Protein AF-0000000084916577 (afdb_homodimer)

InterPro domains:
  IPR029063 S-adenosyl-L-methionine-dependent methyltransferase superfamily [G3DSA:3.40.50.150] (289-400)
  IPR029063 S-adenosyl-L-methionine-dependent methyltransferase superfamily [SSF53335] (287-387)
  IPR056393 AprA-like, MT2-like domain [PF23525] (275-539)
  IPR056394 AprA-like, N-terminal domain [PF23526] (19-85)
  IPR056395 AprA, winged helix domain [PF23589] (168-262)

Foldseek 3Di:
DVVVVVVVVVVVVVVLLVLLLLLLLLLLLQQLLLLLLLCVVQCNLVVCLVDQKDFLVVSCVVAVWLSLLSLLSVLLCLLQVLWPWDFDQDRRRTMIGGDPNNNVQSVLSVLCNVVSVLLLPDCLLQDLDDDPVCQVVLVVNLVSLVVSVVVLVPDPDPCSVSNNSSSVSNSVLSVLLSCLLVCVLVVCVVDQKDALVVPDPHSNSVLSVQVSVVVVVQWDDDPRITHGDPSVNSSNVVSLQSQQLSQQSLLSSCSNCLIRNFLCVQQDDDLPDDGRRGNLSSNLSSVVVVVVVCLVLVLVVLQVQQQPDLVQHFLAEEEEACQLVVVVLSSVVSNLPPHPCVVVCVVRPHAAEYEYQRPVSLVNNVVVCVVSVHDYHYDYDALQAVVVVQVCCCVPPNDGLLSHAYEYEAPLLVHDDDFDDDDPPDDADDWRARFDDSSHGHGPVRLLVRSLVSVVNCQVRAARNFYKYKHFAAANSNVSNVVNSPANRSSVRSSQRSNRGGHTHPVRNQVSLVVNQKHFDPVSWDFPPNDSRTGMIIGGIHGD/DVVVVVVVVVVVVVVLLVLLLLLLLLLLLQQLLLLLLLCVVQCNLVVCLVDQKDFLVVSCVVAVWLSLLSLLSVLLCLLQVLWPWDDDQDRRRTMIGGDPNNNVQSVLSVLCNVVNVLLLPDCLLQDLDDDPVCQVVLVVNVVSLVVSVVVLVPDPDPCSVSNNSSSVSNSVLSVLLSCLLVCVLVVCVVDQKDALVVPDPHSNSVLSVVVSVVVVVQWDDDPRITHGDPSVNSSNVVSLQSQQLSQQSLLSSCSNCLIRRFLCVQQDDDLPDDGRRGNLSSNLSSVVVVVVVCLVLVLVVLQVQQQPDLVQHFLAEEEEACQQVVVVLSSVVSNLPPHPCVVVCVVRPHAAEYEYQRPVSLVNNVVVCVVSVHDYHYDYDALQAVPVVQVCCCVPPVDGLLSHAYEYEAPLLVHDDDFDDDDPPDDADDWRARFDDSSHGDGPVRLLVRSLVSVVNCQVRAARNFYKYKHFAAANSNVSNVVNSPANRSSVRSSCRSNRGGHHHPVRNQVSCVVNQKHFDPVSWDFVPNDSRTGMIIGGIHGD

Radius of gyration: 33.45 Å; Cα contacts (8 Å, |Δi|>4): 1883; chains: 2; bounding box: 70×102×70 Å

Nearest PDB structures (foldseek):
  7uch-assembly1_A  TM=8.736E-01  e=1.458E-34  Moorena bouillonii
  6b3b-assembly1_A  TM=8.765E-01  e=5.143E-34  Moorena bouillonii
  7ucl-assembly1_A  TM=8.584E-01  e=1.106E-33  Cylindrospermopsis raciborskii
  6b39-assembly1_A  TM=8.434E-01  e=4.217E-31  Moorena bouillonii
  7uci-assembly1_A  TM=8.348E-01  e=4.165E-29  Cylindrospermopsis raciborskii

Structure (mmCIF, N/CA/C/O backbone):
data_AF-0000000084916577-model_v1
#
loop_
_entity.id
_entity.type
_entity.pdbx_description
1 polymer 'Polyketide synthase'
#
loop_
_atom_site.group_PDB
_atom_site.id
_atom_site.type_symbol
_atom_site.label_atom_id
_atom_site.label_alt_id
_atom_site.label_comp_id
_atom_site.label_asym_id
_atom_site.label_entity_id
_atom_site.label_seq_id
_atom_site.pdbx_PDB_ins_code
_atom_site.Cartn_x
_atom_site.Cartn_y
_atom_site.Cartn_z
_atom_site.occupancy
_atom_site.B_iso_or_equiv
_atom_site.auth_seq_id
_atom_site.auth_comp_id
_atom_site.auth_asym_id
_atom_site.auth_atom_id
_atom_site.pdbx_PDB_model_num
ATOM 1 N N . MET A 1 1 ? 36.656 4.477 18.953 1 33.84 1 MET A N 1
ATOM 2 C CA . MET A 1 1 ? 35.656 4.121 17.922 1 33.84 1 MET A CA 1
ATOM 3 C C . MET A 1 1 ? 34.25 4.215 18.484 1 33.84 1 MET A C 1
ATOM 5 O O . MET A 1 1 ? 33.344 4.785 17.828 1 33.84 1 MET A O 1
ATOM 9 N N . ILE A 1 2 ? 34.094 3.803 19.75 1 41.91 2 ILE A N 1
ATOM 10 C CA . ILE A 1 2 ? 32.812 3.893 20.453 1 41.91 2 ILE A CA 1
ATOM 11 C C . ILE A 1 2 ? 32.5 5.355 20.766 1 41.91 2 ILE A C 1
ATOM 13 O O . ILE A 1 2 ? 31.391 5.816 20.562 1 41.91 2 ILE A O 1
ATOM 17 N N . MET A 1 3 ? 33.5 5.98 21.219 1 44.69 3 MET A N 1
ATOM 18 C CA . MET A 1 3 ? 33.281 7.371 21.609 1 44.69 3 MET A CA 1
ATOM 19 C C . MET A 1 3 ? 32.938 8.234 20.391 1 44.69 3 MET A C 1
ATOM 21 O O . MET A 1 3 ? 32.094 9.125 20.484 1 44.69 3 MET A O 1
ATOM 25 N N . PHE A 1 4 ? 33.594 8.008 19.312 1 41.28 4 PHE A N 1
ATOM 26 C CA . PHE A 1 4 ? 33.312 8.711 18.078 1 41.28 4 PHE A CA 1
ATOM 27 C C . PHE A 1 4 ? 31.891 8.398 17.578 1 41.28 4 PHE A C 1
ATOM 29 O O . PHE A 1 4 ? 31.188 9.289 17.109 1 41.28 4 PHE A O 1
ATOM 36 N N . PHE A 1 5 ? 31.531 7.207 17.797 1 45.62 5 PHE A N 1
ATOM 37 C CA . PHE A 1 5 ? 30.188 6.824 17.391 1 45.62 5 PHE A CA 1
ATOM 38 C C . PHE A 1 5 ? 29.141 7.484 18.297 1 45.62 5 PHE A C 1
ATOM 40 O O . PHE A 1 5 ? 28.109 7.945 17.812 1 45.62 5 PHE A O 1
ATOM 47 N N . ILE A 1 6 ? 29.562 7.609 19.562 1 47.97 6 ILE A N 1
ATOM 48 C CA . ILE A 1 6 ? 28.625 8.242 20.469 1 47.97 6 ILE A CA 1
ATOM 49 C C . ILE A 1 6 ? 28.531 9.734 20.172 1 47.97 6 ILE A C 1
ATOM 51 O O . ILE A 1 6 ? 27.438 10.312 20.188 1 47.97 6 ILE A O 1
ATOM 55 N N . LYS A 1 7 ? 29.766 10.289 19.906 1 52.72 7 LYS A N 1
ATOM 56 C CA . LYS A 1 7 ? 29.812 11.703 19.562 1 52.72 7 LYS A CA 1
ATOM 57 C C . LYS A 1 7 ? 29.062 11.984 18.266 1 52.72 7 LYS A C 1
ATOM 59 O O . LYS A 1 7 ? 28.328 12.969 18.172 1 52.72 7 LYS A O 1
ATOM 64 N N . PHE A 1 8 ? 29.156 11.172 17.297 1 54.41 8 PHE A N 1
ATOM 65 C CA . PHE A 1 8 ? 28.484 11.281 16.016 1 54.41 8 PHE A CA 1
ATOM 66 C C . PHE A 1 8 ? 26.984 11.086 16.172 1 54.41 8 PHE A C 1
ATOM 68 O O . PHE A 1 8 ? 26.188 11.805 15.57 1 54.41 8 PHE A O 1
ATOM 75 N N . GLU A 1 9 ? 26.703 10.227 17.078 1 60.09 9 GLU A N 1
ATOM 76 C CA . GLU A 1 9 ? 25.297 10.008 17.359 1 60.09 9 GLU A CA 1
ATOM 77 C C . GLU A 1 9 ? 24.672 11.227 18.031 1 60.09 9 GLU A C 1
ATOM 79 O O . GLU A 1 9 ? 23.531 11.602 17.719 1 60.09 9 GLU A O 1
ATOM 84 N N . LYS A 1 10 ? 25.516 11.836 18.906 1 61.06 10 LYS A N 1
ATOM 85 C CA . LYS A 1 10 ? 25.031 13.008 19.641 1 61.06 10 LYS A CA 1
ATOM 86 C C . LYS A 1 10 ? 24.891 14.211 18.719 1 61.06 10 LYS A C 1
ATOM 88 O O . LYS A 1 10 ? 23.922 14.969 18.812 1 61.06 10 LYS A O 1
ATOM 93 N N . ILE A 1 11 ? 25.719 14.336 17.781 1 60.62 11 ILE A N 1
ATOM 94 C CA . ILE A 1 11 ? 25.703 15.453 16.844 1 60.62 11 ILE A CA 1
ATOM 95 C C . ILE A 1 11 ? 24.531 15.289 15.867 1 60.62 11 ILE A C 1
ATOM 97 O O . ILE A 1 11 ? 23.812 16.25 15.578 1 60.62 11 ILE A O 1
ATOM 101 N N . TYR A 1 12 ? 24.328 14.086 15.477 1 68.81 12 TYR A N 1
ATOM 102 C CA . TYR A 1 12 ? 23.219 13.82 14.555 1 68.81 12 TYR A CA 1
ATOM 103 C C . TYR A 1 12 ? 21.875 14.07 15.219 1 68.81 12 TYR A C 1
ATOM 105 O O . TYR A 1 12 ? 20.969 14.648 14.609 1 68.81 12 TYR A O 1
ATOM 113 N N . ALA A 1 13 ? 21.844 13.734 16.484 1 73.38 13 ALA A N 1
ATOM 114 C CA . ALA A 1 13 ? 20.609 13.961 17.234 1 73.38 13 ALA A CA 1
ATOM 115 C C . ALA A 1 13 ? 20.344 15.453 17.422 1 73.38 13 ALA A C 1
ATOM 117 O O . ALA A 1 13 ? 19.203 15.898 17.312 1 73.38 13 ALA A O 1
ATOM 118 N N . GLN A 1 14 ? 21.359 16.094 17.625 1 73.25 14 GLN A N 1
ATOM 119 C CA . GLN A 1 14 ? 21.234 17.531 17.797 1 73.25 14 GLN A CA 1
ATOM 120 C C . GLN A 1 14 ? 20.828 18.219 16.484 1 73.25 14 GLN A C 1
ATOM 122 O O . GLN A 1 14 ? 20.016 19.141 16.484 1 73.25 14 GLN A O 1
ATOM 127 N N . MET A 1 15 ? 21.344 17.75 15.477 1 81.56 15 MET A N 1
ATOM 128 C CA . MET A 1 15 ? 21 18.312 14.172 1 81.56 15 MET A CA 1
ATOM 129 C C . MET A 1 15 ? 19.547 18.047 13.82 1 81.56 15 MET A C 1
ATOM 131 O O . MET A 1 15 ? 18.859 18.938 13.312 1 81.56 15 MET A O 1
ATOM 135 N N . GLU A 1 16 ? 19.094 16.922 14.219 1 81.12 16 GLU A N 1
ATOM 136 C CA . GLU A 1 16 ? 17.719 16.578 13.922 1 81.12 16 GLU A CA 1
ATOM 137 C C . GLU A 1 16 ? 16.75 17.422 14.758 1 81.12 16 GLU A C 1
ATOM 139 O O . GLU A 1 16 ? 15.656 17.766 14.289 1 81.12 16 GLU A O 1
ATOM 144 N N . GLU A 1 17 ? 17.141 17.703 15.875 1 84.25 17 GLU A N 1
ATOM 145 C CA . GLU A 1 17 ? 16.328 18.562 16.719 1 84.25 17 GLU A CA 1
ATOM 146 C C . GLU A 1 17 ? 16.234 19.969 16.141 1 84.25 17 GLU A C 1
ATOM 148 O O . GLU A 1 17 ? 15.18 20.594 16.172 1 84.25 17 GLU A O 1
ATOM 153 N N . TYR A 1 18 ? 17.344 20.375 15.664 1 88.44 18 TYR A N 1
ATOM 154 C CA . TYR A 1 18 ? 17.359 21.688 15.023 1 88.44 18 TYR A CA 1
ATOM 155 C C . TYR A 1 18 ? 16.469 21.703 13.789 1 88.44 18 TYR A C 1
ATOM 157 O O . TYR A 1 18 ? 15.742 22.672 13.562 1 88.44 18 TYR A O 1
ATOM 165 N N . TYR A 1 19 ? 16.531 20.688 13.047 1 89.38 19 TYR A N 1
ATOM 166 C CA . TYR A 1 19 ? 15.703 20.609 11.844 1 89.38 19 TYR A CA 1
ATOM 167 C C . TYR A 1 19 ? 14.219 20.609 12.188 1 89.38 19 TYR A C 1
ATOM 169 O O . TYR A 1 19 ? 13.414 21.234 11.492 1 89.38 19 TYR A O 1
ATOM 177 N N . ARG A 1 20 ? 13.914 20.031 13.242 1 90.44 20 ARG A N 1
ATOM 178 C CA . ARG A 1 20 ? 12.523 20.016 13.68 1 90.44 20 ARG A CA 1
ATOM 179 C C . ARG A 1 20 ? 12.062 21.391 14.125 1 90.44 20 ARG A C 1
ATOM 181 O O . ARG A 1 20 ? 10.914 21.781 13.883 1 90.44 20 ARG A O 1
ATOM 188 N N . GLN A 1 21 ? 12.906 22.047 14.766 1 93.94 21 GLN A N 1
ATOM 189 C CA . GLN A 1 21 ? 12.586 23.406 15.18 1 93.94 21 GLN A CA 1
ATOM 190 C C . GLN A 1 21 ? 12.32 24.297 13.969 1 93.94 21 GLN A C 1
ATOM 192 O O . GLN A 1 21 ? 11.375 25.094 13.977 1 93.94 21 GLN A O 1
ATOM 197 N N . LEU A 1 22 ? 13.148 24.125 13.039 1 95 22 LEU A N 1
ATOM 198 C CA . LEU A 1 22 ? 12.977 24.906 11.812 1 95 22 LEU A CA 1
ATOM 199 C C . LEU A 1 22 ? 11.656 24.562 11.133 1 95 22 LEU A C 1
ATOM 201 O O . LEU A 1 22 ? 10.969 25.453 10.609 1 95 22 LEU A O 1
ATOM 205 N N . LEU A 1 23 ? 11.336 23.328 11.148 1 95.75 23 LEU A N 1
ATOM 206 C CA . LEU A 1 23 ? 10.078 22.875 10.555 1 95.75 23 LEU A CA 1
ATOM 207 C C . LEU A 1 23 ? 8.891 23.562 11.219 1 95.75 23 LEU A C 1
ATOM 209 O O . LEU A 1 23 ? 7.996 24.062 10.531 1 95.75 23 LEU A O 1
ATOM 213 N N . PHE A 1 24 ? 8.875 23.625 12.516 1 96.94 24 PHE A N 1
ATOM 214 C CA . PHE A 1 24 ? 7.77 24.25 13.234 1 96.94 24 PHE A CA 1
ATOM 215 C C . PHE A 1 24 ? 7.707 25.75 12.938 1 96.94 24 PHE A C 1
ATOM 217 O O . PHE A 1 24 ? 6.621 26.312 12.805 1 96.94 24 PHE A O 1
ATOM 224 N N . ARG A 1 25 ? 8.852 26.312 12.828 1 97.12 25 ARG A N 1
ATOM 225 C CA . ARG A 1 25 ? 8.898 27.734 12.5 1 97.12 25 ARG A CA 1
ATOM 226 C C . ARG A 1 25 ? 8.375 27.984 11.094 1 97.12 25 ARG A C 1
ATOM 228 O O . ARG A 1 25 ? 7.785 29.031 10.828 1 97.12 25 ARG A O 1
ATOM 235 N N . HIS A 1 26 ? 8.734 27.047 10.219 1 98 26 HIS A N 1
ATOM 236 C CA . HIS A 1 26 ? 8.203 27.141 8.859 1 98 26 HIS A CA 1
ATOM 237 C C . HIS A 1 26 ? 6.68 27.094 8.859 1 98 26 HIS A C 1
ATOM 239 O O . HIS A 1 26 ? 6.031 27.906 8.195 1 98 26 HIS A O 1
ATOM 245 N N . LEU A 1 27 ? 6.125 26.156 9.594 1 98.25 27 LEU A N 1
ATOM 246 C CA . LEU A 1 27 ? 4.676 26.016 9.648 1 98.25 27 LEU A CA 1
ATOM 247 C C . LEU A 1 27 ? 4.02 27.297 10.156 1 98.25 27 LEU A C 1
ATOM 249 O O . LEU A 1 27 ? 2.996 27.719 9.625 1 98.25 27 LEU A O 1
ATOM 253 N N . ASP A 1 28 ? 4.633 27.875 11.18 1 98.38 28 ASP A N 1
ATOM 254 C CA . ASP A 1 28 ? 4.141 29.156 11.68 1 98.38 28 ASP A CA 1
ATOM 255 C C . ASP A 1 28 ? 4.117 30.203 10.57 1 98.38 28 ASP A C 1
ATOM 257 O O . ASP A 1 28 ? 3.148 30.953 10.438 1 98.38 28 ASP A O 1
ATOM 261 N N . GLY A 1 29 ? 5.156 30.234 9.836 1 98.5 29 GLY A N 1
ATOM 262 C CA . GLY A 1 29 ? 5.293 31.234 8.789 1 98.5 29 GLY A CA 1
ATOM 263 C C . GLY A 1 29 ? 4.25 31.109 7.695 1 98.5 29 GLY A C 1
ATOM 264 O O . GLY A 1 29 ? 3.768 32.125 7.168 1 98.5 29 GLY A O 1
ATOM 265 N N . ILE A 1 30 ? 3.881 29.938 7.395 1 98.5 30 ILE A N 1
ATOM 266 C CA . ILE A 1 30 ? 2.938 29.672 6.316 1 98.5 30 ILE A CA 1
ATOM 267 C C . ILE A 1 30 ? 1.595 30.328 6.621 1 98.5 30 ILE A C 1
ATOM 269 O O . ILE A 1 30 ? 0.928 30.844 5.723 1 98.5 30 ILE A O 1
ATOM 273 N N . VAL A 1 31 ? 1.268 30.391 7.879 1 98.62 31 VAL A N 1
ATOM 274 C CA . VAL A 1 31 ? -0.049 30.922 8.211 1 98.62 31 VAL A CA 1
ATOM 275 C C . VAL A 1 31 ? 0.085 32.375 8.688 1 98.62 31 VAL A C 1
ATOM 277 O O . VAL A 1 31 ? -0.81 33.188 8.461 1 98.62 31 VAL A O 1
ATOM 280 N N . CYS A 1 32 ? 1.214 32.75 9.266 1 98.62 32 CYS A N 1
ATOM 281 C CA . CYS A 1 32 ? 1.362 34.062 9.875 1 98.62 32 CYS A CA 1
ATOM 282 C C . CYS A 1 32 ? 1.599 35.125 8.812 1 98.62 32 CYS A C 1
ATOM 284 O O . CYS A 1 32 ? 1.144 36.281 8.953 1 98.62 32 CYS A O 1
ATOM 286 N N . ILE A 1 33 ? 2.316 34.812 7.738 1 98.5 33 ILE A N 1
ATOM 287 C CA . ILE A 1 33 ? 2.645 35.781 6.711 1 98.5 33 ILE A CA 1
ATOM 288 C C . ILE A 1 33 ? 1.363 36.312 6.07 1 98.5 33 ILE A C 1
ATOM 290 O O . ILE A 1 33 ? 1.153 37.531 5.988 1 98.5 33 ILE A O 1
ATOM 294 N N . PRO A 1 34 ? 0.461 35.438 5.621 1 98.5 34 PRO A N 1
ATOM 295 C CA . PRO A 1 34 ? -0.788 35.969 5.066 1 98.5 34 PRO A CA 1
ATOM 296 C C . PRO A 1 34 ? -1.612 36.75 6.098 1 98.5 34 PRO A C 1
ATOM 298 O O . PRO A 1 34 ? -2.242 37.75 5.762 1 98.5 34 PRO A O 1
ATOM 301 N N . ILE A 1 35 ? -1.645 36.312 7.371 1 98.75 35 ILE A N 1
ATOM 302 C CA . ILE A 1 35 ? -2.416 36.969 8.414 1 98.75 35 ILE A CA 1
ATOM 303 C C . ILE A 1 35 ? -1.857 38.375 8.641 1 98.75 35 ILE A C 1
ATOM 305 O O . ILE A 1 35 ? -2.607 39.375 8.656 1 98.75 35 ILE A O 1
ATOM 309 N N . LEU A 1 36 ? -0.535 38.5 8.781 1 98.62 36 LEU A N 1
ATOM 310 C CA . LEU A 1 36 ? 0.123 39.781 8.992 1 98.62 36 LEU A CA 1
ATOM 311 C C . LEU A 1 36 ? -0.098 40.688 7.801 1 98.62 36 LEU A C 1
ATOM 313 O O . LEU A 1 36 ? -0.386 41.875 7.977 1 98.62 36 LEU A O 1
ATOM 317 N N . GLY A 1 37 ? 0.075 40.125 6.613 1 98.25 37 GLY A N 1
ATOM 318 C CA . GLY A 1 37 ? -0.151 40.938 5.418 1 98.25 37 GLY A CA 1
ATOM 319 C C . GLY A 1 37 ? -1.557 41.5 5.332 1 98.25 37 GLY A C 1
ATOM 320 O O . GLY A 1 37 ? -1.742 42.656 5 1 98.25 37 GLY A O 1
ATOM 321 N N . CYS A 1 38 ? -2.537 40.688 5.613 1 98.38 38 CYS A N 1
ATOM 322 C CA . CYS A 1 38 ? -3.938 41.094 5.547 1 98.38 38 CYS A CA 1
ATOM 323 C C . CYS A 1 38 ? -4.254 42.156 6.598 1 98.38 38 CYS A C 1
ATOM 325 O O . CYS A 1 38 ? -4.922 43.156 6.305 1 98.38 38 CYS A O 1
ATOM 327 N N . LEU A 1 39 ? -3.775 41.938 7.859 1 98.5 39 LEU A N 1
ATOM 328 C CA . LEU A 1 39 ? -4.023 42.875 8.945 1 98.5 39 LEU A CA 1
ATOM 329 C C . LEU A 1 39 ? -3.355 44.219 8.664 1 98.5 39 LEU A C 1
ATOM 331 O O . LEU A 1 39 ? -3.904 45.25 9 1 98.5 39 LEU A O 1
ATOM 335 N N . GLN A 1 40 ? -2.209 44.156 8.07 1 97.94 40 GLN A N 1
ATOM 336 C CA . GLN A 1 40 ? -1.508 45.406 7.703 1 97.94 40 GLN A CA 1
ATOM 337 C C . GLN A 1 40 ? -2.262 46.156 6.617 1 97.94 40 GLN A C 1
ATOM 339 O O . GLN A 1 40 ? -2.449 47.375 6.715 1 97.94 40 GLN A O 1
ATOM 344 N N . GLU A 1 41 ? -2.654 45.469 5.645 1 96.81 41 GLU A N 1
ATOM 345 C CA . GLU A 1 41 ? -3.369 46.062 4.52 1 96.81 41 GLU A CA 1
ATOM 346 C C . GLU A 1 41 ? -4.656 46.719 4.977 1 96.81 41 GLU A C 1
ATOM 348 O O . GLU A 1 41 ? -5.109 47.688 4.363 1 96.81 41 GLU A O 1
ATOM 353 N N . ASN A 1 42 ? -5.207 46.312 6.059 1 96.94 42 ASN A N 1
ATOM 354 C CA . ASN A 1 42 ? -6.504 46.812 6.504 1 96.94 42 ASN A CA 1
ATOM 355 C C . ASN A 1 42 ? -6.371 47.719 7.73 1 96.94 42 ASN A C 1
ATOM 357 O O . ASN A 1 42 ? -7.363 48.031 8.391 1 96.94 42 ASN A O 1
ATOM 361 N N . GLY A 1 43 ? -5.191 48.031 8.133 1 96.94 43 GLY A N 1
ATOM 362 C CA . GLY A 1 43 ? -4.926 49.062 9.117 1 96.94 43 GLY A CA 1
ATOM 363 C C . GLY A 1 43 ? -4.945 48.562 10.547 1 96.94 43 GLY A C 1
ATOM 364 O O . GLY A 1 43 ? -4.785 49.312 11.492 1 96.94 43 GLY A O 1
ATOM 365 N N . ILE A 1 44 ? -5.129 47.312 10.711 1 98.12 44 ILE A N 1
ATOM 366 C CA . ILE A 1 44 ? -5.25 46.75 12.055 1 98.12 44 ILE A CA 1
ATOM 367 C C . ILE A 1 44 ? -3.885 46.781 12.742 1 98.12 44 ILE A C 1
ATOM 369 O O . ILE A 1 44 ? -3.791 47 13.945 1 98.12 44 ILE A O 1
ATOM 373 N N . ILE A 1 45 ? -2.801 46.5 12 1 98.25 45 ILE A N 1
ATOM 374 C CA . ILE A 1 45 ? -1.459 46.5 12.57 1 98.25 45 ILE A CA 1
ATOM 375 C C . ILE A 1 45 ? -1.156 47.906 13.125 1 98.25 45 ILE A C 1
ATOM 377 O O . ILE A 1 45 ? -0.589 48.031 14.211 1 98.25 45 ILE A O 1
ATOM 381 N N . ASP A 1 46 ? -1.523 48.906 12.414 1 97.31 46 ASP A N 1
ATOM 382 C CA . ASP A 1 46 ? -1.322 50.25 12.867 1 97.31 46 ASP A CA 1
ATOM 383 C C . ASP A 1 46 ? -2.127 50.531 14.133 1 97.31 46 ASP A C 1
ATOM 385 O O . ASP A 1 46 ? -1.644 51.219 15.047 1 97.31 46 ASP A O 1
ATOM 389 N N . TYR A 1 47 ? -3.322 50.062 14.102 1 98.19 47 TYR A N 1
ATOM 390 C CA . TYR A 1 47 ? -4.148 50.219 15.297 1 98.19 47 TYR A CA 1
ATOM 391 C C . TYR A 1 47 ? -3.459 49.594 16.516 1 98.19 47 TYR A C 1
ATOM 393 O O . TYR A 1 47 ? -3.422 50.188 17.578 1 98.19 47 TYR A O 1
ATOM 401 N N . ILE A 1 48 ? -2.936 48.375 16.359 1 98.38 48 ILE A N 1
ATOM 402 C CA . ILE A 1 48 ? -2.291 47.656 17.438 1 98.38 48 ILE A CA 1
ATOM 403 C C . ILE A 1 48 ? -1.069 48.406 17.922 1 98.38 48 ILE A C 1
ATOM 405 O O . ILE A 1 48 ? -0.83 48.5 19.141 1 98.38 48 ILE A O 1
ATOM 409 N N . LYS A 1 49 ? -0.331 48.969 17 1 97.69 49 LYS A N 1
ATOM 410 C CA . LYS A 1 49 ? 0.864 49.719 17.375 1 97.69 49 LYS A CA 1
ATOM 411 C C . LYS A 1 49 ? 0.508 50.938 18.25 1 97.69 49 LYS A C 1
ATOM 413 O O . LYS A 1 49 ? 1.276 51.312 19.141 1 97.69 49 LYS A O 1
ATOM 418 N N . LEU A 1 50 ? -0.665 51.469 18.094 1 97.44 50 LEU A N 1
ATOM 419 C CA . LEU A 1 50 ? -1.061 52.688 18.75 1 97.44 50 LEU A CA 1
ATOM 420 C C . LEU A 1 50 ? -1.774 52.406 20.062 1 97.44 50 LEU A C 1
ATOM 422 O O . LEU A 1 50 ? -1.932 53.312 20.906 1 97.44 50 LEU A O 1
ATOM 426 N N . ASN A 1 51 ? -2.24 51.188 20.219 1 97.94 51 ASN A N 1
ATOM 427 C CA . ASN A 1 51 ? -3.008 50.844 21.422 1 97.94 51 ASN A CA 1
ATOM 428 C C . ASN A 1 51 ? -2.336 49.719 22.203 1 97.94 51 ASN A C 1
ATOM 430 O O . ASN A 1 51 ? -2.344 48.562 21.781 1 97.94 51 ASN A O 1
ATOM 434 N N . GLU A 1 52 ? -1.895 50 23.391 1 97.06 52 GLU A N 1
ATOM 435 C CA . GLU A 1 52 ? -1.11 49.062 24.188 1 97.06 52 GLU A CA 1
ATOM 436 C C . GLU A 1 52 ? -1.986 47.969 24.75 1 97.06 52 GLU A C 1
ATOM 438 O O . GLU A 1 52 ? -1.496 46.875 25.062 1 97.06 52 GLU A O 1
ATOM 443 N N . ASN A 1 53 ? -3.17 48.312 25.031 1 97.25 53 ASN A N 1
ATOM 444 C CA . ASN A 1 53 ? -4.176 47.375 25.547 1 97.25 53 ASN A CA 1
ATOM 445 C C . ASN A 1 53 ? -5.523 47.594 24.859 1 97.25 53 ASN A C 1
ATOM 447 O O . ASN A 1 53 ? -5.984 48.719 24.703 1 97.25 53 ASN A O 1
ATOM 451 N N . PHE A 1 54 ? -6.125 46.469 24.359 1 97.88 54 PHE A N 1
ATOM 452 C CA . PHE A 1 54 ? -7.395 46.594 23.656 1 97.88 54 PHE A CA 1
ATOM 453 C C . PHE A 1 54 ? -8.172 45.281 23.719 1 97.88 54 PHE A C 1
ATOM 455 O O . PHE A 1 54 ? -7.586 44.219 23.969 1 97.88 54 PHE A O 1
ATOM 462 N N . THR A 1 55 ? -9.43 45.312 23.594 1 98 55 THR A N 1
ATOM 463 C CA . THR A 1 55 ? -10.281 44.125 23.562 1 98 55 THR A CA 1
ATOM 464 C C . THR A 1 55 ? -10.578 43.719 22.125 1 98 55 THR A C 1
ATOM 466 O O . THR A 1 55 ? -10.383 44.5 21.188 1 98 55 THR A O 1
ATOM 469 N N . LEU A 1 56 ? -10.992 42.469 21.984 1 97.94 56 LEU A N 1
ATOM 470 C CA . LEU A 1 56 ? -11.406 41.969 20.672 1 97.94 56 LEU A CA 1
ATOM 471 C C . LEU A 1 56 ? -12.523 42.844 20.094 1 97.94 56 LEU A C 1
ATOM 473 O O . LEU A 1 56 ? -12.516 43.156 18.906 1 97.94 56 LEU A O 1
ATOM 477 N N . HIS A 1 57 ? -13.43 43.188 20.938 1 96.88 57 HIS A N 1
ATOM 478 C CA . HIS A 1 57 ? -14.562 44.031 20.516 1 96.88 57 HIS A CA 1
ATOM 479 C C . HIS A 1 57 ? -14.102 45.375 19.984 1 96.88 57 HIS A C 1
ATOM 481 O O . HIS A 1 57 ? -14.617 45.844 18.969 1 96.88 57 HIS A O 1
ATOM 487 N N . GLU A 1 58 ? -13.141 46 20.594 1 97.62 58 GLU A N 1
ATOM 488 C CA . GLU A 1 58 ? -12.648 47.312 20.203 1 97.62 58 GLU A CA 1
ATOM 489 C C . GLU A 1 58 ? -12.039 47.281 18.797 1 97.62 58 GLU A C 1
ATOM 491 O O . GLU A 1 58 ? -12.266 48.188 18 1 97.62 58 GLU A O 1
ATOM 496 N N . VAL A 1 59 ? -11.297 46.281 18.594 1 97.81 59 VAL A N 1
ATOM 497 C CA . VAL A 1 59 ? -10.688 46.156 17.266 1 97.81 59 VAL A CA 1
ATOM 498 C C . VAL A 1 59 ? -11.781 45.938 16.219 1 97.81 59 VAL A C 1
ATOM 500 O O . VAL A 1 59 ? -11.719 46.5 15.117 1 97.81 59 VAL A O 1
ATOM 503 N N . ALA A 1 60 ? -12.75 45.062 16.547 1 97.19 60 ALA A N 1
ATOM 504 C CA . ALA A 1 60 ? -13.852 44.75 15.633 1 97.19 60 ALA A CA 1
ATOM 505 C C . ALA A 1 60 ? -14.648 46 15.305 1 97.19 60 ALA A C 1
ATOM 507 O O . ALA A 1 60 ? -15.195 46.125 14.203 1 97.19 60 ALA A O 1
ATOM 508 N N . GLN A 1 61 ? -14.742 46.906 16.219 1 95.88 61 GLN A N 1
ATOM 509 C CA . GLN A 1 61 ? -15.445 48.188 16 1 95.88 61 GLN A CA 1
ATOM 510 C C . GLN A 1 61 ? -14.617 49.125 15.164 1 95.88 61 GLN A C 1
ATOM 512 O O . GLN A 1 61 ? -15.164 49.875 14.352 1 95.88 61 GLN A O 1
ATOM 517 N N . PHE A 1 62 ? -13.352 49.125 15.445 1 97 62 PHE A N 1
ATOM 518 C CA . PHE A 1 62 ? -12.453 49.969 14.688 1 97 62 PHE A CA 1
ATOM 519 C C . PHE A 1 62 ? -12.555 49.688 13.195 1 97 62 PHE A C 1
ATOM 521 O O . PHE A 1 62 ? -12.672 50.594 12.383 1 97 62 PHE A O 1
ATOM 528 N N . LYS A 1 63 ? -12.406 48.438 12.867 1 96.56 63 LYS A N 1
ATOM 529 C CA . LYS A 1 63 ? -12.625 47.969 11.508 1 96.56 63 LYS A CA 1
ATOM 530 C C . LYS A 1 63 ? -13.68 46.875 11.484 1 96.56 63 LYS A C 1
ATOM 532 O O . LYS A 1 63 ? -13.461 45.781 12.023 1 96.56 63 LYS A O 1
ATOM 537 N N . LYS A 1 64 ? -14.812 47.219 10.867 1 96.06 64 LYS A N 1
ATOM 538 C CA . LYS A 1 64 ? -15.883 46.219 10.805 1 96.06 64 LYS A CA 1
ATOM 539 C C . LYS A 1 64 ? -15.352 44.875 10.32 1 96.06 64 LYS A C 1
ATOM 541 O O . LYS A 1 64 ? -14.781 44.781 9.227 1 96.06 64 LYS A O 1
ATOM 546 N N . SER A 1 65 ? -15.484 43.812 11.156 1 97.06 65 SER A N 1
ATOM 547 C CA . SER A 1 65 ? -14.898 42.5 10.875 1 97.06 65 SER A CA 1
ATOM 548 C C . SER A 1 65 ? -15.828 41.375 11.328 1 97.06 65 SER A C 1
ATOM 550 O O . SER A 1 65 ? -16.75 41.625 12.117 1 97.06 65 SER A O 1
ATOM 552 N N . ASN A 1 66 ? -15.711 40.25 10.719 1 97.19 66 ASN A N 1
ATOM 553 C CA . ASN A 1 66 ? -16.25 39.031 11.297 1 97.19 66 ASN A CA 1
ATOM 554 C C . ASN A 1 66 ? -15.516 38.656 12.586 1 97.19 66 ASN A C 1
ATOM 556 O O . ASN A 1 66 ? -14.406 38.125 12.539 1 97.19 66 ASN A O 1
ATOM 560 N N . VAL A 1 67 ? -16.172 38.812 13.711 1 98.06 67 VAL A N 1
ATOM 561 C CA . VAL A 1 67 ? -15.523 38.844 15.023 1 98.06 67 VAL A CA 1
ATOM 562 C C . VAL A 1 67 ? -14.875 37.5 15.305 1 98.06 67 VAL A C 1
ATOM 564 O O . VAL A 1 67 ? -13.805 37.438 15.914 1 98.06 67 VAL A O 1
ATOM 567 N N . GLY A 1 68 ? -15.531 36.5 14.898 1 97.75 68 GLY A N 1
ATOM 568 C CA . GLY A 1 68 ? -14.961 35.156 15.117 1 97.75 68 GLY A CA 1
ATOM 569 C C . GLY A 1 68 ? -13.617 34.969 14.438 1 97.75 68 GLY A C 1
ATOM 570 O O . GLY A 1 68 ? -12.664 34.531 15.062 1 97.75 68 GLY A O 1
ATOM 571 N N . TYR A 1 69 ? -13.531 35.344 13.172 1 98.25 69 TYR A N 1
ATOM 572 C CA . TYR A 1 69 ? -12.289 35.188 12.414 1 98.25 69 TYR A CA 1
ATOM 573 C C . TYR A 1 69 ? -11.234 36.188 12.891 1 98.25 69 TYR A C 1
ATOM 575 O O . TYR A 1 69 ? -10.039 35.906 12.883 1 98.25 69 TYR A O 1
ATOM 583 N N . LEU A 1 70 ? -11.688 37.344 13.266 1 98.62 70 LEU A N 1
ATOM 584 C CA . LEU A 1 70 ? -10.758 38.312 13.844 1 98.62 70 LEU A CA 1
ATOM 585 C C . LEU A 1 70 ? -10.109 37.75 15.102 1 98.62 70 LEU A C 1
ATOM 587 O O . LEU A 1 70 ? -8.914 37.969 15.336 1 98.62 70 LEU A O 1
ATOM 591 N N . HIS A 1 71 ? -10.922 37.094 15.922 1 98.44 71 HIS A N 1
ATOM 592 C CA . HIS A 1 71 ? -10.414 36.438 17.109 1 98.44 71 HIS A CA 1
ATOM 593 C C . HIS A 1 71 ? -9.312 35.438 16.766 1 98.44 71 HIS A C 1
ATOM 595 O O . HIS A 1 71 ? -8.258 35.406 17.406 1 98.44 71 HIS A O 1
ATOM 601 N N . VAL A 1 72 ? -9.508 34.625 15.727 1 98.44 72 VAL A N 1
ATOM 602 C CA . VAL A 1 72 ? -8.539 33.625 15.281 1 98.44 72 VAL A CA 1
ATOM 603 C C . VAL A 1 72 ? -7.242 34.312 14.859 1 98.44 72 VAL A C 1
ATOM 605 O O . VAL A 1 72 ? -6.152 33.906 15.258 1 98.44 72 VAL A O 1
ATOM 608 N N . ALA A 1 73 ? -7.32 35.344 14.102 1 98.75 73 ALA A N 1
ATOM 609 C CA . ALA A 1 73 ? -6.16 36.094 13.586 1 98.75 73 ALA A CA 1
ATOM 610 C C . ALA A 1 73 ? -5.332 36.656 14.734 1 98.75 73 ALA A C 1
ATOM 612 O O . ALA A 1 73 ? -4.109 36.5 14.766 1 98.75 73 ALA A O 1
ATOM 613 N N . LEU A 1 74 ? -6.008 37.344 15.648 1 98.62 74 LEU A N 1
ATOM 614 C CA . LEU A 1 74 ? -5.301 38 16.734 1 98.62 74 LEU A CA 1
ATOM 615 C C . LEU A 1 74 ? -4.699 36.969 17.703 1 98.62 74 LEU A C 1
ATOM 617 O O . LEU A 1 74 ? -3.633 37.219 18.266 1 98.62 74 LEU A O 1
ATOM 621 N N . ARG A 1 75 ? -5.406 35.875 17.875 1 98.12 75 ARG A N 1
ATOM 622 C CA . ARG A 1 75 ? -4.855 34.812 18.703 1 98.12 75 ARG A CA 1
ATOM 623 C C . ARG A 1 75 ? -3.568 34.25 18.109 1 98.12 75 ARG A C 1
ATOM 625 O O . ARG A 1 75 ? -2.648 33.875 18.828 1 98.12 75 ARG A O 1
ATOM 632 N N . CYS A 1 76 ? -3.498 34.219 16.797 1 98.25 76 CYS A N 1
ATOM 633 C CA . CYS A 1 76 ? -2.283 33.75 16.125 1 98.25 76 CYS A CA 1
ATOM 634 C C . CYS A 1 76 ? -1.113 34.688 16.438 1 98.25 76 CYS A C 1
ATOM 636 O O . CYS A 1 76 ? 0.011 34.219 16.656 1 98.25 76 CYS A O 1
ATOM 638 N N . LEU A 1 77 ? -1.368 35.969 16.5 1 98.56 77 LEU A N 1
ATOM 639 C CA . LEU A 1 77 ? -0.326 36.906 16.875 1 98.56 77 LEU A CA 1
ATOM 640 C C . LEU A 1 77 ? 0.133 36.688 18.312 1 98.56 77 LEU A C 1
ATOM 642 O O . LEU A 1 77 ? 1.321 36.812 18.625 1 98.56 77 LEU A O 1
ATOM 646 N N . ALA A 1 78 ? -0.8 36.344 19.141 1 98.5 78 ALA A N 1
ATOM 647 C CA . ALA A 1 78 ? -0.466 36.031 20.531 1 98.5 78 ALA A CA 1
ATOM 648 C C . ALA A 1 78 ? 0.404 34.781 20.641 1 98.5 78 ALA A C 1
ATOM 650 O O . ALA A 1 78 ? 1.349 34.75 21.422 1 98.5 78 ALA A O 1
ATOM 651 N N . SER A 1 79 ? 0.08 33.781 19.844 1 98.38 79 SER A N 1
ATOM 652 C CA . SER A 1 79 ? 0.84 32.531 19.844 1 98.38 79 SER A CA 1
ATOM 653 C C . SER A 1 79 ? 2.275 32.75 19.375 1 98.38 79 SER A C 1
ATOM 655 O O . SER A 1 79 ? 3.174 31.984 19.719 1 98.38 79 SER A O 1
ATOM 657 N N . GLN A 1 80 ? 2.52 33.812 18.625 1 98.06 80 GLN A N 1
ATOM 658 C CA . GLN A 1 80 ? 3.857 34.156 18.141 1 98.06 80 GLN A CA 1
ATOM 659 C C . GLN A 1 80 ? 4.562 35.125 19.094 1 98.06 80 GLN A C 1
ATOM 661 O O . GLN A 1 80 ? 5.668 35.562 18.797 1 98.06 80 GLN A O 1
ATOM 666 N N . GLY A 1 81 ? 3.951 35.438 20.203 1 97.75 81 GLY A N 1
ATOM 667 C CA . GLY A 1 81 ? 4.535 36.281 21.203 1 97.75 81 GLY A CA 1
ATOM 668 C C . GLY A 1 81 ? 4.457 37.781 20.844 1 97.75 81 GLY A C 1
ATOM 669 O O . GLY A 1 81 ? 5.055 38.625 21.516 1 97.75 81 GLY A O 1
ATOM 670 N N . ILE A 1 82 ? 3.785 38.094 19.797 1 98.19 82 ILE A N 1
ATOM 671 C CA . ILE A 1 82 ? 3.641 39.469 19.359 1 98.19 82 ILE A CA 1
ATOM 672 C C . ILE A 1 82 ? 2.689 40.219 20.297 1 98.19 82 ILE A C 1
ATOM 674 O O . ILE A 1 82 ? 2.877 41.406 20.562 1 98.19 82 ILE A O 1
ATOM 678 N N . LEU A 1 83 ? 1.625 39.531 20.75 1 98.31 83 LEU A N 1
ATOM 679 C CA . LEU A 1 83 ? 0.674 40.062 21.734 1 98.31 83 LEU A CA 1
ATOM 680 C C . LEU A 1 83 ? 0.553 39.125 22.922 1 98.31 83 LEU A C 1
ATOM 682 O O . LEU A 1 83 ? 0.827 37.938 22.828 1 98.31 83 LEU A O 1
ATOM 686 N N . LYS A 1 84 ? 0.259 39.656 24.047 1 97.69 84 LYS A N 1
ATOM 687 C CA . LYS A 1 84 ? -0.22 38.875 25.188 1 97.69 84 LYS A CA 1
ATOM 688 C C . LYS A 1 84 ? -1.729 38.688 25.109 1 97.69 84 LYS A C 1
ATOM 690 O O . LYS A 1 84 ? -2.459 39.531 24.609 1 97.69 84 LYS A O 1
ATOM 695 N N . TYR A 1 85 ? -2.125 37.531 25.594 1 96.56 85 TYR A N 1
ATOM 696 C CA . TYR A 1 85 ? -3.508 37.125 25.391 1 96.56 85 TYR A CA 1
ATOM 697 C C . TYR A 1 85 ? -4.176 36.75 26.719 1 96.56 85 TYR A C 1
ATOM 699 O O . TYR A 1 85 ? -3.617 36 27.516 1 96.56 85 TYR A O 1
ATOM 707 N N . GLN A 1 86 ? -5.266 37.375 27.016 1 94 86 GLN A N 1
ATOM 708 C CA . GLN A 1 86 ? -6.141 37 28.125 1 94 86 GLN A CA 1
ATOM 709 C C . GLN A 1 86 ? -7.492 36.531 27.609 1 94 86 GLN A C 1
ATOM 711 O O . GLN A 1 86 ? -8.242 37.281 27 1 94 86 GLN A O 1
ATOM 716 N N . SER A 1 87 ? -7.789 35.281 27.953 1 91 87 SER A N 1
ATOM 717 C CA . SER A 1 87 ? -9.008 34.656 27.438 1 91 87 SER A CA 1
ATOM 718 C C . SER A 1 87 ? -10.242 35.219 28.156 1 91 87 SER A C 1
ATOM 720 O O . SER A 1 87 ? -10.133 35.75 29.25 1 91 87 SER A O 1
ATOM 722 N N . GLY A 1 88 ? -11.414 35.062 27.422 1 86.81 88 GLY A N 1
ATOM 723 C CA . GLY A 1 88 ? -12.711 35.469 27.938 1 86.81 88 GLY A CA 1
ATOM 724 C C . GLY A 1 88 ? -13.875 34.812 27.219 1 86.81 88 GLY A C 1
ATOM 725 O O . GLY A 1 88 ? -13.688 34.156 26.188 1 86.81 88 GLY A O 1
ATOM 726 N N . GLU A 1 89 ? -15.078 35.031 27.812 1 85.88 89 GLU A N 1
ATOM 727 C CA . GLU A 1 89 ? -16.25 34.344 27.281 1 85.88 89 GLU A CA 1
ATOM 728 C C . GLU A 1 89 ? -17.016 35.188 26.281 1 85.88 89 GLU A C 1
ATOM 730 O O . GLU A 1 89 ? -17.938 34.719 25.625 1 85.88 89 GLU A O 1
ATOM 735 N N . ASN A 1 90 ? -16.641 36.344 26.156 1 89.75 90 ASN A N 1
ATOM 736 C CA . ASN A 1 90 ? -17.203 37.219 25.141 1 89.75 90 ASN A CA 1
ATOM 737 C C . ASN A 1 90 ? -16.172 38.219 24.609 1 89.75 90 ASN A C 1
ATOM 739 O O . ASN A 1 90 ? -15.094 38.375 25.203 1 89.75 90 ASN A O 1
ATOM 743 N N . PRO A 1 91 ? -16.438 38.844 23.484 1 88.25 91 PRO A N 1
ATOM 744 C CA . PRO A 1 91 ? -15.453 39.688 22.812 1 88.25 91 PRO A CA 1
ATOM 745 C C . PRO A 1 91 ? -14.961 40.844 23.703 1 88.25 91 PRO A C 1
ATOM 747 O O . PRO A 1 91 ? -13.828 41.312 23.547 1 88.25 91 PRO A O 1
ATOM 750 N N . ASP A 1 92 ? -15.812 41.312 24.594 1 90.81 92 ASP A N 1
ATOM 751 C CA . ASP A 1 92 ? -15.43 42.406 25.484 1 90.81 92 ASP A CA 1
ATOM 752 C C . ASP A 1 92 ? -14.469 41.906 26.562 1 90.81 92 ASP A C 1
ATOM 754 O O . ASP A 1 92 ? -13.695 42.688 27.125 1 90.81 92 ASP A O 1
ATOM 758 N N . ALA A 1 93 ? -14.531 40.719 26.812 1 91.88 93 ALA A N 1
ATOM 759 C CA . ALA A 1 93 ? -13.727 40.125 27.891 1 91.88 93 ALA A CA 1
ATOM 760 C C . ALA A 1 93 ? -12.414 39.562 27.359 1 91.88 93 ALA A C 1
ATOM 762 O O . ALA A 1 93 ? -11.5 39.281 28.125 1 91.88 93 ALA A O 1
ATOM 763 N N . ILE A 1 94 ? -12.289 39.406 26.078 1 95.31 94 ILE A N 1
ATOM 764 C CA . ILE A 1 94 ? -11.047 38.969 25.469 1 95.31 94 ILE A CA 1
ATOM 765 C C . ILE A 1 94 ? -10.117 40.188 25.266 1 95.31 94 ILE A C 1
ATOM 767 O O . ILE A 1 94 ? -10.461 41.125 24.562 1 95.31 94 ILE A O 1
ATOM 771 N N . VAL A 1 95 ? -8.922 40.094 25.922 1 97.62 95 VAL A N 1
ATOM 772 C CA . VAL A 1 95 ? -8.047 41.25 25.969 1 97.62 95 VAL A CA 1
ATOM 773 C C . VAL A 1 95 ? -6.684 40.906 25.375 1 97.62 95 VAL A C 1
ATOM 775 O O . VAL A 1 95 ? -6.168 39.812 25.594 1 97.62 95 VAL A O 1
ATOM 778 N N . PHE A 1 96 ? -6.145 41.812 24.594 1 98 96 PHE A N 1
ATOM 779 C CA . PHE A 1 96 ? -4.797 41.75 24.047 1 98 96 PHE A CA 1
ATOM 780 C C . PHE A 1 96 ? -3.936 42.906 24.562 1 98 96 PHE A C 1
ATOM 782 O O . PHE A 1 96 ? -4.418 44.031 24.719 1 98 96 PHE A O 1
ATOM 789 N N . LYS A 1 97 ? -2.652 42.562 24.875 1 98.38 97 LYS A N 1
ATOM 790 C CA . LYS A 1 97 ? -1.708 43.594 25.359 1 98.38 97 LYS A CA 1
ATOM 791 C C . LYS A 1 97 ? -0.38 43.5 24.625 1 98.38 97 LYS A C 1
ATOM 793 O O . LYS A 1 97 ? -0.022 42.438 24.109 1 98.38 97 LYS A O 1
ATOM 798 N N . HIS A 1 98 ? 0.312 44.625 24.594 1 98 98 HIS A N 1
ATOM 799 C CA . HIS A 1 98 ? 1.645 44.656 24 1 98 98 HIS A CA 1
ATOM 800 C C . HIS A 1 98 ? 2.604 43.719 24.75 1 98 98 HIS A C 1
ATOM 802 O O . HIS A 1 98 ? 2.512 43.594 25.969 1 98 98 HIS A O 1
ATOM 808 N N . SER A 1 99 ? 3.451 43.094 24.047 1 96.81 99 SER A N 1
ATOM 809 C CA . SER A 1 99 ? 4.656 42.469 24.578 1 96.81 99 SER A CA 1
ATOM 810 C C . SER A 1 99 ? 5.91 43.25 24.172 1 96.81 99 SER A C 1
ATOM 812 O O . SER A 1 99 ? 5.824 44.25 23.484 1 96.81 99 SER A O 1
ATOM 814 N N . GLU A 1 100 ? 7.102 42.781 24.594 1 94.5 100 GLU A N 1
ATOM 815 C CA . GLU A 1 100 ? 8.367 43.406 24.203 1 94.5 100 GLU A CA 1
ATOM 816 C C . GLU A 1 100 ? 8.586 43.281 22.688 1 94.5 100 GLU A C 1
ATOM 818 O O . GLU A 1 100 ? 9.305 44.062 22.094 1 94.5 100 GLU A O 1
ATOM 823 N N . LYS A 1 101 ? 7.922 42.344 22.109 1 96.12 101 LYS A N 1
ATOM 824 C CA . LYS A 1 101 ? 8.102 42 20.703 1 96.12 101 LYS A CA 1
ATOM 825 C C . LYS A 1 101 ? 7.188 42.844 19.812 1 96.12 101 LYS A C 1
ATOM 827 O O . LYS A 1 101 ? 7.441 43 18.625 1 96.12 101 LYS A O 1
ATOM 832 N N . THR A 1 102 ? 6.125 43.406 20.344 1 97.5 102 THR A N 1
ATOM 833 C CA . THR A 1 102 ? 5.039 44 19.547 1 97.5 102 THR A CA 1
ATOM 834 C C . THR A 1 102 ? 5.566 45.062 18.594 1 97.5 102 THR A C 1
ATOM 836 O O . THR A 1 102 ? 5.52 44.875 17.375 1 97.5 102 THR A O 1
ATOM 839 N N . LEU A 1 103 ? 6.148 46.062 19.125 1 96.19 103 LEU A N 1
ATOM 840 C CA . LEU A 1 103 ? 6.508 47.219 18.312 1 96.19 103 LEU A CA 1
ATOM 841 C C . LEU A 1 103 ? 7.695 46.906 17.406 1 96.19 103 LEU A C 1
ATOM 843 O O . LEU A 1 103 ? 7.648 47.156 16.203 1 96.19 103 LEU A O 1
ATOM 847 N N . PRO A 1 104 ? 8.789 46.281 17.938 1 94.81 104 PRO A N 1
ATOM 848 C CA . PRO A 1 104 ? 9.93 45.969 17.062 1 94.81 104 PRO A CA 1
ATOM 849 C C . PRO A 1 104 ? 9.562 45.031 15.914 1 94.81 104 PRO A C 1
ATOM 851 O O . PRO A 1 104 ? 10.094 45.188 14.805 1 94.81 104 PRO A O 1
ATOM 854 N N . PHE A 1 105 ? 8.727 44.125 16.156 1 96.69 105 PHE A N 1
ATOM 855 C CA . PHE A 1 105 ? 8.359 43.156 15.125 1 96.69 105 PHE A CA 1
ATOM 856 C C . PHE A 1 105 ? 7.383 43.781 14.125 1 96.69 105 PHE A C 1
ATOM 858 O O . PHE A 1 105 ? 7.562 43.656 12.914 1 96.69 105 PHE A O 1
ATOM 865 N N . LEU A 1 106 ? 6.297 44.469 14.633 1 97 106 LEU A N 1
ATOM 866 C CA . LEU A 1 106 ? 5.246 45 13.766 1 97 106 LEU A CA 1
ATOM 867 C C . LEU A 1 106 ? 5.789 46.094 12.852 1 97 106 LEU A C 1
ATOM 869 O O . LEU A 1 106 ? 5.23 46.344 11.781 1 97 106 LEU A O 1
ATOM 873 N N . SER A 1 107 ? 6.887 46.656 13.211 1 94.25 107 SER A N 1
ATOM 874 C CA . SER A 1 107 ? 7.504 47.688 12.375 1 94.25 107 SER A CA 1
ATOM 875 C C . SER A 1 107 ? 8.102 47.094 11.109 1 94.25 107 SER A C 1
ATOM 877 O O . SER A 1 107 ? 8.336 47.781 10.125 1 94.25 107 SER A O 1
ATOM 879 N N . LEU A 1 108 ? 8.352 45.812 11.141 1 95.19 108 LEU A N 1
ATOM 880 C CA . LEU A 1 108 ? 8.992 45.156 10.016 1 95.19 108 LEU A CA 1
ATOM 881 C C . LEU A 1 108 ? 7.941 44.594 9.047 1 95.19 108 LEU A C 1
ATOM 883 O O . LEU A 1 108 ? 8.273 44.219 7.922 1 95.19 108 LEU A O 1
ATOM 887 N N . VAL A 1 109 ? 6.656 44.594 9.383 1 95.81 109 VAL A N 1
ATOM 888 C CA . VAL A 1 109 ? 5.605 43.875 8.672 1 95.81 109 VAL A CA 1
ATOM 889 C C . VAL A 1 109 ? 5.387 44.5 7.297 1 95.81 109 VAL A C 1
ATOM 891 O O . VAL A 1 109 ? 5.004 43.812 6.348 1 95.81 109 VAL A O 1
ATOM 894 N N . THR A 1 110 ? 5.738 45.781 7.109 1 95.06 110 THR A N 1
ATOM 895 C CA . THR A 1 110 ? 5.559 46.438 5.824 1 95.06 110 THR A CA 1
ATOM 896 C C . THR A 1 110 ? 6.453 45.812 4.758 1 95.06 110 THR A C 1
ATOM 898 O O . THR A 1 110 ? 6.145 45.875 3.566 1 95.06 110 THR A O 1
ATOM 901 N N . LEU A 1 111 ? 7.516 45.188 5.188 1 95.19 111 LEU A N 1
ATOM 902 C CA . LEU A 1 111 ? 8.477 44.594 4.27 1 95.19 111 LEU A CA 1
ATOM 903 C C . LEU A 1 111 ? 7.848 43.438 3.488 1 95.19 111 LEU A C 1
ATOM 905 O O . LEU A 1 111 ? 8.289 43.125 2.383 1 95.19 111 LEU A O 1
ATOM 909 N N . ILE A 1 112 ? 6.812 42.812 4.039 1 96.25 112 ILE A N 1
ATOM 910 C CA . ILE A 1 112 ? 6.316 41.594 3.41 1 96.25 112 ILE A CA 1
ATOM 911 C C . ILE A 1 112 ? 5.125 41.906 2.516 1 96.25 112 ILE A C 1
ATOM 913 O O . ILE A 1 112 ? 4.562 41.031 1.867 1 96.25 112 ILE A O 1
ATOM 917 N N . GLN A 1 113 ? 4.684 43.188 2.398 1 96.12 113 GLN A N 1
ATOM 918 C CA . GLN A 1 113 ? 3.461 43.594 1.709 1 96.12 113 GLN A CA 1
ATOM 919 C C . GLN A 1 113 ? 3.537 43.25 0.221 1 96.12 113 GLN A C 1
ATOM 921 O O . GLN A 1 113 ? 2.547 42.844 -0.377 1 96.12 113 GLN A O 1
ATOM 926 N N . PRO A 1 114 ? 4.742 43.406 -0.431 1 94.94 114 PRO A N 1
ATOM 927 C CA . PRO A 1 114 ? 4.805 43.031 -1.843 1 94.94 114 PRO A CA 1
ATOM 928 C C . PRO A 1 114 ? 4.582 41.531 -2.055 1 94.94 114 PRO A C 1
ATOM 930 O O . PRO A 1 114 ? 3.928 41.125 -3.02 1 94.94 114 PRO A O 1
ATOM 933 N N . VAL A 1 115 ? 5.117 40.781 -1.178 1 96 115 VAL A N 1
ATOM 934 C CA . VAL A 1 115 ? 4.953 39.312 -1.258 1 96 115 VAL A CA 1
ATOM 935 C C . VAL A 1 115 ? 3.486 38.938 -1.04 1 96 115 VAL A C 1
ATOM 937 O O . VAL A 1 115 ? 2.928 38.125 -1.774 1 96 115 VAL A O 1
ATOM 940 N N . TYR A 1 116 ? 2.836 39.562 -0.049 1 96.88 116 TYR A N 1
ATOM 941 C CA . TYR A 1 116 ? 1.437 39.281 0.255 1 96.88 116 TYR A CA 1
ATOM 942 C C . TYR A 1 116 ? 0.539 39.656 -0.919 1 96.88 116 TYR A C 1
ATOM 944 O O . TYR A 1 116 ? -0.385 38.906 -1.262 1 96.88 116 TYR A O 1
ATOM 952 N N . ALA A 1 117 ? 0.831 40.781 -1.533 1 95.44 117 ALA A N 1
ATOM 953 C CA . ALA A 1 117 ? 0.044 41.25 -2.674 1 95.44 117 ALA A CA 1
ATOM 954 C C . ALA A 1 117 ? 0.103 40.25 -3.822 1 95.44 117 ALA A C 1
ATOM 956 O O . ALA A 1 117 ? -0.899 40 -4.5 1 95.44 117 ALA A O 1
ATOM 957 N N . ARG A 1 118 ? 1.247 39.719 -4.027 1 94.81 118 ARG A N 1
ATOM 958 C CA . ARG A 1 118 ? 1.41 38.719 -5.086 1 94.81 118 ARG A CA 1
ATOM 959 C C . ARG A 1 118 ? 0.758 37.406 -4.699 1 94.81 118 ARG A C 1
ATOM 961 O O . ARG A 1 118 ? 0.153 36.719 -5.539 1 94.81 118 ARG A O 1
ATOM 968 N N . PHE A 1 119 ? 0.88 37.062 -3.494 1 96.12 119 PHE A N 1
ATOM 969 C CA . PHE A 1 119 ? 0.311 35.812 -2.963 1 96.12 119 PHE A CA 1
ATOM 970 C C . PHE A 1 119 ? -1.188 35.75 -3.234 1 96.12 119 PHE A C 1
ATOM 972 O O . PHE A 1 119 ? -1.701 34.719 -3.668 1 96.12 119 PHE A O 1
ATOM 979 N N . LYS A 1 120 ? -1.908 36.75 -3.127 1 95 120 LYS A N 1
ATOM 980 C CA . LYS A 1 120 ? -3.361 36.812 -3.26 1 95 120 LYS A CA 1
ATOM 981 C C . LYS A 1 120 ? -3.801 36.406 -4.664 1 95 120 LYS A C 1
ATOM 983 O O . LYS A 1 120 ? -4.902 35.875 -4.852 1 95 120 LYS A O 1
ATOM 988 N N . LYS A 1 121 ? -2.828 36.531 -5.57 1 92.31 121 LYS A N 1
ATOM 989 C CA . LYS A 1 121 ? -3.217 36.344 -6.965 1 92.31 121 LYS A CA 1
ATOM 990 C C . LYS A 1 121 ? -2.469 35.156 -7.582 1 92.31 121 LYS A C 1
ATOM 992 O O . LYS A 1 121 ? -2.721 34.812 -8.734 1 92.31 121 LYS A O 1
ATOM 997 N N . SER A 1 122 ? -1.65 34.625 -6.848 1 91.5 122 SER A N 1
ATOM 998 C CA . SER A 1 122 ? -0.74 33.625 -7.406 1 91.5 122 SER A CA 1
ATOM 999 C C . SER A 1 122 ? -1.277 32.219 -7.215 1 91.5 122 SER A C 1
ATOM 1001 O O . SER A 1 122 ? -1.744 31.859 -6.125 1 91.5 122 SER A O 1
ATOM 1003 N N . ASP A 1 123 ? -1.151 31.422 -8.219 1 91.56 123 ASP A N 1
ATOM 1004 C CA . ASP A 1 123 ? -1.531 30.016 -8.07 1 91.56 123 ASP A CA 1
ATOM 1005 C C . ASP A 1 123 ? -0.311 29.156 -7.781 1 91.56 123 ASP A C 1
ATOM 1007 O O . ASP A 1 123 ? -0.436 27.938 -7.609 1 91.56 123 ASP A O 1
ATOM 1011 N N . PHE A 1 124 ? 0.854 29.75 -7.684 1 91.88 124 PHE A N 1
ATOM 1012 C CA . PHE A 1 124 ? 2.074 29.031 -7.348 1 91.88 124 PHE A CA 1
ATOM 1013 C C . PHE A 1 124 ? 1.966 28.391 -5.965 1 91.88 124 PHE A C 1
ATOM 1015 O O . PHE A 1 124 ? 2.365 27.25 -5.77 1 91.88 124 PHE A O 1
ATOM 1022 N N . PHE A 1 125 ? 1.375 29.109 -5.059 1 92.94 125 PHE A N 1
ATOM 1023 C CA . PHE A 1 125 ? 1.343 28.719 -3.658 1 92.94 125 PHE A CA 1
ATOM 1024 C C . PHE A 1 125 ? 0.285 27.641 -3.426 1 92.94 125 PHE A C 1
ATOM 1026 O O . PHE A 1 125 ? 0.304 26.953 -2.402 1 92.94 125 PHE A O 1
ATOM 1033 N N . THR A 1 126 ? -0.636 27.484 -4.363 1 92.31 126 THR A N 1
ATOM 1034 C CA . THR A 1 126 ? -1.794 26.641 -4.102 1 92.31 126 THR A CA 1
ATOM 1035 C C . THR A 1 126 ? -1.832 25.469 -5.066 1 92.31 126 THR A C 1
ATOM 1037 O O . THR A 1 126 ? -2.695 24.594 -4.953 1 92.31 126 THR A O 1
ATOM 1040 N N . SER A 1 127 ? -0.812 25.406 -5.945 1 91.5 127 SER A N 1
ATOM 1041 C CA . SER A 1 127 ? -0.798 24.359 -6.953 1 91.5 127 SER A CA 1
ATOM 1042 C C . SER A 1 127 ? 0.197 23.266 -6.594 1 91.5 127 SER A C 1
ATOM 1044 O O . SER A 1 127 ? 1.231 23.531 -5.98 1 91.5 127 SER A O 1
ATOM 1046 N N . VAL A 1 128 ? -0.192 22.094 -6.988 1 90.31 128 VAL A N 1
ATOM 1047 C CA . VAL A 1 128 ? 0.716 20.969 -6.805 1 90.31 128 VAL A CA 1
ATOM 1048 C C . VAL A 1 128 ? 1.7 20.906 -7.969 1 90.31 128 VAL A C 1
ATOM 1050 O O . VAL A 1 128 ? 2.883 20.609 -7.777 1 90.31 128 VAL A O 1
ATOM 1053 N N . HIS A 1 129 ? 1.193 21.188 -9.188 1 90.31 129 HIS A N 1
ATOM 1054 C CA . HIS A 1 129 ? 1.994 21.109 -10.406 1 90.31 129 HIS A CA 1
ATOM 1055 C C . HIS A 1 129 ? 2.305 22.5 -10.953 1 90.31 129 HIS A C 1
ATOM 1057 O O . HIS A 1 129 ? 1.413 23.344 -11.055 1 90.31 129 HIS A O 1
ATOM 1063 N N . TRP A 1 130 ? 3.566 22.656 -11.211 1 91 130 TRP A N 1
ATOM 1064 C CA . TRP A 1 130 ? 4.008 23.906 -11.789 1 91 130 TRP A CA 1
ATOM 1065 C C . TRP A 1 130 ? 4.398 23.734 -13.25 1 91 130 TRP A C 1
ATOM 1067 O O . TRP A 1 130 ? 4.832 22.641 -13.656 1 91 130 TRP A O 1
ATOM 1077 N N . ASN A 1 131 ? 4.164 24.703 -13.992 1 88.62 131 ASN A N 1
ATOM 1078 C CA . ASN A 1 131 ? 4.527 24.703 -15.398 1 88.62 131 ASN A CA 1
ATOM 1079 C C . ASN A 1 131 ? 5.207 26.016 -15.797 1 88.62 131 ASN A C 1
ATOM 1081 O O . ASN A 1 131 ? 5.605 26.797 -14.938 1 88.62 131 ASN A O 1
ATOM 1085 N N . SER A 1 132 ? 5.367 26.203 -17.109 1 86.94 132 SER A N 1
ATOM 1086 C CA . SER A 1 132 ? 6.117 27.344 -17.641 1 86.94 132 SER A CA 1
ATOM 1087 C C . SER A 1 132 ? 5.434 28.656 -17.312 1 86.94 132 SER A C 1
ATOM 1089 O O . SER A 1 132 ? 6.09 29.703 -17.219 1 86.94 132 SER A O 1
ATOM 1091 N N . SER A 1 133 ? 4.195 28.656 -17.078 1 87.62 133 SER A N 1
ATOM 1092 C CA . SER A 1 133 ? 3.463 29.891 -16.781 1 87.62 133 SER A CA 1
ATOM 1093 C C . SER A 1 133 ? 3.826 30.422 -15.398 1 87.62 133 SER A C 1
ATOM 1095 O O . SER A 1 133 ? 3.588 31.594 -15.094 1 87.62 133 SER A O 1
ATOM 1097 N N . HIS A 1 134 ? 4.449 29.625 -14.555 1 91.75 134 HIS A N 1
ATOM 1098 C CA . HIS A 1 134 ? 4.812 30.031 -13.195 1 91.75 134 HIS A CA 1
ATOM 1099 C C . HIS A 1 134 ? 6.223 30.609 -13.148 1 91.75 134 HIS A C 1
ATOM 1101 O O . HIS A 1 134 ? 6.652 31.125 -12.117 1 91.75 134 HIS A O 1
ATOM 1107 N N . LYS A 1 135 ? 6.938 30.531 -14.219 1 90.5 135 LYS A N 1
ATOM 1108 C CA . LYS A 1 135 ? 8.359 30.859 -14.242 1 90.5 135 LYS A CA 1
ATOM 1109 C C . LYS A 1 135 ? 8.586 32.312 -13.797 1 90.5 135 LYS A C 1
ATOM 1111 O O . LYS A 1 135 ? 9.391 32.562 -12.906 1 90.5 135 LYS A O 1
ATOM 1116 N N . GLU A 1 136 ? 7.891 33.219 -14.43 1 89.5 136 GLU A N 1
ATOM 1117 C CA . GLU A 1 136 ? 8.07 34.625 -14.125 1 89.5 136 GLU A CA 1
ATOM 1118 C C . GLU A 1 136 ? 7.68 34.938 -12.68 1 89.5 136 GLU A C 1
ATOM 1120 O O . GLU A 1 136 ? 8.344 35.719 -12 1 89.5 136 GLU A O 1
ATOM 1125 N N . GLU A 1 137 ? 6.695 34.375 -12.297 1 91.38 137 GLU A N 1
ATOM 1126 C CA . GLU A 1 137 ? 6.207 34.594 -10.938 1 91.38 137 GLU A CA 1
ATOM 1127 C C . GLU A 1 137 ? 7.215 34.062 -9.906 1 91.38 137 GLU A C 1
ATOM 1129 O O . GLU A 1 137 ? 7.469 34.719 -8.898 1 91.38 137 GLU A O 1
ATOM 1134 N N . VAL A 1 138 ? 7.734 32.969 -10.141 1 92.56 138 VAL A N 1
ATOM 1135 C CA . VAL A 1 138 ? 8.695 32.375 -9.234 1 92.56 138 VAL A CA 1
ATOM 1136 C C . VAL A 1 138 ? 9.977 33.188 -9.18 1 92.56 138 VAL A C 1
ATOM 1138 O O . VAL A 1 138 ? 10.547 33.406 -8.109 1 92.56 138 VAL A O 1
ATOM 1141 N N . GLN A 1 139 ? 10.367 33.656 -10.297 1 91.56 139 GLN A N 1
ATOM 1142 C CA . GLN A 1 139 ? 11.547 34.5 -10.352 1 91.56 139 GLN A CA 1
ATOM 1143 C C . GLN A 1 139 ? 11.336 35.781 -9.539 1 91.56 139 GLN A C 1
ATOM 1145 O O . GLN A 1 139 ? 12.227 36.219 -8.812 1 91.56 139 GLN A O 1
ATOM 1150 N N . PHE A 1 140 ? 10.188 36.344 -9.695 1 91.62 140 PHE A N 1
ATOM 1151 C CA . PHE A 1 140 ? 9.852 37.562 -8.93 1 91.62 140 PHE A CA 1
ATOM 1152 C C . PHE A 1 140 ? 9.859 37.25 -7.438 1 91.62 140 PHE A C 1
ATOM 1154 O O . PHE A 1 140 ? 10.461 38 -6.66 1 91.62 140 PHE A O 1
ATOM 1161 N N . LEU A 1 141 ? 9.188 36.281 -7.043 1 93.12 141 LEU A N 1
ATOM 1162 C CA . LEU A 1 141 ? 9.039 35.938 -5.633 1 93.12 141 LEU A CA 1
ATOM 1163 C C . LEU A 1 141 ? 10.391 35.656 -4.988 1 93.12 141 LEU A C 1
ATOM 1165 O O . LEU A 1 141 ? 10.656 36.125 -3.877 1 93.12 141 LEU A O 1
ATOM 1169 N N . PHE A 1 142 ? 11.273 35.031 -5.664 1 93.81 142 PHE A N 1
ATOM 1170 C CA . PHE A 1 142 ? 12.57 34.688 -5.094 1 93.81 142 PHE A CA 1
ATOM 1171 C C . PHE A 1 142 ? 13.469 35.938 -5.035 1 93.81 142 PHE A C 1
ATOM 1173 O O . PHE A 1 142 ? 14.281 36.062 -4.121 1 93.81 142 PHE A O 1
ATOM 1180 N N . SER A 1 143 ? 13.266 36.75 -6.059 1 93.75 143 SER A N 1
ATOM 1181 C CA . SER A 1 143 ? 13.977 38.031 -5.992 1 93.75 143 SER A CA 1
ATOM 1182 C C . SER A 1 143 ? 13.516 38.844 -4.793 1 93.75 143 SER A C 1
ATOM 1184 O O . SER A 1 143 ? 14.336 39.438 -4.098 1 93.75 143 SER A O 1
ATOM 1186 N N . GLU A 1 144 ? 12.219 38.906 -4.559 1 94 144 GLU A N 1
ATOM 1187 C CA . GLU A 1 144 ? 11.672 39.625 -3.412 1 94 144 GLU A CA 1
ATOM 1188 C C . GLU A 1 144 ? 12.141 39.031 -2.1 1 94 144 GLU A C 1
ATOM 1190 O O . GLU A 1 144 ? 12.398 39.719 -1.126 1 94 144 GLU A O 1
ATOM 1195 N N . TYR A 1 145 ? 12.188 37.719 -2.07 1 94.56 145 TYR A N 1
ATOM 1196 C CA . TYR A 1 145 ? 12.688 37.031 -0.895 1 94.56 145 TYR A CA 1
ATOM 1197 C C . TYR A 1 145 ? 14.102 37.469 -0.548 1 94.56 145 TYR A C 1
ATOM 1199 O O . TYR A 1 145 ? 14.391 37.781 0.609 1 94.56 145 TYR A O 1
ATOM 1207 N N . ARG A 1 146 ? 14.969 37.562 -1.534 1 93.5 146 ARG A N 1
ATOM 1208 C CA . ARG A 1 146 ? 16.359 37.969 -1.328 1 93.5 146 ARG A CA 1
ATOM 1209 C C . ARG A 1 146 ? 16.422 39.438 -0.867 1 93.5 146 ARG A C 1
ATOM 1211 O O . ARG A 1 146 ? 17.234 39.75 0.005 1 93.5 146 ARG A O 1
ATOM 1218 N N . ASN A 1 147 ? 15.594 40.188 -1.45 1 94.31 147 ASN A N 1
ATOM 1219 C CA . ASN A 1 147 ? 15.555 41.594 -1.078 1 94.31 147 ASN A CA 1
ATOM 1220 C C . ASN A 1 147 ? 15.164 41.781 0.386 1 94.31 147 ASN A C 1
ATOM 1222 O O . ASN A 1 147 ? 15.805 42.562 1.11 1 94.31 147 ASN A O 1
ATOM 1226 N N . ILE A 1 148 ? 14.164 41.125 0.817 1 94.88 148 ILE A N 1
ATOM 1227 C CA . ILE A 1 148 ? 13.672 41.219 2.188 1 94.88 148 ILE A CA 1
ATOM 1228 C C . ILE A 1 148 ? 14.719 40.656 3.152 1 94.88 148 ILE A C 1
ATOM 1230 O O . ILE A 1 148 ? 14.961 41.25 4.215 1 94.88 148 ILE A O 1
ATOM 1234 N N . GLN A 1 149 ? 15.32 39.594 2.744 1 92 149 GLN A N 1
ATOM 1235 C CA . GLN A 1 149 ? 16.359 39 3.578 1 92 149 GLN A CA 1
ATOM 1236 C C . GLN A 1 149 ? 17.516 39.969 3.812 1 92 149 GLN A C 1
ATOM 1238 O O . GLN A 1 149 ? 18.031 40.062 4.926 1 92 149 GLN A O 1
ATOM 1243 N N . ASN A 1 150 ? 17.859 40.625 2.777 1 92.19 150 ASN A N 1
ATOM 1244 C CA . ASN A 1 150 ? 18.953 41.625 2.881 1 92.19 150 ASN A CA 1
ATOM 1245 C C . ASN A 1 150 ? 18.578 42.781 3.803 1 92.19 150 ASN A C 1
ATOM 1247 O O . ASN A 1 150 ? 19.422 43.281 4.543 1 92.19 150 ASN A O 1
ATOM 1251 N N . GLN A 1 151 ? 17.375 43.156 3.762 1 92.5 151 GLN A N 1
ATOM 1252 C CA . GLN A 1 151 ? 16.891 44.25 4.625 1 92.5 151 GLN A CA 1
ATOM 1253 C C . GLN A 1 151 ? 16.828 43.781 6.082 1 92.5 151 GLN A C 1
ATOM 1255 O O . GLN A 1 151 ? 17.188 44.531 6.988 1 92.5 151 GLN A O 1
ATOM 1260 N N . LEU A 1 152 ? 16.375 42.594 6.297 1 92.88 152 LEU A N 1
ATOM 1261 C CA . LEU A 1 152 ? 16.25 42.062 7.648 1 92.88 152 LEU A CA 1
ATOM 1262 C C . LEU A 1 152 ? 17.609 41.844 8.289 1 92.88 152 LEU A C 1
ATOM 1264 O O . LEU A 1 152 ? 17.766 42 9.508 1 92.88 152 LEU A O 1
ATOM 1268 N N . LYS A 1 153 ? 18.594 41.5 7.504 1 87.81 153 LYS A N 1
ATOM 1269 C CA . LYS A 1 153 ? 19.953 41.281 8.016 1 87.81 153 LYS A CA 1
ATOM 1270 C C . LYS A 1 153 ? 20.531 42.594 8.578 1 87.81 153 LYS A C 1
ATOM 1272 O O . LYS A 1 153 ? 21.375 42.562 9.477 1 87.81 153 LYS A O 1
ATOM 1277 N N . LYS A 1 154 ? 20.078 43.656 8.086 1 88.25 154 LYS A N 1
ATOM 1278 C CA . LYS A 1 154 ? 20.578 44.938 8.5 1 88.25 154 LYS A CA 1
ATOM 1279 C C . LYS A 1 154 ? 19.891 45.406 9.789 1 88.25 154 LYS A C 1
ATOM 1281 O O . LYS A 1 154 ? 20.375 46.344 10.453 1 88.25 154 LYS A O 1
ATOM 1286 N N . GLU A 1 155 ? 18.828 44.688 10.078 1 84.25 155 GLU A N 1
ATOM 1287 C CA . GLU A 1 155 ? 18.062 45.062 11.266 1 84.25 155 GLU A CA 1
ATOM 1288 C C . GLU A 1 155 ? 18.75 44.562 12.539 1 84.25 155 GLU A C 1
ATOM 1290 O O . GLU A 1 155 ? 19.312 43.469 12.555 1 84.25 155 GLU A O 1
ATOM 1295 N N . ILE A 1 156 ? 18.719 45.344 13.547 1 71.38 156 ILE A N 1
ATOM 1296 C CA . ILE A 1 156 ? 19.391 45.062 14.812 1 71.38 156 ILE A CA 1
ATOM 1297 C C . ILE A 1 156 ? 18.469 44.219 15.703 1 71.38 156 ILE A C 1
ATOM 1299 O O . ILE A 1 156 ? 18.953 43.406 16.516 1 71.38 156 ILE A O 1
ATOM 1303 N N . SER A 1 157 ? 17.234 44.25 15.422 1 77.12 157 SER A N 1
ATOM 1304 C CA . SER A 1 157 ? 16.281 43.562 16.281 1 77.12 157 SER A CA 1
ATOM 1305 C C . SER A 1 157 ? 16.391 42.031 16.156 1 77.12 157 SER A C 1
ATOM 1307 O O . SER A 1 157 ? 16.531 41.5 15.062 1 77.12 157 SER A O 1
ATOM 1309 N N . SER A 1 158 ? 16.391 41.469 17.297 1 81.06 158 SER A N 1
ATOM 1310 C CA . SER A 1 158 ? 16.422 40.031 17.344 1 81.06 158 SER A CA 1
ATOM 1311 C C . SER A 1 158 ? 15.148 39.438 16.75 1 81.06 158 SER A C 1
ATOM 1313 O O . SER A 1 158 ? 15.133 38.25 16.359 1 81.06 158 SER A O 1
ATOM 1315 N N . TYR A 1 159 ? 14.188 40.281 16.609 1 89.38 159 TYR A N 1
ATOM 1316 C CA . TYR A 1 159 ? 12.906 39.781 16.125 1 89.38 159 TYR A CA 1
ATOM 1317 C C . TYR A 1 159 ? 12.883 39.781 14.594 1 89.38 159 TYR A C 1
ATOM 1319 O O . TYR A 1 159 ? 11.977 39.188 13.992 1 89.38 159 TYR A O 1
ATOM 1327 N N . ALA A 1 160 ? 13.938 40.312 13.992 1 92.69 160 ALA A N 1
ATOM 1328 C CA . ALA A 1 160 ? 14.086 40.219 12.539 1 92.69 160 ALA A CA 1
ATOM 1329 C C . ALA A 1 160 ? 14.258 38.75 12.109 1 92.69 160 ALA A C 1
ATOM 1331 O O . ALA A 1 160 ? 13.797 38.375 11.039 1 92.69 160 ALA A O 1
ATOM 1332 N N . GLU A 1 161 ? 14.898 38.062 12.984 1 93.12 161 GLU A N 1
ATOM 1333 C CA . GLU A 1 161 ? 15.117 36.656 12.703 1 93.12 161 GLU A CA 1
ATOM 1334 C C . GLU A 1 161 ? 13.797 35.875 12.695 1 93.12 161 GLU A C 1
ATOM 1336 O O . GLU A 1 161 ? 13.625 34.938 11.922 1 93.12 161 GLU A O 1
ATOM 1341 N N . ASP A 1 162 ? 12.859 36.281 13.539 1 94.62 162 ASP A N 1
ATOM 1342 C CA . ASP A 1 162 ? 11.547 35.625 13.562 1 94.62 162 ASP A CA 1
ATOM 1343 C C . ASP A 1 162 ? 10.812 35.844 12.242 1 94.62 162 ASP A C 1
ATOM 1345 O O . ASP A 1 162 ? 10.242 34.875 11.688 1 94.62 162 ASP A O 1
ATOM 1349 N N . LEU A 1 163 ? 10.867 37.031 11.773 1 96 163 LEU A N 1
ATOM 1350 C CA . LEU A 1 163 ? 10.203 37.312 10.508 1 96 163 LEU A CA 1
ATOM 1351 C C . LEU A 1 163 ? 10.906 36.594 9.352 1 96 163 LEU A C 1
ATOM 1353 O O . LEU A 1 163 ? 10.25 36.125 8.422 1 96 163 LEU A O 1
ATOM 1357 N N . ARG A 1 164 ? 12.219 36.562 9.422 1 95.12 164 ARG A N 1
ATOM 1358 C CA . ARG A 1 164 ? 12.992 35.844 8.398 1 95.12 164 ARG A CA 1
ATOM 1359 C C . ARG A 1 164 ? 12.594 34.406 8.305 1 95.12 164 ARG A C 1
ATOM 1361 O O . ARG A 1 164 ? 12.391 33.875 7.207 1 95.12 164 ARG A O 1
ATOM 1368 N N . LEU A 1 165 ? 12.492 33.719 9.422 1 95 165 LEU A N 1
ATOM 1369 C CA . LEU A 1 165 ? 12.141 32.312 9.461 1 95 165 LEU A CA 1
ATOM 1370 C C . LEU A 1 165 ? 10.703 32.094 8.992 1 95 165 LEU A C 1
ATOM 1372 O O . LEU A 1 165 ? 10.406 31.109 8.32 1 95 165 LEU A O 1
ATOM 1376 N N . MET A 1 166 ? 9.812 33.031 9.359 1 96.88 166 MET A N 1
ATOM 1377 C CA . MET A 1 166 ? 8.438 32.969 8.883 1 96.88 166 MET A CA 1
ATOM 1378 C C . MET A 1 166 ? 8.383 33.031 7.359 1 96.88 166 MET A C 1
ATOM 1380 O O . MET A 1 166 ? 7.684 32.25 6.715 1 96.88 166 MET A O 1
ATOM 1384 N N . LEU A 1 167 ? 9.141 33.969 6.867 1 96.94 167 LEU A N 1
ATOM 1385 C CA . LEU A 1 167 ? 9.164 34.156 5.422 1 96.94 167 LEU A CA 1
ATOM 1386 C C . LEU A 1 167 ? 9.742 32.938 4.715 1 96.94 167 LEU A C 1
ATOM 1388 O O . LEU A 1 167 ? 9.234 32.5 3.67 1 96.94 167 LEU A O 1
ATOM 1392 N N . GLU A 1 168 ? 10.805 32.406 5.262 1 96.62 168 GLU A N 1
ATOM 1393 C CA . GLU A 1 168 ? 11.391 31.203 4.703 1 96.62 168 GLU A CA 1
ATOM 1394 C C . GLU A 1 168 ? 10.359 30.078 4.629 1 96.62 168 GLU A C 1
ATOM 1396 O O . GLU A 1 168 ? 10.219 29.422 3.592 1 96.62 168 GLU A O 1
ATOM 1401 N N . GLY A 1 169 ? 9.633 29.859 5.715 1 97.75 169 GLY A N 1
ATOM 1402 C CA . GLY A 1 169 ? 8.602 28.844 5.746 1 97.75 169 GLY A CA 1
ATOM 1403 C C . GLY A 1 169 ? 7.5 29.062 4.727 1 97.75 169 GLY A C 1
ATOM 1404 O O . GLY A 1 169 ? 7.023 28.125 4.094 1 97.75 169 GLY A O 1
ATOM 1405 N N . PHE A 1 170 ? 7.164 30.297 4.578 1 98.06 170 PHE A N 1
ATOM 1406 C CA . PHE A 1 170 ? 6.102 30.688 3.652 1 98.06 170 PHE A CA 1
ATOM 1407 C C . PHE A 1 170 ? 6.488 30.328 2.219 1 98.06 170 PHE A C 1
ATOM 1409 O O . PHE A 1 170 ? 5.633 29.938 1.419 1 98.06 170 PHE A O 1
ATOM 1416 N N . PHE A 1 171 ? 7.773 30.422 1.91 1 96.94 171 PHE A N 1
ATOM 1417 C CA . PHE A 1 171 ? 8.25 30.156 0.559 1 96.94 171 PHE A CA 1
ATOM 1418 C C . PHE A 1 171 ? 8.523 28.656 0.375 1 96.94 171 PHE A C 1
ATOM 1420 O O . PHE A 1 171 ? 8.172 28.078 -0.655 1 96.94 171 PHE A O 1
ATOM 1427 N N . VAL A 1 172 ? 9.086 28.047 1.357 1 96.88 172 VAL A N 1
ATOM 1428 C CA . VAL A 1 172 ? 9.516 26.656 1.241 1 96.88 172 VAL A CA 1
ATOM 1429 C C . VAL A 1 172 ? 8.297 25.734 1.327 1 96.88 172 VAL A C 1
ATOM 1431 O O . VAL A 1 172 ? 8.273 24.672 0.699 1 96.88 172 VAL A O 1
ATOM 1434 N N . GLY A 1 173 ? 7.23 26.125 2.051 1 97.38 173 GLY A N 1
ATOM 1435 C CA . GLY A 1 173 ? 6.066 25.297 2.283 1 97.38 173 GLY A CA 1
ATOM 1436 C C . GLY A 1 173 ? 5.465 24.734 1.005 1 97.38 173 GLY A C 1
ATOM 1437 O O . GLY A 1 173 ? 5.469 23.531 0.784 1 97.38 173 GLY A O 1
ATOM 1438 N N . PRO A 1 174 ? 5.023 25.625 0.104 1 97.06 174 PRO A N 1
ATOM 1439 C CA . PRO A 1 174 ? 4.438 25.156 -1.158 1 97.06 174 PRO A CA 1
ATOM 1440 C C . PRO A 1 174 ? 5.418 24.344 -1.997 1 97.06 174 PRO A C 1
ATOM 1442 O O . PRO A 1 174 ? 5.016 23.391 -2.672 1 97.06 174 PRO A O 1
ATOM 1445 N N . ILE A 1 175 ? 6.703 24.656 -1.904 1 96.38 175 ILE A N 1
ATOM 1446 C CA . ILE A 1 175 ? 7.719 23.969 -2.703 1 96.38 175 ILE A CA 1
ATOM 1447 C C . ILE A 1 175 ? 7.895 22.547 -2.205 1 96.38 175 ILE A C 1
ATOM 1449 O O . ILE A 1 175 ? 7.902 21.594 -3 1 96.38 175 ILE A O 1
ATOM 1453 N N . ILE A 1 176 ? 8.008 22.406 -0.889 1 96.69 176 ILE A N 1
ATOM 1454 C CA . ILE A 1 176 ? 8.227 21.094 -0.288 1 96.69 176 ILE A CA 1
ATOM 1455 C C . ILE A 1 176 ? 7.027 20.188 -0.568 1 96.69 176 ILE A C 1
ATOM 1457 O O . ILE A 1 176 ? 7.191 19.016 -0.888 1 96.69 176 ILE A O 1
ATOM 1461 N N . VAL A 1 177 ? 5.844 20.734 -0.464 1 96.44 177 VAL A N 1
ATOM 1462 C CA . VAL A 1 177 ? 4.633 19.953 -0.692 1 96.44 177 VAL A CA 1
ATOM 1463 C C . VAL A 1 177 ? 4.535 19.562 -2.166 1 96.44 177 VAL A C 1
ATOM 1465 O O . VAL A 1 177 ? 4.242 18.406 -2.496 1 96.44 177 VAL A O 1
ATOM 1468 N N . GLY A 1 178 ? 4.805 20.5 -3.061 1 94.94 178 GLY A N 1
ATOM 1469 C CA . GLY A 1 178 ? 4.77 20.203 -4.484 1 94.94 178 GLY A CA 1
ATOM 1470 C C . GLY A 1 178 ? 5.73 19.109 -4.887 1 94.94 178 GLY A C 1
ATOM 1471 O O . GLY A 1 178 ? 5.344 18.156 -5.574 1 94.94 178 GLY A O 1
ATOM 1472 N N . LEU A 1 179 ? 6.969 19.219 -4.445 1 94.62 179 LEU A N 1
ATOM 1473 C CA . LEU A 1 179 ? 7.996 18.25 -4.797 1 94.62 179 LEU A CA 1
ATOM 1474 C C . LEU A 1 179 ? 7.73 16.906 -4.117 1 94.62 179 LEU A C 1
ATOM 1476 O O . LEU A 1 179 ? 8.008 15.852 -4.684 1 94.62 179 LEU A O 1
ATOM 1480 N N . GLY A 1 180 ? 7.211 16.953 -2.916 1 93.94 180 GLY A N 1
ATOM 1481 C CA . GLY A 1 180 ? 6.871 15.719 -2.211 1 93.94 180 GLY A CA 1
ATOM 1482 C C . GLY A 1 180 ? 5.723 14.961 -2.85 1 93.94 180 GLY A C 1
ATOM 1483 O O . GLY A 1 180 ? 5.82 13.758 -3.082 1 93.94 180 GLY A O 1
ATOM 1484 N N . MET A 1 181 ? 4.672 15.625 -3.188 1 92.94 181 MET A N 1
ATOM 1485 C CA . MET A 1 181 ? 3.465 15.016 -3.74 1 92.94 181 MET A CA 1
ATOM 1486 C C . MET A 1 181 ? 3.73 14.445 -5.129 1 92.94 181 MET A C 1
ATOM 1488 O O . MET A 1 181 ? 3.107 13.461 -5.527 1 92.94 181 MET A O 1
ATOM 1492 N N . THR A 1 182 ? 4.578 15.07 -5.844 1 91.06 182 THR A N 1
ATOM 1493 C CA . THR A 1 182 ? 4.832 14.625 -7.207 1 91.06 182 THR A CA 1
ATOM 1494 C C . THR A 1 182 ? 5.914 13.547 -7.234 1 91.06 182 THR A C 1
ATOM 1496 O O . THR A 1 182 ? 6.301 13.07 -8.305 1 91.06 182 THR A O 1
ATOM 1499 N N . GLY A 1 183 ? 6.465 13.25 -6.055 1 90.38 183 GLY A N 1
ATOM 1500 C CA . GLY A 1 183 ? 7.441 12.18 -5.957 1 90.38 183 GLY A CA 1
ATOM 1501 C C . GLY A 1 183 ? 8.844 12.617 -6.34 1 90.38 183 GLY A C 1
ATOM 1502 O O . GLY A 1 183 ? 9.75 11.789 -6.43 1 90.38 183 GLY A O 1
ATOM 1503 N N . MET A 1 184 ? 9.102 13.789 -6.539 1 90.12 184 MET A N 1
ATOM 1504 C CA . MET A 1 184 ? 10.383 14.281 -7.027 1 90.12 184 MET A CA 1
ATOM 1505 C C . MET A 1 184 ? 11.484 14.047 -5.996 1 90.12 184 MET A C 1
ATOM 1507 O O . MET A 1 184 ? 12.609 13.695 -6.352 1 90.12 184 MET A O 1
ATOM 1511 N N . PHE A 1 185 ? 11.164 14.25 -4.73 1 92 185 PHE A N 1
ATOM 1512 C CA . PHE A 1 185 ? 12.164 14.023 -3.691 1 92 185 PHE A CA 1
ATOM 1513 C C . PHE A 1 185 ? 12.664 12.578 -3.725 1 92 185 PHE A C 1
ATOM 1515 O O . PHE A 1 185 ? 13.859 12.328 -3.594 1 92 185 PHE A O 1
ATOM 1522 N N . HIS A 1 186 ? 11.719 11.688 -3.889 1 90 186 HIS A N 1
ATOM 1523 C CA . HIS A 1 186 ? 12.102 10.281 -3.99 1 90 186 HIS A CA 1
ATOM 1524 C C . HIS A 1 186 ? 12.953 10.031 -5.234 1 90 186 HIS A C 1
ATOM 1526 O O . HIS A 1 186 ? 13.953 9.312 -5.176 1 90 186 HIS A O 1
ATOM 1532 N N . ASN A 1 187 ? 12.516 10.57 -6.312 1 88.12 187 ASN A N 1
ATOM 1533 C CA . ASN A 1 187 ? 13.258 10.422 -7.559 1 88.12 187 ASN A CA 1
ATOM 1534 C C . ASN A 1 187 ? 14.688 10.938 -7.426 1 88.12 187 ASN A C 1
ATOM 1536 O O . ASN A 1 187 ? 15.625 10.297 -7.895 1 88.12 187 ASN A O 1
ATOM 1540 N N . TYR A 1 188 ? 14.812 12.109 -6.84 1 86.88 188 TYR A N 1
ATOM 1541 C CA . TYR A 1 188 ? 16.141 12.68 -6.613 1 86.88 188 TYR A CA 1
ATOM 1542 C C . TYR A 1 188 ? 16.984 11.75 -5.762 1 86.88 188 TYR A C 1
ATOM 1544 O O . TYR A 1 188 ? 18.188 11.586 -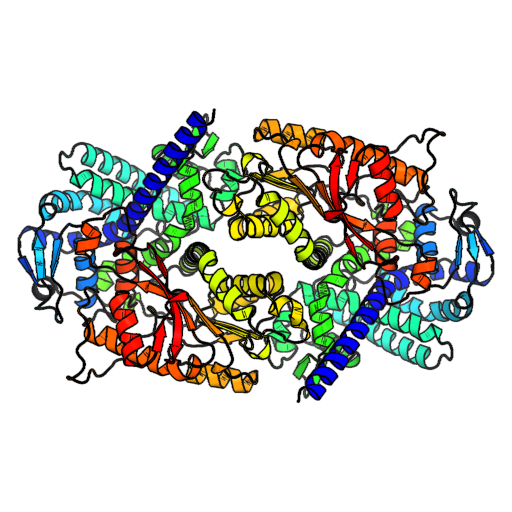6.02 1 86.88 188 TYR A O 1
ATOM 1552 N N . PHE A 1 189 ? 16.391 11.203 -4.777 1 85.31 189 PHE A N 1
ATOM 1553 C CA . PHE A 1 189 ? 17.094 10.336 -3.842 1 85.31 189 PHE A CA 1
ATOM 1554 C C . PHE A 1 189 ? 17.562 9.055 -4.531 1 85.31 189 PHE A C 1
ATOM 1556 O O . PHE A 1 189 ? 18.609 8.5 -4.195 1 85.31 189 PHE A O 1
ATOM 1563 N N . MET A 1 190 ? 16.75 8.586 -5.457 1 83.19 190 MET A N 1
ATOM 1564 C CA . MET A 1 190 ? 17.047 7.336 -6.148 1 83.19 190 MET A CA 1
ATOM 1565 C C . MET A 1 190 ? 18.297 7.484 -7.023 1 83.19 190 MET A C 1
ATOM 1567 O O . MET A 1 190 ? 18.938 6.492 -7.355 1 83.19 190 MET A O 1
ATOM 1571 N N . GLU A 1 191 ? 18.609 8.734 -7.34 1 79.12 191 GLU A N 1
ATOM 1572 C CA . GLU A 1 191 ? 19.797 9.016 -8.141 1 79.12 191 GLU A CA 1
ATOM 1573 C C . GLU A 1 191 ? 20.953 9.5 -7.262 1 79.12 191 GLU A C 1
ATOM 1575 O O . GLU A 1 191 ? 20.719 10.125 -6.223 1 79.12 191 GLU A O 1
ATOM 1580 N N . SER A 1 192 ? 22.172 9.078 -7.605 1 73.88 192 SER A N 1
ATOM 1581 C CA . SER A 1 192 ? 23.328 9.625 -6.898 1 73.88 192 SER A CA 1
ATOM 1582 C C . SER A 1 192 ? 23.453 11.125 -7.113 1 73.88 192 SER A C 1
ATOM 1584 O O . SER A 1 192 ? 23.797 11.867 -6.188 1 73.88 192 SER A O 1
ATOM 1586 N N . SER A 1 193 ? 23.281 11.469 -8.281 1 79.25 193 SER A N 1
ATOM 1587 C CA . SER A 1 193 ? 23.25 12.867 -8.711 1 79.25 193 SER A CA 1
ATOM 1588 C C . SER A 1 193 ? 22.266 13.055 -9.867 1 79.25 193 SER A C 1
ATOM 1590 O O . SER A 1 193 ? 21.938 12.102 -10.57 1 79.25 193 SER A O 1
ATOM 1592 N N . PHE A 1 194 ? 21.672 14.352 -9.938 1 82.44 194 PHE A N 1
ATOM 1593 C CA . PHE A 1 194 ? 20.656 14.547 -10.977 1 82.44 194 PHE A CA 1
ATOM 1594 C C . PHE A 1 194 ? 20.703 15.977 -11.508 1 82.44 194 PHE A C 1
ATOM 1596 O O . PHE A 1 194 ? 21.328 16.859 -10.898 1 82.44 194 PHE A O 1
ATOM 1603 N N . THR A 1 195 ? 20.25 16.078 -12.664 1 80.75 195 THR A N 1
ATOM 1604 C CA . THR A 1 195 ? 20.078 17.391 -13.258 1 80.75 195 THR A CA 1
ATOM 1605 C C . THR A 1 195 ? 18.594 17.719 -13.406 1 80.75 195 THR A C 1
ATOM 1607 O O . THR A 1 195 ? 17.75 16.828 -13.398 1 80.75 195 THR A O 1
ATOM 1610 N N . ALA A 1 196 ? 18.234 18.969 -13.445 1 79 196 ALA A N 1
ATOM 1611 C CA . ALA A 1 196 ? 16.844 19.391 -13.602 1 79 196 ALA A CA 1
ATOM 1612 C C . ALA A 1 196 ? 16.234 18.812 -14.875 1 79 196 ALA A C 1
ATOM 1614 O O . ALA A 1 196 ? 15.047 18.484 -14.906 1 79 196 ALA A O 1
ATOM 1615 N N . GLU A 1 197 ? 16.953 18.672 -15.906 1 75.56 197 GLU A N 1
ATOM 1616 C CA . GLU A 1 197 ? 16.5 18.188 -17.203 1 75.56 197 GLU A CA 1
ATOM 1617 C C . GLU A 1 197 ? 16.094 16.719 -17.141 1 75.56 197 GLU A C 1
ATOM 1619 O O . GLU A 1 197 ? 15.211 16.281 -17.891 1 75.56 197 GLU A O 1
ATOM 1624 N N . GLU A 1 198 ? 16.609 16.062 -16.266 1 72.81 198 GLU A N 1
ATOM 1625 C CA . GLU A 1 198 ? 16.391 14.625 -16.156 1 72.81 198 GLU A CA 1
ATOM 1626 C C . GLU A 1 198 ? 14.984 14.32 -15.648 1 72.81 198 GLU A C 1
ATOM 1628 O O . GLU A 1 198 ? 14.383 13.312 -16.031 1 72.81 198 GLU A O 1
ATOM 1633 N N . PHE A 1 199 ? 14.422 15.258 -14.914 1 72.31 199 PHE A N 1
ATOM 1634 C CA . PHE A 1 199 ? 13.227 14.844 -14.188 1 72.31 199 PHE A CA 1
ATOM 1635 C C . PHE A 1 199 ? 12.047 15.758 -14.516 1 72.31 199 PHE A C 1
ATOM 1637 O O . PHE A 1 199 ? 10.906 15.438 -14.188 1 72.31 199 PHE A O 1
ATOM 1644 N N . HIS A 1 200 ? 12.352 16.859 -15.047 1 75.56 200 HIS A N 1
ATOM 1645 C CA . HIS A 1 200 ? 11.258 17.812 -15.156 1 75.56 200 HIS A CA 1
ATOM 1646 C C . HIS A 1 200 ? 11.031 18.234 -16.609 1 75.56 200 HIS A C 1
ATOM 1648 O O . HIS A 1 200 ? 11.984 18.422 -17.359 1 75.56 200 HIS A O 1
ATOM 1654 N N . LYS A 1 201 ? 9.836 18.328 -17 1 75.88 201 LYS A N 1
ATOM 1655 C CA . LYS A 1 201 ? 9.438 18.781 -18.328 1 75.88 201 LYS A CA 1
ATOM 1656 C C . LYS A 1 201 ? 9.789 20.266 -18.531 1 75.88 201 LYS A C 1
ATOM 1658 O O . LYS A 1 201 ? 10.016 20.703 -19.656 1 75.88 201 LYS A O 1
ATOM 1663 N N . GLU A 1 202 ? 9.773 20.984 -17.391 1 80.94 202 GLU A N 1
ATOM 1664 C CA . GLU A 1 202 ? 10.133 22.391 -17.391 1 80.94 202 GLU A CA 1
ATOM 1665 C C . GLU A 1 202 ? 11.445 22.625 -16.641 1 80.94 202 GLU A C 1
ATOM 1667 O O . GLU A 1 202 ? 11.461 23.219 -15.562 1 80.94 202 GLU A O 1
ATOM 1672 N N . PRO A 1 203 ? 12.531 22.375 -17.266 1 86.31 203 PRO A N 1
ATOM 1673 C CA . PRO A 1 203 ? 13.805 22.359 -16.547 1 86.31 203 PRO A CA 1
ATOM 1674 C C . PRO A 1 203 ? 14.211 23.719 -16.016 1 86.31 203 PRO A C 1
ATOM 1676 O O . PRO A 1 203 ? 14.82 23.828 -14.945 1 86.31 203 PRO A O 1
ATOM 1679 N N . GLN A 1 204 ? 13.852 24.812 -16.703 1 85.75 204 GLN A N 1
ATOM 1680 C CA . GLN A 1 204 ? 14.281 26.125 -16.266 1 85.75 204 GLN A CA 1
ATOM 1681 C C . GLN A 1 204 ? 13.602 26.531 -14.961 1 85.75 204 GLN A C 1
ATOM 1683 O O . GLN A 1 204 ? 14.234 27.094 -14.07 1 85.75 204 GLN A O 1
ATOM 1688 N N . LEU A 1 205 ? 12.375 26.328 -14.906 1 89.75 205 LEU A N 1
ATOM 1689 C CA . LEU A 1 205 ? 11.625 26.609 -13.688 1 89.75 205 LEU A CA 1
ATOM 1690 C C . LEU A 1 205 ? 12.188 25.828 -12.508 1 89.75 205 LEU A C 1
ATOM 1692 O O . LEU A 1 205 ? 12.414 26.375 -11.438 1 89.75 205 LEU A O 1
ATOM 1696 N N . PHE A 1 206 ? 12.469 24.625 -12.766 1 89.81 206 PHE A N 1
ATOM 1697 C CA . PHE A 1 206 ? 12.93 23.766 -11.688 1 89.81 206 PHE A CA 1
ATOM 1698 C C . PHE A 1 206 ? 14.367 24.078 -11.305 1 89.81 206 PHE A C 1
ATOM 1700 O O . PHE A 1 206 ? 14.75 23.953 -10.141 1 89.81 206 PHE A O 1
ATOM 1707 N N . GLU A 1 207 ? 15.109 24.453 -12.281 1 90.62 207 GLU A N 1
ATOM 1708 C CA . GLU A 1 207 ? 16.453 24.922 -11.961 1 90.62 207 GLU A CA 1
ATOM 1709 C C . GLU A 1 207 ? 16.406 26.094 -10.984 1 90.62 207 GLU A C 1
ATOM 1711 O O . GLU A 1 207 ? 17.219 26.172 -10.055 1 90.62 207 GLU A O 1
ATOM 1716 N N . THR A 1 208 ? 15.508 27.031 -11.219 1 91.94 208 THR A N 1
ATOM 1717 C CA . THR A 1 208 ? 15.328 28.188 -10.336 1 91.94 208 THR A CA 1
ATOM 1718 C C . THR A 1 208 ? 14.953 27.734 -8.93 1 91.94 208 THR A C 1
ATOM 1720 O O . THR A 1 208 ? 15.461 28.266 -7.941 1 91.94 208 THR A O 1
ATOM 1723 N N . ILE A 1 209 ? 14.094 26.797 -8.797 1 93.44 209 ILE A N 1
ATOM 1724 C CA . ILE A 1 209 ? 13.648 26.266 -7.52 1 93.44 209 ILE A CA 1
ATOM 1725 C C . ILE A 1 209 ? 14.812 25.562 -6.82 1 93.44 209 ILE A C 1
ATOM 1727 O O . ILE A 1 209 ? 15.039 25.75 -5.625 1 93.44 209 ILE A O 1
ATOM 1731 N N . LEU A 1 210 ? 15.578 24.797 -7.59 1 92.69 210 LEU A N 1
ATOM 1732 C CA . LEU A 1 210 ? 16.703 24.062 -7.027 1 92.69 210 LEU A CA 1
ATOM 1733 C C . LEU A 1 210 ? 17.797 25.031 -6.543 1 92.69 210 LEU A C 1
ATOM 1735 O O . LEU A 1 210 ? 18.438 24.781 -5.531 1 92.69 210 LEU A O 1
ATOM 1739 N N . GLU A 1 211 ? 17.969 26.031 -7.293 1 92.06 211 GLU A N 1
ATOM 1740 C CA . GLU A 1 211 ? 18.922 27.047 -6.867 1 92.06 211 GLU A CA 1
ATOM 1741 C C . GLU A 1 211 ? 18.5 27.688 -5.543 1 92.06 211 GLU A C 1
ATOM 1743 O O . GLU A 1 211 ? 19.328 27.906 -4.664 1 92.06 211 GLU A O 1
ATOM 1748 N N . PHE A 1 212 ? 17.281 28.031 -5.43 1 94.19 212 PHE A N 1
ATOM 1749 C CA . PHE A 1 212 ? 16.734 28.594 -4.199 1 94.19 212 PHE A CA 1
ATOM 1750 C C . PHE A 1 212 ? 16.938 27.625 -3.033 1 94.19 212 PHE A C 1
ATOM 1752 O O . PHE A 1 212 ? 17.406 28.031 -1.971 1 94.19 212 PHE A O 1
ATOM 1759 N N . LEU A 1 213 ? 16.594 26.328 -3.211 1 95.12 213 LEU A N 1
ATOM 1760 C CA . LEU A 1 213 ? 16.734 25.312 -2.166 1 95.12 213 LEU A CA 1
ATOM 1761 C C . LEU A 1 213 ? 18.203 25.078 -1.833 1 95.12 213 LEU A C 1
ATOM 1763 O O . LEU A 1 213 ? 18.547 24.781 -0.688 1 95.12 213 LEU A O 1
ATOM 1767 N N . SER A 1 214 ? 19.062 25.234 -2.893 1 94.56 214 SER A N 1
ATOM 1768 C CA . SER A 1 214 ? 20.484 25.109 -2.652 1 94.56 214 SER A CA 1
ATOM 1769 C C . SER A 1 214 ? 21 26.25 -1.785 1 94.56 214 SER A C 1
ATOM 1771 O O . SER A 1 214 ? 21.875 26.062 -0.943 1 94.56 214 SER A O 1
ATOM 1773 N N . GLN A 1 215 ? 20.484 27.391 -1.994 1 92.88 215 GLN A N 1
ATOM 1774 C CA . GLN A 1 215 ? 20.844 28.547 -1.175 1 92.88 215 GLN A CA 1
ATOM 1775 C C . GLN A 1 215 ? 20.453 28.328 0.283 1 92.88 215 GLN A C 1
ATOM 1777 O O . GLN A 1 215 ? 21.094 28.844 1.192 1 92.88 215 GLN A O 1
ATOM 1782 N N . LEU A 1 216 ? 19.422 27.594 0.514 1 94.19 216 LEU A N 1
ATOM 1783 C CA . LEU A 1 216 ? 18.969 27.281 1.865 1 94.19 216 LEU A CA 1
ATOM 1784 C C . LEU A 1 216 ? 19.719 26.094 2.438 1 94.19 216 LEU A C 1
ATOM 1786 O O . LEU A 1 216 ? 19.5 25.688 3.58 1 94.19 216 LEU A O 1
ATOM 1790 N N . GLY A 1 217 ? 20.578 25.422 1.561 1 93.88 217 GLY A N 1
ATOM 1791 C CA . GLY A 1 217 ? 21.453 24.359 2.031 1 93.88 217 GLY A CA 1
ATOM 1792 C C . GLY A 1 217 ? 20.859 22.969 1.828 1 93.88 217 GLY A C 1
ATOM 1793 O O . GLY A 1 217 ? 21.359 22 2.383 1 93.88 217 GLY A O 1
ATOM 1794 N N . TRP A 1 218 ? 19.75 22.844 1.062 1 94.31 218 TRP A N 1
ATOM 1795 C CA . TRP A 1 218 ? 19.094 21.547 0.917 1 94.31 218 TRP A CA 1
ATOM 1796 C C . TRP A 1 218 ? 19.828 20.672 -0.088 1 94.31 218 TRP A C 1
ATOM 1798 O O . TRP A 1 218 ? 19.75 19.438 -0.023 1 94.31 218 TRP A O 1
ATOM 1808 N N . PHE A 1 219 ? 20.531 21.328 -1.111 1 94.5 219 PHE A N 1
ATOM 1809 C CA . PHE A 1 219 ? 21.266 20.625 -2.145 1 94.5 219 PHE A CA 1
ATOM 1810 C C . PHE A 1 219 ? 22.656 21.219 -2.32 1 94.5 219 PHE A C 1
ATOM 1812 O O . PHE A 1 219 ? 22.859 22.422 -2.105 1 94.5 219 PHE A O 1
ATOM 1819 N N . SER A 1 220 ? 23.594 20.359 -2.584 1 94.5 220 SER A N 1
ATOM 1820 C CA . SER A 1 220 ? 24.875 20.797 -3.131 1 94.5 220 SER A CA 1
ATOM 1821 C C . SER A 1 220 ? 24.844 20.844 -4.656 1 94.5 220 SER A C 1
ATOM 1823 O O . SER A 1 220 ? 24.234 19.969 -5.289 1 94.5 220 SER A O 1
ATOM 1825 N N . GLU A 1 221 ? 25.359 21.859 -5.188 1 91.38 221 GLU A N 1
ATOM 1826 C CA . GLU A 1 221 ? 25.344 22.031 -6.637 1 91.38 221 GLU A CA 1
ATOM 1827 C C . GLU A 1 221 ? 26.75 22.109 -7.199 1 91.38 221 GLU A C 1
ATOM 1829 O O . GLU A 1 221 ? 27.594 22.875 -6.699 1 91.38 221 GLU A O 1
ATOM 1834 N N . LYS A 1 222 ? 27.062 21.172 -8.141 1 89.25 222 LYS A N 1
ATOM 1835 C CA . LYS A 1 222 ? 28.297 21.203 -8.922 1 89.25 222 LYS A CA 1
ATOM 1836 C C . LYS A 1 222 ? 28.016 21.062 -10.414 1 89.25 222 LYS A C 1
ATOM 1838 O O . LYS A 1 222 ? 27.594 20 -10.867 1 89.25 222 LYS A O 1
ATOM 1843 N N . ASN A 1 223 ? 28.312 21.984 -11.219 1 87.81 223 ASN A N 1
ATOM 1844 C CA . ASN A 1 223 ? 28.109 21.969 -12.664 1 87.81 223 ASN A CA 1
ATOM 1845 C C . ASN A 1 223 ? 26.688 21.562 -13.031 1 87.81 223 ASN A C 1
ATOM 1847 O O . ASN A 1 223 ? 26.484 20.625 -13.82 1 87.81 223 ASN A O 1
ATOM 1851 N N . LYS A 1 224 ? 25.75 22.047 -12.391 1 84.5 224 LYS A N 1
ATOM 1852 C CA . LYS A 1 224 ? 24.312 21.859 -12.633 1 84.5 224 LYS A CA 1
ATOM 1853 C C . LYS A 1 224 ? 23.875 20.453 -12.211 1 84.5 224 LYS A C 1
ATOM 1855 O O . LYS A 1 224 ? 22.797 20 -12.609 1 84.5 224 LYS A O 1
ATOM 1860 N N . HIS A 1 225 ? 24.781 19.828 -11.438 1 88.75 225 HIS A N 1
ATOM 1861 C CA . HIS A 1 225 ? 24.391 18.578 -10.797 1 88.75 225 HIS A CA 1
ATOM 1862 C C . HIS A 1 225 ? 24.062 18.797 -9.32 1 88.75 225 HIS A C 1
ATOM 1864 O O . HIS A 1 225 ? 24.797 19.5 -8.617 1 88.75 225 HIS A O 1
ATOM 1870 N N . TYR A 1 226 ? 22.938 18.25 -8.953 1 91.62 226 TYR A N 1
ATOM 1871 C CA . TYR A 1 226 ? 22.453 18.469 -7.59 1 91.62 226 TYR A CA 1
ATOM 1872 C C . TYR A 1 226 ? 22.5 17.172 -6.785 1 91.62 226 TYR A C 1
ATOM 1874 O O . TYR A 1 226 ? 22.234 16.094 -7.32 1 91.62 226 TYR A O 1
ATOM 1882 N N . GLN A 1 227 ? 22.859 17.266 -5.586 1 91.88 227 GLN A N 1
ATOM 1883 C CA . GLN A 1 227 ? 22.844 16.172 -4.625 1 91.88 227 GLN A CA 1
ATOM 1884 C C . GLN A 1 227 ? 22.25 16.625 -3.291 1 91.88 227 GLN A C 1
ATOM 1886 O O . GLN A 1 227 ? 22.516 17.734 -2.822 1 91.88 227 GLN A O 1
ATOM 1891 N N . PHE A 1 228 ? 21.484 15.758 -2.674 1 91.38 228 PHE A N 1
ATOM 1892 C CA . PHE A 1 228 ? 20.906 16.078 -1.374 1 91.38 228 PHE A CA 1
ATOM 1893 C C . PHE A 1 228 ? 22 16.297 -0.337 1 91.38 228 PHE A C 1
ATOM 1895 O O . PHE A 1 228 ? 23 15.57 -0.307 1 91.38 228 PHE A O 1
ATOM 1902 N N . THR A 1 229 ? 21.859 17.312 0.425 1 92 229 THR A N 1
ATOM 1903 C CA . THR A 1 229 ? 22.562 17.391 1.697 1 92 229 THR A CA 1
ATOM 1904 C C . THR A 1 229 ? 21.781 16.656 2.791 1 92 229 THR A C 1
ATOM 1906 O O . THR A 1 229 ? 20.641 16.25 2.574 1 92 229 THR A O 1
ATOM 1909 N N . ASP A 1 230 ? 22.344 16.531 3.986 1 87.75 230 ASP A N 1
ATOM 1910 C CA . ASP A 1 230 ? 21.641 15.93 5.113 1 87.75 230 ASP A CA 1
ATOM 1911 C C . ASP A 1 230 ? 20.406 16.766 5.488 1 87.75 230 ASP A C 1
ATOM 1913 O O . ASP A 1 230 ? 19.359 16.203 5.809 1 87.75 230 ASP A O 1
ATOM 1917 N N . LEU A 1 231 ? 20.609 18.047 5.391 1 90.62 231 LEU A N 1
ATOM 1918 C CA . LEU A 1 231 ? 19.516 18.953 5.699 1 90.62 231 LEU A CA 1
ATOM 1919 C C . LEU A 1 231 ? 18.359 18.781 4.707 1 90.62 231 LEU A C 1
ATOM 1921 O O . LEU A 1 231 ? 17.203 18.609 5.109 1 90.62 231 LEU A O 1
ATOM 1925 N N . GLY A 1 232 ? 18.766 18.781 3.463 1 93.44 232 GLY A N 1
ATOM 1926 C CA . GLY A 1 232 ? 17.766 18.641 2.424 1 93.44 232 GLY A CA 1
ATOM 1927 C C . GLY A 1 232 ? 17.016 17.328 2.486 1 93.44 232 GLY A C 1
ATOM 1928 O O . GLY A 1 232 ? 15.797 17.297 2.307 1 93.44 232 GLY A O 1
ATOM 1929 N N . LEU A 1 233 ? 17.734 16.312 2.742 1 92 233 LEU A N 1
ATOM 1930 C CA . LEU A 1 233 ? 17.109 15 2.82 1 92 233 LEU A CA 1
ATOM 1931 C C . LEU A 1 233 ? 16.188 14.906 4.023 1 92 233 LEU A C 1
ATOM 1933 O O . LEU A 1 233 ? 15.117 14.297 3.939 1 92 233 LEU A O 1
ATOM 1937 N N . SER A 1 234 ? 16.547 15.492 5.074 1 91.44 234 SER A N 1
ATOM 1938 C CA . SER A 1 234 ? 15.703 15.484 6.262 1 91.44 234 SER A CA 1
ATOM 1939 C C . SER A 1 234 ? 14.375 16.172 5.996 1 91.44 234 SER A C 1
ATOM 1941 O O . SER A 1 234 ? 13.32 15.672 6.387 1 91.44 234 SER A O 1
ATOM 1943 N N . PHE A 1 235 ? 14.391 17.312 5.355 1 93.88 235 PHE A N 1
ATOM 1944 C CA . PHE A 1 235 ? 13.164 18.031 5.059 1 93.88 235 PHE A CA 1
ATOM 1945 C C . PHE A 1 235 ? 12.328 17.297 4.016 1 93.88 235 PHE A C 1
ATOM 1947 O O . PHE A 1 235 ? 11.102 17.312 4.078 1 93.88 235 PHE A O 1
ATOM 1954 N N . ALA A 1 236 ? 13.055 16.719 3.061 1 94.06 236 ALA A N 1
ATOM 1955 C CA . ALA A 1 236 ? 12.344 15.922 2.055 1 94.06 236 ALA A CA 1
ATOM 1956 C C . ALA A 1 236 ? 11.562 14.781 2.701 1 94.06 236 ALA A C 1
ATOM 1958 O O . ALA A 1 236 ? 10.414 14.523 2.338 1 94.06 236 ALA A O 1
ATOM 1959 N N . LYS A 1 237 ? 12.141 14.164 3.66 1 90.81 237 LYS A N 1
ATOM 1960 C CA . LYS A 1 237 ? 11.523 13.039 4.352 1 90.81 237 LYS A CA 1
ATOM 1961 C C . LYS A 1 237 ? 10.367 13.5 5.227 1 90.81 237 LYS A C 1
ATOM 1963 O O . LYS A 1 237 ? 9.492 12.703 5.574 1 90.81 237 LYS A O 1
ATOM 1968 N N . LYS A 1 238 ? 10.312 14.773 5.566 1 92.25 238 LYS A N 1
ATOM 1969 C CA . LYS A 1 238 ? 9.266 15.328 6.422 1 92.25 238 LYS A CA 1
ATOM 1970 C C . LYS A 1 238 ? 8.289 16.172 5.613 1 92.25 238 LYS A C 1
ATOM 1972 O O . LYS A 1 238 ? 7.562 17 6.176 1 92.25 238 LYS A O 1
ATOM 1977 N N . ALA A 1 239 ? 8.281 16.016 4.367 1 94.56 239 ALA A N 1
ATOM 1978 C CA . ALA A 1 239 ? 7.488 16.859 3.482 1 94.56 239 ALA A CA 1
ATOM 1979 C C . ALA A 1 239 ? 6.012 16.812 3.852 1 94.56 239 ALA A C 1
ATOM 1981 O O . ALA A 1 239 ? 5.312 17.812 3.783 1 94.56 239 ALA A O 1
ATOM 1982 N N . THR A 1 240 ? 5.512 15.711 4.277 1 91.94 240 THR A N 1
ATOM 1983 C CA . THR A 1 240 ? 4.094 15.531 4.555 1 91.94 240 THR A CA 1
ATOM 1984 C C . THR A 1 240 ? 3.66 16.375 5.746 1 91.94 240 THR A C 1
ATOM 1986 O O . THR A 1 240 ? 2.488 16.734 5.867 1 91.94 240 THR A O 1
ATOM 1989 N N . ALA A 1 241 ? 4.574 16.75 6.602 1 93.12 241 ALA A N 1
ATOM 1990 C CA . ALA A 1 241 ? 4.266 17.562 7.77 1 93.12 241 ALA A CA 1
ATOM 1991 C C . ALA A 1 241 ? 3.771 18.953 7.352 1 93.12 241 ALA A C 1
ATOM 1993 O O . ALA A 1 241 ? 3.084 19.625 8.117 1 93.12 241 ALA A O 1
ATOM 1994 N N . TYR A 1 242 ? 4.117 19.359 6.16 1 96.88 242 TYR A N 1
ATOM 1995 C CA . TYR A 1 242 ? 3.713 20.656 5.652 1 96.88 242 TYR A CA 1
ATOM 1996 C C . TYR A 1 242 ? 2.359 20.578 4.957 1 96.88 242 TYR A C 1
ATOM 1998 O O . TYR A 1 242 ? 1.72 21.609 4.711 1 96.88 242 TYR A O 1
ATOM 2006 N N . GLY A 1 243 ? 1.953 19.359 4.617 1 95.25 243 GLY A N 1
ATOM 2007 C CA . GLY A 1 243 ? 0.867 19.125 3.68 1 95.25 243 GLY A CA 1
ATOM 2008 C C . GLY A 1 243 ? -0.449 19.734 4.129 1 95.25 243 GLY A C 1
ATOM 2009 O O . GLY A 1 243 ? -1.083 20.484 3.383 1 95.25 243 GLY A O 1
ATOM 2010 N N . VAL A 1 244 ? -0.823 19.484 5.352 1 93.62 244 VAL A N 1
ATOM 2011 C CA . VAL A 1 244 ? -2.113 19.953 5.84 1 93.62 244 VAL A CA 1
ATOM 2012 C C . VAL A 1 244 ? -2.117 21.484 5.887 1 93.62 244 VAL A C 1
ATOM 2014 O O . VAL A 1 244 ? -3.047 22.125 5.395 1 93.62 244 VAL A O 1
ATOM 2017 N N . THR A 1 245 ? -1.118 22.094 6.438 1 97.5 245 THR A N 1
ATOM 2018 C CA . THR A 1 245 ? -1.048 23.547 6.57 1 97.5 245 THR A CA 1
ATOM 2019 C C . THR A 1 245 ? -1.074 24.203 5.199 1 97.5 245 THR A C 1
ATOM 2021 O O . THR A 1 245 ? -1.84 25.156 4.977 1 97.5 245 THR A O 1
ATOM 2024 N N . VAL A 1 246 ? -0.294 23.703 4.281 1 97.75 246 VAL A N 1
ATOM 2025 C CA . VAL A 1 246 ? -0.187 24.281 2.951 1 97.75 246 VAL A CA 1
ATOM 2026 C C . VAL A 1 246 ? -1.499 24.094 2.193 1 97.75 246 VAL A C 1
ATOM 2028 O O . VAL A 1 246 ? -1.891 24.953 1.393 1 97.75 246 VAL A O 1
ATOM 2031 N N . SER A 1 247 ? -2.182 23.031 2.457 1 95.81 247 SER A N 1
ATOM 2032 C CA . SER A 1 247 ? -3.41 22.719 1.738 1 95.81 247 SER A CA 1
ATOM 2033 C C . SER A 1 247 ? -4.477 23.781 1.969 1 95.81 247 SER A C 1
ATOM 2035 O O . SER A 1 247 ? -5.414 23.922 1.179 1 95.81 247 SER A O 1
ATOM 2037 N N . TYR A 1 248 ? -4.332 24.609 3.002 1 96.38 248 TYR A N 1
ATOM 2038 C CA . TYR A 1 248 ? -5.328 25.625 3.33 1 96.38 248 TYR A CA 1
ATOM 2039 C C . TYR A 1 248 ? -4.918 26.984 2.791 1 96.38 248 TYR A C 1
ATOM 2041 O O . TYR A 1 248 ? -5.609 27.984 3.018 1 96.38 248 TYR A O 1
ATOM 2049 N N . LEU A 1 249 ? -3.836 27.094 2.057 1 97.31 249 LEU A N 1
ATOM 2050 C CA . LEU A 1 249 ? -3.369 28.375 1.542 1 97.31 249 LEU A CA 1
ATOM 2051 C C . LEU A 1 249 ? -4.426 29.016 0.652 1 97.31 249 LEU A C 1
ATOM 2053 O O . LEU A 1 249 ? -4.562 30.25 0.631 1 97.31 249 LEU A O 1
ATOM 2057 N N . PRO A 1 250 ? -5.238 28.203 -0.132 1 94.94 250 PRO A N 1
ATOM 2058 C CA . PRO A 1 250 ? -6.328 28.844 -0.865 1 94.94 250 PRO A CA 1
ATOM 2059 C C . PRO A 1 250 ? -7.258 29.656 0.044 1 94.94 250 PRO A C 1
ATOM 2061 O O . PRO A 1 250 ? -7.723 30.734 -0.339 1 94.94 250 PRO A O 1
ATOM 2064 N N . MET A 1 251 ? -7.516 29.203 1.205 1 95.19 251 MET A N 1
ATOM 2065 C CA . MET A 1 251 ? -8.328 29.922 2.184 1 95.19 251 MET A CA 1
ATOM 2066 C C . MET A 1 251 ? -7.648 31.219 2.605 1 95.19 251 MET A C 1
ATOM 2068 O O . MET A 1 251 ? -8.297 32.25 2.684 1 95.19 251 MET A O 1
ATOM 2072 N N . PHE A 1 252 ? -6.383 31.188 2.789 1 97.19 252 PHE A N 1
ATOM 2073 C CA . PHE A 1 252 ? -5.629 32.344 3.242 1 97.19 252 PHE A CA 1
ATOM 2074 C C . PHE A 1 252 ? -5.527 33.406 2.137 1 97.19 252 PHE A C 1
ATOM 2076 O O . PHE A 1 252 ? -5.309 34.562 2.41 1 97.19 252 PHE A O 1
ATOM 2083 N N . GLN A 1 253 ? -5.656 32.969 0.916 1 96.12 253 GLN A N 1
ATOM 2084 C CA . 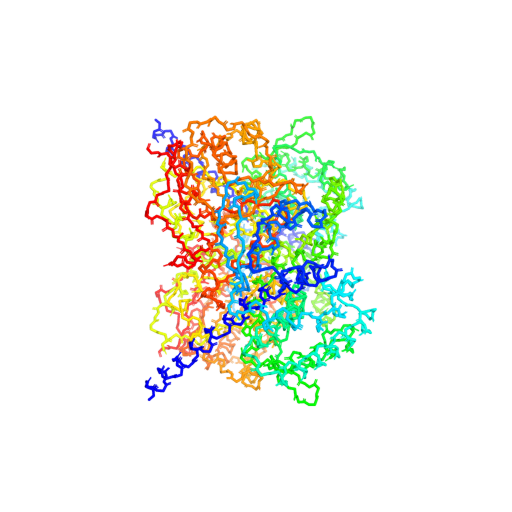GLN A 1 253 ? -5.719 33.906 -0.183 1 96.12 253 GLN A CA 1
ATOM 2085 C C . GLN A 1 253 ? -6.988 34.75 -0.111 1 96.12 253 GLN A C 1
ATOM 2087 O O . GLN A 1 253 ? -7.043 35.875 -0.653 1 96.12 253 GLN A O 1
ATOM 2092 N N . SER A 1 254 ? -7.977 34.25 0.575 1 94.44 254 SER A N 1
ATOM 2093 C CA . SER A 1 254 ? -9.258 34.938 0.706 1 94.44 254 SER A CA 1
ATOM 2094 C C . SER A 1 254 ? -9.453 35.469 2.121 1 94.44 254 SER A C 1
ATOM 2096 O O . SER A 1 254 ? -10.586 35.625 2.584 1 94.44 254 SER A O 1
ATOM 2098 N N . LEU A 1 255 ? -8.406 35.75 2.807 1 96.19 255 LEU A N 1
ATOM 2099 C CA . LEU A 1 255 ? -8.477 36.188 4.203 1 96.19 255 LEU A CA 1
ATOM 2100 C C . LEU A 1 255 ? -9.234 37.5 4.336 1 96.19 255 LEU A C 1
ATOM 2102 O O . LEU A 1 255 ? -9.93 37.719 5.332 1 96.19 255 LEU A O 1
ATOM 2106 N N . ASP A 1 256 ? -9.094 38.344 3.332 1 95.44 256 ASP A N 1
ATOM 2107 C CA . ASP A 1 256 ? -9.797 39.625 3.357 1 95.44 256 ASP A CA 1
ATOM 2108 C C . ASP A 1 256 ? -11.312 39.406 3.406 1 95.44 256 ASP A C 1
ATOM 2110 O O . ASP A 1 256 ? -12.008 40.094 4.172 1 95.44 256 ASP A O 1
ATOM 2114 N N . LYS A 1 257 ? -11.75 38.5 2.613 1 94.38 257 LYS A N 1
ATOM 2115 C CA . LYS A 1 257 ? -13.18 38.188 2.592 1 94.38 257 LYS A CA 1
ATOM 2116 C C . LYS A 1 257 ? -13.617 37.531 3.896 1 94.38 257 LYS A C 1
ATOM 2118 O O . LYS A 1 257 ? -14.711 37.812 4.395 1 94.38 257 LYS A O 1
ATOM 2123 N N . LEU A 1 258 ? -12.789 36.75 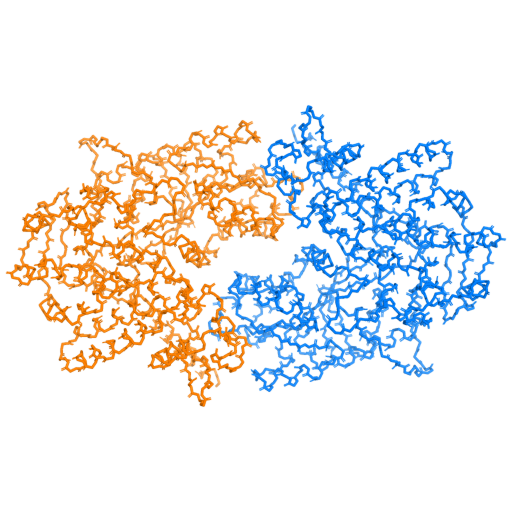4.484 1 96.12 258 LEU A N 1
ATOM 2124 C CA . LEU A 1 258 ? -13.117 36.062 5.723 1 96.12 258 LEU A CA 1
ATOM 2125 C C . LEU A 1 258 ? -13.164 37.031 6.895 1 96.12 258 LEU A C 1
ATOM 2127 O O . LEU A 1 258 ? -14.086 36.969 7.715 1 96.12 258 LEU A O 1
ATOM 2131 N N . LEU A 1 259 ? -12.188 37.906 6.91 1 97.44 259 LEU A N 1
ATOM 2132 C CA . LEU A 1 259 ? -12.062 38.781 8.062 1 97.44 259 LEU A CA 1
ATOM 2133 C C . LEU A 1 259 ? -13.008 39.969 7.93 1 97.44 259 LEU A C 1
ATOM 2135 O O . LEU A 1 259 ? -13.602 40.406 8.922 1 97.44 259 LEU A O 1
ATOM 2139 N N . PHE A 1 260 ? -13.234 40.5 6.715 1 96.81 260 PHE A N 1
ATOM 2140 C CA . PHE A 1 260 ? -13.867 41.812 6.586 1 96.81 260 PHE A CA 1
ATOM 2141 C C . PHE A 1 260 ? -15.031 41.75 5.598 1 96.81 260 PHE A C 1
ATOM 2143 O O . PHE A 1 260 ? -15.758 42.75 5.438 1 96.81 260 PHE A O 1
ATOM 2150 N N . GLY A 1 261 ? -15.172 40.625 4.969 1 94.56 261 GLY A N 1
ATOM 2151 C CA . GLY A 1 261 ? -16.219 40.5 3.963 1 94.56 261 GLY A CA 1
ATOM 2152 C C . GLY A 1 261 ? -17.219 39.406 4.285 1 94.56 261 GLY A C 1
ATOM 2153 O O . GLY A 1 261 ? -17.578 39.219 5.449 1 94.56 261 GLY A O 1
ATOM 2154 N N . ASN A 1 262 ? -17.75 38.812 3.193 1 91.06 262 ASN A N 1
ATOM 2155 C CA . ASN A 1 262 ? -18.719 37.719 3.328 1 91.06 262 ASN A CA 1
ATOM 2156 C C . ASN A 1 262 ? -18.047 36.375 3.447 1 91.06 262 ASN A C 1
ATOM 2158 O O . ASN A 1 262 ? -17.641 35.781 2.443 1 91.06 262 ASN A O 1
ATOM 2162 N N . ALA A 1 263 ? -18.094 35.938 4.648 1 88 263 ALA A N 1
ATOM 2163 C CA . ALA A 1 263 ? -17.406 34.688 4.969 1 88 263 ALA A CA 1
ATOM 2164 C C . ALA A 1 263 ? -18.016 33.5 4.223 1 88 263 ALA A C 1
ATOM 2166 O O . ALA A 1 263 ? -17.328 32.562 3.875 1 88 263 ALA A O 1
ATOM 2167 N N . THR A 1 264 ? -19.266 33.469 3.883 1 84.31 264 THR A N 1
ATOM 2168 C CA . THR A 1 264 ? -19.984 32.344 3.281 1 84.31 264 THR A CA 1
ATOM 2169 C C . THR A 1 264 ? -19.578 32.188 1.819 1 84.31 264 THR A C 1
ATOM 2171 O O . THR A 1 264 ? -19.688 31.094 1.266 1 84.31 264 THR A O 1
ATOM 2174 N N . GLU A 1 265 ? -19.094 33.188 1.253 1 79.69 265 GLU A N 1
ATOM 2175 C CA . GLU A 1 265 ? -18.703 33.125 -0.15 1 79.69 265 GLU A CA 1
ATOM 2176 C C . GLU A 1 265 ? -17.438 32.281 -0.336 1 79.69 265 GLU A C 1
ATOM 2178 O O . GLU A 1 265 ? -17.234 31.703 -1.405 1 79.69 265 GLU A O 1
ATOM 2183 N N . VAL A 1 266 ? -16.703 32.25 0.658 1 76.81 266 VAL A N 1
ATOM 2184 C CA . VAL A 1 266 ? -15.438 31.531 0.582 1 76.81 266 VAL A CA 1
ATOM 2185 C C . VAL A 1 266 ? -15.664 30.047 0.808 1 76.81 266 VAL A C 1
ATOM 2187 O O . VAL A 1 266 ? -14.984 29.203 0.21 1 76.81 266 VAL A O 1
ATOM 2190 N N . LYS A 1 267 ? -16.672 29.672 1.521 1 73.19 267 LYS A N 1
ATOM 2191 C CA . LYS A 1 267 ? -16.797 28.312 2.004 1 73.19 267 LYS A CA 1
ATOM 2192 C C . LYS A 1 267 ? -17.875 27.547 1.225 1 73.19 267 LYS A C 1
ATOM 2194 O O . LYS A 1 267 ? -17.844 26.312 1.159 1 73.19 267 LYS A O 1
ATOM 2199 N N . GLU A 1 268 ? -18.828 28.297 0.78 1 63.25 268 GLU A N 1
ATOM 2200 C CA . GLU A 1 268 ? -19.969 27.609 0.185 1 63.25 268 GLU A CA 1
ATOM 2201 C C . GLU A 1 268 ? -19.625 27.047 -1.192 1 63.25 268 GLU A C 1
ATOM 2203 O O . GLU A 1 268 ? -19.016 27.734 -2.014 1 63.25 268 GLU A O 1
ATOM 2208 N N . TYR A 1 269 ? -19.484 25.875 -1.182 1 56.16 269 TYR A N 1
ATOM 2209 C CA . TYR A 1 269 ? -19.391 25.141 -2.439 1 56.16 269 TYR A CA 1
ATOM 2210 C C . TYR A 1 269 ? -20.516 24.109 -2.557 1 56.16 269 TYR A C 1
ATOM 2212 O O . TYR A 1 269 ? -21.047 23.656 -1.546 1 56.16 269 TYR A O 1
ATOM 2220 N N . THR A 1 270 ? -21.047 24.094 -3.678 1 47.94 270 THR A N 1
ATOM 2221 C CA . THR A 1 270 ? -22.031 23.047 -3.92 1 47.94 270 THR A CA 1
ATOM 2222 C C . THR A 1 270 ? -21.359 21.672 -3.957 1 47.94 270 THR A C 1
ATOM 2224 O O . THR A 1 270 ? -20.156 21.578 -4.195 1 47.94 270 THR A O 1
ATOM 2227 N N . LEU A 1 271 ? -22.031 20.719 -3.453 1 47.59 271 LEU A N 1
ATOM 2228 C CA . LEU A 1 271 ? -21.656 19.312 -3.402 1 47.59 271 LEU A CA 1
ATOM 2229 C C . LEU A 1 271 ? -20.828 18.922 -4.629 1 47.59 271 LEU A C 1
ATOM 2231 O O . LEU A 1 271 ? -19.953 18.062 -4.543 1 47.59 271 LEU A O 1
ATOM 2235 N N . LEU A 1 272 ? -21.219 19.594 -5.605 1 46.34 272 LEU A N 1
ATOM 2236 C CA . LEU A 1 272 ? -20.625 19.219 -6.879 1 46.34 272 LEU A CA 1
ATOM 2237 C C . LEU A 1 272 ? -19.344 20 -7.129 1 46.34 272 LEU A C 1
ATOM 2239 O O . LEU A 1 272 ? -18.547 19.656 -8.008 1 46.34 272 LEU A O 1
ATOM 2243 N N . GLU A 1 273 ? -19.203 21.016 -6.336 1 54.19 273 GLU A N 1
ATOM 2244 C CA . GLU A 1 273 ? -18.062 21.859 -6.645 1 54.19 273 GLU A CA 1
ATOM 2245 C C . GLU A 1 273 ? -16.875 21.531 -5.754 1 54.19 273 GLU A C 1
ATOM 2247 O O . GLU A 1 273 ? -17.047 21.016 -4.648 1 54.19 273 GLU A O 1
ATOM 2252 N N . THR A 1 274 ? -15.734 21.562 -6.34 1 61 274 THR A N 1
ATOM 2253 C CA . THR A 1 274 ? -14.461 21.375 -5.652 1 61 274 THR A CA 1
ATOM 2254 C C . THR A 1 274 ? -14.312 22.375 -4.508 1 61 274 THR A C 1
ATOM 2256 O O . THR A 1 274 ? -14.672 23.547 -4.645 1 61 274 THR A O 1
ATOM 2259 N N . GLU A 1 275 ? -14.047 21.891 -3.273 1 75.38 275 GLU A N 1
ATOM 2260 C CA . GLU A 1 275 ? -13.758 22.75 -2.131 1 75.38 275 GLU A CA 1
ATOM 2261 C C . GLU A 1 275 ? -12.734 23.812 -2.496 1 75.38 275 GLU A C 1
ATOM 2263 O O . GLU A 1 275 ? -11.633 23.5 -2.943 1 75.38 275 GLU A O 1
ATOM 2268 N N . LYS A 1 276 ? -13.102 25.078 -2.33 1 78.62 276 LYS A N 1
ATOM 2269 C CA . LYS A 1 276 ? -12.258 26.188 -2.773 1 78.62 276 LYS A CA 1
ATOM 2270 C C . LYS A 1 276 ? -11.289 26.625 -1.675 1 78.62 276 LYS A C 1
ATOM 2272 O O . LYS A 1 276 ? -10.242 27.219 -1.957 1 78.62 276 LYS A O 1
ATOM 2277 N N . HIS A 1 277 ? -11.664 26.344 -0.467 1 87.62 277 HIS A N 1
ATOM 2278 C CA . HIS A 1 277 ? -10.859 26.875 0.63 1 87.62 277 HIS A CA 1
ATOM 2279 C C . HIS A 1 277 ? -9.719 25.938 0.987 1 87.62 277 HIS A C 1
ATOM 2281 O O . HIS A 1 277 ? -8.82 26.297 1.753 1 87.62 277 HIS A O 1
ATOM 2287 N N . VAL A 1 278 ? -9.781 24.734 0.473 1 90.38 278 VAL A N 1
ATOM 2288 C CA . VAL A 1 278 ? -8.758 23.75 0.787 1 90.38 278 VAL A CA 1
ATOM 2289 C C . VAL A 1 278 ? -8.438 22.922 -0.458 1 90.38 278 VAL A C 1
ATOM 2291 O O . VAL A 1 278 ? -9.328 22.594 -1.239 1 90.38 278 VAL A O 1
ATOM 2294 N N . ASN A 1 279 ? -7.18 22.75 -0.787 1 90.81 279 ASN A N 1
ATOM 2295 C CA . ASN A 1 279 ? -6.785 21.75 -1.767 1 90.81 279 ASN A CA 1
ATOM 2296 C C . ASN A 1 279 ? -6.871 20.328 -1.189 1 90.81 279 ASN A C 1
ATOM 2298 O O . ASN A 1 279 ? -5.957 19.891 -0.499 1 90.81 279 ASN A O 1
ATOM 2302 N N . ARG A 1 280 ? -7.91 19.656 -1.542 1 84 280 ARG A N 1
ATOM 2303 C CA . ARG A 1 280 ? -8.25 18.391 -0.897 1 84 280 ARG A CA 1
ATOM 2304 C C . ARG A 1 280 ? -7.18 17.328 -1.171 1 84 280 ARG A C 1
ATOM 2306 O O . ARG A 1 280 ? -6.867 16.516 -0.302 1 84 280 ARG A O 1
ATOM 2313 N N . GLU A 1 281 ? -6.637 17.312 -2.348 1 84.5 281 GLU A N 1
ATOM 2314 C CA . GLU A 1 281 ? -5.574 16.359 -2.674 1 84.5 281 GLU A CA 1
ATOM 2315 C C . GLU A 1 281 ? -4.375 16.547 -1.747 1 84.5 281 GLU A C 1
ATOM 2317 O O . GLU A 1 281 ? -3.838 15.562 -1.222 1 84.5 281 GLU A O 1
ATOM 2322 N N . MET A 1 282 ? -4.004 17.812 -1.481 1 90.19 282 MET A N 1
ATOM 2323 C CA . MET A 1 282 ? -2.896 18.125 -0.585 1 90.19 282 MET A CA 1
ATOM 2324 C C . MET A 1 282 ? -3.227 17.734 0.851 1 90.19 282 MET A C 1
ATOM 2326 O O . MET A 1 282 ? -2.373 17.219 1.568 1 90.19 282 MET A O 1
ATOM 2330 N N . ASN A 1 283 ? -4.422 18 1.159 1 89.25 283 ASN A N 1
ATOM 2331 C CA . ASN A 1 283 ? -4.859 17.734 2.527 1 89.25 283 ASN A CA 1
ATOM 2332 C C . ASN A 1 283 ? -4.828 16.25 2.859 1 89.25 283 ASN A C 1
ATOM 2334 O O . ASN A 1 283 ? -4.355 15.859 3.928 1 89.25 283 ASN A O 1
ATOM 2338 N N . VAL A 1 284 ? -5.312 15.492 1.984 1 82.31 284 VAL A N 1
ATOM 2339 C CA . VAL A 1 284 ? -5.352 14.047 2.17 1 82.31 284 VAL A CA 1
ATOM 2340 C C . VAL A 1 284 ? -3.93 13.492 2.213 1 82.31 284 VAL A C 1
ATOM 2342 O O . VAL A 1 284 ? -3.611 12.648 3.051 1 82.31 284 VAL A O 1
ATOM 2345 N N . TRP A 1 285 ? -3.094 13.938 1.317 1 85.25 285 TRP A N 1
ATOM 2346 C CA . TRP A 1 285 ? -1.7 13.508 1.273 1 85.25 285 TRP A CA 1
ATOM 2347 C C . TRP A 1 285 ? -0.981 13.859 2.572 1 85.25 285 TRP A C 1
ATOM 2349 O O . TRP A 1 285 ? -0.263 13.031 3.137 1 85.25 285 TRP A O 1
ATOM 2359 N N . GLY A 1 286 ? -1.134 15.086 3.012 1 88.94 286 GLY A N 1
ATOM 2360 C CA . GLY A 1 286 ? -0.523 15.523 4.258 1 88.94 286 GLY A CA 1
ATOM 2361 C C . GLY A 1 286 ? -1.016 14.75 5.465 1 88.94 286 GLY A C 1
ATOM 2362 O O . GLY A 1 286 ? -0.223 14.375 6.332 1 88.94 286 GLY A O 1
ATOM 2363 N N . SER A 1 287 ? -2.283 14.531 5.512 1 84.81 287 SER A N 1
ATOM 2364 C CA . SER A 1 287 ? -2.887 13.797 6.621 1 84.81 287 SER A CA 1
ATOM 2365 C C . SER A 1 287 ? -2.369 12.359 6.676 1 84.81 287 SER A C 1
ATOM 2367 O O . SER A 1 287 ? -2.201 11.797 7.762 1 84.81 287 SER A O 1
ATOM 2369 N N . GLY A 1 288 ? -2.154 11.797 5.566 1 77.31 288 GLY A N 1
ATOM 2370 C CA . GLY A 1 288 ? -1.606 10.453 5.512 1 77.31 288 GLY A CA 1
ATOM 2371 C C . GLY A 1 288 ? -0.252 10.328 6.184 1 77.31 288 GLY A C 1
ATOM 2372 O O . GLY A 1 288 ? 0 9.367 6.914 1 77.31 288 GLY A O 1
ATOM 2373 N N . GLY A 1 289 ? 0.628 11.266 5.93 1 76.19 289 GLY A N 1
ATOM 2374 C CA . GLY A 1 289 ? 1.937 11.281 6.566 1 76.19 289 GLY A CA 1
ATOM 23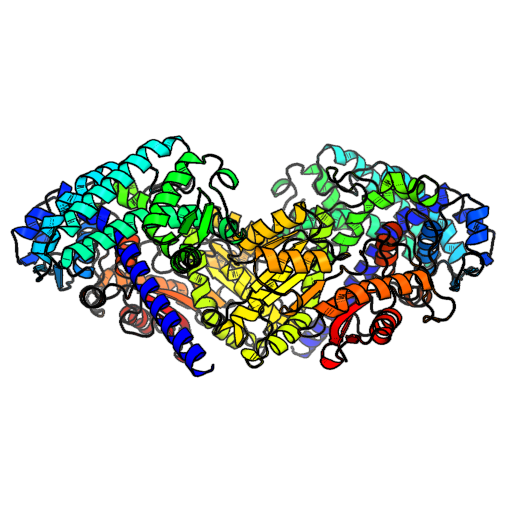75 C C . GLY A 1 289 ? 1.866 11.461 8.07 1 76.19 289 GLY A C 1
ATOM 2376 O O . GLY A 1 289 ? 2.664 10.883 8.812 1 76.19 289 GLY A O 1
ATOM 2377 N N . ALA A 1 290 ? 0.958 12.219 8.5 1 72.81 290 ALA A N 1
ATOM 2378 C CA . ALA A 1 290 ? 0.797 12.492 9.922 1 72.81 290 ALA A CA 1
ATOM 2379 C C . ALA A 1 290 ? 0.386 11.234 10.68 1 72.81 290 ALA A C 1
ATOM 2381 O O . ALA A 1 290 ? 0.848 11 11.797 1 72.81 290 ALA A O 1
ATOM 2382 N N . HIS A 1 291 ? -0.348 10.398 10.086 1 70.81 291 HIS A N 1
ATOM 2383 C CA . HIS A 1 291 ? -0.856 9.195 10.727 1 70.81 291 HIS A CA 1
ATOM 2384 C C . HIS A 1 291 ? 0.275 8.227 11.055 1 70.81 291 HIS A C 1
ATOM 2386 O O . HIS A 1 291 ? 0.284 7.613 12.125 1 70.81 291 HIS A O 1
ATOM 2392 N N . SER A 1 292 ? 1.168 8.133 10.227 1 68.5 292 SER A N 1
ATOM 2393 C CA . SER A 1 292 ? 2.221 7.133 10.359 1 68.5 292 SER A CA 1
ATOM 2394 C C . SER A 1 292 ? 3.029 7.34 11.633 1 68.5 292 SER A C 1
ATOM 2396 O O . SER A 1 292 ? 3.549 6.379 12.203 1 68.5 292 SER A O 1
ATOM 2398 N N . THR A 1 293 ? 2.986 8.523 12.094 1 71.75 293 THR A N 1
ATOM 2399 C CA . THR A 1 293 ? 3.727 8.875 13.297 1 71.75 293 THR A CA 1
ATOM 2400 C C . THR A 1 293 ? 3.115 8.195 14.523 1 71.75 293 THR A C 1
ATOM 2402 O O . THR A 1 293 ? 3.814 7.914 15.5 1 71.75 293 THR A O 1
ATOM 2405 N N . TYR A 1 294 ? 1.852 7.891 14.383 1 81.62 294 TYR A N 1
ATOM 2406 C CA . TYR A 1 294 ? 1.151 7.402 15.562 1 81.62 294 TYR A CA 1
ATOM 2407 C C . TYR A 1 294 ? 0.828 5.918 15.43 1 81.62 294 TYR A C 1
ATOM 2409 O O . TYR A 1 294 ? 0.192 5.332 16.312 1 81.62 294 TYR A O 1
ATOM 2417 N N . PHE A 1 295 ? 1.266 5.293 14.344 1 78.31 295 PHE A N 1
ATOM 2418 C CA . PHE A 1 295 ? 0.921 3.906 14.055 1 78.31 295 PHE A CA 1
ATOM 2419 C C . PHE A 1 295 ? 1.451 2.98 15.148 1 78.31 295 PHE A C 1
ATOM 2421 O O . PHE A 1 295 ? 0.792 2.006 15.516 1 78.31 295 PHE A O 1
ATOM 2428 N N . LYS A 1 296 ? 2.58 3.332 15.664 1 80.88 296 LYS A N 1
ATOM 2429 C CA . LYS A 1 296 ? 3.148 2.471 16.703 1 80.88 296 LYS A CA 1
ATOM 2430 C C . LYS A 1 296 ? 2.24 2.404 17.922 1 80.88 296 LYS A C 1
ATOM 2432 O O . LYS A 1 296 ? 2.008 1.325 18.469 1 80.88 296 LYS A O 1
ATOM 2437 N N . ALA A 1 297 ? 1.797 3.588 18.344 1 87.12 297 ALA A N 1
ATOM 2438 C CA . ALA A 1 297 ? 0.897 3.631 19.484 1 87.12 297 ALA A CA 1
ATOM 2439 C C . ALA A 1 297 ? -0.428 2.941 19.172 1 87.12 297 ALA A C 1
ATOM 2441 O O . ALA A 1 297 ? -0.98 2.23 20.016 1 87.12 297 ALA A O 1
ATOM 2442 N N . ILE A 1 298 ? -0.901 3.111 18.047 1 91.94 298 ILE A N 1
ATOM 2443 C CA . ILE A 1 298 ? -2.152 2.502 17.609 1 91.94 298 ILE A CA 1
ATOM 2444 C C . ILE A 1 298 ? -1.999 0.984 17.547 1 91.94 298 ILE A C 1
ATOM 2446 O O . ILE A 1 298 ? -2.898 0.248 17.969 1 91.94 298 ILE A O 1
ATOM 2450 N N . ASP A 1 299 ? -0.852 0.535 17.016 1 90.69 299 ASP A N 1
ATOM 2451 C CA . ASP A 1 299 ? -0.596 -0.897 16.906 1 90.69 299 ASP A CA 1
ATOM 2452 C C . ASP A 1 299 ? -0.671 -1.581 18.266 1 90.69 299 ASP A C 1
ATOM 2454 O O . ASP A 1 299 ? -1.219 -2.68 18.391 1 90.69 299 ASP A O 1
ATOM 2458 N N . SER A 1 300 ? -0.111 -0.928 19.234 1 90.44 300 SER A N 1
ATOM 2459 C CA . SER A 1 300 ? -0.139 -1.498 20.578 1 90.44 300 SER A CA 1
ATOM 2460 C C . SER A 1 300 ? -1.57 -1.692 21.062 1 90.44 300 SER A C 1
ATOM 2462 O O . SER A 1 300 ? -1.876 -2.688 21.734 1 90.44 300 SER A O 1
ATOM 2464 N N . VAL A 1 301 ? -2.416 -0.733 20.797 1 94.88 301 VAL A N 1
ATOM 2465 C CA . VAL A 1 301 ? -3.818 -0.818 21.188 1 94.88 301 VAL A CA 1
ATOM 2466 C C . VAL A 1 301 ? -4.496 -1.962 20.438 1 94.88 301 VAL A C 1
ATOM 2468 O O . VAL A 1 301 ? -5.211 -2.768 21.031 1 94.88 301 VAL A O 1
ATOM 2471 N N . ILE A 1 302 ? -4.254 -2.059 19.156 1 95.81 302 ILE A N 1
ATOM 2472 C CA . ILE A 1 302 ? -4.875 -3.059 18.297 1 95.81 302 ILE A CA 1
ATOM 2473 C C . ILE A 1 302 ? -4.426 -4.457 18.719 1 95.81 302 ILE A C 1
ATOM 2475 O O . ILE A 1 302 ? -5.234 -5.383 18.781 1 95.81 302 ILE A O 1
ATOM 2479 N N . LEU A 1 303 ? -3.137 -4.605 19 1 94.25 303 LEU A N 1
ATOM 2480 C CA . LEU A 1 303 ? -2.615 -5.883 19.484 1 94.25 303 LEU A CA 1
ATOM 2481 C C . LEU A 1 303 ? -3.301 -6.293 20.781 1 94.25 303 LEU A C 1
ATOM 2483 O O . LEU A 1 303 ? -3.656 -7.461 20.953 1 94.25 303 LEU A O 1
ATOM 2487 N N . SER A 1 304 ? -3.469 -5.352 21.641 1 95.38 304 SER A N 1
ATOM 2488 C CA . SER A 1 304 ? -4.102 -5.641 22.922 1 95.38 304 SER A CA 1
ATOM 2489 C C . SER A 1 304 ? -5.543 -6.102 22.734 1 95.38 304 SER A C 1
ATOM 2491 O O . SER A 1 304 ? -5.984 -7.051 23.391 1 95.38 304 SER A O 1
ATOM 2493 N N . ILE A 1 305 ? -6.281 -5.555 21.875 1 96.06 305 ILE A N 1
ATOM 2494 C CA . ILE A 1 305 ? -7.703 -5.832 21.688 1 96.06 305 ILE A CA 1
ATOM 2495 C C . ILE A 1 305 ? -7.875 -7.156 20.953 1 96.06 305 ILE A C 1
ATOM 2497 O O . ILE A 1 305 ? -8.656 -8.016 21.375 1 96.06 305 ILE A O 1
ATOM 2501 N N . PHE A 1 306 ? -7.133 -7.371 19.906 1 97.44 306 PHE A N 1
ATOM 2502 C CA . PHE A 1 306 ? -7.406 -8.492 19 1 97.44 306 PHE A CA 1
ATOM 2503 C C . PHE A 1 306 ? -6.551 -9.695 19.375 1 97.44 306 PHE A C 1
ATOM 2505 O O . PHE A 1 306 ? -6.504 -10.68 18.625 1 97.44 306 PHE A O 1
ATOM 2512 N N . ASN A 1 307 ? -5.863 -9.617 20.5 1 96.56 307 ASN A N 1
ATOM 2513 C CA . ASN A 1 307 ? -5.234 -10.805 21.062 1 96.56 307 ASN A CA 1
ATOM 2514 C C . ASN A 1 307 ? -6.008 -11.312 22.281 1 96.56 307 ASN A C 1
ATOM 2516 O O . ASN A 1 307 ? -5.629 -12.32 22.891 1 96.56 307 ASN A O 1
ATOM 2520 N N . GLN A 1 308 ? -7.027 -10.688 22.672 1 96 308 GLN A N 1
ATOM 2521 C CA . GLN A 1 308 ? -7.961 -11.234 23.641 1 96 308 GLN A CA 1
ATOM 2522 C C . GLN A 1 308 ? -8.641 -12.492 23.125 1 96 308 GLN A C 1
ATOM 2524 O O . GLN A 1 308 ? -8.539 -12.805 21.922 1 96 308 GLN A O 1
ATOM 2529 N N . PRO A 1 309 ? -9.289 -13.227 24.031 1 96.06 309 PRO A N 1
ATOM 2530 C CA . PRO A 1 309 ? -10.062 -14.359 23.531 1 96.06 309 PRO A CA 1
ATOM 2531 C C . PRO A 1 309 ? -11.031 -13.969 22.422 1 96.06 309 PRO A C 1
ATOM 2533 O O . PRO A 1 309 ? -11.648 -12.898 22.469 1 96.06 309 PRO A O 1
ATOM 2536 N N . LEU A 1 310 ? -11.211 -14.766 21.406 1 94.75 310 LEU A N 1
ATOM 2537 C CA . LEU A 1 310 ? -11.906 -14.445 20.172 1 94.75 310 LEU A CA 1
ATOM 2538 C C . LEU A 1 310 ? -13.336 -13.977 20.453 1 94.75 310 LEU A C 1
ATOM 2540 O O . LEU A 1 310 ? -13.828 -13.062 19.797 1 94.75 310 LEU A O 1
ATOM 2544 N N . ASP A 1 311 ? -14 -14.562 21.469 1 92.25 311 ASP A N 1
ATOM 2545 C CA . ASP A 1 311 ? -15.398 -14.258 21.766 1 92.25 311 ASP A CA 1
ATOM 2546 C C . ASP A 1 311 ? -15.523 -12.898 22.453 1 92.25 311 ASP A C 1
ATOM 2548 O O . ASP A 1 311 ? -16.625 -12.336 22.531 1 92.25 311 ASP A O 1
ATOM 2552 N N . GLN A 1 312 ? -14.414 -12.336 22.875 1 93.94 312 GLN A N 1
ATOM 2553 C CA . GLN A 1 312 ? -14.43 -11.047 23.547 1 93.94 312 GLN A CA 1
ATOM 2554 C C . GLN A 1 312 ? -14 -9.922 22.609 1 93.94 312 GLN A C 1
ATOM 2556 O O . GLN A 1 312 ? -14.078 -8.75 22.969 1 93.94 312 GLN A O 1
ATOM 2561 N N . GLN A 1 313 ? -13.578 -10.219 21.422 1 96.19 313 GLN A N 1
ATOM 2562 C CA . GLN A 1 313 ? -13.094 -9.234 20.453 1 96.19 313 GLN A CA 1
ATOM 2563 C C . GLN A 1 313 ? -14.242 -8.609 19.672 1 96.19 313 GLN A C 1
ATOM 2565 O O . GLN A 1 313 ? -15.305 -9.227 19.516 1 96.19 313 GLN A O 1
ATOM 2570 N N . PRO A 1 314 ? -14.07 -7.395 19.203 1 97 314 PRO A N 1
ATOM 2571 C CA . PRO A 1 314 ? -15.062 -6.84 18.281 1 97 314 PRO A CA 1
ATOM 2572 C C . PRO A 1 314 ? -15.227 -7.688 17.016 1 97 314 PRO A C 1
ATOM 2574 O O . PRO A 1 314 ? -14.281 -8.352 16.594 1 97 314 PRO A O 1
ATOM 2577 N N . LYS A 1 315 ? -16.406 -7.594 16.406 1 96.31 315 LYS A N 1
ATOM 2578 C CA . LYS A 1 315 ? -16.688 -8.344 15.18 1 96.31 315 LYS A CA 1
ATOM 2579 C C . LYS A 1 315 ? -15.906 -7.773 13.992 1 96.31 315 LYS A C 1
ATOM 2581 O O . LYS A 1 315 ? -15.719 -8.453 12.984 1 96.31 315 LYS A O 1
ATOM 2586 N N . GLY A 1 316 ? -15.555 -6.535 14.164 1 97.44 316 GLY A N 1
ATOM 2587 C CA . GLY A 1 316 ? -14.836 -5.848 13.109 1 97.44 316 GLY A CA 1
ATOM 2588 C C . GLY A 1 316 ? -14.461 -4.422 13.469 1 97.44 316 GLY A C 1
ATOM 2589 O O . GLY A 1 316 ? -14.375 -4.078 14.648 1 97.44 316 GLY A O 1
ATOM 2590 N N . ILE A 1 317 ? -14.102 -3.654 12.492 1 98 317 ILE A N 1
ATOM 2591 C CA . ILE A 1 317 ? -13.648 -2.279 12.672 1 98 317 ILE A CA 1
ATOM 2592 C C . ILE A 1 317 ? -14.422 -1.354 11.734 1 98 317 ILE A C 1
ATOM 2594 O O . ILE A 1 317 ? -14.664 -1.699 10.578 1 98 317 ILE A O 1
ATOM 2598 N N . LEU A 1 318 ? -14.82 -0.282 12.219 1 98.12 318 LEU A N 1
ATOM 2599 C CA . LEU A 1 318 ? -15.391 0.777 11.391 1 98.12 318 LEU A CA 1
ATOM 2600 C C . LEU A 1 318 ? -14.539 2.035 11.453 1 98.12 318 LEU A C 1
ATOM 2602 O O . LEU A 1 318 ? -14.359 2.621 12.523 1 98.12 318 LEU A O 1
ATOM 2606 N N . ASP A 1 319 ? -13.984 2.457 10.359 1 97.06 319 ASP A N 1
ATOM 2607 C CA . ASP A 1 319 ? -13.164 3.66 10.234 1 97.06 319 ASP A CA 1
ATOM 2608 C C . ASP A 1 319 ? -13.992 4.84 9.734 1 97.06 319 ASP A C 1
ATOM 2610 O O . ASP A 1 319 ? -14.195 4.996 8.531 1 97.06 319 ASP A O 1
ATOM 2614 N N . MET A 1 320 ? -14.477 5.703 10.641 1 96.31 320 MET A N 1
ATOM 2615 C CA . MET A 1 320 ? -15.211 6.91 10.297 1 96.31 320 MET A CA 1
ATOM 2616 C C . MET A 1 320 ? -14.273 7.996 9.781 1 96.31 320 MET A C 1
ATOM 2618 O O . MET A 1 320 ? -13.297 8.344 10.445 1 96.31 320 MET A O 1
ATOM 2622 N N . GLY A 1 321 ? -14.555 8.555 8.648 1 92.62 321 GLY A N 1
ATOM 2623 C CA . GLY A 1 321 ? -13.602 9.453 8.016 1 92.62 321 GLY A CA 1
ATOM 2624 C C . GLY A 1 321 ? -12.375 8.742 7.477 1 92.62 321 GLY A C 1
ATOM 2625 O O . GLY A 1 321 ? -11.242 9.117 7.793 1 92.62 321 GLY A O 1
ATOM 2626 N N . CYS A 1 322 ? -12.594 7.73 6.656 1 91.81 322 CYS A N 1
ATOM 2627 C CA . CYS A 1 322 ? -11.523 6.805 6.285 1 91.81 322 CYS A CA 1
ATOM 2628 C C . CYS A 1 322 ? -10.578 7.441 5.277 1 91.81 322 CYS A C 1
ATOM 2630 O O . CYS A 1 322 ? -9.469 6.945 5.062 1 91.81 322 CYS A O 1
ATOM 2632 N N . GLY A 1 323 ? -10.992 8.57 4.695 1 86.44 323 GLY A N 1
ATOM 2633 C CA . GLY A 1 323 ? -10.102 9.273 3.785 1 86.44 323 GLY A CA 1
ATOM 2634 C C . GLY A 1 323 ? -9.695 8.438 2.586 1 86.44 323 GLY A C 1
ATOM 2635 O O . GLY A 1 323 ? -10.539 8.078 1.761 1 86.44 323 GLY A O 1
ATOM 2636 N N . ASN A 1 324 ? -8.484 8.023 2.514 1 85 324 ASN A N 1
ATOM 2637 C CA . ASN A 1 324 ? -8.023 7.215 1.389 1 85 324 ASN A CA 1
ATOM 2638 C C . ASN A 1 324 ? -7.922 5.738 1.76 1 85 324 ASN A C 1
ATOM 2640 O O . ASN A 1 324 ? -7.414 4.93 0.98 1 85 324 ASN A O 1
ATOM 2644 N N . GLY A 1 325 ? -8.273 5.445 2.883 1 90.31 325 GLY A N 1
ATOM 2645 C CA . GLY A 1 325 ? -8.336 4.055 3.311 1 90.31 325 GLY A CA 1
ATOM 2646 C C . GLY A 1 325 ? -7.027 3.551 3.896 1 90.31 325 GLY A C 1
ATOM 2647 O O . GLY A 1 325 ? -6.965 2.432 4.406 1 90.31 325 GLY A O 1
ATOM 2648 N N . ALA A 1 326 ? -5.965 4.348 3.904 1 85.75 326 ALA A N 1
ATOM 2649 C CA . ALA A 1 326 ? -4.641 3.924 4.352 1 85.75 326 ALA A CA 1
ATOM 2650 C C . ALA A 1 326 ? -4.676 3.451 5.801 1 85.75 326 ALA A C 1
ATOM 2652 O O . ALA A 1 326 ? -4.004 2.48 6.16 1 85.75 326 ALA A O 1
ATOM 2653 N N . PHE A 1 327 ? -5.422 4.121 6.602 1 90.81 327 PHE A N 1
ATOM 2654 C CA . PHE A 1 327 ? -5.504 3.766 8.016 1 90.81 327 PHE A CA 1
ATOM 2655 C C . PHE A 1 327 ? -6.18 2.41 8.188 1 90.81 327 PHE A C 1
ATOM 2657 O O . PHE A 1 327 ? -5.688 1.558 8.93 1 90.81 327 PHE A O 1
ATOM 2664 N N . LEU A 1 328 ? -7.277 2.207 7.52 1 93.94 328 LEU A N 1
ATOM 2665 C CA . LEU A 1 328 ? -8 0.944 7.59 1 93.94 328 LEU A CA 1
ATOM 2666 C C . LEU A 1 328 ? -7.137 -0.208 7.094 1 93.94 328 LEU A C 1
ATOM 2668 O O . LEU A 1 328 ? -7.141 -1.291 7.684 1 93.94 328 LEU A O 1
ATOM 2672 N N . ILE A 1 329 ? -6.406 0.017 6.031 1 91.25 329 ILE A N 1
ATOM 2673 C CA . ILE A 1 329 ? -5.5 -0.979 5.469 1 91.25 329 ILE A CA 1
ATOM 2674 C C . ILE A 1 329 ? -4.438 -1.352 6.5 1 91.25 329 ILE A C 1
ATOM 2676 O O . ILE A 1 329 ? -4.141 -2.531 6.695 1 91.25 329 ILE A O 1
ATOM 2680 N N . HIS A 1 330 ? -3.92 -0.378 7.148 1 89.5 330 HIS A N 1
ATOM 2681 C CA . HIS A 1 330 ? -2.906 -0.606 8.172 1 89.5 330 HIS A CA 1
ATOM 2682 C C . HIS A 1 330 ? -3.459 -1.445 9.32 1 89.5 330 HIS A C 1
ATOM 2684 O O . HIS A 1 330 ? -2.82 -2.406 9.758 1 89.5 330 HIS A O 1
ATOM 2690 N N . LEU A 1 331 ? -4.609 -1.094 9.836 1 94.44 331 LEU A N 1
ATOM 2691 C CA . LEU A 1 331 ? -5.207 -1.813 10.961 1 94.44 331 LEU A CA 1
ATOM 2692 C C . LEU A 1 331 ? -5.426 -3.281 10.602 1 94.44 331 LEU A C 1
ATOM 2694 O O . LEU A 1 331 ? -5.086 -4.168 11.391 1 94.44 331 LEU A O 1
ATOM 2698 N N . TYR A 1 332 ? -5.953 -3.5 9.422 1 94.5 332 TYR A N 1
ATOM 2699 C CA . TYR A 1 332 ? -6.199 -4.875 9 1 94.5 332 TYR A CA 1
ATOM 2700 C C . TYR A 1 332 ? -4.895 -5.664 8.922 1 94.5 332 TYR A C 1
ATOM 2702 O O . TYR A 1 332 ? -4.832 -6.816 9.359 1 94.5 332 TYR A O 1
ATOM 2710 N N . THR A 1 333 ? -3.928 -5.062 8.367 1 88.62 333 THR A N 1
ATOM 2711 C CA . THR A 1 333 ? -2.645 -5.734 8.188 1 88.62 333 THR A CA 1
ATOM 2712 C C . THR A 1 333 ? -2.045 -6.125 9.539 1 88.62 333 THR A C 1
ATOM 2714 O O . THR A 1 333 ? -1.533 -7.234 9.695 1 88.62 333 THR A O 1
ATOM 2717 N N . VAL A 1 334 ? -2.094 -5.258 10.453 1 89.88 334 VAL A N 1
ATOM 2718 C CA . VAL A 1 334 ? -1.575 -5.535 11.789 1 89.88 334 VAL A CA 1
ATOM 2719 C C . VAL A 1 334 ? -2.357 -6.684 12.422 1 89.88 334 VAL A C 1
ATOM 2721 O O . VAL A 1 334 ? -1.77 -7.594 13.008 1 89.88 334 VAL A O 1
ATOM 2724 N N . ILE A 1 335 ? -3.654 -6.676 12.305 1 94.56 335 ILE A N 1
ATOM 2725 C CA . ILE A 1 335 ? -4.496 -7.703 12.906 1 94.56 335 ILE A CA 1
ATOM 2726 C C . ILE A 1 335 ? -4.211 -9.055 12.25 1 94.56 335 ILE A C 1
ATOM 2728 O O . ILE A 1 335 ? -3.979 -10.047 12.938 1 94.56 335 ILE A O 1
ATOM 2732 N N . GLU A 1 336 ? -4.234 -9.031 10.953 1 90.56 336 GLU A N 1
ATOM 2733 C CA . GLU A 1 336 ? -4.066 -10.266 10.188 1 90.56 336 GLU A CA 1
ATOM 2734 C C . GLU A 1 336 ? -2.727 -10.93 10.5 1 90.56 336 GLU A C 1
ATOM 2736 O O . GLU A 1 336 ? -2.648 -12.156 10.625 1 90.56 336 GLU A O 1
ATOM 2741 N N . ARG A 1 337 ? -1.743 -10.172 10.742 1 83.88 337 ARG A N 1
ATOM 2742 C CA . ARG A 1 337 ? -0.392 -10.727 10.75 1 83.88 337 ARG A CA 1
ATOM 2743 C C . ARG A 1 337 ? 0.102 -10.945 12.18 1 83.88 337 ARG A C 1
ATOM 2745 O O . ARG A 1 337 ? 0.945 -11.812 12.422 1 83.88 337 ARG A O 1
ATOM 2752 N N . PHE A 1 338 ? -0.44 -10.18 13.117 1 85.38 338 PHE A N 1
ATOM 2753 C CA . PHE A 1 338 ? 0.269 -10.156 14.391 1 85.38 338 PHE A CA 1
ATOM 2754 C C . PHE A 1 338 ? -0.687 -10.422 15.547 1 85.38 338 PHE A C 1
ATOM 2756 O O . PHE A 1 338 ? -0.348 -10.188 16.703 1 85.38 338 PHE A O 1
ATOM 2763 N N . THR A 1 339 ? -1.883 -10.906 15.273 1 93.69 339 THR A N 1
ATOM 2764 C CA . THR A 1 339 ? -2.814 -11.125 16.375 1 93.69 339 THR A CA 1
ATOM 2765 C C . THR A 1 339 ? -3.393 -12.539 16.312 1 93.69 339 THR A C 1
ATOM 2767 O O . THR A 1 339 ? -3.207 -13.25 15.336 1 93.69 339 THR A O 1
ATOM 2770 N N . LEU A 1 340 ? -4.012 -12.898 17.438 1 95.88 340 LEU A N 1
ATOM 2771 C CA . LEU A 1 340 ? -4.75 -14.156 17.516 1 95.88 340 LEU A CA 1
ATOM 2772 C C . LEU A 1 340 ? -5.867 -14.195 16.484 1 95.88 340 LEU A C 1
ATOM 2774 O O . LEU A 1 340 ? -6.109 -15.234 15.859 1 95.88 340 LEU A O 1
ATOM 2778 N N . ARG A 1 341 ? -6.566 -13.102 16.266 1 95.62 341 ARG A N 1
ATOM 2779 C CA . ARG A 1 341 ? -7.637 -13.023 15.281 1 95.62 341 ARG A CA 1
ATOM 2780 C C . ARG A 1 341 ? -7.125 -13.375 13.883 1 95.62 341 ARG A C 1
ATOM 2782 O O . ARG A 1 341 ? -7.793 -14.086 13.133 1 95.62 341 ARG A O 1
ATOM 2789 N N . GLY A 1 342 ? -5.973 -12.812 13.594 1 91.75 342 GLY A N 1
ATOM 2790 C CA . GLY A 1 342 ? -5.371 -13.062 12.297 1 91.75 342 GLY A CA 1
ATOM 2791 C C . GLY A 1 342 ? -5.168 -14.539 12 1 91.75 342 GLY A C 1
ATOM 2792 O O . GLY A 1 342 ? -5.23 -14.961 10.844 1 91.75 342 GLY A O 1
ATOM 2793 N N . LYS A 1 343 ? -4.961 -15.289 13 1 87.62 343 LYS A N 1
ATOM 2794 C CA . LYS A 1 343 ? -4.742 -16.734 12.852 1 87.62 343 LYS A CA 1
ATOM 2795 C C . LYS A 1 343 ? -6.059 -17.469 12.641 1 87.62 343 LYS A C 1
ATOM 2797 O O . LYS A 1 343 ? -6.062 -18.625 12.219 1 87.62 343 LYS A O 1
ATOM 2802 N N . HIS A 1 344 ? -7.148 -16.797 12.891 1 91 344 HIS A N 1
ATOM 2803 C CA . HIS A 1 344 ? -8.445 -17.469 12.852 1 91 344 HIS A CA 1
ATOM 2804 C C . HIS A 1 344 ? -9.422 -16.719 11.953 1 91 344 HIS A C 1
ATOM 2806 O O . HIS A 1 344 ? -10.625 -16.703 12.219 1 91 344 HIS A O 1
ATOM 2812 N N . LEU A 1 345 ? -8.992 -16.031 10.953 1 89.06 345 LEU A N 1
ATOM 2813 C CA . LEU A 1 345 ? -9.844 -15.188 10.117 1 89.06 345 LEU A CA 1
ATOM 2814 C C . LEU A 1 345 ? -10.836 -16.031 9.32 1 89.06 345 LEU A C 1
ATOM 2816 O O . LEU A 1 345 ? -11.898 -15.539 8.93 1 89.06 345 LEU A O 1
ATOM 2820 N N . GLN A 1 346 ? -10.508 -17.203 9.109 1 79.56 346 GLN A N 1
ATOM 2821 C CA . GLN A 1 346 ? -11.406 -18.078 8.367 1 79.56 346 GLN A CA 1
ATOM 2822 C C . GLN A 1 346 ? -12.656 -18.406 9.18 1 79.56 346 GLN A C 1
ATOM 2824 O O . GLN A 1 346 ? -13.766 -18.375 8.656 1 79.56 346 GLN A O 1
ATOM 2829 N N . ASP A 1 347 ? -12.43 -18.672 10.477 1 82.94 347 ASP A N 1
ATOM 2830 C CA . ASP A 1 347 ? -13.531 -19.031 11.367 1 82.94 347 ASP A CA 1
ATOM 2831 C C . ASP A 1 347 ? -14.148 -17.797 12.008 1 82.94 347 ASP A C 1
ATOM 2833 O O . ASP A 1 347 ? -15.336 -17.781 12.336 1 82.94 347 ASP A O 1
ATOM 2837 N N . TYR A 1 348 ? -13.305 -16.812 12.195 1 89.38 348 TYR A N 1
ATOM 2838 C CA . TYR A 1 348 ? -13.727 -15.562 12.805 1 89.38 348 TYR A CA 1
ATOM 2839 C C . TYR A 1 348 ? -13.375 -14.375 11.906 1 89.38 348 TYR A C 1
ATOM 2841 O O . TYR A 1 348 ? -12.5 -13.578 12.242 1 89.38 348 TYR A O 1
ATOM 2849 N N . PRO A 1 349 ? -14.188 -14.25 10.844 1 90.75 349 PRO A N 1
ATOM 2850 C CA . PRO A 1 349 ? -13.859 -13.18 9.906 1 90.75 349 PRO A CA 1
ATOM 2851 C C . PRO A 1 349 ? -14 -11.789 10.523 1 90.75 349 PRO A C 1
ATOM 2853 O O . PRO A 1 349 ? -14.805 -11.594 11.445 1 90.75 349 PRO A O 1
ATOM 2856 N N . LEU A 1 350 ? -13.227 -10.906 10.07 1 95 350 LEU A N 1
ATOM 2857 C CA . LEU A 1 350 ? -13.242 -9.523 10.531 1 95 350 LEU A CA 1
ATOM 2858 C C . LEU A 1 350 ? -14.062 -8.641 9.602 1 95 350 LEU A C 1
ATOM 2860 O O . LEU A 1 350 ? -13.781 -8.578 8.398 1 95 350 LEU A O 1
ATOM 2864 N N . PHE A 1 351 ? -15.086 -8.016 10.102 1 95.31 351 PHE A N 1
ATOM 2865 C CA . PHE A 1 351 ? -15.914 -7.109 9.32 1 95.31 351 PHE A CA 1
ATOM 2866 C C . PHE A 1 351 ? -15.281 -5.723 9.25 1 95.31 351 PHE A C 1
ATOM 2868 O O . PHE A 1 351 ? -15.156 -5.047 10.273 1 95.31 351 PHE A O 1
ATOM 2875 N N . LEU A 1 352 ? -14.859 -5.27 8.062 1 96.88 352 LEU A N 1
ATOM 2876 C CA . LEU A 1 352 ? -14.211 -3.98 7.879 1 96.88 352 LEU A CA 1
ATOM 2877 C C . LEU A 1 352 ? -15.109 -3.014 7.121 1 96.88 352 LEU A C 1
ATOM 2879 O O . LEU A 1 352 ? -15.695 -3.377 6.094 1 96.88 352 LEU A O 1
ATOM 2883 N N . VAL A 1 353 ? -15.219 -1.8 7.656 1 96.56 353 VAL A N 1
ATOM 2884 C CA . VAL A 1 353 ? -16.062 -0.8 7.008 1 96.56 353 VAL A CA 1
ATOM 2885 C C . VAL A 1 353 ? -15.328 0.543 6.973 1 96.56 353 VAL A C 1
ATOM 2887 O O . VAL A 1 353 ? -14.883 1.038 8.008 1 96.56 353 VAL A O 1
ATOM 2890 N N . GLY A 1 354 ? -15.141 1.133 5.816 1 96.06 354 GLY A N 1
ATOM 2891 C CA . GLY A 1 354 ? -14.727 2.52 5.664 1 96.06 354 GLY A CA 1
ATOM 2892 C C . GLY A 1 354 ? -15.891 3.461 5.395 1 96.06 354 GLY A C 1
ATOM 2893 O O . GLY A 1 354 ? -16.734 3.188 4.543 1 96.06 354 GLY A O 1
ATOM 2894 N N . VAL A 1 355 ? -15.977 4.512 6.16 1 95.62 355 VAL A N 1
ATOM 2895 C CA . VAL A 1 355 ? -17.078 5.473 6.039 1 95.62 355 VAL A CA 1
ATOM 2896 C C . VAL A 1 355 ? -16.5 6.871 5.809 1 95.62 355 VAL A C 1
ATOM 2898 O O . VAL A 1 355 ? -15.531 7.266 6.449 1 95.62 355 VAL A O 1
ATOM 2901 N N . ASP A 1 356 ? -17.062 7.562 4.922 1 91.38 356 ASP A N 1
ATOM 2902 C CA . ASP A 1 356 ? -16.688 8.953 4.699 1 91.38 356 ASP A CA 1
ATOM 2903 C C . ASP A 1 356 ? -17.859 9.766 4.148 1 91.38 356 ASP A C 1
ATOM 2905 O O . ASP A 1 356 ? -18.766 9.203 3.543 1 91.38 356 ASP A O 1
ATOM 2909 N N . TYR A 1 357 ? -17.766 11.023 4.473 1 86.81 357 TYR A N 1
ATOM 2910 C CA . TYR A 1 357 ? -18.781 11.945 3.984 1 86.81 357 TYR A CA 1
ATOM 2911 C C . TYR A 1 357 ? -18.547 12.305 2.523 1 86.81 357 TYR A C 1
ATOM 2913 O O . TYR A 1 357 ? -19.484 12.508 1.759 1 86.81 357 TYR A O 1
ATOM 2921 N N . ASN A 1 358 ? -17.328 12.422 2.191 1 81.38 358 ASN A N 1
ATOM 2922 C CA . ASN A 1 358 ? -16.906 12.867 0.867 1 81.38 358 ASN A CA 1
ATOM 2923 C C . ASN A 1 358 ? -16.875 11.711 -0.126 1 81.38 358 ASN A C 1
ATOM 2925 O O . ASN A 1 358 ? -16.141 10.742 0.075 1 81.38 358 ASN A O 1
ATOM 2929 N N . THR A 1 359 ? -17.531 11.891 -1.25 1 83.38 359 THR A N 1
ATOM 2930 C CA . THR A 1 359 ? -17.641 10.82 -2.238 1 83.38 359 THR A CA 1
ATOM 2931 C C . THR A 1 359 ? -16.297 10.57 -2.924 1 83.38 359 THR A C 1
ATOM 2933 O O . THR A 1 359 ? -15.992 9.438 -3.299 1 83.38 359 THR A O 1
ATOM 2936 N N . ALA A 1 360 ? -15.547 11.586 -3.104 1 77.88 360 ALA A N 1
ATOM 2937 C CA . ALA A 1 360 ? -14.227 11.43 -3.699 1 77.88 360 ALA A CA 1
ATOM 2938 C C . ALA A 1 360 ? -13.32 10.578 -2.809 1 77.88 360 ALA A C 1
ATOM 2940 O O . ALA A 1 360 ? -12.547 9.758 -3.303 1 77.88 360 ALA A O 1
ATOM 2941 N N . ALA A 1 361 ? -13.461 10.836 -1.539 1 81.75 361 ALA A N 1
ATOM 2942 C CA . ALA A 1 361 ? -12.695 10.047 -0.585 1 81.75 361 ALA A CA 1
ATOM 2943 C C . ALA A 1 361 ? -13.078 8.57 -0.666 1 81.75 361 ALA A C 1
ATOM 2945 O O . ALA A 1 361 ? -12.211 7.691 -0.6 1 81.75 361 ALA A O 1
ATOM 2946 N N . LEU A 1 362 ? -14.336 8.266 -0.865 1 88.12 362 LEU A N 1
ATOM 2947 C CA . LEU A 1 362 ? -14.828 6.895 -0.952 1 88.12 362 LEU A CA 1
ATOM 2948 C C . LEU A 1 362 ? -14.273 6.191 -2.186 1 88.12 362 LEU A C 1
ATOM 2950 O O . LEU A 1 362 ? -13.914 5.016 -2.127 1 88.12 362 LEU A O 1
ATOM 2954 N N . LYS A 1 363 ? -14.227 6.883 -3.248 1 85.62 363 LYS A N 1
ATOM 2955 C CA . LYS A 1 363 ? -13.695 6.316 -4.484 1 85.62 363 LYS A CA 1
ATOM 2956 C C . LYS A 1 363 ? -12.227 5.93 -4.324 1 85.62 363 LYS A C 1
ATOM 2958 O O . LYS A 1 363 ? -11.812 4.852 -4.754 1 85.62 363 LYS A O 1
ATOM 2963 N N . VAL A 1 364 ? -11.484 6.816 -3.725 1 83.31 364 VAL A N 1
ATOM 2964 C CA . VAL A 1 364 ? -10.062 6.551 -3.512 1 83.31 364 VAL A CA 1
ATOM 2965 C C . VAL A 1 364 ? -9.898 5.391 -2.537 1 83.31 364 VAL A C 1
ATOM 2967 O O . VAL A 1 364 ? -9.023 4.539 -2.725 1 83.31 364 VAL A O 1
ATOM 2970 N N . THR A 1 365 ? -10.695 5.383 -1.526 1 89.19 365 THR A N 1
ATOM 2971 C CA . THR A 1 365 ? -10.656 4.293 -0.558 1 89.19 365 THR A CA 1
ATOM 2972 C C . THR A 1 365 ? -10.922 2.953 -1.239 1 89.19 365 THR A C 1
ATOM 2974 O O . THR A 1 365 ? -10.219 1.973 -0.993 1 89.19 365 THR A O 1
ATOM 2977 N N . ARG A 1 366 ? -11.93 2.934 -2.068 1 89.81 366 ARG A N 1
ATOM 2978 C CA . ARG A 1 366 ? -12.25 1.711 -2.797 1 89.81 366 ARG A CA 1
ATOM 2979 C C . ARG A 1 366 ? -11.062 1.229 -3.615 1 89.81 366 ARG A C 1
ATOM 2981 O O . ARG A 1 366 ? -10.688 0.055 -3.549 1 89.81 366 ARG A O 1
ATOM 2988 N N . SER A 1 367 ? -10.516 2.113 -4.32 1 87.75 367 SER A N 1
ATOM 2989 C CA . SER A 1 367 ? -9.375 1.778 -5.172 1 87.75 367 SER A CA 1
ATOM 2990 C C . SER A 1 367 ? -8.203 1.245 -4.352 1 87.75 367 SER A C 1
ATOM 2992 O O . SER A 1 367 ? -7.566 0.267 -4.738 1 87.75 367 SER A O 1
ATOM 2994 N N . ASN A 1 368 ? -7.93 1.92 -3.293 1 86.81 368 ASN A N 1
ATOM 2995 C CA . ASN A 1 368 ? -6.797 1.514 -2.467 1 86.81 368 ASN A CA 1
ATOM 2996 C C . ASN A 1 368 ? -7.043 0.162 -1.803 1 86.81 368 ASN A C 1
ATOM 2998 O O . ASN A 1 368 ? -6.117 -0.633 -1.642 1 86.81 368 ASN A O 1
ATOM 3002 N N . LEU A 1 369 ? -8.266 -0.098 -1.38 1 91.12 369 LEU A N 1
ATOM 3003 C CA . LEU A 1 369 ? -8.609 -1.383 -0.776 1 91.12 369 LEU A CA 1
ATOM 3004 C C . LEU A 1 369 ? -8.492 -2.51 -1.798 1 91.12 369 LEU A C 1
ATOM 3006 O O . LEU A 1 369 ? -8.023 -3.604 -1.472 1 91.12 369 LEU A O 1
ATOM 3010 N N . ILE A 1 370 ? -8.922 -2.227 -2.977 1 88.38 370 ILE A N 1
ATOM 3011 C CA . ILE A 1 370 ? -8.805 -3.195 -4.062 1 88.38 370 ILE A CA 1
ATOM 3012 C C . ILE A 1 370 ? -7.336 -3.496 -4.328 1 88.38 370 ILE A C 1
ATOM 3014 O O . ILE A 1 370 ? -6.938 -4.66 -4.414 1 88.38 370 ILE A O 1
ATOM 3018 N N . SER A 1 371 ? -6.578 -2.473 -4.414 1 83.19 371 SER A N 1
ATOM 3019 C CA . SER A 1 371 ? -5.152 -2.627 -4.68 1 83.19 371 SER A CA 1
ATOM 3020 C C . SER A 1 371 ? -4.465 -3.412 -3.568 1 83.19 371 SER A C 1
ATOM 3022 O O . SER A 1 371 ? -3.506 -4.145 -3.82 1 83.19 371 SER A O 1
ATOM 3024 N N . ALA A 1 372 ? -4.922 -3.252 -2.377 1 84.44 372 ALA A N 1
ATOM 3025 C CA . ALA A 1 372 ? -4.332 -3.932 -1.227 1 84.44 372 ALA A CA 1
ATOM 3026 C C . ALA A 1 372 ? -4.957 -5.309 -1.023 1 84.44 372 ALA A C 1
ATOM 3028 O O . ALA A 1 372 ? -4.57 -6.047 -0.114 1 84.44 372 ALA A O 1
ATOM 3029 N N . ASP A 1 373 ? -5.945 -5.637 -1.806 1 88.12 373 ASP A N 1
ATOM 3030 C CA . ASP A 1 373 ? -6.684 -6.898 -1.732 1 88.12 373 ASP A CA 1
ATOM 3031 C C . ASP A 1 373 ? -7.328 -7.078 -0.36 1 88.12 373 ASP A C 1
ATOM 3033 O O . ASP A 1 373 ? -7.199 -8.133 0.259 1 88.12 373 ASP A O 1
ATOM 3037 N N . ILE A 1 374 ? -7.879 -6.086 0.134 1 91.62 374 ILE A N 1
ATOM 3038 C CA . ILE A 1 374 ? -8.586 -6.117 1.408 1 91.62 374 ILE A CA 1
ATOM 3039 C C . ILE A 1 374 ? -10.094 -6.078 1.16 1 91.62 374 ILE A C 1
ATOM 3041 O O . ILE A 1 374 ? -10.578 -5.258 0.376 1 91.62 374 ILE A O 1
ATOM 3045 N N . TRP A 1 375 ? -10.758 -6.926 1.75 1 91.94 375 TRP A N 1
ATOM 3046 C CA . TRP A 1 375 ? -12.195 -7.082 1.568 1 91.94 375 TRP A CA 1
ATOM 3047 C C . TRP A 1 375 ? -12.969 -6.305 2.633 1 91.94 375 TRP A C 1
ATOM 3049 O O . TRP A 1 375 ? -13.172 -6.801 3.742 1 91.94 375 TRP A O 1
ATOM 3059 N N . ALA A 1 376 ? -13.406 -5.141 2.338 1 94.44 376 ALA A N 1
ATOM 3060 C CA . ALA A 1 376 ? -14.102 -4.227 3.244 1 94.44 376 ALA A CA 1
ATOM 3061 C C . ALA A 1 376 ? -15.312 -3.6 2.566 1 94.44 376 ALA A C 1
ATOM 3063 O O . ALA A 1 376 ? -15.422 -3.605 1.338 1 94.44 376 ALA A O 1
ATOM 3064 N N . LYS A 1 377 ? -16.266 -3.197 3.352 1 94.38 377 LYS A N 1
ATOM 3065 C CA . LYS A 1 377 ? -17.375 -2.377 2.871 1 94.38 377 LYS A CA 1
ATOM 3066 C C . LYS A 1 377 ? -17.016 -0.895 2.902 1 94.38 377 LYS A C 1
ATOM 3068 O O . LYS A 1 377 ? -16.297 -0.443 3.795 1 94.38 377 LYS A O 1
ATOM 3073 N N . VAL A 1 378 ? -17.391 -0.168 1.881 1 93.56 378 VAL A N 1
ATOM 3074 C CA . VAL A 1 378 ? -17.188 1.274 1.804 1 93.56 378 VAL A CA 1
ATOM 3075 C C . VAL A 1 378 ? -18.531 1.981 1.63 1 93.56 378 VAL A C 1
ATOM 3077 O O . VAL A 1 378 ? -19.188 1.823 0.603 1 93.56 378 VAL A O 1
ATOM 3080 N N . ILE A 1 379 ? -18.938 2.725 2.646 1 93.19 379 ILE A N 1
ATOM 3081 C CA . ILE A 1 379 ? -20.281 3.289 2.594 1 93.19 379 ILE A CA 1
ATOM 3082 C C . ILE A 1 379 ? -20.234 4.77 2.963 1 93.19 379 ILE A C 1
ATOM 3084 O O . ILE A 1 379 ? -19.281 5.23 3.582 1 93.19 379 ILE A O 1
ATOM 3088 N N . TRP A 1 380 ? -21.234 5.477 2.559 1 92.44 380 TRP A N 1
ATOM 3089 C CA . TRP A 1 380 ? -21.375 6.887 2.902 1 92.44 380 TRP A CA 1
ATOM 3090 C C . TRP A 1 380 ? -21.891 7.047 4.324 1 92.44 380 TRP A C 1
ATOM 3092 O O . TRP A 1 380 ? -22.734 6.266 4.777 1 92.44 380 TRP A O 1
ATOM 3102 N N . GLY A 1 381 ? -21.375 8.039 5.016 1 91.94 381 GLY A N 1
ATOM 3103 C CA . GLY A 1 381 ? -21.875 8.352 6.348 1 91.94 381 GLY A CA 1
ATOM 3104 C C . GLY A 1 381 ? -21.438 9.719 6.84 1 91.94 381 GLY A C 1
ATOM 3105 O O . GLY A 1 381 ? -20.422 10.25 6.391 1 91.94 381 GLY A O 1
ATOM 3106 N N . ASP A 1 382 ? -22.25 10.273 7.703 1 91 382 ASP A N 1
ATOM 3107 C CA . ASP A 1 382 ? -22 11.547 8.367 1 91 382 ASP A CA 1
ATOM 3108 C C . ASP A 1 382 ? -21.688 11.336 9.852 1 91 382 ASP A C 1
ATOM 3110 O O . ASP A 1 382 ? -22.484 10.742 10.578 1 91 382 ASP A O 1
ATOM 3114 N N . ILE A 1 383 ? -20.547 11.875 10.266 1 93.25 383 ILE A N 1
ATOM 3115 C CA . ILE A 1 383 ? -20.141 11.695 11.656 1 93.25 383 ILE A CA 1
ATOM 3116 C C . ILE A 1 383 ? -21.156 12.352 12.586 1 93.25 383 ILE A C 1
ATOM 3118 O O . ILE A 1 383 ? -21.281 11.961 13.75 1 93.25 383 ILE A O 1
ATOM 3122 N N . SER A 1 384 ? -21.891 13.32 12.125 1 91.06 384 SER A N 1
ATOM 3123 C CA . SER A 1 384 ? -22.859 14.055 12.938 1 91.06 384 SER A CA 1
ATOM 3124 C C . SER A 1 384 ? -24.156 13.273 13.078 1 91.06 384 SER A C 1
ATOM 3126 O O . SER A 1 384 ? -25.031 13.656 13.859 1 91.06 384 SER A O 1
ATOM 3128 N N . ASP A 1 385 ? -24.281 12.188 12.352 1 93.38 385 ASP A N 1
ATOM 3129 C CA . ASP A 1 385 ? -25.516 11.391 12.391 1 93.38 385 ASP A CA 1
ATOM 3130 C C . ASP A 1 385 ? -25.203 9.898 12.5 1 93.38 385 ASP A C 1
ATOM 3132 O O . ASP A 1 385 ? -25.5 9.125 11.594 1 93.38 385 ASP A O 1
ATOM 3136 N N . PRO A 1 386 ? -24.75 9.508 13.625 1 95.88 386 PRO A N 1
ATOM 3137 C CA . PRO A 1 386 ? -24.422 8.094 13.797 1 95.88 386 PRO A CA 1
ATOM 3138 C C . PRO A 1 386 ? -25.641 7.188 13.75 1 95.88 386 PRO A C 1
ATOM 3140 O O . PRO A 1 386 ? -25.531 6 13.43 1 95.88 386 PRO A O 1
ATOM 3143 N N . SER A 1 387 ? -26.828 7.699 14.023 1 96.5 387 SER A N 1
ATOM 3144 C CA . SER A 1 387 ? -28.047 6.902 13.977 1 96.5 387 SER A CA 1
ATOM 3145 C C . SER A 1 387 ? -28.328 6.402 12.562 1 96.5 387 SER A C 1
ATOM 3147 O O . SER A 1 387 ? -28.688 5.238 12.367 1 96.5 387 SER A O 1
ATOM 3149 N N . GLN A 1 388 ? -28.172 7.273 11.664 1 96.12 388 GLN A N 1
ATOM 3150 C CA . GLN A 1 388 ? -28.375 6.879 10.266 1 96.12 388 GLN A CA 1
ATOM 3151 C C . GLN A 1 388 ? -27.328 5.84 9.844 1 96.12 388 GLN A C 1
ATOM 3153 O O . GLN A 1 388 ? -27.656 4.887 9.133 1 96.12 388 GLN A O 1
ATOM 3158 N N . LEU A 1 389 ? -26.172 6.051 10.211 1 96.06 389 LEU A N 1
ATOM 3159 C CA . LEU A 1 389 ? -25.109 5.105 9.891 1 96.06 389 LEU A CA 1
ATOM 3160 C C . LEU A 1 389 ? -25.422 3.727 10.461 1 96.06 389 LEU A C 1
ATOM 3162 O O . LEU A 1 389 ? -25.25 2.715 9.781 1 96.06 389 LEU A O 1
ATOM 3166 N N . ALA A 1 390 ? -25.875 3.695 11.68 1 96.88 390 ALA A N 1
ATOM 3167 C CA . ALA A 1 390 ? -26.234 2.439 12.336 1 96.88 390 ALA A CA 1
ATOM 3168 C C . ALA A 1 390 ? -27.359 1.725 11.578 1 96.88 390 ALA A C 1
ATOM 3170 O O . ALA A 1 390 ? -27.312 0.504 11.406 1 96.88 390 ALA A O 1
ATOM 3171 N N . GLN A 1 391 ? -28.297 2.463 11.141 1 96.44 391 GLN A N 1
ATOM 3172 C CA . GLN A 1 391 ? -29.406 1.899 10.391 1 96.44 391 GLN A CA 1
ATOM 3173 C C . GLN A 1 391 ? -28.938 1.32 9.055 1 96.44 391 GLN A C 1
ATOM 3175 O O . GLN A 1 391 ? -29.344 0.222 8.672 1 96.44 391 GLN A O 1
ATOM 3180 N N . ASP A 1 392 ? -28.141 2.057 8.43 1 94 392 ASP A N 1
ATOM 3181 C CA . ASP A 1 392 ? -27.625 1.604 7.145 1 94 392 ASP A CA 1
ATOM 3182 C C . ASP A 1 392 ? -26.844 0.303 7.297 1 94 392 ASP A C 1
ATOM 3184 O O . ASP A 1 392 ? -26.969 -0.607 6.477 1 94 392 ASP A O 1
ATOM 3188 N N . LEU A 1 393 ? -26.031 0.223 8.281 1 94.25 393 LEU A N 1
ATOM 3189 C CA . LEU A 1 393 ? -25.234 -0.967 8.539 1 94.25 393 LEU A CA 1
ATOM 3190 C C . LEU A 1 393 ? -26.125 -2.172 8.828 1 94.25 393 LEU A C 1
ATOM 3192 O O . LEU A 1 393 ? -25.875 -3.268 8.32 1 94.25 393 LEU A O 1
ATOM 3196 N N . LEU A 1 394 ? -27.109 -1.948 9.602 1 94.06 394 LEU A N 1
ATOM 3197 C CA . LEU A 1 394 ? -28 -3.031 9.984 1 94.06 394 LEU A CA 1
ATOM 3198 C C . LEU A 1 394 ? -28.828 -3.5 8.797 1 94.06 394 LEU A C 1
ATOM 3200 O O . LEU A 1 394 ? -28.938 -4.703 8.547 1 94.06 394 LEU A O 1
ATOM 3204 N N . GLU A 1 395 ? -29.359 -2.629 8.031 1 92.12 395 GLU A N 1
ATOM 3205 C CA . GLU A 1 395 ? -30.266 -2.939 6.93 1 92.12 395 GLU A CA 1
ATOM 3206 C C . GLU A 1 395 ? -29.516 -3.562 5.754 1 92.12 395 GLU A C 1
ATOM 3208 O O . GLU A 1 395 ? -30.016 -4.496 5.121 1 92.12 395 GLU A O 1
ATOM 3213 N N . ASN A 1 396 ? -28.391 -3.094 5.535 1 87.44 396 ASN A N 1
ATOM 3214 C CA . ASN A 1 396 ? -27.719 -3.498 4.312 1 87.44 396 ASN A CA 1
ATOM 3215 C C . ASN A 1 396 ? -26.734 -4.645 4.566 1 87.44 396 ASN A C 1
ATOM 3217 O O . ASN A 1 396 ? -26.438 -5.422 3.66 1 87.44 396 ASN A O 1
ATOM 3221 N N . TYR A 1 397 ? -26.281 -4.766 5.832 1 87.44 397 TYR A N 1
ATOM 3222 C CA . TYR A 1 397 ? -25.203 -5.727 6.043 1 87.44 397 TYR A CA 1
ATOM 3223 C C . TYR A 1 397 ? -25.469 -6.582 7.277 1 87.44 397 TYR A C 1
ATOM 3225 O O . TYR A 1 397 ? -24.672 -7.457 7.617 1 87.44 397 TYR A O 1
ATOM 3233 N N . ALA A 1 398 ? -26.5 -6.344 8.008 1 90.81 398 ALA A N 1
ATOM 3234 C CA . ALA A 1 398 ? -26.906 -7.098 9.195 1 90.81 398 ALA A CA 1
ATOM 3235 C C . ALA A 1 398 ? -25.844 -7.027 10.281 1 90.81 398 ALA A C 1
ATOM 3237 O O . ALA A 1 398 ? -25.531 -8.031 10.93 1 90.81 398 ALA A O 1
ATOM 3238 N N . ILE A 1 399 ? -25.234 -5.84 10.469 1 92.88 399 ILE A N 1
ATOM 3239 C CA . ILE A 1 399 ? -24.219 -5.609 11.492 1 92.88 399 ILE A CA 1
ATOM 3240 C C . ILE A 1 399 ? -24.625 -4.418 12.359 1 92.88 399 ILE A C 1
ATOM 3242 O O . ILE A 1 399 ? -25.125 -3.414 11.852 1 92.88 399 ILE A O 1
ATOM 3246 N N . GLU A 1 400 ? -24.5 -4.645 13.602 1 95.81 400 GLU A N 1
ATOM 3247 C CA . GLU A 1 400 ? -24.734 -3.543 14.531 1 95.81 400 GLU A CA 1
ATOM 3248 C C . GLU A 1 400 ? -23.5 -2.67 14.688 1 95.81 400 GLU A C 1
ATOM 3250 O O . GLU A 1 400 ? -22.391 -3.182 14.875 1 95.81 400 GLU A O 1
ATOM 3255 N N . LEU A 1 401 ? -23.703 -1.389 14.617 1 96.62 401 LEU A N 1
ATOM 3256 C CA . LEU A 1 401 ? -22.594 -0.445 14.742 1 96.62 401 LEU A CA 1
ATOM 3257 C C . LEU A 1 401 ? -21.844 -0.662 16.047 1 96.62 401 LEU A C 1
ATOM 3259 O O . LEU A 1 401 ? -20.609 -0.568 16.078 1 96.62 401 LEU A O 1
ATOM 3263 N N . GLY A 1 402 ? -22.531 -0.999 17.094 1 95.38 402 GLY A N 1
ATOM 3264 C CA . GLY A 1 402 ? -21.938 -1.18 18.422 1 95.38 402 GLY A CA 1
ATOM 3265 C C . GLY A 1 402 ? -21.125 -2.453 18.531 1 95.38 402 GLY A C 1
ATOM 3266 O O . GLY A 1 402 ? -20.344 -2.615 19.469 1 95.38 402 GLY A O 1
ATOM 3267 N N . ASP A 1 403 ? -21.266 -3.328 17.562 1 95.5 403 ASP A N 1
ATOM 3268 C CA . ASP A 1 403 ? -20.516 -4.582 17.594 1 95.5 403 ASP A CA 1
ATOM 3269 C C . ASP A 1 403 ? -19.109 -4.391 17.047 1 95.5 403 ASP A C 1
ATOM 3271 O O . ASP A 1 403 ? -18.266 -5.281 17.188 1 95.5 403 ASP A O 1
ATOM 3275 N N . LEU A 1 404 ? -18.891 -3.229 16.516 1 97.25 404 LEU A N 1
ATOM 3276 C CA . LEU A 1 404 ? -17.594 -2.941 15.891 1 97.25 404 LEU A CA 1
ATOM 3277 C C . LEU A 1 404 ? -16.75 -2.041 16.781 1 97.25 404 LEU A C 1
ATOM 3279 O O . LEU A 1 404 ? -17.281 -1.306 17.609 1 97.25 404 LEU A O 1
ATOM 3283 N N . LEU A 1 405 ? -15.453 -2.189 16.688 1 97.94 405 LEU A N 1
ATOM 3284 C CA . LEU A 1 405 ? -14.57 -1.139 17.188 1 97.94 405 LEU A CA 1
ATOM 3285 C C . LEU A 1 405 ? -14.609 0.081 16.281 1 97.94 405 LEU A C 1
ATOM 3287 O O . LEU A 1 405 ? -14.281 -0.014 15.086 1 97.94 405 LEU A O 1
ATOM 3291 N N . ASN A 1 406 ? -15.062 1.146 16.812 1 97.75 406 ASN A N 1
ATOM 3292 C CA . ASN A 1 406 ? -15.047 2.389 16.047 1 97.75 406 ASN A CA 1
ATOM 3293 C C . ASN A 1 406 ? -13.688 3.074 16.109 1 97.75 406 ASN A C 1
ATOM 3295 O O . ASN A 1 406 ? -13.07 3.141 17.188 1 97.75 406 ASN A O 1
ATOM 3299 N N . VAL A 1 407 ? -13.219 3.461 14.977 1 97.19 407 VAL A N 1
ATOM 3300 C CA . VAL A 1 407 ? -11.938 4.164 14.953 1 97.19 407 VAL A CA 1
ATOM 3301 C C . VAL A 1 407 ? -12.062 5.441 14.125 1 97.19 407 VAL A C 1
ATOM 3303 O O . VAL A 1 407 ? -12.836 5.492 13.172 1 97.19 407 VAL A O 1
ATOM 3306 N N . ARG A 1 408 ? -11.43 6.469 14.508 1 94.62 408 ARG A N 1
ATOM 3307 C CA . ARG A 1 408 ? -11.359 7.672 13.695 1 94.62 408 ARG A CA 1
ATOM 3308 C C . ARG A 1 408 ? -10.156 8.523 14.07 1 94.62 408 ARG A C 1
ATOM 3310 O O . ARG A 1 408 ? -9.758 8.57 15.242 1 94.62 408 ARG A O 1
ATOM 3317 N N . THR A 1 409 ? -9.586 9.125 13.109 1 91.75 409 THR A N 1
ATOM 3318 C CA . THR A 1 409 ? -8.383 9.93 13.266 1 91.75 409 THR A CA 1
ATOM 3319 C C . THR A 1 409 ? -8.609 11.359 12.766 1 91.75 409 THR A C 1
ATOM 3321 O O . THR A 1 409 ? -8.945 11.57 11.602 1 91.75 409 THR A O 1
ATOM 3324 N N . PHE A 1 410 ? -8.391 12.32 13.695 1 91.25 410 PHE A N 1
ATOM 3325 C CA . PHE A 1 410 ? -8.414 13.742 13.375 1 91.25 410 PHE A CA 1
ATOM 3326 C C . PHE A 1 410 ? -9.719 14.109 12.68 1 91.25 410 PHE A C 1
ATOM 3328 O O . PHE A 1 410 ? -9.703 14.727 11.609 1 91.25 410 PHE A O 1
ATOM 3335 N N . LEU A 1 411 ? -10.812 13.805 13.289 1 92.88 411 LEU A N 1
ATOM 3336 C CA . LEU A 1 411 ? -12.07 14.016 12.586 1 92.88 411 LEU A CA 1
ATOM 3337 C C . LEU A 1 411 ? -13.055 14.797 13.445 1 92.88 411 LEU A C 1
ATOM 3339 O O . LEU A 1 411 ? -13.789 15.641 12.938 1 92.88 411 LEU A O 1
ATOM 3343 N N . ASP A 1 412 ? -13.102 14.594 14.75 1 95.31 412 ASP A N 1
ATOM 3344 C CA . ASP A 1 412 ? -14.164 15.109 15.617 1 95.31 412 ASP A CA 1
ATOM 3345 C C . ASP A 1 412 ? -14.141 16.641 15.672 1 95.31 412 ASP A C 1
ATOM 3347 O O . ASP A 1 412 ? -15.188 17.266 15.812 1 95.31 412 ASP A O 1
ATOM 3351 N N . HIS A 1 413 ? -12.938 17.188 15.562 1 95.38 413 HIS A N 1
ATOM 3352 C CA . HIS A 1 413 ? -12.875 18.641 15.562 1 95.38 413 HIS A CA 1
ATOM 3353 C C . HIS A 1 413 ? -13.492 19.219 14.297 1 95.38 413 HIS A C 1
ATOM 3355 O O . HIS A 1 413 ? -13.758 20.422 14.219 1 95.38 413 HIS A O 1
ATOM 3361 N N . ASN A 1 414 ? -13.727 18.422 13.273 1 91.25 414 ASN A N 1
ATOM 3362 C CA . ASN A 1 414 ? -14.305 18.859 12.008 1 91.25 414 ASN A CA 1
ATOM 3363 C C . ASN A 1 414 ? -15.789 18.531 11.93 1 91.25 414 ASN A C 1
ATOM 3365 O O . ASN A 1 414 ? -16.359 18.469 10.844 1 91.25 414 ASN A O 1
ATOM 3369 N N . ARG A 1 415 ? -16.406 18.297 13.008 1 90.38 415 ARG A N 1
ATOM 3370 C CA . ARG A 1 415 ? -17.844 18.047 13.047 1 90.38 415 ARG A CA 1
ATOM 3371 C C . ARG A 1 415 ? -18.625 19.25 12.547 1 90.38 415 ARG A C 1
ATOM 3373 O O . ARG A 1 415 ? -18.219 20.406 12.75 1 90.38 415 ARG A O 1
ATOM 3380 N N . ILE A 1 416 ? -19.734 19.031 11.922 1 85.56 416 ILE A N 1
ATOM 3381 C CA . ILE A 1 416 ? -20.578 20.109 11.422 1 85.56 416 ILE A CA 1
ATOM 3382 C C . ILE A 1 416 ? -21.234 20.844 12.594 1 85.56 416 ILE A C 1
ATOM 3384 O O . ILE A 1 416 ? -21.812 20.219 13.484 1 85.56 416 ILE A O 1
ATOM 3388 N N . TRP A 1 417 ? -21.109 22.109 12.578 1 90.5 417 TRP A N 1
ATOM 3389 C CA . TRP A 1 417 ? -21.625 22.922 13.688 1 90.5 417 TRP A CA 1
ATOM 3390 C C . TRP A 1 417 ? -23.156 22.859 13.734 1 90.5 417 TRP A C 1
ATOM 3392 O O . TRP A 1 417 ? -23.812 23.094 12.727 1 90.5 417 TRP A O 1
ATOM 3402 N N . GLU A 1 418 ? -23.656 22.516 14.781 1 89.25 418 GLU A 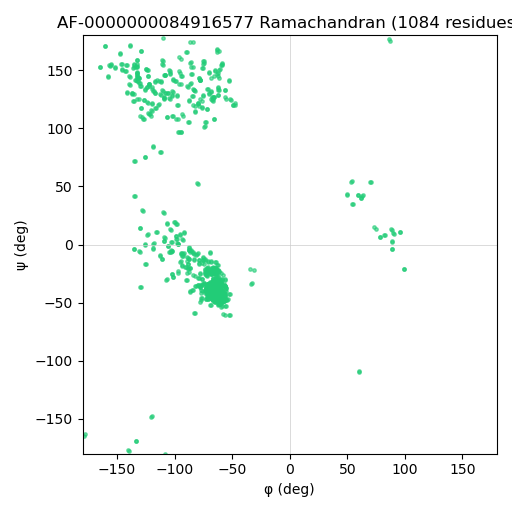N 1
ATOM 3403 C CA . GLU A 1 418 ? -25.078 22.609 15.109 1 89.25 418 GLU A CA 1
ATOM 3404 C C . GLU A 1 418 ? -25.312 23.516 16.312 1 89.25 418 GLU A C 1
ATOM 3406 O O . GLU A 1 418 ? -24.625 23.406 17.328 1 89.25 418 GLU A O 1
ATOM 3411 N N . GLU A 1 419 ? -26.266 24.375 16.078 1 89.19 419 GLU A N 1
ATOM 3412 C CA . GLU A 1 419 ? -26.547 25.312 17.172 1 89.19 419 GLU A CA 1
ATOM 3413 C C . GLU A 1 419 ? -27.016 24.578 18.422 1 89.19 419 GLU A C 1
ATOM 3415 O O . GLU A 1 419 ? -27.766 23.609 18.328 1 89.19 419 GLU A O 1
ATOM 3420 N N . VAL A 1 420 ? -26.391 25 19.469 1 87.25 420 VAL A N 1
ATOM 3421 C CA . VAL A 1 420 ? -26.75 24.359 20.734 1 87.25 420 VAL A CA 1
ATOM 3422 C C . VAL A 1 420 ? -27.219 25.422 21.734 1 87.25 420 VAL A C 1
ATOM 3424 O O . VAL A 1 420 ? -26.875 26.594 21.609 1 87.25 420 VAL A O 1
ATOM 3427 N N . VAL A 1 421 ? -28.266 24.922 22.594 1 75.25 421 VAL A N 1
ATOM 3428 C CA . VAL A 1 421 ? -28.75 25.797 23.672 1 75.25 421 VAL A CA 1
ATOM 3429 C C . VAL A 1 421 ? -28.062 25.438 24.984 1 75.25 421 VAL A C 1
ATOM 3431 O O . VAL A 1 421 ? -27.984 24.25 25.344 1 75.25 421 VAL A O 1
ATOM 3434 N N . THR A 1 422 ? -27.156 26.359 25.391 1 67.69 422 THR A N 1
ATOM 3435 C CA . THR A 1 422 ? -26.484 26.094 26.656 1 67.69 422 THR A CA 1
ATOM 3436 C C . THR A 1 422 ? -27.422 26.391 27.828 1 67.69 422 THR A C 1
ATOM 3438 O O . THR A 1 422 ? -28.203 27.344 27.781 1 67.69 422 THR A O 1
ATOM 3441 N N . THR A 1 423 ? -27.719 25.391 28.594 1 58.94 423 THR A N 1
ATOM 3442 C CA . THR A 1 423 ? -28.469 25.688 29.812 1 58.94 423 THR A CA 1
ATOM 3443 C C . THR A 1 423 ? -27.531 26.266 30.875 1 58.94 423 THR A C 1
ATOM 3445 O O . THR A 1 423 ? -26.344 25.953 30.906 1 58.94 423 THR A O 1
ATOM 3448 N N . SER A 1 424 ? -27.812 27.469 31.453 1 54.56 424 SER A N 1
ATOM 3449 C CA . SER A 1 424 ? -27.125 28.328 32.406 1 54.56 424 SER A CA 1
ATOM 3450 C C . SER A 1 424 ? -26.344 27.5 33.438 1 54.56 424 SER A C 1
ATOM 3452 O O . SER A 1 424 ? -25.391 27.984 34.031 1 54.56 424 SER A O 1
ATOM 3454 N N . GLU A 1 425 ? -26.594 26.312 33.688 1 58.31 425 GLU A N 1
ATOM 3455 C CA . GLU A 1 425 ? -26.062 25.656 34.906 1 58.31 425 GLU A CA 1
ATOM 3456 C C . GLU A 1 425 ? -24.734 24.953 34.625 1 58.31 425 GLU A C 1
ATOM 3458 O O . GLU A 1 425 ? -23.984 24.641 35.562 1 58.31 425 GLU A O 1
ATOM 3463 N N . VAL A 1 426 ? -24.266 24.797 33.375 1 62.66 426 VAL A N 1
ATOM 3464 C CA . VAL A 1 426 ? -23.094 23.953 33.156 1 62.66 426 VAL A CA 1
ATOM 3465 C C . VAL A 1 426 ? -21.859 24.828 32.969 1 62.66 426 VAL A C 1
ATOM 3467 O O . VAL A 1 426 ? -21.828 25.688 32.062 1 62.66 426 VAL A O 1
ATOM 3470 N N . LYS A 1 427 ? -20.922 24.781 34.031 1 75.56 427 LYS A N 1
ATOM 3471 C CA . LYS A 1 427 ? -19.688 25.547 33.938 1 75.56 427 LYS A CA 1
ATOM 3472 C C . LYS A 1 427 ? -18.562 24.688 33.375 1 75.56 427 LYS A C 1
ATOM 3474 O O . LYS A 1 427 ? -18.203 23.641 33.938 1 75.56 427 LYS A O 1
ATOM 3479 N N . TYR A 1 428 ? -18.172 25.078 32.156 1 75.75 428 TYR A N 1
ATOM 3480 C CA . TYR A 1 428 ? -17.047 24.375 31.547 1 75.75 428 TYR A CA 1
ATOM 3481 C C . TYR A 1 428 ? -15.719 24.984 31.969 1 75.75 428 TYR A C 1
ATOM 3483 O O . TYR A 1 428 ? -15.68 26.109 32.469 1 75.75 428 TYR A O 1
ATOM 3491 N N . GLY A 1 429 ? -14.625 24.172 31.906 1 70.06 429 GLY A N 1
ATOM 3492 C CA . GLY A 1 429 ? -13.281 24.672 32.156 1 70.06 429 GLY A CA 1
ATOM 3493 C C . GLY A 1 429 ? -12.875 25.781 31.203 1 70.06 429 GLY A C 1
ATOM 3494 O O . GLY A 1 429 ? -13.391 25.875 30.094 1 70.06 429 GLY A O 1
ATOM 3495 N N . LEU A 1 430 ? -12 26.547 31.672 1 75.94 430 LEU A N 1
ATOM 3496 C CA . LEU A 1 430 ? -11.531 27.672 30.875 1 75.94 430 LEU A CA 1
ATOM 3497 C C . LEU A 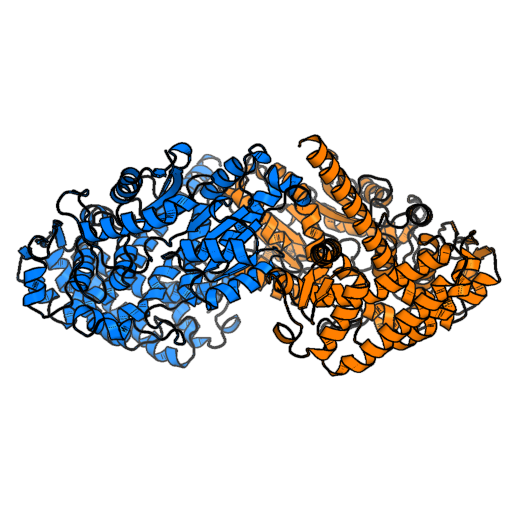1 430 ? -10.758 27.203 29.656 1 75.94 430 LEU A C 1
ATOM 3499 O O . LEU A 1 430 ? -9.93 26.297 29.75 1 75.94 430 LEU A O 1
ATOM 3503 N N . SER A 1 431 ? -11.172 27.609 28.531 1 86.62 431 SER A N 1
ATOM 3504 C CA . SER A 1 431 ? -10.5 27.375 27.25 1 86.62 431 SER A CA 1
ATOM 3505 C C . SER A 1 431 ? -9.977 28.672 26.641 1 86.62 431 SER A C 1
ATOM 3507 O O . SER A 1 431 ? -10.562 29.734 26.844 1 86.62 431 SER A O 1
ATOM 3509 N N . SER A 1 432 ? -8.812 28.562 26.078 1 92.69 432 SER A N 1
ATOM 3510 C CA . SER A 1 432 ? -8.227 29.719 25.422 1 92.69 432 SER A CA 1
ATOM 3511 C C . SER A 1 432 ? -8.445 29.688 23.922 1 92.69 432 SER A C 1
ATOM 3513 O O . SER A 1 432 ? -7.918 30.516 23.172 1 92.69 432 SER A O 1
ATOM 3515 N N . GLY A 1 433 ? -9.227 28.75 23.438 1 95.19 433 GLY A N 1
ATOM 3516 C CA . GLY A 1 433 ? -9.406 28.578 22 1 95.19 433 GLY A CA 1
ATOM 3517 C C . GLY A 1 433 ? -10.188 29.703 21.359 1 95.19 433 GLY A C 1
ATOM 3518 O O . GLY A 1 433 ? -10.961 30.391 22.016 1 95.19 433 GLY A O 1
ATOM 3519 N N . ALA A 1 434 ? -9.891 30.016 20.078 1 97 434 ALA A N 1
ATOM 3520 C CA . ALA A 1 434 ? -10.648 30.953 19.25 1 97 434 ALA A CA 1
ATOM 3521 C C . ALA A 1 434 ? -11.5 30.203 18.234 1 97 434 ALA A C 1
ATOM 3523 O O . ALA A 1 434 ? -11 29.359 17.5 1 97 434 ALA A O 1
ATOM 3524 N N . TYR A 1 435 ? -12.852 30.516 18.234 1 96.25 435 TYR A N 1
ATOM 3525 C CA . TYR A 1 435 ? -13.766 29.734 17.422 1 96.25 435 TYR A CA 1
ATOM 3526 C C . TYR A 1 435 ? -14.695 30.641 16.625 1 96.25 435 TYR A C 1
ATOM 3528 O O . TYR A 1 435 ? -15.047 31.734 17.078 1 96.25 435 TYR A O 1
ATOM 3536 N N . ALA A 1 436 ? -15 30.188 15.453 1 96.12 436 ALA A N 1
ATOM 3537 C CA . ALA A 1 436 ? -15.914 30.922 14.578 1 96.12 436 ALA A CA 1
ATOM 3538 C C . ALA A 1 436 ? -16.812 29.969 13.797 1 96.12 436 ALA A C 1
ATOM 3540 O O . ALA A 1 436 ? -16.469 28.812 13.594 1 96.12 436 ALA A O 1
ATOM 3541 N N . SER A 1 437 ? -17.953 30.344 13.492 1 94.56 437 SER A N 1
ATOM 3542 C CA . SER A 1 437 ? -18.828 29.719 12.5 1 94.56 437 SER A CA 1
ATOM 3543 C C . SER A 1 437 ? -19.359 30.734 11.508 1 94.56 437 SER A C 1
ATOM 3545 O O . SER A 1 437 ? -20.125 31.641 11.875 1 94.56 437 SER A O 1
ATOM 3547 N N . LYS A 1 438 ? -18.922 30.672 10.305 1 92.69 438 LYS A N 1
ATOM 3548 C CA . LYS A 1 438 ? -19.312 31.594 9.25 1 92.69 438 LYS A CA 1
ATOM 3549 C C . LYS A 1 438 ? -19.047 33.031 9.664 1 92.69 438 LYS A C 1
ATOM 3551 O O . LYS A 1 438 ? -19.891 33.906 9.453 1 92.69 438 LYS A O 1
ATOM 3556 N N . GLY A 1 439 ? -18.016 33.219 10.391 1 94.69 439 GLY A N 1
ATOM 3557 C CA . GLY A 1 439 ? -17.578 34.562 10.742 1 94.69 439 GLY A CA 1
ATOM 3558 C C . GLY A 1 439 ? -18.016 34.969 12.133 1 94.69 439 GLY A C 1
ATOM 3559 O O . GLY A 1 439 ? -17.438 35.906 12.719 1 94.69 439 GLY A O 1
ATOM 3560 N N . GLN A 1 440 ? -19.016 34.344 12.656 1 95 440 GLN A N 1
ATOM 3561 C CA . GLN A 1 440 ? -19.578 34.719 13.953 1 95 440 GLN A CA 1
ATOM 3562 C C . GLN A 1 440 ? -18.719 34.188 15.094 1 95 440 GLN A C 1
ATOM 3564 O O . GLN A 1 440 ? -18.219 33.062 15.023 1 95 440 GLN A O 1
ATOM 3569 N N . PHE A 1 441 ? -18.641 35 16.125 1 96.44 441 PHE A N 1
ATOM 3570 C CA . PHE A 1 441 ? -17.906 34.625 17.344 1 96.44 441 PHE A CA 1
ATOM 3571 C C . PHE A 1 441 ? -18.625 33.5 18.078 1 96.44 441 PHE A C 1
ATOM 3573 O O . PHE A 1 441 ? -19.844 33.531 18.234 1 96.44 441 PHE A O 1
ATOM 3580 N N . LEU A 1 442 ? -17.891 32.469 18.469 1 94.88 442 LEU A N 1
ATOM 3581 C CA . LEU A 1 442 ? -18.375 31.406 19.328 1 94.88 442 LEU A CA 1
ATOM 3582 C C . LEU A 1 442 ? -17.594 31.375 20.641 1 94.88 442 LEU A C 1
ATOM 3584 O O . LEU A 1 442 ? -16.359 31.375 20.641 1 94.88 442 LEU A O 1
ATOM 3588 N N . SER A 1 443 ? -18.281 31.328 21.75 1 91.88 443 SER A N 1
ATOM 3589 C CA . SER A 1 443 ? -17.609 31.203 23.047 1 91.88 443 SER A CA 1
ATOM 3590 C C . SER A 1 443 ? -17.094 29.781 23.266 1 91.88 443 SER A C 1
ATOM 3592 O O . SER A 1 443 ? -17.594 28.828 22.656 1 91.88 443 SER A O 1
ATOM 3594 N N . SER A 1 444 ? -16.078 29.641 24.094 1 91.5 444 SER A N 1
ATOM 3595 C CA . SER A 1 444 ? -15.523 28.328 24.422 1 91.5 444 SER A CA 1
ATOM 3596 C C . SER A 1 444 ? -16.578 27.422 25.062 1 91.5 444 SER A C 1
ATOM 3598 O O . SER A 1 444 ? -16.562 26.203 24.859 1 91.5 444 SER A O 1
ATOM 3600 N N . GLU A 1 445 ? -17.438 27.969 25.781 1 90.5 445 GLU A N 1
ATOM 3601 C CA . GLU A 1 445 ? -18.484 27.219 26.453 1 90.5 445 GLU A CA 1
ATOM 3602 C C . GLU A 1 445 ? -19.438 26.578 25.453 1 90.5 445 GLU A C 1
ATOM 3604 O O . GLU A 1 445 ? -19.797 25.406 25.609 1 90.5 445 GLU A O 1
ATOM 3609 N N . ILE A 1 446 ? -19.828 27.359 24.484 1 92.12 446 ILE A N 1
ATOM 3610 C CA . ILE A 1 446 ? -20.781 26.844 23.5 1 92.12 446 ILE A CA 1
ATOM 3611 C C . ILE A 1 446 ? -20.109 25.766 22.656 1 92.12 446 ILE A C 1
ATOM 3613 O O . ILE A 1 446 ? -20.766 24.797 22.25 1 92.12 446 ILE A O 1
ATOM 3617 N N . VAL A 1 447 ? -18.859 25.922 22.375 1 94.44 447 VAL A N 1
ATOM 3618 C CA . VAL A 1 447 ? -18.125 24.953 21.578 1 94.44 447 VAL A CA 1
ATOM 3619 C C . VAL A 1 447 ? -18 23.641 22.359 1 94.44 447 VAL A C 1
ATOM 3621 O O . VAL A 1 447 ? -18.156 22.562 21.781 1 94.44 447 VAL A O 1
ATOM 3624 N N . GLN A 1 448 ? -17.688 23.688 23.625 1 94.06 448 GLN A N 1
ATOM 3625 C CA . GLN A 1 448 ? -17.578 22.5 24.469 1 94.06 448 GLN A CA 1
ATOM 3626 C C . GLN A 1 448 ? -18.938 21.812 24.609 1 94.06 448 GLN A C 1
ATOM 3628 O O . GLN A 1 448 ? -19.016 20.578 24.609 1 94.06 448 GLN A O 1
ATOM 3633 N N . GLU A 1 449 ? -19.984 22.641 24.734 1 93.5 449 GLU A N 1
ATOM 3634 C CA . GLU A 1 449 ? -21.328 22.062 24.766 1 93.5 449 GLU A CA 1
ATOM 3635 C C . GLU A 1 449 ? -21.656 21.344 23.453 1 93.5 449 GLU A C 1
ATOM 3637 O O . GLU A 1 449 ? -22.266 20.266 23.469 1 93.5 449 GLU A O 1
ATOM 3642 N N . ASN A 1 450 ? -21.312 21.969 22.406 1 94.19 450 ASN A N 1
ATOM 3643 C CA . ASN A 1 450 ? -21.484 21.359 21.094 1 94.19 450 ASN A CA 1
ATOM 3644 C C . ASN A 1 450 ? -20.766 20.016 20.984 1 94.19 450 ASN A C 1
ATOM 3646 O O . ASN A 1 450 ? -21.312 19.047 20.469 1 94.19 450 ASN A O 1
ATOM 3650 N N . LEU A 1 451 ? -19.547 19.984 21.5 1 95.31 451 LEU A N 1
ATOM 3651 C CA . LEU A 1 451 ? -18.75 18.75 21.516 1 95.31 451 LEU A CA 1
ATOM 3652 C C . LEU A 1 451 ? -19.422 17.688 22.375 1 95.31 451 LEU A C 1
ATOM 3654 O O . LEU A 1 451 ? -19.438 16.516 22 1 95.31 451 LEU A O 1
ATOM 3658 N N . LYS A 1 452 ? -19.891 18.094 23.484 1 94.81 452 LYS A N 1
ATOM 3659 C CA . LYS A 1 452 ? -20.609 17.188 24.391 1 94.81 452 LYS A CA 1
ATOM 3660 C C . LYS A 1 452 ? -21.797 16.531 23.672 1 94.81 452 LYS A C 1
ATOM 3662 O O . LYS A 1 452 ? -21.984 15.32 23.766 1 94.81 452 LYS A O 1
ATOM 3667 N N . GLN A 1 453 ? -22.578 17.344 22.969 1 94.38 453 GLN A N 1
ATOM 3668 C CA . GLN A 1 453 ? -23.75 16.828 22.25 1 94.38 453 GLN A CA 1
ATOM 3669 C C . GLN A 1 453 ? -23.328 15.859 21.156 1 94.38 453 GLN A C 1
ATOM 3671 O O . GLN A 1 453 ? -24.016 14.867 20.906 1 94.38 453 GLN A O 1
ATOM 3676 N N . HIS A 1 454 ? -22.297 16.188 20.547 1 95.31 454 HIS A N 1
ATOM 3677 C CA . HIS A 1 454 ? -21.75 15.32 19.5 1 95.31 454 HIS A CA 1
ATOM 3678 C C . HIS A 1 454 ? -21.453 13.93 20.047 1 95.31 454 HIS A C 1
ATOM 3680 O O . HIS A 1 454 ? -21.875 12.922 19.469 1 95.31 454 HIS A O 1
ATOM 3686 N N . PHE A 1 455 ? -20.812 13.797 21.219 1 95.94 455 PHE A N 1
ATOM 3687 C CA . PHE A 1 455 ? -20.422 12.508 21.781 1 95.94 455 PHE A CA 1
ATOM 3688 C C . PHE A 1 455 ? -21.609 11.812 22.422 1 95.94 455 PHE A C 1
ATOM 3690 O O . PHE A 1 455 ? -21.656 10.578 22.484 1 95.94 455 PHE A O 1
ATOM 3697 N N . LEU A 1 456 ? -22.578 12.609 22.812 1 95.19 456 LEU A N 1
ATOM 3698 C CA . LEU A 1 456 ? -23.797 12.008 23.328 1 95.19 456 LEU A CA 1
ATOM 3699 C C . LEU A 1 456 ? -24.5 11.195 22.234 1 95.19 456 LEU A C 1
ATOM 3701 O O . LEU A 1 456 ? -25.062 10.133 22.516 1 95.19 456 LEU A O 1
ATOM 3705 N N . LYS A 1 457 ? -24.453 11.695 21.078 1 95.12 457 LYS A N 1
ATOM 3706 C CA . LYS A 1 457 ? -25.047 10.977 19.953 1 95.12 457 LYS A CA 1
ATOM 3707 C C . LYS A 1 457 ? -24.297 9.672 19.672 1 95.12 457 LYS A C 1
ATOM 3709 O O . LYS A 1 457 ? -24.906 8.695 19.234 1 95.12 457 LYS A O 1
ATOM 3714 N N . TRP A 1 458 ? -23.016 9.602 19.922 1 96.5 458 TRP A N 1
ATOM 3715 C CA . TRP A 1 458 ? -22.188 8.453 19.578 1 96.5 458 TRP A CA 1
ATOM 3716 C C . TRP A 1 458 ? -22.156 7.457 20.734 1 96.5 458 TRP A C 1
ATOM 3718 O O . TRP A 1 458 ? -21.828 6.285 20.531 1 96.5 458 TRP A O 1
ATOM 3728 N N . LYS A 1 459 ? -22.484 7.852 21.906 1 96.12 459 LYS A N 1
ATOM 3729 C CA . LYS A 1 459 ? -22.328 7.086 23.141 1 96.12 459 LYS A CA 1
ATOM 3730 C C . LYS A 1 459 ? -22.953 5.699 23.016 1 96.12 459 LYS A C 1
ATOM 3732 O O . LYS A 1 459 ? -22.312 4.695 23.344 1 96.12 459 LYS A O 1
ATOM 3737 N N . PRO A 1 460 ? -24.141 5.496 22.422 1 95.62 460 PRO A N 1
ATOM 3738 C CA . PRO A 1 460 ? -24.734 4.164 22.359 1 95.62 460 PRO A CA 1
ATOM 3739 C C . PRO A 1 460 ? -23.938 3.193 21.5 1 95.62 460 PRO A C 1
ATOM 3741 O O . PRO A 1 460 ? -24.062 1.976 21.641 1 95.62 460 PRO A O 1
ATOM 3744 N N . TYR A 1 461 ? -23.156 3.688 20.672 1 96.81 461 TYR A N 1
ATOM 3745 C CA . TYR A 1 461 ? -22.516 2.848 19.672 1 96.81 461 TYR A CA 1
ATOM 3746 C C . TYR A 1 461 ? -21.062 2.559 20.047 1 96.81 461 TYR A C 1
ATOM 3748 O O . TYR A 1 461 ? -20.391 1.754 19.406 1 96.81 461 TYR A O 1
ATOM 3756 N N . ILE A 1 462 ? -20.547 3.189 21.125 1 95.69 462 ILE A N 1
ATOM 3757 C CA . ILE A 1 462 ? -19.141 3.01 21.438 1 95.69 462 ILE A CA 1
ATOM 3758 C C . ILE A 1 462 ? -18.984 2.479 22.859 1 95.69 462 ILE A C 1
ATOM 3760 O O . ILE A 1 462 ? -17.875 2.334 23.375 1 95.69 462 ILE A O 1
ATOM 3764 N N . GLU A 1 463 ? -20 2.109 23.484 1 91.19 463 GLU A N 1
ATOM 3765 C CA . GLU A 1 463 ? -20 1.673 24.875 1 91.19 463 GLU A CA 1
ATOM 3766 C C . GLU A 1 463 ? -19.391 0.281 25.016 1 91.19 463 GLU A C 1
ATOM 3768 O O . GLU A 1 463 ? -18.641 0.014 25.969 1 91.19 463 GLU A O 1
ATOM 3773 N N . LYS A 1 464 ? -19.703 -0.573 24.094 1 88.12 464 LYS A N 1
ATOM 3774 C CA . LYS A 1 464 ? -19.312 -1.979 24.203 1 88.12 464 LYS A CA 1
ATOM 3775 C C . LYS A 1 464 ? -17.875 -2.203 23.75 1 88.12 464 LYS A C 1
ATOM 3777 O O . LYS A 1 464 ? -17.047 -2.662 24.531 1 88.12 464 LYS A O 1
ATOM 3782 N N . ASN A 1 465 ? -17.578 -1.848 22.5 1 92.94 465 ASN A N 1
ATOM 3783 C CA . ASN A 1 465 ? -16.281 -2.176 21.922 1 92.94 465 ASN A CA 1
ATOM 3784 C C . ASN A 1 465 ? -15.375 -0.953 21.844 1 92.94 465 ASN A C 1
ATOM 3786 O O . ASN A 1 465 ? -14.195 -1.071 21.516 1 92.94 465 ASN A O 1
ATOM 3790 N N . GLY A 1 466 ? -15.945 0.218 22.188 1 94.44 466 GLY A N 1
ATOM 3791 C CA . GLY A 1 466 ? -15.141 1.409 22.391 1 94.44 466 GLY A CA 1
ATOM 3792 C C . GLY A 1 466 ? -14.883 2.184 21.109 1 94.44 466 GLY A C 1
ATOM 3793 O O . GLY A 1 466 ? -15.375 1.813 20.047 1 94.44 466 GLY A O 1
ATOM 3794 N N . LEU A 1 467 ? -14.211 3.309 21.266 1 97.75 467 LEU A N 1
ATOM 3795 C CA . LEU A 1 467 ? -13.781 4.223 20.219 1 97.75 467 LEU A CA 1
ATOM 3796 C C . LEU A 1 467 ? -12.289 4.523 20.328 1 97.75 467 LEU A C 1
ATOM 3798 O O . LEU A 1 467 ? -11.844 5.102 21.312 1 97.75 467 LEU A O 1
ATOM 3802 N N . LEU A 1 468 ? -11.555 3.986 19.422 1 97.38 468 LEU A N 1
ATOM 3803 C CA . LEU A 1 468 ? -10.156 4.391 19.281 1 97.38 468 LEU A CA 1
ATOM 3804 C C . LEU A 1 468 ? -10.047 5.707 18.531 1 97.38 468 LEU A C 1
ATOM 3806 O O . LEU A 1 468 ? -10.453 5.793 17.359 1 97.38 468 LEU A O 1
ATOM 3810 N N . LEU A 1 469 ? -9.43 6.68 19.203 1 96.12 469 LEU A N 1
ATOM 3811 C CA . LEU A 1 469 ? -9.492 8.031 18.656 1 96.12 469 LEU A CA 1
ATOM 3812 C C . LEU A 1 469 ? -8.133 8.719 18.75 1 96.12 469 LEU A C 1
ATOM 3814 O O . LEU A 1 469 ? -7.473 8.656 19.797 1 96.12 469 LEU A O 1
ATOM 3818 N N . ILE A 1 470 ? -7.68 9.273 17.672 1 95.19 470 ILE A N 1
ATOM 3819 C CA . ILE A 1 470 ? -6.605 10.266 17.656 1 95.19 470 ILE A CA 1
ATOM 3820 C C . ILE A 1 470 ? -7.168 11.641 17.312 1 95.19 470 ILE A C 1
ATOM 3822 O O . ILE A 1 470 ? -7.852 11.805 16.297 1 95.19 470 ILE A O 1
ATOM 3826 N N . GLU A 1 471 ? -6.891 12.555 18.125 1 95.75 471 GLU A N 1
ATOM 3827 C CA . GLU A 1 471 ? -7.531 13.859 17.938 1 95.75 471 GLU A CA 1
ATOM 3828 C C . GLU A 1 471 ? -6.52 14.992 18.047 1 95.75 471 GLU A C 1
ATOM 3830 O O . GLU A 1 471 ? -5.453 14.828 18.641 1 95.75 471 GLU A O 1
ATOM 3835 N N . LEU A 1 472 ? -6.859 16.062 17.375 1 96.19 472 LEU A N 1
ATOM 3836 C CA . LEU A 1 472 ? -6.051 17.281 17.375 1 96.19 472 LEU A CA 1
ATOM 3837 C C . LEU A 1 472 ? -6.539 18.25 18.438 1 96.19 472 LEU A C 1
ATOM 3839 O O . LEU A 1 472 ? -7.742 18.375 18.672 1 96.19 472 LEU A O 1
ATOM 3843 N N . HIS A 1 473 ? -5.602 19 19.078 1 97.19 473 HIS A N 1
ATOM 3844 C CA . HIS A 1 473 ? -5.938 19.906 20.172 1 97.19 473 HIS A CA 1
ATOM 3845 C C . HIS A 1 473 ? -5.223 21.25 20.031 1 97.19 473 HIS A C 1
ATOM 3847 O O . HIS A 1 473 ? -4.191 21.328 19.359 1 97.19 473 HIS A O 1
ATOM 3853 N N . THR A 1 474 ? -5.828 22.281 20.562 1 97.25 474 THR A N 1
ATOM 3854 C CA . THR A 1 474 ? -5.176 23.578 20.672 1 97.25 474 THR A CA 1
ATOM 3855 C C . THR A 1 474 ? -4.414 23.703 22 1 97.25 474 THR A C 1
ATOM 3857 O O . THR A 1 474 ? -4.551 22.844 22.875 1 97.25 474 THR A O 1
ATOM 3860 N N . VAL A 1 475 ? -3.549 24.688 22.094 1 97.12 475 VAL A N 1
ATOM 3861 C CA . VAL A 1 475 ? -2.709 24.969 23.25 1 97.12 475 VAL A CA 1
ATOM 3862 C C . VAL A 1 475 ? -2.787 26.453 23.594 1 97.12 475 VAL A C 1
ATOM 3864 O O . VAL A 1 475 ? -2.971 27.297 22.703 1 97.12 475 VAL A O 1
ATOM 3867 N N . ASN A 1 476 ? -2.686 26.719 24.859 1 96.5 476 ASN A N 1
ATOM 3868 C CA . ASN A 1 476 ? -2.682 28.109 25.297 1 96.5 476 ASN A CA 1
ATOM 3869 C C . ASN A 1 476 ? -1.651 28.938 24.531 1 96.5 476 ASN A C 1
ATOM 3871 O O . ASN A 1 476 ? -0.468 28.594 24.516 1 96.5 476 ASN A O 1
ATOM 3875 N N . PRO A 1 477 ? -2.139 30.047 23.906 1 97.31 477 PRO A N 1
ATOM 3876 C CA . PRO A 1 477 ? -1.224 30.812 23.062 1 97.31 477 PRO A CA 1
ATOM 3877 C C . PRO A 1 477 ? -0.034 31.375 23.828 1 97.31 477 PRO A C 1
ATOM 3879 O O . PRO A 1 477 ? 1.058 31.516 23.266 1 97.31 477 PRO A O 1
ATOM 3882 N N . ASN A 1 478 ? -0.176 31.719 25.109 1 96.44 478 ASN A N 1
ATOM 3883 C CA . ASN A 1 478 ? 0.943 32.219 25.906 1 96.44 478 ASN A CA 1
ATOM 3884 C C . ASN A 1 478 ? 2.01 31.141 26.094 1 96.44 478 ASN A C 1
ATOM 3886 O O . ASN A 1 478 ? 3.205 31.453 26.109 1 96.44 478 ASN A O 1
ATOM 3890 N N . LEU A 1 479 ? 1.524 29.984 26.281 1 96.75 479 LEU A N 1
ATOM 3891 C CA . LEU A 1 479 ? 2.455 28.875 26.391 1 96.75 479 LEU A CA 1
ATOM 3892 C C . LEU A 1 479 ? 3.191 28.656 25.078 1 96.75 479 LEU A C 1
ATOM 3894 O O . LEU A 1 479 ? 4.398 28.391 25.062 1 96.75 479 LEU A O 1
ATOM 3898 N N . VAL A 1 480 ? 2.498 28.734 23.969 1 97.75 480 VAL A N 1
ATOM 3899 C CA . VAL A 1 480 ? 3.082 28.562 22.641 1 97.75 480 VAL A CA 1
ATOM 3900 C C . VAL A 1 480 ? 4.133 29.641 22.391 1 97.75 480 VAL A C 1
ATOM 3902 O O . VAL A 1 480 ? 5.227 29.359 21.891 1 97.75 480 VAL A O 1
ATOM 3905 N N . ALA A 1 481 ? 3.842 30.828 22.781 1 97.38 481 ALA A N 1
ATOM 3906 C CA . ALA A 1 481 ? 4.73 31.984 22.578 1 97.38 481 ALA A CA 1
ATOM 3907 C C . ALA A 1 481 ? 6.062 31.766 23.297 1 97.38 481 ALA A C 1
ATOM 3909 O O . ALA A 1 481 ? 7.109 32.219 22.828 1 97.38 481 ALA A O 1
ATOM 3910 N N . ASN A 1 482 ? 6.039 31.062 24.359 1 96.75 482 ASN A N 1
ATOM 3911 C CA . ASN A 1 482 ? 7.246 30.797 25.141 1 96.75 482 ASN A CA 1
ATOM 3912 C C . ASN A 1 482 ? 8.016 29.594 24.609 1 96.75 482 ASN A C 1
ATOM 3914 O O . ASN A 1 482 ? 9.086 29.266 25.109 1 96.75 482 ASN A O 1
ATOM 3918 N N . HIS A 1 483 ? 7.473 28.922 23.656 1 97 483 HIS A N 1
ATOM 3919 C CA . HIS A 1 483 ? 8.094 27.703 23.141 1 97 483 HIS A CA 1
ATOM 3920 C C . HIS A 1 483 ? 8.094 27.703 21.609 1 97 483 HIS A C 1
ATOM 3922 O O . HIS A 1 483 ? 7.766 26.672 21 1 97 483 HIS A O 1
ATOM 3928 N N . LEU A 1 484 ? 8.383 28.828 21.016 1 95.44 484 LEU A N 1
ATOM 3929 C CA . LEU A 1 484 ? 8.469 28.906 19.547 1 95.44 484 LEU A CA 1
ATOM 3930 C C . LEU A 1 484 ? 9.477 27.906 19.016 1 95.44 484 LEU A C 1
ATOM 3932 O O . LEU A 1 484 ? 10.547 27.719 19.609 1 95.44 484 LEU A O 1
ATOM 3936 N N . GLY A 1 485 ? 9.086 27.188 18.016 1 95.44 485 GLY A N 1
ATOM 3937 C CA . GLY A 1 485 ? 9.953 26.188 17.438 1 95.44 485 GLY A CA 1
ATOM 3938 C C . GLY A 1 485 ? 9.797 24.828 18.078 1 95.44 485 GLY A C 1
ATOM 3939 O O . GLY A 1 485 ? 10.516 23.875 17.719 1 95.44 485 GLY A O 1
ATOM 3940 N N . LYS A 1 486 ? 8.812 24.656 18.906 1 95.69 486 LYS A N 1
ATOM 3941 C CA . LYS A 1 486 ? 8.68 23.391 19.594 1 95.69 486 LYS A CA 1
ATOM 3942 C C . LYS A 1 486 ? 7.289 22.781 19.375 1 95.69 486 LYS A C 1
ATOM 3944 O O . LYS A 1 486 ? 6.996 21.688 19.859 1 95.69 486 LYS A O 1
ATOM 3949 N N . THR A 1 487 ? 6.492 23.453 18.641 1 96 487 THR A N 1
ATOM 3950 C CA . THR A 1 487 ? 5.129 22.984 18.438 1 96 487 THR A CA 1
ATOM 3951 C C . THR A 1 487 ? 4.543 23.547 17.156 1 96 487 THR A C 1
ATOM 3953 O O . THR A 1 487 ? 4.98 24.594 16.672 1 96 487 THR A O 1
ATOM 3956 N N . ALA A 1 488 ? 3.619 22.844 16.625 1 95.56 488 ALA A N 1
ATOM 3957 C CA . ALA A 1 488 ? 2.928 23.281 15.414 1 95.56 488 ALA A CA 1
ATOM 3958 C C . ALA A 1 488 ? 1.59 23.922 15.758 1 95.56 488 ALA A C 1
ATOM 3960 O O . ALA A 1 488 ? 0.76 24.156 14.867 1 95.56 488 ALA A O 1
ATOM 3961 N N . ALA A 1 489 ? 1.336 24.328 16.922 1 97.62 489 ALA A N 1
ATOM 3962 C CA . ALA A 1 489 ? 0.035 24.75 17.422 1 97.62 489 ALA A CA 1
ATOM 3963 C C . ALA A 1 489 ? -0.487 25.953 16.672 1 97.62 489 ALA A C 1
ATOM 3965 O O . ALA A 1 489 ? -1.678 26.047 16.359 1 97.62 489 ALA A O 1
ATOM 3966 N N . THR A 1 490 ? 0.367 26.938 16.375 1 98.38 490 THR A N 1
ATOM 3967 C CA . THR A 1 490 ? -0.067 28.156 15.711 1 98.38 490 THR A CA 1
ATOM 3968 C C . THR A 1 490 ? -0.66 27.828 14.344 1 98.38 490 THR A C 1
ATOM 3970 O O . THR A 1 490 ? -1.723 28.344 13.984 1 98.38 490 THR A O 1
ATOM 3973 N N . ALA A 1 491 ? 0.048 27.016 13.641 1 98.19 491 ALA A N 1
ATOM 3974 C CA . ALA A 1 491 ? -0.414 26.625 12.312 1 98.19 491 ALA A CA 1
ATOM 3975 C C . ALA A 1 491 ? -1.748 25.891 12.383 1 98.19 491 ALA A C 1
ATOM 3977 O O . ALA A 1 491 ? -2.652 26.156 11.586 1 98.19 491 ALA A O 1
ATOM 3978 N N . TYR A 1 492 ? -1.894 25.016 13.32 1 96.94 492 TYR A N 1
ATOM 3979 C CA . TYR A 1 492 ? -3.131 24.25 13.484 1 96.94 492 TYR A CA 1
ATOM 3980 C C . TYR A 1 492 ? -4.281 25.172 13.883 1 96.94 492 TYR A C 1
ATOM 3982 O O . TYR A 1 492 ? -5.387 25.062 13.352 1 96.94 492 TYR A O 1
ATOM 3990 N N . ASP A 1 493 ? -4.004 26.062 14.766 1 97.88 493 ASP A N 1
ATOM 3991 C CA . ASP A 1 493 ? -5.031 27 15.227 1 97.88 493 ASP A CA 1
ATOM 3992 C C . ASP A 1 493 ? -5.543 27.859 14.078 1 97.88 493 ASP A C 1
ATOM 3994 O O . ASP A 1 493 ? -6.746 28.109 13.969 1 97.88 493 ASP A O 1
ATOM 3998 N N . ALA A 1 494 ? -4.633 28.312 13.289 1 98.38 494 ALA A N 1
ATOM 3999 C CA . ALA A 1 494 ? -5.008 29.188 12.18 1 98.38 494 ALA A CA 1
ATOM 4000 C C . ALA A 1 494 ? -5.809 28.422 11.125 1 98.38 494 ALA A C 1
ATOM 4002 O O . ALA A 1 494 ? -6.883 28.875 10.711 1 98.38 494 ALA A O 1
ATOM 4003 N N . THR A 1 495 ? -5.285 27.281 10.656 1 97.5 495 THR A N 1
ATOM 4004 C CA . THR A 1 495 ? -5.93 26.531 9.594 1 97.5 495 THR A CA 1
ATOM 4005 C C . THR A 1 495 ? -7.309 26.047 10.031 1 97.5 495 THR A C 1
ATOM 4007 O O . THR A 1 495 ? -8.289 26.203 9.305 1 97.5 495 THR A O 1
ATOM 4010 N N . HIS A 1 496 ? -7.402 25.547 11.227 1 96.56 496 HIS A N 1
ATOM 4011 C CA . HIS A 1 496 ? -8.664 25 11.703 1 96.56 496 HIS A CA 1
ATOM 4012 C C . HIS A 1 496 ? -9.617 26.109 12.156 1 96.56 496 HIS A C 1
ATOM 4014 O O . HIS A 1 496 ? -10.828 26.016 11.961 1 96.56 496 HIS A O 1
ATOM 4020 N N . GLY A 1 497 ? -9.109 27.156 12.711 1 97.31 497 GLY A N 1
ATOM 4021 C CA . GLY A 1 497 ? -9.938 28.281 13.125 1 97.31 497 GLY A CA 1
ATOM 4022 C C . GLY A 1 497 ? -10.641 28.953 11.969 1 97.31 497 GLY A C 1
ATOM 4023 O O . GLY A 1 497 ? -11.844 29.203 12.023 1 97.31 497 GLY A O 1
ATOM 4024 N N . PHE A 1 498 ? -9.914 29.219 10.922 1 96.94 498 PHE A N 1
ATOM 4025 C CA . PHE A 1 498 ? -10.469 29.922 9.781 1 96.94 498 PHE A CA 1
ATOM 4026 C C . PHE A 1 498 ? -11.375 29.016 8.961 1 96.94 498 PHE A C 1
ATOM 4028 O O . PHE A 1 498 ? -12.156 29.484 8.133 1 96.94 498 PHE A O 1
ATOM 4035 N N . SER A 1 499 ? -11.289 27.703 9.141 1 94.19 499 SER A N 1
ATOM 4036 C CA . SER A 1 499 ? -12.102 26.766 8.383 1 94.19 499 SER A CA 1
ATOM 4037 C C . SER A 1 499 ? -13.25 26.219 9.219 1 94.19 499 SER A C 1
ATOM 4039 O O . SER A 1 499 ? -13.867 25.219 8.859 1 94.19 499 SER A O 1
ATOM 4041 N N . ASP A 1 500 ? -13.523 26.828 10.367 1 94.31 500 ASP A N 1
ATOM 4042 C CA . ASP A 1 500 ? -14.656 26.484 11.227 1 94.31 500 ASP A CA 1
ATOM 4043 C C . ASP A 1 500 ? -14.531 25.047 11.758 1 94.31 500 ASP A C 1
ATOM 4045 O O . ASP A 1 500 ? -15.484 24.266 11.672 1 94.31 500 ASP A O 1
ATOM 4049 N N . GLN A 1 501 ? -13.367 24.703 12.148 1 95.19 501 GLN A N 1
ATOM 4050 C CA . GLN A 1 501 ? -13.102 23.469 12.867 1 95.19 501 GLN A CA 1
ATOM 4051 C C . GLN A 1 501 ? -12.758 23.734 14.328 1 95.19 501 GLN A C 1
ATOM 4053 O O . GLN A 1 501 ? -12.133 24.75 14.648 1 95.19 501 GLN A O 1
ATOM 4058 N N . TYR A 1 502 ? -13.125 22.906 15.203 1 96.62 502 TYR A N 1
ATOM 4059 C CA . TYR A 1 502 ? -13.156 23.266 16.609 1 96.62 502 TYR A CA 1
ATOM 4060 C C . TYR A 1 502 ? -12.211 22.375 17.422 1 96.62 502 TYR A C 1
ATOM 4062 O O . TYR A 1 502 ? -12.648 21.391 18.031 1 96.62 502 TYR A O 1
ATOM 4070 N N . ILE A 1 503 ? -10.977 22.719 17.469 1 96.69 503 ILE A N 1
ATOM 4071 C CA . ILE A 1 503 ? -10.008 21.984 18.266 1 96.69 503 ILE A CA 1
ATOM 4072 C C . ILE A 1 503 ? -9.992 22.531 19.688 1 96.69 503 ILE A C 1
ATOM 4074 O O . ILE A 1 503 ? -9.82 23.734 19.891 1 96.69 503 ILE A O 1
ATOM 4078 N N . VAL A 1 504 ? -10.195 21.719 20.656 1 96.69 504 VAL A N 1
ATOM 4079 C CA . VAL A 1 504 ? -10.234 22.125 22.062 1 96.69 504 VAL A CA 1
ATOM 4080 C C . VAL A 1 504 ? -9.016 21.562 22.797 1 96.69 504 VAL A C 1
ATOM 4082 O O . VAL A 1 504 ? -8.352 20.656 22.297 1 96.69 504 VAL A O 1
ATOM 4085 N N . GLU A 1 505 ? -8.633 22.172 23.953 1 96.94 505 GLU A N 1
ATOM 4086 C CA . GLU A 1 505 ? -7.523 21.672 24.766 1 96.94 505 GLU A CA 1
ATOM 4087 C C . GLU A 1 505 ? -7.797 20.266 25.266 1 96.94 505 GLU A C 1
ATOM 4089 O O . GLU A 1 505 ? -8.953 19.891 25.484 1 96.94 505 GLU A O 1
ATOM 4094 N N . ILE A 1 506 ? -6.75 19.469 25.469 1 96.5 506 ILE A N 1
ATOM 4095 C CA . ILE A 1 506 ? -6.863 18.062 25.844 1 96.5 506 ILE A CA 1
ATOM 4096 C C . ILE A 1 506 ? -7.672 17.938 27.141 1 96.5 506 ILE A C 1
ATOM 4098 O O . ILE A 1 506 ? -8.555 17.078 27.234 1 96.5 506 ILE A O 1
ATOM 4102 N N . ASP A 1 507 ? -7.406 18.812 28.141 1 94.88 507 ASP A N 1
ATOM 4103 C CA . ASP A 1 507 ? -8.109 18.734 29.406 1 94.88 507 ASP A CA 1
ATOM 4104 C C . ASP A 1 507 ? -9.602 19.016 29.234 1 94.88 507 ASP A C 1
ATOM 4106 O O . ASP A 1 507 ? -10.438 18.375 29.875 1 94.88 507 ASP A O 1
ATOM 4110 N N . ASN A 1 508 ? -9.898 20 28.422 1 95.19 508 ASN A N 1
ATOM 4111 C CA . ASN A 1 508 ? -11.297 20.312 28.141 1 95.19 508 ASN A CA 1
ATOM 4112 C C . ASN A 1 508 ? -11.992 19.156 27.422 1 95.19 508 ASN A C 1
ATOM 4114 O O . ASN A 1 508 ? -13.164 18.875 27.688 1 95.19 508 ASN A O 1
ATOM 4118 N N . PHE A 1 509 ? -11.297 18.547 26.516 1 96.62 509 PHE A N 1
ATOM 4119 C CA . PHE A 1 509 ? -11.812 17.391 25.781 1 96.62 509 PHE A CA 1
ATOM 4120 C C . PHE A 1 509 ? -12.164 16.25 26.734 1 96.62 509 PHE A C 1
ATOM 4122 O O . PHE A 1 509 ? -13.266 15.695 26.656 1 96.62 509 PHE A O 1
ATOM 4129 N N . ILE A 1 510 ? -11.25 15.906 27.594 1 95.62 510 ILE A N 1
ATOM 4130 C CA . ILE A 1 510 ? -11.438 14.828 28.562 1 95.62 510 ILE A CA 1
ATOM 4131 C C . ILE A 1 510 ? -12.586 15.18 29.5 1 95.62 510 ILE A C 1
ATOM 4133 O O . ILE A 1 510 ? -13.391 14.312 29.859 1 95.62 510 ILE A O 1
ATOM 4137 N N . ASP A 1 511 ? -12.648 16.406 29.875 1 94.75 511 ASP A N 1
ATOM 4138 C CA . ASP A 1 511 ? -13.719 16.859 30.766 1 94.75 511 ASP A CA 1
ATOM 4139 C C . ASP A 1 511 ? -15.094 16.656 30.125 1 94.75 511 ASP A C 1
ATOM 4141 O O . ASP A 1 511 ? -16.031 16.203 30.781 1 94.75 511 ASP A O 1
ATOM 4145 N N . VAL A 1 512 ? -15.195 17 28.875 1 94.25 512 VAL A N 1
ATOM 4146 C CA . VAL A 1 512 ? -16.438 16.844 28.141 1 94.25 512 VAL A CA 1
ATOM 4147 C C . VAL A 1 512 ? -16.844 15.367 28.125 1 94.25 512 VAL A C 1
ATOM 4149 O O . VAL A 1 512 ? -18.016 15.039 28.359 1 94.25 512 VAL A O 1
ATOM 4152 N N . LEU A 1 513 ? -15.945 14.461 27.875 1 95.06 513 LEU A N 1
ATOM 4153 C CA . LEU A 1 513 ? -16.219 13.023 27.859 1 95.06 513 LEU A CA 1
ATOM 4154 C C . LEU A 1 513 ? -16.703 12.547 29.219 1 95.06 513 LEU A C 1
ATOM 4156 O O . LEU A 1 513 ? -17.703 11.828 29.312 1 95.06 513 LEU A O 1
ATOM 4160 N N . ASN A 1 514 ? -16.047 13 30.25 1 94.25 514 ASN A N 1
ATOM 4161 C CA . ASN A 1 514 ? -16.375 12.57 31.594 1 94.25 514 ASN A CA 1
ATOM 4162 C C . ASN A 1 514 ? -17.781 13.008 32 1 94.25 514 ASN A C 1
ATOM 4164 O O . ASN A 1 514 ? -18.453 12.297 32.75 1 94.25 514 ASN A O 1
ATOM 4168 N N . ARG A 1 515 ? -18.219 14.078 31.578 1 92.94 515 ARG A N 1
ATOM 4169 C CA . ARG A 1 515 ? -19.516 14.648 31.938 1 92.94 515 ARG A CA 1
ATOM 4170 C C . ARG A 1 515 ? -20.656 13.789 31.406 1 92.94 515 ARG A C 1
ATOM 4172 O O . ARG A 1 515 ? -21.781 13.852 31.938 1 92.94 515 ARG A O 1
ATOM 4179 N N . ILE A 1 516 ? -20.391 13 30.469 1 93.88 516 ILE A N 1
ATOM 4180 C CA . ILE A 1 516 ? -21.469 12.203 29.906 1 93.88 516 ILE A CA 1
ATOM 4181 C C . ILE A 1 516 ? -21.219 10.719 30.156 1 93.88 516 ILE A C 1
ATOM 4183 O O . ILE A 1 516 ? -21.781 9.859 29.469 1 93.88 516 ILE A O 1
ATOM 4187 N N . GLY A 1 517 ? -20.297 10.406 30.953 1 94.12 517 GLY A N 1
ATOM 4188 C CA . GLY A 1 517 ? -20.062 9.039 31.391 1 94.12 517 GLY A CA 1
ATOM 4189 C C . GLY A 1 517 ? -19.141 8.266 30.469 1 94.12 517 GLY A C 1
ATOM 4190 O O . GLY A 1 517 ? -19.078 7.035 30.531 1 94.12 517 GLY A O 1
ATOM 4191 N N . LEU A 1 518 ? -18.484 8.914 29.609 1 95.12 518 LEU A N 1
ATOM 4192 C CA . LEU A 1 518 ? -17.438 8.289 28.797 1 95.12 518 LEU A CA 1
ATOM 4193 C C . LEU A 1 518 ? -16.062 8.531 29.422 1 95.12 518 LEU A C 1
ATOM 4195 O O . LEU A 1 518 ? -15.859 9.516 30.125 1 95.12 518 LEU A O 1
ATOM 4199 N N . CYS A 1 519 ? -15.188 7.555 29.203 1 94.69 519 CYS A N 1
ATOM 4200 C CA . CYS A 1 519 ? -13.859 7.684 29.797 1 94.69 519 CYS A CA 1
ATOM 4201 C C . CYS A 1 519 ? -12.781 7.215 28.844 1 94.69 519 CYS A C 1
ATOM 4203 O O . CYS A 1 519 ? -12.953 6.215 28.141 1 94.69 519 CYS A O 1
ATOM 4205 N N . SER A 1 520 ? -11.758 7.969 28.828 1 94.56 520 SER A N 1
ATOM 4206 C CA . SER A 1 520 ? -10.539 7.527 28.156 1 94.56 520 SER A CA 1
ATOM 4207 C C . SER A 1 520 ? -9.75 6.551 29.031 1 94.56 520 SER A C 1
ATOM 4209 O O . SER A 1 520 ? -9.336 6.895 30.141 1 94.56 520 SER A O 1
ATOM 4211 N N . GLN A 1 521 ? -9.555 5.383 28.516 1 93.25 521 GLN A N 1
ATOM 4212 C CA . GLN A 1 521 ? -8.844 4.375 29.281 1 93.25 521 GLN A CA 1
ATOM 4213 C C . GLN A 1 521 ? -7.391 4.785 29.516 1 93.25 521 GLN A C 1
ATOM 4215 O O . GLN A 1 521 ? -6.633 4.98 28.562 1 93.25 521 GLN A O 1
ATOM 4220 N N . SER A 1 522 ? -6.957 4.781 30.734 1 92.62 522 SER A N 1
ATOM 4221 C CA . SER A 1 522 ? -5.66 5.328 31.125 1 92.62 522 SER A CA 1
ATOM 4222 C C . SER A 1 522 ? -4.516 4.516 30.531 1 92.62 522 SER A C 1
ATOM 4224 O O . SER A 1 522 ? -3.455 5.062 30.219 1 92.62 522 SER A O 1
ATOM 4226 N N . GLU A 1 523 ? -4.762 3.275 30.328 1 91.94 523 GLU A N 1
ATOM 4227 C CA . GLU A 1 523 ? -3.703 2.395 29.844 1 91.94 523 GLU A CA 1
ATOM 4228 C C . GLU A 1 523 ? -3.33 2.729 28.406 1 91.94 523 GLU A C 1
ATOM 4230 O O . GLU A 1 523 ? -2.213 2.445 27.969 1 91.94 523 GLU A O 1
ATOM 4235 N N . TYR A 1 524 ? -4.242 3.35 27.734 1 92.81 524 TYR A N 1
ATOM 4236 C CA . TYR A 1 524 ? -4.016 3.572 26.312 1 92.81 524 TYR A CA 1
ATOM 4237 C C . TYR A 1 524 ? -3.789 5.051 26.016 1 92.81 524 TYR A C 1
ATOM 4239 O O . TYR A 1 524 ? -3.326 5.41 24.938 1 92.81 524 TYR A O 1
ATOM 4247 N N . PHE A 1 525 ? -4.078 5.934 26.984 1 95 525 PHE A N 1
ATOM 4248 C CA . PHE A 1 525 ? -4.02 7.375 26.766 1 95 525 PHE A CA 1
ATOM 4249 C C . PHE A 1 525 ? -2.586 7.832 26.531 1 95 525 PHE A C 1
ATOM 4251 O O . PHE A 1 525 ? -1.684 7.48 27.297 1 95 525 PHE A O 1
ATOM 4258 N N . LYS A 1 526 ? -2.416 8.547 25.422 1 94.75 526 LYS A N 1
ATOM 4259 C CA . LYS A 1 526 ? -1.132 9.156 25.109 1 94.75 526 LYS A CA 1
ATOM 4260 C C . LYS A 1 526 ? -1.321 10.562 24.531 1 94.75 526 LYS A C 1
ATOM 4262 O O . LYS A 1 526 ? -2.35 10.852 23.922 1 94.75 526 LYS A O 1
ATOM 4267 N N . LYS A 1 527 ? -0.506 11.391 24.812 1 94.94 527 LYS A N 1
ATOM 4268 C CA . LYS A 1 527 ? -0.502 12.711 24.188 1 94.94 527 LYS A CA 1
ATOM 4269 C C . LYS A 1 527 ? 0.844 13.008 23.531 1 94.94 527 LYS A C 1
ATOM 4271 O O . LYS A 1 527 ? 1.882 12.523 24 1 94.94 527 LYS A O 1
ATOM 4276 N N . TYR A 1 528 ? 0.899 13.75 22.531 1 92.69 528 TYR A N 1
ATOM 4277 C CA . TYR A 1 528 ? 2.082 14.039 21.734 1 92.69 528 TYR A CA 1
ATOM 4278 C C . TYR A 1 528 ? 2.227 15.539 21.484 1 92.69 528 TYR A C 1
ATOM 4280 O O . TYR A 1 528 ? 1.356 16.172 20.891 1 92.69 528 TYR A O 1
ATOM 4288 N N . PRO A 1 529 ? 3.393 16.125 21.844 1 92.44 529 PRO A N 1
ATOM 4289 C CA . PRO A 1 529 ? 4.371 15.492 22.719 1 92.44 529 PRO A CA 1
ATOM 4290 C C . PRO A 1 529 ? 3.816 15.227 24.125 1 92.44 529 PRO A C 1
ATOM 4292 O O . PRO A 1 529 ? 2.727 15.703 24.453 1 92.44 529 PRO A O 1
ATOM 4295 N N . ASN A 1 530 ? 4.539 14.453 24.875 1 92.5 530 ASN A N 1
ATOM 4296 C CA . ASN A 1 530 ? 4.07 14.141 26.219 1 92.5 530 ASN A CA 1
ATOM 4297 C C . ASN A 1 530 ? 4.387 15.266 27.203 1 92.5 530 ASN A C 1
ATOM 4299 O O . ASN A 1 530 ? 5.012 15.031 28.234 1 92.5 530 ASN A O 1
ATOM 4303 N N . THR A 1 531 ? 3.984 16.469 26.844 1 95 531 THR A N 1
ATOM 4304 C CA . THR A 1 531 ? 4.137 17.688 27.641 1 95 531 THR A CA 1
ATOM 4305 C C . THR A 1 531 ? 2.887 18.562 27.531 1 95 531 THR A C 1
ATOM 4307 O O . THR A 1 531 ? 1.898 18.156 26.906 1 95 531 THR A O 1
ATOM 4310 N N . ASP A 1 532 ? 2.949 19.703 28.156 1 94.38 532 ASP A N 1
ATOM 4311 C CA . ASP A 1 532 ? 1.828 20.641 28.109 1 94.38 532 ASP A CA 1
ATOM 4312 C C . ASP A 1 532 ? 1.674 21.234 26.719 1 94.38 532 ASP A C 1
ATOM 4314 O O . ASP A 1 532 ? 0.649 21.859 26.422 1 94.38 532 ASP A O 1
ATOM 4318 N N . LEU A 1 533 ? 2.578 20.969 25.859 1 95.94 533 LEU A N 1
ATOM 4319 C CA . LEU A 1 533 ? 2.533 21.484 24.5 1 95.94 533 LEU A CA 1
ATOM 4320 C C . LEU A 1 533 ? 1.832 20.5 23.562 1 95.94 533 LEU A C 1
ATOM 4322 O O . LEU A 1 533 ? 1.793 20.719 22.359 1 95.94 533 LEU A O 1
ATOM 4326 N N . ALA A 1 534 ? 1.206 19.484 24.172 1 96.19 534 ALA A N 1
ATOM 4327 C CA . ALA A 1 534 ? 0.606 18.422 23.375 1 96.19 534 ALA A CA 1
ATOM 4328 C C . ALA A 1 534 ? -0.508 18.953 22.484 1 96.19 534 ALA A C 1
ATOM 4330 O O . ALA A 1 534 ? -1.393 19.672 22.953 1 96.19 534 ALA A O 1
ATOM 4331 N N . THR A 1 535 ? -0.392 18.594 21.172 1 96.06 535 THR A N 1
ATOM 4332 C CA . THR A 1 535 ? -1.433 19 20.234 1 96.06 535 THR A CA 1
ATOM 4333 C C . THR A 1 535 ? -2.195 17.781 19.719 1 96.06 535 THR A C 1
ATOM 4335 O O . THR A 1 535 ? -3.207 17.922 19.031 1 96.06 535 THR A O 1
ATOM 4338 N N . VAL A 1 536 ? -1.759 16.578 20 1 95.25 536 VAL A N 1
ATOM 4339 C CA . VAL A 1 536 ? -2.406 15.352 19.547 1 95.25 536 VAL A CA 1
ATOM 4340 C C . VAL A 1 536 ? -2.584 14.398 20.734 1 95.25 536 VAL A C 1
ATOM 4342 O O . VAL A 1 536 ? -1.724 14.32 21.609 1 95.25 536 VAL A O 1
ATOM 4345 N N . SER A 1 537 ? -3.666 13.773 20.797 1 96.31 537 SER A N 1
ATOM 4346 C CA . SER A 1 537 ? -3.91 12.773 21.828 1 96.31 537 SER A CA 1
ATOM 4347 C C . SER A 1 537 ? -4.492 11.5 21.234 1 96.31 537 SER A C 1
ATOM 4349 O O . SER A 1 537 ? -5.102 11.531 20.156 1 96.31 537 SER A O 1
ATOM 4351 N N . LEU A 1 538 ? -4.172 10.406 21.828 1 96.12 538 LEU A N 1
ATOM 4352 C CA . LEU A 1 538 ? -4.727 9.102 21.5 1 96.12 538 LEU A CA 1
ATOM 4353 C C . LEU A 1 538 ? -5.59 8.578 22.641 1 96.12 538 LEU A C 1
ATOM 4355 O O . LEU A 1 538 ? -5.18 8.617 23.812 1 96.12 538 LEU A O 1
ATOM 4359 N N . HIS A 1 539 ? -6.812 8.148 22.344 1 96.5 539 HIS A N 1
ATOM 4360 C CA . HIS A 1 539 ? -7.766 7.684 23.344 1 96.5 539 HIS A CA 1
ATOM 4361 C C . HIS A 1 539 ? -8.398 6.359 22.922 1 96.5 539 HIS A C 1
ATOM 4363 O O . HIS A 1 539 ? -8.617 6.121 21.734 1 96.5 539 HIS A O 1
ATOM 4369 N N . VAL A 1 540 ? -8.578 5.488 23.859 1 96.75 540 VAL A N 1
ATOM 4370 C CA . VAL A 1 540 ? -9.609 4.461 23.766 1 96.75 540 VAL A CA 1
ATOM 4371 C C . VAL A 1 540 ? -10.758 4.793 24.719 1 96.75 540 VAL A C 1
ATOM 4373 O O . VAL A 1 540 ? -10.609 4.699 25.938 1 96.75 540 VAL A O 1
ATOM 4376 N N . ILE A 1 541 ? -11.844 5.148 24.125 1 97.19 541 ILE A N 1
ATOM 4377 C CA . ILE A 1 541 ? -12.969 5.676 24.906 1 97.19 541 ILE A CA 1
ATOM 4378 C C . ILE A 1 541 ? -14.023 4.59 25.078 1 97.19 541 ILE A C 1
ATOM 4380 O O . ILE A 1 541 ? -14.422 3.938 24.109 1 97.19 541 ILE A O 1
ATOM 4384 N N . LYS A 1 542 ? -14.414 4.371 26.219 1 93.12 542 LYS A N 1
ATOM 4385 C CA . LYS A 1 542 ? -15.484 3.443 26.578 1 93.12 542 LYS A CA 1
ATOM 4386 C C . LYS A 1 542 ? -16.375 4.031 27.656 1 93.12 542 LYS A C 1
ATOM 4388 O O . LYS A 1 542 ? -16.125 5.129 28.156 1 93.12 542 LYS A O 1
ATOM 4393 N N . SER A 1 543 ? -17.469 3.256 27.859 1 89.56 543 SER A N 1
ATOM 4394 C CA . SER A 1 543 ? -18.312 3.658 28.969 1 89.56 543 SER A CA 1
ATOM 4395 C C . SER A 1 543 ? -17.703 3.271 30.312 1 89.56 543 SER A C 1
ATOM 4397 O O . SER A 1 543 ? -16.953 2.297 30.391 1 89.56 543 SER A O 1
ATOM 4399 N N . ARG A 1 544 ? -17.984 3.994 31.375 1 77.31 544 ARG A N 1
ATOM 4400 C CA . ARG A 1 544 ? -17.484 3.73 32.719 1 77.31 544 ARG A CA 1
ATOM 4401 C C . ARG A 1 544 ? -18.172 2.512 33.344 1 77.31 544 ARG A C 1
ATOM 4403 O O . ARG A 1 544 ? -19.344 2.268 33.094 1 77.31 544 ARG A O 1
ATOM 4410 N N . MET B 1 1 ? -24.312 -24.75 22.391 1 33.25 1 MET B N 1
ATOM 4411 C CA . MET B 1 1 ? -23.812 -23.562 21.703 1 33.25 1 MET B CA 1
ATOM 4412 C C . MET B 1 1 ? -22.359 -23.719 21.297 1 33.25 1 MET B C 1
ATOM 4414 O O . MET B 1 1 ? -21.984 -23.422 20.156 1 33.25 1 MET B O 1
ATOM 4418 N N . ILE B 1 2 ? -21.578 -24.359 22.172 1 42.66 2 ILE B N 1
ATOM 4419 C CA . ILE B 1 2 ? -20.172 -24.672 21.906 1 42.66 2 ILE B CA 1
ATOM 4420 C C . ILE B 1 2 ? -20.094 -25.781 20.859 1 42.66 2 ILE B C 1
ATOM 4422 O O . ILE B 1 2 ? -19.312 -25.688 19.906 1 42.66 2 ILE B O 1
ATOM 4426 N N . MET B 1 3 ? -20.891 -26.703 21.078 1 43.47 3 MET B N 1
ATOM 4427 C CA . MET B 1 3 ? -20.844 -27.828 20.156 1 43.47 3 MET B CA 1
ATOM 4428 C C . MET B 1 3 ? -21.25 -27.406 18.75 1 43.47 3 MET B C 1
ATOM 4430 O O . MET B 1 3 ? -20.672 -27.875 17.766 1 43.47 3 MET B O 1
ATOM 4434 N N . PHE B 1 4 ? -22.219 -26.594 18.641 1 40.75 4 PHE B N 1
ATOM 4435 C CA . PHE B 1 4 ? -22.656 -26.062 17.359 1 40.75 4 PHE B CA 1
ATOM 4436 C C . PHE B 1 4 ? -21.578 -25.203 16.719 1 40.75 4 PHE B C 1
ATOM 4438 O O . PHE B 1 4 ? -21.344 -25.281 15.516 1 40.75 4 PHE B O 1
ATOM 4445 N N . PHE B 1 5 ? -20.922 -24.516 17.562 1 45.56 5 PHE B N 1
ATOM 4446 C CA . PHE B 1 5 ? -19.844 -23.688 17.062 1 45.56 5 PHE B CA 1
ATOM 4447 C C . PHE B 1 5 ? -18.672 -24.547 16.578 1 45.56 5 PHE B C 1
ATOM 4449 O O . PHE B 1 5 ? -18.078 -24.281 15.531 1 45.56 5 PHE B O 1
ATOM 4456 N N . ILE B 1 6 ? -18.547 -25.672 17.312 1 47.84 6 ILE B N 1
ATOM 4457 C CA . ILE B 1 6 ? -17.453 -26.562 16.906 1 47.84 6 ILE B CA 1
ATOM 4458 C C . ILE B 1 6 ? -17.828 -27.266 15.609 1 47.84 6 ILE B C 1
ATOM 4460 O O . ILE B 1 6 ? -16.984 -27.422 14.719 1 47.84 6 ILE B O 1
ATOM 4464 N N . LYS B 1 7 ? -19.156 -27.688 15.617 1 52.06 7 LYS B N 1
ATOM 4465 C CA . LYS B 1 7 ? -19.641 -28.359 14.414 1 52.06 7 LYS B CA 1
ATOM 4466 C C . LYS B 1 7 ? -19.609 -27.422 13.219 1 52.06 7 LYS B C 1
ATOM 4468 O O . LYS B 1 7 ? -19.234 -27.812 12.117 1 52.06 7 LYS B O 1
ATOM 4473 N N . PHE B 1 8 ? -19.953 -26.203 13.359 1 53.84 8 PHE B N 1
ATOM 4474 C CA . PHE B 1 8 ? -19.938 -25.188 12.32 1 53.84 8 PHE B CA 1
ATOM 4475 C C . PHE B 1 8 ? -18.516 -24.859 11.898 1 53.84 8 PHE B C 1
ATOM 4477 O O . PHE B 1 8 ? -18.234 -24.719 10.711 1 53.84 8 PHE B O 1
ATOM 4484 N N . GLU B 1 9 ? -17.719 -24.906 12.883 1 60.19 9 GLU B N 1
ATOM 4485 C CA . GLU B 1 9 ? -16.312 -24.672 12.578 1 60.19 9 GLU B CA 1
ATOM 4486 C C . GLU B 1 9 ? -15.727 -25.828 11.758 1 60.19 9 GLU B C 1
ATOM 4488 O O . GLU B 1 9 ? -14.945 -25.594 10.82 1 60.19 9 GLU B O 1
ATOM 4493 N N . LYS B 1 10 ? -16.219 -27.062 12.172 1 61.53 10 LYS B N 1
ATOM 4494 C CA . LYS B 1 10 ? -15.734 -28.266 11.492 1 61.53 10 LYS B CA 1
ATOM 4495 C C . LYS B 1 10 ? -16.266 -28.328 10.062 1 61.53 10 LYS B C 1
ATOM 4497 O O . LYS B 1 10 ? -15.539 -28.703 9.141 1 61.53 10 LYS B O 1
ATOM 4502 N N . ILE B 1 11 ? -17.391 -27.859 9.781 1 60.81 11 ILE B N 1
ATOM 4503 C CA . ILE B 1 11 ? -18.031 -27.891 8.461 1 60.81 11 ILE B CA 1
ATOM 4504 C C . ILE B 1 11 ? -17.391 -26.828 7.57 1 60.81 11 ILE B C 1
ATOM 4506 O O . ILE B 1 11 ? -17.094 -27.078 6.406 1 60.81 11 ILE B O 1
ATOM 4510 N N . TYR B 1 12 ? -17.156 -25.703 8.148 1 68.69 12 TYR B N 1
ATOM 4511 C CA . TYR B 1 12 ? -16.531 -24.625 7.387 1 68.69 12 TYR B CA 1
ATOM 4512 C C . TYR B 1 12 ? -15.125 -25 6.953 1 68.69 12 TYR B C 1
ATOM 4514 O O . TYR B 1 12 ? -14.727 -24.734 5.82 1 68.69 12 TYR B O 1
ATOM 4522 N N . ALA B 1 13 ? -14.477 -25.781 7.867 1 73.38 13 ALA B N 1
ATOM 4523 C CA . ALA B 1 13 ? -13.117 -26.219 7.555 1 73.38 13 ALA B CA 1
ATOM 4524 C C . ALA B 1 13 ? -13.117 -27.266 6.441 1 73.38 13 ALA B C 1
ATOM 4526 O O . ALA B 1 13 ? -12.258 -27.234 5.562 1 73.38 13 ALA B O 1
ATOM 4527 N N . GLN B 1 14 ? -14.039 -27.969 6.496 1 73 14 GLN B N 1
ATOM 4528 C CA . GLN B 1 14 ? -14.156 -29 5.469 1 73 14 GLN B CA 1
ATOM 4529 C C . GLN B 1 14 ? -14.516 -28.391 4.117 1 73 14 GLN B C 1
ATOM 4531 O O . GLN B 1 14 ? -14 -28.828 3.082 1 73 14 GLN B O 1
ATOM 4536 N N . MET B 1 15 ? -15.312 -27.469 4.129 1 81.5 15 MET B N 1
ATOM 4537 C CA . MET B 1 15 ? -15.703 -26.797 2.895 1 81.5 15 MET B CA 1
ATOM 4538 C C . MET B 1 15 ? -14.523 -26.062 2.273 1 81.5 15 MET B C 1
ATOM 4540 O O . MET B 1 15 ? -14.32 -26.109 1.06 1 81.5 15 MET B O 1
ATOM 4544 N N . GLU B 1 16 ? -13.719 -25.531 3.111 1 81.19 16 GLU B N 1
ATOM 4545 C CA . GLU B 1 16 ? -12.555 -24.812 2.607 1 81.19 16 GLU B CA 1
ATOM 4546 C C . GLU B 1 16 ? -11.523 -25.766 2.01 1 81.19 16 GLU B C 1
ATOM 4548 O O . GLU B 1 16 ? -10.844 -25.422 1.04 1 81.19 16 GLU B O 1
ATOM 4553 N N . GLU B 1 17 ? -11.445 -26.844 2.572 1 84.44 17 GLU B N 1
ATOM 4554 C CA . GLU B 1 17 ? -10.539 -27.859 2.016 1 84.44 17 GLU B CA 1
ATOM 4555 C C . GLU B 1 17 ? -11.016 -28.312 0.641 1 84.44 17 GLU B C 1
ATOM 4557 O O . GLU B 1 17 ? -10.203 -28.516 -0.264 1 84.44 17 GLU B O 1
ATOM 4562 N N . TYR B 1 18 ? -12.273 -28.453 0.569 1 88.44 18 TYR B N 1
ATOM 4563 C CA . TYR B 1 18 ? -12.844 -28.828 -0.717 1 88.44 18 TYR B CA 1
ATOM 4564 C C . TYR B 1 18 ? -12.602 -27.75 -1.765 1 88.44 18 TYR B C 1
ATOM 4566 O O . TYR B 1 18 ? -12.258 -28.062 -2.91 1 88.44 18 TYR B O 1
ATOM 4574 N N . TYR B 1 19 ? -12.75 -26.562 -1.379 1 89.38 19 TYR B N 1
ATOM 4575 C CA . TYR B 1 19 ? -12.539 -25.453 -2.299 1 89.38 19 TYR B CA 1
ATOM 4576 C C . TYR B 1 19 ? -11.086 -25.406 -2.762 1 89.38 19 TYR B C 1
ATOM 4578 O O . TYR B 1 19 ? -10.812 -25.125 -3.932 1 89.38 19 TYR B O 1
ATOM 4586 N N . ARG B 1 20 ? -10.234 -25.75 -1.93 1 90.5 20 ARG B N 1
ATOM 4587 C CA . ARG B 1 20 ? -8.82 -25.766 -2.279 1 90.5 20 ARG B CA 1
ATOM 4588 C C . ARG B 1 20 ? -8.516 -26.891 -3.264 1 90.5 20 ARG B C 1
ATOM 4590 O O . ARG B 1 20 ? -7.695 -26.719 -4.172 1 90.5 20 ARG B O 1
ATOM 4597 N N . GLN B 1 21 ? -9.117 -27.953 -3.033 1 94.06 21 GLN B N 1
ATOM 4598 C CA . GLN B 1 21 ? -8.945 -29.062 -3.959 1 94.06 21 GLN B CA 1
ATOM 4599 C C . GLN B 1 21 ? -9.414 -28.688 -5.363 1 94.06 21 GLN B C 1
ATOM 4601 O O . GLN B 1 21 ? -8.75 -29.016 -6.352 1 94.06 21 GLN B O 1
ATOM 4606 N N . LEU B 1 22 ? -10.508 -28.078 -5.363 1 95.06 22 LEU B N 1
ATOM 4607 C CA . LEU B 1 22 ? -11.047 -27.641 -6.652 1 95.06 22 LEU B CA 1
ATOM 4608 C C . LEU B 1 22 ? -10.109 -26.641 -7.328 1 95.06 22 LEU B C 1
ATOM 4610 O O . LEU B 1 22 ? -9.922 -26.688 -8.547 1 95.06 22 LEU B O 1
ATOM 4614 N N . LEU B 1 23 ? -9.57 -25.797 -6.562 1 95.81 23 LEU B N 1
ATOM 4615 C CA . LEU B 1 23 ? -8.633 -24.797 -7.082 1 95.81 23 LEU B CA 1
ATOM 4616 C C . LEU B 1 23 ? -7.441 -25.484 -7.75 1 95.81 23 LEU B C 1
ATOM 4618 O O . LEU B 1 23 ? -7.062 -25.125 -8.867 1 95.81 23 LEU B O 1
ATOM 4622 N N . PHE B 1 24 ? -6.887 -26.484 -7.121 1 97 24 PHE B N 1
ATOM 4623 C CA . PHE B 1 24 ? -5.738 -27.172 -7.684 1 97 24 PHE B CA 1
ATOM 4624 C C . PHE B 1 24 ? -6.121 -27.922 -8.961 1 97 24 PHE B C 1
ATOM 4626 O O . PHE B 1 24 ? -5.344 -27.969 -9.922 1 97 24 PHE B O 1
ATOM 4633 N N . ARG B 1 25 ? -7.281 -28.453 -8.93 1 97.12 25 ARG B N 1
ATOM 4634 C CA . ARG B 1 25 ? -7.762 -29.141 -10.117 1 97.12 25 ARG B CA 1
ATOM 4635 C C . ARG B 1 25 ? -7.969 -28.156 -11.273 1 97.12 25 ARG B C 1
ATOM 4637 O O . ARG B 1 25 ? -7.781 -28.516 -12.438 1 97.12 25 ARG B O 1
ATOM 4644 N N . HIS B 1 26 ? -8.461 -26.984 -10.898 1 98 26 HIS B N 1
ATOM 4645 C CA . HIS B 1 26 ? -8.602 -25.938 -11.898 1 98 26 HIS B CA 1
ATOM 4646 C C . HIS B 1 26 ? -7.258 -25.594 -12.531 1 98 26 HIS B C 1
ATOM 4648 O O . HIS B 1 26 ? -7.148 -25.484 -13.758 1 98 26 HIS B O 1
ATOM 4654 N N . LEU B 1 27 ? -6.266 -25.406 -11.703 1 98.25 27 LEU B N 1
ATOM 4655 C CA . LEU B 1 27 ? -4.938 -25.047 -12.195 1 98.25 27 LEU B CA 1
ATOM 4656 C C . LEU B 1 27 ? -4.41 -26.109 -13.148 1 98.25 27 LEU B C 1
ATOM 4658 O O . LEU B 1 27 ? -3.84 -25.781 -14.195 1 98.25 27 LEU B O 1
ATOM 4662 N N . ASP B 1 28 ? -4.629 -27.375 -12.766 1 98.38 28 ASP B N 1
ATOM 4663 C CA . ASP B 1 28 ? -4.242 -28.453 -13.656 1 98.38 28 ASP B CA 1
ATOM 4664 C C . ASP B 1 28 ? -4.922 -28.328 -15.016 1 98.38 28 ASP B C 1
ATOM 4666 O O . ASP B 1 28 ? -4.285 -28.516 -16.047 1 98.38 28 ASP B O 1
ATOM 4670 N N . GLY B 1 29 ? -6.16 -28.016 -14.977 1 98.5 29 GLY B N 1
ATOM 4671 C CA . GLY B 1 29 ? -6.938 -27.938 -16.203 1 98.5 29 GLY B CA 1
ATOM 4672 C C . GLY B 1 29 ? -6.469 -26.828 -17.125 1 98.5 29 GLY B C 1
ATOM 4673 O O . GLY B 1 29 ? -6.48 -26.984 -18.344 1 98.5 29 GLY B O 1
ATOM 4674 N N . ILE B 1 30 ? -6.031 -25.781 -16.594 1 98.5 30 ILE B N 1
ATOM 4675 C CA . ILE B 1 30 ? -5.613 -24.609 -17.375 1 98.5 30 ILE B CA 1
ATOM 4676 C C . ILE B 1 30 ? -4.441 -24.984 -18.281 1 98.5 30 ILE B C 1
ATOM 4678 O O . ILE B 1 30 ? -4.355 -24.516 -19.406 1 98.5 30 ILE B O 1
ATOM 4682 N N . VAL B 1 31 ? -3.621 -25.875 -17.797 1 98.62 31 VAL B N 1
ATOM 4683 C CA . VAL B 1 31 ? -2.436 -26.188 -18.594 1 98.62 31 VAL B CA 1
ATOM 4684 C C . VAL B 1 31 ? -2.648 -27.5 -19.344 1 98.62 31 VAL B C 1
ATOM 4686 O O . VAL B 1 31 ? -2.141 -27.672 -20.453 1 98.62 31 VAL B O 1
ATOM 4689 N N . CYS B 1 32 ? -3.465 -28.406 -18.812 1 98.62 32 CYS B N 1
ATOM 4690 C CA . CYS B 1 32 ? -3.607 -29.734 -19.391 1 98.62 32 CYS B CA 1
ATOM 4691 C C . CYS B 1 32 ? -4.5 -29.703 -20.625 1 98.62 32 CYS B C 1
ATOM 4693 O O . CYS B 1 32 ? -4.273 -30.438 -21.594 1 98.62 32 CYS B O 1
ATOM 4695 N N . ILE B 1 33 ? -5.523 -28.844 -20.641 1 98.5 33 ILE B N 1
ATOM 4696 C CA . ILE B 1 33 ? -6.461 -28.797 -21.766 1 98.5 33 ILE B CA 1
ATOM 4697 C C . ILE B 1 33 ? -5.723 -28.406 -23.031 1 98.5 33 ILE B C 1
ATOM 4699 O O . ILE B 1 33 ? -5.824 -29.078 -24.062 1 98.5 33 ILE B O 1
ATOM 4703 N N . PRO B 1 34 ? -4.945 -27.328 -23.031 1 98.5 34 PRO B N 1
ATOM 4704 C CA . PRO B 1 34 ? -4.203 -27 -24.25 1 98.5 34 PRO B CA 1
ATOM 4705 C C . PRO B 1 34 ? -3.195 -28.078 -24.641 1 98.5 34 PRO B C 1
ATOM 4707 O O . PRO B 1 34 ? -2.998 -28.359 -25.828 1 98.5 34 PRO B O 1
ATOM 4710 N N . ILE B 1 35 ? -2.521 -28.734 -23.656 1 98.75 35 ILE B N 1
ATOM 4711 C CA . ILE B 1 35 ? -1.537 -29.766 -23.938 1 98.75 35 ILE B CA 1
ATOM 4712 C C . ILE B 1 35 ? -2.221 -30.969 -24.609 1 98.75 35 ILE B C 1
ATOM 4714 O O . ILE B 1 35 ? -1.763 -31.453 -25.641 1 98.75 35 ILE B O 1
ATOM 4718 N N . LEU B 1 36 ? -3.342 -31.406 -24.031 1 98.62 36 LEU B N 1
ATOM 4719 C CA . LEU B 1 36 ? -4.094 -32.531 -24.578 1 98.62 36 LEU B CA 1
ATOM 4720 C C . LEU B 1 36 ? -4.609 -32.219 -25.969 1 98.62 36 LEU B C 1
ATOM 4722 O O . LEU B 1 36 ? -4.535 -33.031 -26.875 1 98.62 36 LEU B O 1
ATOM 4726 N N . GLY B 1 37 ? -5.164 -31 -26.109 1 98.25 37 GLY B N 1
ATOM 4727 C CA . GLY B 1 37 ? -5.648 -30.594 -27.422 1 98.25 37 GLY B CA 1
ATOM 4728 C C . GLY B 1 37 ? -4.57 -30.609 -28.484 1 98.25 37 GLY B C 1
ATOM 4729 O O . GLY B 1 37 ? -4.793 -31.094 -29.594 1 98.25 37 GLY B O 1
ATOM 4730 N N . CYS B 1 38 ? -3.416 -30.078 -28.172 1 98.38 38 CYS B N 1
ATOM 4731 C CA . CYS B 1 38 ? -2.301 -30 -29.109 1 98.38 38 CYS B CA 1
ATOM 4732 C C . CYS B 1 38 ? -1.79 -31.391 -29.469 1 98.38 38 CYS B C 1
ATOM 4734 O O . CYS B 1 38 ? -1.537 -31.688 -30.641 1 98.38 38 CYS B O 1
ATOM 4736 N N . LEU B 1 39 ? -1.615 -32.281 -28.438 1 98.5 39 LEU B N 1
ATOM 4737 C CA . LEU B 1 39 ? -1.122 -33.625 -28.656 1 98.5 39 LEU B CA 1
ATOM 4738 C C . LEU B 1 39 ? -2.107 -34.438 -29.5 1 98.5 39 LEU B C 1
ATOM 4740 O O . LEU B 1 39 ? -1.701 -35.25 -30.344 1 98.5 39 LEU B O 1
ATOM 4744 N N . GLN B 1 40 ? -3.369 -34.219 -29.281 1 97.94 40 GLN B N 1
ATOM 4745 C CA . GLN B 1 40 ? -4.395 -34.875 -30.078 1 97.94 40 GLN B CA 1
ATOM 4746 C C . GLN B 1 40 ? -4.363 -34.406 -31.531 1 97.94 40 GLN B C 1
ATOM 4748 O O . GLN B 1 40 ? -4.41 -35.25 -32.438 1 97.94 40 GLN B O 1
ATOM 4753 N N . GLU B 1 41 ? -4.293 -33.156 -31.703 1 96.81 41 GLU B N 1
ATOM 4754 C CA . GLU B 1 41 ? -4.27 -32.562 -33.031 1 96.81 41 GLU B CA 1
ATOM 4755 C C . GLU B 1 41 ? -3.084 -33.094 -33.844 1 96.81 41 GLU B C 1
ATOM 4757 O O . GLU B 1 41 ? -3.156 -33.156 -35.062 1 96.81 41 GLU B O 1
ATOM 4762 N N . ASN B 1 42 ? -2.049 -33.5 -33.219 1 96.94 42 ASN B N 1
ATOM 4763 C CA . ASN B 1 42 ? -0.821 -33.875 -33.906 1 96.94 42 ASN B CA 1
ATOM 4764 C C . ASN B 1 42 ? -0.599 -35.375 -33.875 1 96.94 42 ASN B C 1
ATOM 4766 O O . ASN B 1 42 ? 0.492 -35.875 -34.188 1 96.94 42 ASN B O 1
ATOM 4770 N N . GLY B 1 43 ? -1.531 -36.125 -33.375 1 97 43 GLY B N 1
ATOM 4771 C CA . GLY B 1 43 ? -1.553 -37.594 -33.5 1 97 43 GLY B CA 1
ATOM 4772 C C . GLY B 1 43 ? -0.818 -38.281 -32.375 1 97 43 GLY B C 1
ATOM 4773 O O . GLY B 1 43 ? -0.713 -39.531 -32.375 1 97 43 GLY B O 1
ATOM 4774 N N . ILE B 1 44 ? -0.326 -37.594 -31.484 1 98.12 44 ILE B N 1
ATOM 4775 C CA . ILE B 1 44 ? 0.477 -38.188 -30.422 1 98.12 44 ILE B CA 1
ATOM 4776 C C . ILE B 1 44 ? -0.425 -38.969 -29.469 1 98.12 44 ILE B C 1
ATOM 4778 O O . ILE B 1 44 ? -0.035 -40.031 -28.969 1 98.12 44 ILE B O 1
ATOM 4782 N N . ILE B 1 45 ? -1.639 -38.469 -29.172 1 98.31 45 ILE B N 1
ATOM 4783 C CA . ILE B 1 45 ? -2.572 -39.188 -28.312 1 98.31 45 ILE B CA 1
ATOM 4784 C C . ILE B 1 45 ? -2.889 -40.562 -28.906 1 98.31 45 ILE B C 1
ATOM 4786 O O . ILE B 1 45 ? -2.943 -41.562 -28.203 1 98.31 45 ILE B O 1
ATOM 4790 N N . ASP B 1 46 ? -3.08 -40.594 -30.172 1 97.38 46 ASP B N 1
ATOM 4791 C CA . ASP B 1 46 ? -3.344 -41.844 -30.859 1 97.38 46 ASP B CA 1
ATOM 4792 C C . ASP B 1 46 ? -2.148 -42.812 -30.75 1 97.38 46 ASP B C 1
ATOM 4794 O O . ASP B 1 46 ? -2.316 -44 -30.547 1 97.38 46 ASP B O 1
ATOM 4798 N N . TYR B 1 47 ? -1.015 -42.219 -30.938 1 98.19 47 TYR B N 1
ATOM 4799 C CA . TYR B 1 47 ? 0.198 -43 -30.766 1 98.19 47 TYR B CA 1
ATOM 4800 C C . TYR B 1 47 ? 0.247 -43.656 -29.375 1 98.19 47 TYR B C 1
ATOM 4802 O O . TYR B 1 47 ? 0.556 -44.844 -29.234 1 98.19 47 TYR B O 1
ATOM 4810 N N . ILE B 1 48 ? -0.031 -42.875 -28.344 1 98.38 48 ILE B N 1
ATOM 4811 C CA . ILE B 1 48 ? 0.027 -43.312 -26.969 1 98.38 48 ILE B CA 1
ATOM 4812 C C . ILE B 1 48 ? -0.995 -44.438 -26.734 1 98.38 48 ILE B C 1
ATOM 4814 O O . ILE B 1 48 ? -0.703 -45.406 -26.062 1 98.38 48 ILE B O 1
ATOM 4818 N N . LYS B 1 49 ? -2.162 -44.25 -27.312 1 97.75 49 LYS B N 1
ATOM 4819 C CA . LYS B 1 49 ? -3.207 -45.25 -27.156 1 97.75 49 LYS B CA 1
ATOM 4820 C C . LYS B 1 49 ? -2.766 -46.594 -27.719 1 97.75 49 LYS B C 1
ATOM 4822 O O . LYS B 1 49 ? -3.131 -47.656 -27.188 1 97.75 49 LYS B O 1
ATOM 4827 N N . LEU B 1 50 ? -1.92 -46.594 -28.703 1 97.5 50 LEU B N 1
ATOM 4828 C CA . LEU B 1 50 ? -1.547 -47.812 -29.438 1 97.5 50 LEU B CA 1
ATOM 4829 C C . LEU B 1 50 ? -0.291 -48.438 -28.844 1 97.5 50 LEU B C 1
ATOM 4831 O O . LEU B 1 50 ? 0.02 -49.594 -29.125 1 97.5 50 LEU B O 1
ATOM 4835 N N . ASN B 1 51 ? 0.443 -47.656 -28.078 1 97.94 51 ASN B N 1
ATOM 4836 C CA . ASN B 1 51 ? 1.703 -48.156 -27.531 1 97.94 51 ASN B CA 1
ATOM 4837 C C . ASN B 1 51 ? 1.689 -48.156 -26 1 97.94 51 ASN B C 1
ATOM 4839 O O . ASN B 1 51 ? 1.767 -47.094 -25.375 1 97.94 51 ASN B O 1
ATOM 4843 N N . GLU B 1 52 ? 1.756 -49.281 -25.406 1 97.12 52 GLU B N 1
ATOM 4844 C CA . GLU B 1 52 ? 1.61 -49.438 -23.953 1 97.12 52 GLU B CA 1
ATOM 4845 C C . GLU B 1 52 ? 2.855 -48.938 -23.219 1 97.12 52 GLU B C 1
ATOM 4847 O O . GLU B 1 52 ? 2.785 -48.562 -22.047 1 97.12 52 GLU B O 1
ATOM 4852 N N . ASN B 1 53 ? 3.945 -49.125 -23.828 1 97.31 53 ASN B N 1
ATOM 4853 C CA . ASN B 1 53 ? 5.238 -48.688 -23.328 1 97.31 53 ASN B CA 1
ATOM 4854 C C . ASN B 1 53 ? 6.082 -48.031 -24.406 1 97.31 53 ASN B C 1
ATOM 4856 O O . ASN B 1 53 ? 6.191 -48.562 -25.516 1 97.31 53 ASN B O 1
ATOM 4860 N N . PHE B 1 54 ? 6.621 -46.844 -24.125 1 97.88 54 PHE B N 1
ATOM 4861 C CA . PHE B 1 54 ? 7.41 -46.125 -25.125 1 97.88 54 PHE B CA 1
ATOM 4862 C C . PHE B 1 54 ? 8.398 -45.156 -24.469 1 97.88 54 PHE B C 1
ATOM 4864 O O . PHE B 1 54 ? 8.211 -44.781 -23.312 1 97.88 54 PHE B O 1
ATOM 4871 N N . THR B 1 55 ? 9.438 -44.844 -25.109 1 98.06 55 THR B N 1
ATOM 4872 C CA . THR B 1 55 ? 10.414 -43.875 -24.641 1 98.06 55 THR B CA 1
ATOM 4873 C C . THR B 1 55 ? 10.141 -42.469 -25.219 1 98.06 55 THR B C 1
ATOM 4875 O O . THR B 1 55 ? 9.406 -42.344 -26.188 1 98.06 55 THR B O 1
ATOM 4878 N N . LEU B 1 56 ? 10.703 -41.5 -24.531 1 97.94 56 LEU B N 1
ATOM 4879 C CA . LEU B 1 56 ? 10.602 -40.125 -25.047 1 97.94 56 LEU B CA 1
ATOM 4880 C C . LEU B 1 56 ? 11.148 -40.031 -26.469 1 97.94 56 LEU B C 1
ATOM 4882 O O . LEU B 1 56 ? 10.562 -39.375 -27.312 1 97.94 56 LEU B O 1
ATOM 4886 N N . HIS B 1 57 ? 12.242 -40.688 -26.672 1 96.94 57 HIS B N 1
ATOM 4887 C CA . HIS B 1 57 ? 12.883 -40.656 -27.984 1 96.94 57 HIS B CA 1
ATOM 4888 C C . HIS B 1 57 ? 11.961 -41.25 -29.062 1 96.94 57 HIS B C 1
ATOM 4890 O O . HIS B 1 57 ? 11.883 -40.688 -30.156 1 96.94 57 HIS B O 1
ATOM 4896 N N . GLU B 1 58 ? 11.25 -42.312 -28.797 1 97.69 58 GLU B N 1
ATOM 4897 C CA . GLU B 1 58 ? 10.375 -42.969 -29.766 1 97.69 58 GLU B CA 1
ATOM 4898 C C . GLU B 1 58 ? 9.242 -42.062 -30.203 1 97.69 58 GLU B C 1
ATOM 4900 O O . GLU B 1 58 ? 8.898 -42 -31.375 1 97.69 58 GLU B O 1
ATOM 4905 N N . VAL B 1 59 ? 8.703 -41.406 -29.25 1 97.81 59 VAL B N 1
ATOM 4906 C CA . VAL B 1 59 ? 7.629 -40.469 -29.594 1 97.81 59 VAL B CA 1
ATOM 4907 C C . VAL B 1 59 ? 8.18 -39.312 -30.438 1 97.81 59 VAL B C 1
ATOM 4909 O O . VAL B 1 59 ? 7.535 -38.906 -31.391 1 97.81 59 VAL B O 1
ATOM 4912 N N . ALA B 1 60 ? 9.352 -38.781 -30.047 1 97.19 60 ALA B N 1
ATOM 4913 C CA . ALA B 1 60 ? 9.984 -37.688 -30.781 1 97.19 60 ALA B CA 1
ATOM 4914 C C . ALA B 1 60 ? 10.289 -38.094 -32.219 1 97.19 60 ALA B C 1
ATOM 4916 O O . ALA B 1 60 ? 10.266 -37.25 -33.125 1 97.19 60 ALA B O 1
ATOM 4917 N N . GLN B 1 61 ? 10.578 -39.344 -32.438 1 95.88 61 GLN B N 1
ATOM 4918 C CA . GLN B 1 61 ? 10.836 -39.844 -33.781 1 95.88 61 GLN B CA 1
ATOM 4919 C C . GLN B 1 61 ? 9.539 -40.031 -34.562 1 95.88 61 GLN B C 1
ATOM 4921 O O . GLN B 1 61 ? 9.508 -39.812 -35.781 1 95.88 61 GLN B O 1
ATOM 4926 N N . PHE B 1 62 ? 8.555 -40.5 -33.844 1 97.06 62 PHE B N 1
ATOM 4927 C CA . PHE B 1 62 ? 7.258 -40.688 -34.5 1 97.06 62 PHE B CA 1
ATOM 4928 C C . PHE B 1 62 ? 6.766 -39.375 -35.125 1 97.06 62 PHE B C 1
ATOM 4930 O O . PHE B 1 62 ? 6.328 -39.344 -36.25 1 97.06 62 PHE B O 1
ATOM 4937 N N . LYS B 1 63 ? 6.746 -38.375 -34.312 1 96.62 63 LYS B N 1
ATOM 4938 C CA . LYS B 1 63 ? 6.453 -37 -34.75 1 96.62 63 LYS B CA 1
ATOM 4939 C C . LYS B 1 63 ? 7.598 -36.062 -34.438 1 96.62 63 LYS B C 1
ATOM 4941 O O . LYS B 1 63 ? 7.863 -35.781 -33.25 1 96.62 63 LYS B O 1
ATOM 4946 N N . LYS B 1 64 ? 8.258 -35.625 -35.5 1 96.12 64 LYS B N 1
ATOM 4947 C CA . LYS B 1 64 ? 9.383 -34.719 -35.25 1 96.12 64 LYS B CA 1
ATOM 4948 C C . LYS B 1 64 ? 8.984 -33.594 -34.312 1 96.12 64 LYS B C 1
ATOM 4950 O O . LYS B 1 64 ? 8.039 -32.844 -34.562 1 96.12 64 LYS B O 1
ATOM 4955 N N . SER B 1 65 ? 9.672 -33.5 -33.156 1 97.12 65 SER B N 1
ATOM 4956 C CA . SER B 1 65 ? 9.312 -32.562 -32.094 1 97.12 65 SER B CA 1
ATOM 4957 C C . SER B 1 65 ? 10.555 -31.969 -31.438 1 97.12 65 SER B C 1
ATOM 4959 O O . SER B 1 65 ? 11.656 -32.5 -31.578 1 97.12 65 SER B O 1
ATOM 4961 N N . ASN B 1 66 ? 10.43 -30.812 -30.875 1 97.19 66 ASN B N 1
ATOM 4962 C CA . ASN B 1 66 ? 11.414 -30.344 -29.906 1 97.19 66 ASN B CA 1
ATOM 4963 C C . ASN B 1 66 ? 11.406 -31.188 -28.641 1 97.19 66 ASN B C 1
ATOM 4965 O O . ASN B 1 66 ? 10.523 -31.031 -27.797 1 97.19 66 ASN B O 1
ATOM 4969 N N . VAL B 1 67 ? 12.43 -31.984 -28.453 1 98.06 67 VAL B N 1
ATOM 4970 C CA . VAL B 1 67 ? 12.422 -33.094 -27.516 1 98.06 67 VAL B CA 1
ATOM 4971 C C . VAL B 1 67 ? 12.266 -32.562 -26.094 1 98.06 67 VAL B C 1
ATOM 4973 O O . VAL B 1 67 ? 11.602 -33.188 -25.266 1 98.06 67 VAL B O 1
ATOM 4976 N N . GLY B 1 68 ? 12.875 -31.484 -25.844 1 97.81 68 GLY B N 1
ATOM 4977 C CA . GLY B 1 68 ? 12.742 -30.906 -24.516 1 97.81 68 GLY B CA 1
ATOM 4978 C C . GLY B 1 68 ? 11.312 -30.562 -24.141 1 97.81 68 GLY B C 1
ATOM 4979 O O . GLY B 1 68 ? 10.836 -30.922 -23.062 1 97.81 68 GLY B O 1
ATOM 4980 N N . TYR B 1 69 ? 10.617 -29.891 -25.047 1 98.25 69 TYR B N 1
ATOM 4981 C CA . TYR B 1 69 ? 9.234 -29.5 -24.797 1 98.25 69 TYR B CA 1
ATOM 4982 C C . TYR B 1 69 ? 8.305 -30.703 -24.828 1 98.25 69 TYR B C 1
ATOM 4984 O O . TYR B 1 69 ? 7.316 -30.75 -24.094 1 98.25 69 TYR B O 1
ATOM 4992 N N . LEU B 1 70 ? 8.617 -31.641 -25.656 1 98.62 70 LEU B N 1
ATOM 4993 C CA . LEU B 1 70 ? 7.855 -32.875 -25.656 1 98.62 70 LEU B CA 1
ATOM 4994 C C . LEU B 1 70 ? 7.949 -33.562 -24.312 1 98.62 70 LEU B C 1
ATOM 4996 O O . LEU B 1 70 ? 6.957 -34.125 -23.812 1 98.62 70 LEU B O 1
ATOM 5000 N N . HIS B 1 71 ? 9.148 -33.594 -23.75 1 98.44 71 HIS B N 1
ATOM 5001 C CA . HIS B 1 71 ? 9.359 -34.125 -22.422 1 98.44 71 HIS B CA 1
ATOM 5002 C C . HIS B 1 71 ? 8.445 -33.469 -21.391 1 98.44 71 HIS B C 1
ATOM 5004 O O . HIS B 1 71 ? 7.809 -34.125 -20.594 1 98.44 71 HIS B O 1
ATOM 5010 N N . VAL B 1 72 ? 8.352 -32.125 -21.422 1 98.44 72 VAL B N 1
ATOM 5011 C CA . VAL B 1 72 ? 7.504 -31.359 -20.516 1 98.44 72 VAL B CA 1
ATOM 5012 C C . VAL B 1 72 ? 6.047 -31.781 -20.688 1 98.44 72 VAL B C 1
ATOM 5014 O O . VAL B 1 72 ? 5.344 -32.031 -19.703 1 98.44 72 VAL B O 1
ATOM 5017 N N . ALA B 1 73 ? 5.566 -31.859 -21.875 1 98.75 73 ALA B N 1
ATOM 5018 C CA . ALA B 1 73 ? 4.18 -32.188 -22.172 1 98.75 73 ALA B CA 1
ATOM 5019 C C . ALA B 1 73 ? 3.82 -33.594 -21.641 1 98.75 73 ALA B C 1
ATOM 5021 O O . ALA B 1 73 ? 2.799 -33.75 -20.969 1 98.75 73 ALA B O 1
ATOM 5022 N N . LEU B 1 74 ? 4.668 -34.562 -21.953 1 98.69 74 LEU B N 1
ATOM 5023 C CA . LEU B 1 74 ? 4.375 -35.938 -21.562 1 98.69 74 LEU B CA 1
ATOM 5024 C C . LEU B 1 74 ? 4.477 -36.094 -20.047 1 98.69 74 LEU B C 1
ATOM 5026 O O . LEU B 1 74 ? 3.738 -36.906 -19.453 1 98.69 74 LEU B O 1
ATOM 5030 N N . ARG B 1 75 ? 5.406 -35.375 -19.453 1 98.19 75 ARG B N 1
ATOM 5031 C CA . ARG B 1 75 ? 5.504 -35.406 -18 1 98.19 75 ARG B CA 1
ATOM 5032 C C . ARG B 1 75 ? 4.234 -34.875 -17.344 1 98.19 75 ARG B C 1
ATOM 5034 O O . ARG B 1 75 ? 3.82 -35.375 -16.281 1 98.19 75 ARG B O 1
ATOM 5041 N N . CYS B 1 76 ? 3.611 -33.906 -17.969 1 98.31 76 CYS B N 1
ATOM 5042 C CA . CYS B 1 76 ? 2.352 -33.375 -17.469 1 98.31 76 CYS B CA 1
ATOM 5043 C C . CYS B 1 76 ? 1.266 -34.438 -17.469 1 98.31 76 CYS B C 1
ATOM 5045 O O . CYS B 1 76 ? 0.463 -34.531 -16.547 1 98.31 76 CYS B O 1
ATOM 5047 N N . LEU B 1 77 ? 1.248 -35.25 -18.484 1 98.56 77 LEU B N 1
ATOM 5048 C CA . LEU B 1 77 ? 0.299 -36.375 -18.531 1 98.56 77 LEU B CA 1
ATOM 5049 C C . LEU B 1 77 ? 0.567 -37.375 -17.406 1 98.56 77 LEU B C 1
ATOM 5051 O O . LEU B 1 77 ? -0.369 -37.938 -16.828 1 98.56 77 LEU B O 1
ATOM 5055 N N . ALA B 1 78 ? 1.817 -37.562 -17.141 1 98.5 78 ALA B N 1
ATOM 5056 C CA . ALA B 1 78 ? 2.189 -38.469 -16.062 1 98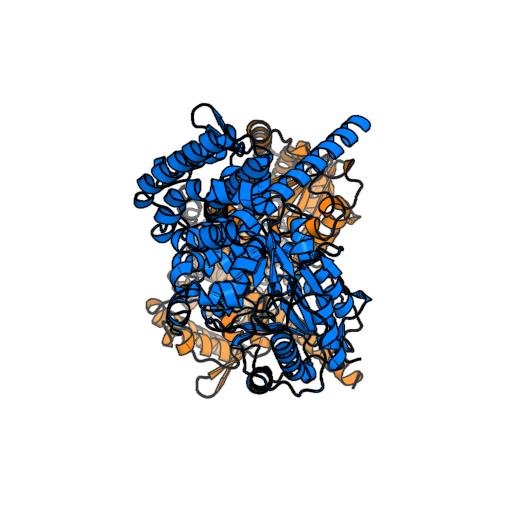.5 78 ALA B CA 1
ATOM 5057 C C . ALA B 1 78 ? 1.729 -37.906 -14.711 1 98.5 78 ALA B C 1
ATOM 5059 O O . ALA B 1 78 ? 1.251 -38.656 -13.852 1 98.5 78 ALA B O 1
ATOM 5060 N N . SER B 1 79 ? 1.886 -36.594 -14.516 1 98.38 79 SER B N 1
ATOM 5061 C CA . SER B 1 79 ? 1.479 -35.969 -13.273 1 98.38 79 SER B CA 1
ATOM 5062 C C . SER B 1 79 ? -0.027 -36.062 -13.062 1 98.38 79 SER B C 1
ATOM 5064 O O . SER B 1 79 ? -0.506 -36 -11.93 1 98.38 79 SER B O 1
ATOM 5066 N N . GLN B 1 80 ? -0.787 -36.25 -14.133 1 98.12 80 GLN B N 1
ATOM 5067 C CA . GLN B 1 80 ? -2.236 -36.375 -14.047 1 98.12 80 GLN B CA 1
ATOM 5068 C C . GLN B 1 80 ? -2.648 -37.844 -13.945 1 98.12 80 GLN B C 1
ATOM 5070 O O . GLN B 1 80 ? -3.84 -38.156 -13.961 1 98.12 80 GLN B O 1
ATOM 5075 N N . GLY B 1 81 ? -1.705 -38.75 -13.852 1 97.81 81 GLY B N 1
ATOM 5076 C CA . GLY B 1 81 ? -1.965 -40.156 -13.711 1 97.81 81 GLY B CA 1
ATOM 5077 C C . GLY B 1 81 ? -2.359 -40.844 -15.016 1 97.81 81 GLY B C 1
ATOM 5078 O O . GLY B 1 81 ? -2.768 -42 -15.023 1 97.81 81 GLY B O 1
ATOM 5079 N N . ILE B 1 82 ? -2.289 -40.125 -16.094 1 98.19 82 ILE B N 1
ATOM 5080 C CA . ILE B 1 82 ? -2.643 -40.688 -17.406 1 98.19 82 ILE B CA 1
ATOM 5081 C C . ILE B 1 82 ? -1.559 -41.656 -17.875 1 98.19 82 ILE B C 1
ATOM 5083 O O . ILE B 1 82 ? -1.854 -42.656 -18.516 1 98.19 82 ILE B O 1
ATOM 5087 N N . LEU B 1 83 ? -0.278 -41.312 -17.594 1 98.31 83 LEU B N 1
ATOM 5088 C CA . LEU B 1 83 ? 0.867 -42.188 -17.875 1 98.31 83 LEU B CA 1
ATOM 5089 C C . LEU B 1 83 ? 1.686 -42.438 -16.625 1 98.31 83 LEU B C 1
ATOM 5091 O O . LEU B 1 83 ? 1.645 -41.656 -15.68 1 98.31 83 LEU B O 1
ATOM 5095 N N . LYS B 1 84 ? 2.314 -43.531 -16.547 1 97.75 84 LYS B N 1
ATOM 5096 C CA . LYS B 1 84 ? 3.389 -43.75 -15.586 1 97.75 84 LYS B CA 1
ATOM 5097 C C . LYS B 1 84 ? 4.727 -43.25 -16.125 1 97.75 84 LYS B C 1
ATOM 5099 O O . LYS B 1 84 ? 4.973 -43.312 -17.328 1 97.75 84 LYS B O 1
ATOM 5104 N N . TYR B 1 85 ? 5.523 -42.781 -15.211 1 96.56 85 TYR B N 1
ATOM 5105 C CA . TYR B 1 85 ? 6.734 -42.094 -15.617 1 96.56 85 TYR B CA 1
ATOM 5106 C C . TYR B 1 85 ? 7.965 -42.688 -14.945 1 96.56 85 TYR B C 1
ATOM 5108 O O . TYR B 1 85 ? 7.98 -42.906 -13.727 1 96.56 85 TYR B O 1
ATOM 5116 N N . GLN B 1 86 ? 8.922 -43.094 -15.711 1 94.06 86 GLN B N 1
ATOM 5117 C CA . GLN B 1 86 ? 10.242 -43.469 -15.227 1 94.06 86 GLN B CA 1
ATOM 5118 C C . GLN B 1 86 ? 11.312 -42.5 -15.734 1 94.06 86 GLN B C 1
ATOM 5120 O O . GLN B 1 86 ? 11.539 -42.406 -16.938 1 94.06 86 GLN B O 1
ATOM 5125 N N . SER B 1 87 ? 11.977 -41.906 -14.773 1 91 87 SER B N 1
ATOM 5126 C CA . SER B 1 87 ? 12.961 -40.875 -15.109 1 91 87 SER B CA 1
ATOM 5127 C C . SER B 1 87 ? 14.234 -41.5 -15.672 1 91 87 SER B C 1
ATOM 5129 O O . SER B 1 87 ? 14.5 -42.688 -15.453 1 91 87 SER B O 1
ATOM 5131 N N . GLY B 1 88 ? 14.992 -40.625 -16.438 1 86.81 88 GLY B N 1
ATOM 5132 C CA . GLY B 1 88 ? 16.25 -41 -17.047 1 86.81 88 GLY B CA 1
ATOM 5133 C C . GLY B 1 88 ? 17.125 -39.812 -17.422 1 86.81 88 GLY B C 1
ATOM 5134 O O . GLY B 1 88 ? 16.656 -38.656 -17.406 1 86.81 88 GLY B O 1
ATOM 5135 N N . GLU B 1 89 ? 18.375 -40.156 -17.812 1 85.69 89 GLU B N 1
ATOM 5136 C CA . GLU B 1 89 ? 19.328 -39.094 -18.078 1 85.69 89 GLU B CA 1
ATOM 5137 C C . GLU B 1 89 ? 19.375 -38.719 -19.562 1 85.69 89 GLU B C 1
ATOM 5139 O O . GLU B 1 89 ? 20 -37.719 -19.953 1 85.69 89 GLU B O 1
ATOM 5144 N N . ASN B 1 90 ? 18.75 -39.438 -20.312 1 89.62 90 ASN B N 1
ATOM 5145 C CA . ASN B 1 90 ? 18.625 -39.125 -21.734 1 89.62 90 ASN B CA 1
ATOM 5146 C C . ASN B 1 90 ? 17.281 -39.594 -22.297 1 89.62 90 ASN B C 1
ATOM 5148 O O . ASN B 1 90 ? 16.578 -40.375 -21.641 1 89.62 90 ASN B O 1
ATOM 5152 N N . PRO B 1 91 ? 16.891 -39.125 -23.453 1 88.25 91 PRO B N 1
ATOM 5153 C CA . PRO B 1 91 ? 15.562 -39.375 -24 1 88.25 91 PRO B CA 1
ATOM 5154 C C . PRO B 1 91 ? 15.281 -40.875 -24.172 1 88.25 91 PRO B C 1
ATOM 5156 O O . PRO B 1 91 ? 14.125 -41.281 -24.125 1 88.25 91 PRO B O 1
ATOM 5159 N N . ASP B 1 92 ? 16.312 -41.656 -24.422 1 90.81 92 ASP B N 1
ATOM 5160 C CA . ASP B 1 92 ? 16.141 -43.094 -24.594 1 90.81 92 ASP B CA 1
ATOM 5161 C C . ASP B 1 92 ? 15.859 -43.781 -23.266 1 90.81 92 ASP B C 1
ATOM 5163 O O . ASP B 1 92 ? 15.258 -44.844 -23.219 1 90.81 92 ASP B O 1
ATOM 5167 N N . ALA B 1 93 ? 16.266 -43.156 -22.266 1 91.81 93 ALA B N 1
ATOM 5168 C CA . ALA B 1 93 ? 16.141 -43.75 -20.938 1 91.81 93 ALA B CA 1
ATOM 5169 C C . ALA B 1 93 ? 14.875 -43.281 -20.234 1 91.81 93 ALA B C 1
ATOM 5171 O O . ALA B 1 93 ? 14.469 -43.844 -19.219 1 91.81 93 ALA B O 1
ATOM 5172 N N . ILE B 1 94 ? 14.258 -42.25 -20.719 1 95.38 94 ILE B N 1
ATOM 5173 C CA . ILE B 1 94 ? 12.992 -41.781 -20.188 1 95.38 94 ILE B CA 1
ATOM 5174 C C . ILE B 1 94 ? 11.844 -42.594 -20.766 1 95.38 94 ILE B C 1
ATOM 5176 O O . ILE B 1 94 ? 11.641 -42.625 -21.984 1 95.38 94 ILE B O 1
ATOM 5180 N N . VAL B 1 95 ? 11.086 -43.281 -19.844 1 97.62 95 VAL B N 1
ATOM 5181 C CA . VAL B 1 95 ? 10.094 -44.25 -20.297 1 97.62 95 VAL B CA 1
ATOM 5182 C C . VAL B 1 95 ? 8.719 -43.875 -19.766 1 97.62 95 VAL B C 1
ATOM 5184 O O . VAL B 1 95 ? 8.594 -43.406 -18.609 1 97.62 95 VAL B O 1
ATOM 5187 N N . PHE B 1 96 ? 7.723 -44 -20.609 1 98.06 96 PHE B N 1
ATOM 5188 C CA . PHE B 1 96 ? 6.32 -43.844 -20.25 1 98.06 96 PHE B CA 1
ATOM 5189 C C . PHE B 1 96 ? 5.543 -45.125 -20.453 1 98.06 96 PHE B C 1
ATOM 5191 O O . PHE B 1 96 ? 5.801 -45.875 -21.406 1 98.06 96 PHE B O 1
ATOM 5198 N N . LYS B 1 97 ? 4.621 -45.406 -19.5 1 98.38 97 LYS B N 1
ATOM 5199 C CA . LYS B 1 97 ? 3.791 -46.625 -19.562 1 98.38 97 LYS B CA 1
ATOM 5200 C C . LYS B 1 97 ? 2.324 -46.281 -19.312 1 98.38 97 LYS B C 1
ATOM 5202 O O . LYS B 1 97 ? 2.01 -45.281 -18.656 1 98.38 97 LYS B O 1
ATOM 5207 N N . HIS B 1 98 ? 1.472 -47.156 -19.875 1 98 98 HIS B N 1
ATOM 5208 C CA . HIS B 1 98 ? 0.041 -47 -19.625 1 98 98 HIS B CA 1
ATOM 5209 C C . HIS B 1 98 ? -0.283 -47.156 -18.141 1 98 98 HIS B C 1
ATOM 5211 O O . HIS B 1 98 ? 0.356 -47.938 -17.453 1 98 98 HIS B O 1
ATOM 5217 N N . SER B 1 99 ? -1.2 -46.438 -17.688 1 96.88 99 SER B N 1
ATOM 5218 C CA . SER B 1 99 ? -1.896 -46.656 -16.422 1 96.88 99 SER B CA 1
ATOM 5219 C C . SER B 1 99 ? -3.332 -47.094 -16.656 1 96.88 99 SER B C 1
ATOM 5221 O O . SER B 1 99 ? -3.766 -47.25 -17.797 1 96.88 99 SER B O 1
ATOM 5223 N N . GLU B 1 100 ? -4.098 -47.375 -15.586 1 94.56 100 GLU B N 1
ATOM 5224 C CA . GLU B 1 100 ? -5.508 -47.719 -15.703 1 94.56 100 GLU B CA 1
ATOM 5225 C C . GLU B 1 100 ? -6.324 -46.594 -16.297 1 94.56 100 GLU B C 1
ATOM 5227 O O . GLU B 1 100 ? -7.379 -46.812 -16.891 1 94.56 100 GLU B O 1
ATOM 5232 N N . LYS B 1 101 ? -5.805 -45.438 -16.203 1 96.19 101 LYS B N 1
ATOM 5233 C CA . LYS B 1 101 ? -6.5 -44.219 -16.625 1 96.19 101 LYS B CA 1
ATOM 5234 C C . LYS B 1 101 ? -6.258 -43.906 -18.094 1 96.19 101 LYS B C 1
ATOM 5236 O O . LYS B 1 101 ? -7.023 -43.188 -18.719 1 96.19 101 LYS B O 1
ATOM 5241 N N . THR B 1 102 ? -5.215 -44.438 -18.703 1 97.56 102 THR B N 1
ATOM 5242 C CA . THR B 1 102 ? -4.723 -44 -20 1 97.56 102 THR B CA 1
ATOM 5243 C C . THR B 1 102 ? -5.82 -44.125 -21.047 1 97.56 102 THR B C 1
ATOM 5245 O O . THR B 1 102 ? -6.273 -43.094 -21.594 1 97.56 102 THR B O 1
ATOM 5248 N N . LEU B 1 103 ? -6.32 -45.281 -21.266 1 96.25 103 LEU B N 1
ATOM 5249 C CA . LEU B 1 103 ? -7.227 -45.5 -22.391 1 96.25 103 LEU B CA 1
ATOM 5250 C C . LEU B 1 103 ? -8.594 -44.875 -22.125 1 96.25 103 LEU B C 1
ATOM 5252 O O . LEU B 1 103 ? -9.125 -44.156 -22.953 1 96.25 103 LEU B O 1
ATOM 5256 N N . PRO B 1 104 ? -9.195 -45.094 -20.922 1 94.94 104 PRO B N 1
ATOM 5257 C CA . PRO B 1 104 ? -10.508 -44.5 -20.672 1 94.94 104 PRO B CA 1
ATOM 5258 C C . PRO B 1 104 ? -10.484 -42.969 -20.734 1 94.94 104 PRO B C 1
ATOM 5260 O O . PRO B 1 104 ? -11.453 -42.344 -21.188 1 94.94 104 PRO B O 1
ATOM 5263 N N . PHE B 1 105 ? -9.461 -42.406 -20.312 1 96.75 105 PHE B N 1
ATOM 5264 C CA . PHE B 1 105 ? -9.375 -40.938 -20.297 1 96.75 105 PHE B CA 1
ATOM 5265 C C . PHE B 1 105 ? -9.086 -40.406 -21.688 1 96.75 105 PHE B C 1
ATOM 5267 O O . PHE B 1 105 ? -9.734 -39.469 -22.141 1 96.75 105 PHE B O 1
ATOM 5274 N N . LEU B 1 106 ? -8.055 -40.969 -22.375 1 97.06 106 LEU B N 1
ATOM 5275 C CA . LEU B 1 106 ? -7.621 -40.469 -23.672 1 97.06 106 LEU B CA 1
ATOM 5276 C C . LEU B 1 106 ? -8.719 -40.625 -24.719 1 97.06 106 LEU B C 1
ATOM 5278 O O . LEU B 1 106 ? -8.742 -39.875 -25.703 1 97.06 106 LEU B O 1
ATOM 5282 N N . SER B 1 107 ? -9.641 -41.5 -24.484 1 94.38 107 SER B N 1
ATOM 5283 C CA . SER B 1 107 ? -10.758 -41.688 -25.422 1 94.38 107 SER B CA 1
ATOM 5284 C C . SER B 1 107 ? -11.703 -40.469 -25.375 1 94.38 107 SER B C 1
ATOM 5286 O O . SER B 1 107 ? -12.477 -40.25 -26.312 1 94.38 107 SER B O 1
ATOM 5288 N N . LEU B 1 108 ? -11.656 -39.75 -24.328 1 95.31 108 LEU B N 1
ATOM 5289 C CA . LEU B 1 108 ? -12.555 -38.594 -24.141 1 95.31 108 LEU B CA 1
ATOM 5290 C C . LEU B 1 108 ? -11.945 -37.312 -24.703 1 95.31 108 LEU B C 1
ATOM 5292 O O . LEU B 1 108 ? -12.633 -36.312 -24.859 1 95.31 108 LEU B O 1
ATOM 5296 N N . VAL B 1 109 ? -10.664 -37.281 -25.078 1 95.88 109 VAL B N 1
ATOM 5297 C CA . VAL B 1 109 ? -9.898 -36.094 -25.375 1 95.88 109 VAL B CA 1
ATOM 5298 C C . VAL B 1 109 ? -10.43 -35.438 -26.641 1 95.88 109 VAL B C 1
ATOM 5300 O O . VAL B 1 109 ? -10.367 -34.219 -26.797 1 95.88 109 VAL B O 1
ATOM 5303 N N . THR B 1 110 ? -11.086 -36.188 -27.531 1 95.12 110 THR B N 1
ATOM 5304 C CA . THR B 1 110 ? -11.625 -35.656 -28.766 1 95.12 110 THR B CA 1
ATOM 5305 C C . THR B 1 110 ? -12.734 -34.656 -28.469 1 95.12 110 THR B C 1
ATOM 5307 O O . THR B 1 110 ? -12.992 -33.75 -29.281 1 95.12 110 THR B O 1
ATOM 5310 N N . LEU B 1 111 ? -13.359 -34.781 -27.328 1 95.25 111 LEU B N 1
ATOM 5311 C CA . LEU B 1 111 ? -14.477 -33.906 -26.953 1 95.25 111 LEU B CA 1
ATOM 5312 C C . LEU B 1 111 ? -14.023 -32.469 -26.797 1 95.25 111 LEU B C 1
ATOM 5314 O O . LEU B 1 111 ? -14.82 -31.547 -26.953 1 95.25 111 LEU B O 1
ATOM 5318 N N . ILE B 1 112 ? -12.742 -32.25 -26.5 1 96.31 112 ILE B N 1
ATOM 5319 C CA . ILE B 1 112 ? -12.32 -30.891 -26.156 1 96.31 112 ILE B CA 1
ATOM 5320 C C . ILE B 1 112 ? -11.727 -30.203 -27.375 1 96.31 112 ILE B C 1
ATOM 5322 O O . ILE B 1 112 ? -11.336 -29.031 -27.312 1 96.31 112 ILE B O 1
ATOM 5326 N N . GLN B 1 113 ? -11.656 -30.844 -28.562 1 96.19 113 GLN B N 1
ATOM 5327 C CA . GLN B 1 113 ? -10.969 -30.344 -29.75 1 96.19 113 GLN B CA 1
ATOM 5328 C C . GLN B 1 113 ? -11.609 -29.047 -30.25 1 96.19 113 GLN B C 1
ATOM 5330 O O . GLN B 1 113 ? -10.906 -28.125 -30.672 1 96.19 113 GLN B O 1
ATOM 5335 N N . PRO B 1 114 ? -12.977 -28.922 -30.188 1 95 114 PRO B N 1
ATOM 5336 C CA . PRO B 1 114 ? -13.562 -27.656 -30.625 1 95 114 PRO B CA 1
ATOM 5337 C C . PRO B 1 114 ? -13.156 -26.484 -29.734 1 95 114 PRO B C 1
ATOM 5339 O O . PRO B 1 114 ? -12.914 -25.375 -30.219 1 95 114 PRO B O 1
ATOM 5342 N N . VAL B 1 115 ? -13.086 -26.75 -28.469 1 96.06 115 VAL B N 1
ATOM 5343 C CA . VAL B 1 115 ? -12.68 -25.719 -27.516 1 96.06 115 VAL B CA 1
ATOM 5344 C C . VAL B 1 115 ? -11.219 -25.328 -27.766 1 96.06 115 VAL B C 1
ATOM 5346 O O . VAL B 1 115 ? -10.883 -24.141 -27.797 1 96.06 115 VAL B O 1
ATOM 5349 N N . TYR B 1 116 ? -10.344 -26.328 -27.984 1 96.88 116 TYR B N 1
ATOM 5350 C CA . TYR B 1 116 ? -8.93 -26.078 -28.234 1 96.88 116 TYR B CA 1
ATOM 5351 C C . TYR B 1 116 ? -8.727 -25.281 -29.516 1 96.88 116 TYR B C 1
ATOM 5353 O O . TYR B 1 116 ? -7.91 -24.344 -29.547 1 96.88 116 TYR B O 1
ATOM 5361 N N . ALA B 1 117 ? -9.484 -25.594 -30.531 1 95.44 117 ALA B N 1
ATOM 5362 C CA . ALA B 1 117 ? -9.383 -24.891 -31.797 1 95.44 117 ALA B CA 1
ATOM 5363 C C . ALA B 1 117 ? -9.727 -23.422 -31.641 1 95.44 117 ALA B C 1
ATOM 5365 O O . ALA B 1 117 ? -9.094 -22.562 -32.25 1 95.44 117 ALA B O 1
ATOM 5366 N N . ARG B 1 118 ? -10.711 -23.172 -30.875 1 94.88 118 ARG B N 1
ATOM 5367 C CA . ARG B 1 118 ? -11.109 -21.781 -30.625 1 94.88 118 ARG B CA 1
ATOM 5368 C C . ARG B 1 118 ? -10.094 -21.078 -29.75 1 94.88 118 ARG B C 1
ATOM 5370 O O . ARG B 1 118 ? -9.789 -19.891 -29.953 1 94.88 118 ARG B O 1
ATOM 5377 N N . PHE B 1 119 ? -9.602 -21.766 -28.812 1 96.12 119 PHE B N 1
ATOM 5378 C CA . PHE B 1 119 ? -8.617 -21.234 -27.875 1 96.12 119 PHE B CA 1
ATOM 5379 C C . PHE B 1 119 ? -7.402 -20.688 -28.609 1 96.12 119 PHE B C 1
ATOM 5381 O O . PHE B 1 119 ? -6.926 -19.594 -28.312 1 96.12 119 PHE B O 1
ATOM 5388 N N . LYS B 1 120 ? -6.93 -21.25 -29.609 1 94.88 120 LYS B N 1
ATOM 5389 C CA . LYS B 1 120 ? -5.723 -20.875 -30.344 1 94.88 120 LYS B CA 1
ATOM 5390 C C . LYS B 1 120 ? -5.867 -19.5 -30.984 1 94.88 120 LYS B C 1
ATOM 5392 O O . LYS B 1 120 ? -4.875 -18.797 -31.172 1 94.88 120 LYS B O 1
ATOM 5397 N N . LYS B 1 121 ? -7.133 -19.125 -31.125 1 92.19 121 LYS B N 1
ATOM 5398 C CA . LYS B 1 121 ? -7.359 -17.906 -31.875 1 92.19 121 LYS B CA 1
ATOM 5399 C C . LYS B 1 121 ? -8.039 -16.844 -31.016 1 92.19 121 LYS B C 1
ATOM 5401 O O . LYS B 1 121 ? -8.242 -15.711 -31.453 1 92.19 121 LYS B O 1
ATOM 5406 N N . SER B 1 122 ? -8.328 -17.203 -29.859 1 91.38 122 SER B N 1
ATOM 5407 C CA . SER B 1 122 ? -9.164 -16.328 -29.031 1 91.38 122 SER B CA 1
ATOM 5408 C C . SER B 1 122 ? -8.312 -15.453 -28.125 1 91.38 122 SER B C 1
ATOM 5410 O O . SER B 1 122 ? -7.363 -15.93 -27.5 1 91.38 122 SER B O 1
ATOM 5412 N N . ASP B 1 123 ? -8.695 -14.227 -28.031 1 91.44 123 ASP B N 1
ATOM 5413 C CA . ASP B 1 123 ? -8.008 -13.352 -27.094 1 91.44 123 ASP B CA 1
ATOM 5414 C C . ASP B 1 123 ? -8.766 -13.258 -25.766 1 91.44 123 ASP B C 1
ATOM 5416 O O . ASP B 1 123 ? -8.32 -12.586 -24.844 1 91.44 123 ASP B O 1
ATOM 5420 N N . PHE B 1 124 ? -9.875 -13.953 -25.672 1 91.75 124 PHE B N 1
ATOM 5421 C CA . PHE B 1 124 ? -10.648 -13.984 -24.438 1 91.75 124 PHE B CA 1
ATOM 5422 C C . PHE B 1 124 ? -9.828 -14.57 -23.297 1 91.75 124 PHE B C 1
ATOM 5424 O O . PHE B 1 124 ? -9.859 -14.055 -22.172 1 91.75 124 PHE B O 1
ATOM 5431 N N . PHE B 1 125 ? -9.055 -15.578 -23.594 1 92.94 125 PHE B N 1
ATOM 5432 C CA . PHE B 1 125 ? -8.336 -16.344 -22.578 1 92.94 125 PHE B CA 1
ATOM 5433 C C . PHE B 1 125 ? -7.086 -15.609 -22.125 1 92.94 125 PHE B C 1
ATOM 5435 O O . PHE B 1 125 ? -6.516 -15.922 -21.078 1 92.94 125 PHE B O 1
ATOM 5442 N N . THR B 1 126 ? -6.656 -14.617 -22.891 1 92.19 126 THR B N 1
ATOM 5443 C CA . THR B 1 126 ? -5.352 -14.023 -22.641 1 92.19 126 THR B CA 1
ATOM 5444 C C . THR B 1 126 ? -5.492 -12.539 -22.297 1 92.19 126 THR B C 1
ATOM 5446 O O . THR B 1 126 ? -4.504 -11.875 -21.969 1 92.19 126 THR B O 1
ATOM 5449 N N . SER B 1 127 ? -6.75 -12.078 -22.281 1 91.31 127 SER B N 1
ATOM 5450 C CA . SER B 1 127 ? -6.98 -10.656 -22.031 1 91.31 127 SER B CA 1
ATOM 5451 C C . SER B 1 127 ? -7.473 -10.422 -20.609 1 91.31 127 SER B C 1
ATOM 5453 O O . SER B 1 127 ? -8.18 -11.258 -20.047 1 91.31 127 SER B O 1
ATOM 5455 N N . VAL B 1 128 ? -7.066 -9.289 -20.125 1 90.12 128 VAL B N 1
ATOM 5456 C CA . VAL B 1 128 ? -7.551 -8.891 -18.812 1 90.12 128 VAL B CA 1
ATOM 5457 C C . VAL B 1 128 ? -8.906 -8.195 -18.953 1 90.12 128 VAL B C 1
ATOM 5459 O O . VAL B 1 128 ? -9.797 -8.398 -18.125 1 90.12 128 VAL B O 1
ATOM 5462 N N . HIS B 1 129 ? -9.031 -7.379 -20.016 1 90.06 129 HIS B N 1
ATOM 5463 C CA . HIS B 1 129 ? -10.242 -6.602 -20.25 1 90.06 129 HIS B CA 1
ATOM 5464 C C . HIS B 1 129 ? -11.039 -7.164 -21.422 1 90.06 129 HIS B C 1
ATOM 5466 O O . HIS B 1 129 ? -10.477 -7.457 -22.484 1 90.06 129 HIS B O 1
ATOM 5472 N N . TRP B 1 130 ? -12.289 -7.336 -21.125 1 90.88 130 TRP B N 1
ATOM 5473 C CA . TRP B 1 130 ? -13.195 -7.816 -22.156 1 90.88 130 TRP B CA 1
ATOM 5474 C C . TRP B 1 130 ? -14.141 -6.707 -22.625 1 90.88 130 TRP B C 1
ATOM 5476 O O . TRP B 1 130 ? -14.469 -5.809 -21.844 1 90.88 130 TRP B O 1
ATOM 5486 N N . ASN B 1 131 ? -14.445 -6.742 -23.812 1 88.5 131 ASN B N 1
ATOM 5487 C CA . ASN B 1 131 ? -15.375 -5.785 -24.391 1 88.5 131 ASN B CA 1
ATOM 5488 C C . ASN B 1 131 ? -16.422 -6.473 -25.281 1 88.5 131 ASN B C 1
ATOM 5490 O O . ASN B 1 131 ? -16.562 -7.699 -25.234 1 88.5 131 ASN B O 1
ATOM 5494 N N . SER B 1 132 ? -17.156 -5.664 -26.016 1 86.88 132 SER B N 1
ATOM 5495 C CA . SER B 1 132 ? -18.281 -6.16 -26.812 1 86.88 132 SER B CA 1
ATOM 5496 C C . SER B 1 132 ? -17.812 -7.113 -27.906 1 86.88 132 SER B C 1
ATOM 5498 O O . SER B 1 132 ? -18.562 -7.992 -28.344 1 86.88 132 SER B O 1
ATOM 5500 N N . SER B 1 133 ? -16.625 -7.023 -28.328 1 87.62 133 SER B N 1
ATOM 5501 C CA . SER B 1 133 ? -16.109 -7.883 -29.391 1 87.62 133 SER B CA 1
ATOM 5502 C C . SER B 1 133 ? -15.93 -9.32 -28.906 1 87.62 133 SER B C 1
ATOM 5504 O O . SER B 1 133 ? -15.836 -10.242 -29.703 1 87.62 133 SER B O 1
ATOM 5506 N N . HIS B 1 134 ? -15.961 -9.562 -27.609 1 91.69 134 HIS B N 1
ATOM 5507 C CA . HIS B 1 134 ? -15.773 -10.891 -27.031 1 91.69 134 HIS B CA 1
ATOM 5508 C C . HIS B 1 134 ? -17.109 -11.602 -26.812 1 91.69 134 HIS B C 1
ATOM 5510 O O . HIS B 1 134 ? -17.141 -12.781 -26.469 1 91.69 134 HIS B O 1
ATOM 5516 N N . LYS B 1 135 ? -18.188 -10.914 -27.016 1 90.44 135 LYS B N 1
ATOM 5517 C CA . LYS B 1 135 ? -19.516 -11.414 -26.656 1 90.44 135 LYS B CA 1
ATOM 5518 C C . LYS B 1 135 ? -19.812 -12.719 -27.391 1 90.44 135 LYS B C 1
ATOM 5520 O O . LYS B 1 135 ? -20.188 -13.711 -26.766 1 90.44 135 LYS B O 1
ATOM 5525 N N . GLU B 1 136 ? -19.688 -12.711 -28.688 1 89.5 136 GLU B N 1
ATOM 5526 C CA . GLU B 1 136 ? -20 -13.891 -29.484 1 89.5 136 GLU B CA 1
ATOM 5527 C C . GLU B 1 136 ? -19.094 -15.062 -29.125 1 89.5 136 GLU B C 1
ATOM 5529 O O . GLU B 1 136 ? -19.547 -16.203 -29.062 1 89.5 136 GLU B O 1
ATOM 5534 N N . GLU B 1 137 ? -17.938 -14.781 -28.938 1 91.31 137 GLU B N 1
ATOM 5535 C CA . GLU B 1 137 ? -16.969 -15.812 -28.578 1 91.31 137 GLU B CA 1
ATOM 5536 C C . GLU B 1 137 ? -17.297 -16.438 -27.234 1 91.31 137 GLU B C 1
ATOM 5538 O O . GLU B 1 137 ? -17.219 -17.656 -27.078 1 91.31 137 GLU B O 1
ATOM 5543 N N . VAL B 1 138 ? -17.625 -15.68 -26.328 1 92.5 138 VAL B N 1
ATOM 5544 C CA . VAL B 1 138 ? -17.953 -16.141 -24.984 1 92.5 138 VAL B CA 1
ATOM 5545 C C . VAL B 1 138 ? -19.219 -16.984 -25.016 1 92.5 138 VAL B C 1
ATOM 5547 O O . VAL B 1 138 ? -19.297 -18.031 -24.359 1 92.5 138 VAL B O 1
ATOM 5550 N N . GLN B 1 139 ? -20.141 -16.531 -25.75 1 91.5 139 GLN B N 1
ATOM 5551 C CA . GLN B 1 139 ? -21.375 -17.297 -25.891 1 91.5 139 GLN B CA 1
ATOM 5552 C C . GLN B 1 139 ? -21.109 -18.672 -26.5 1 91.5 139 GLN B C 1
ATOM 5554 O O . GLN B 1 139 ? -21.672 -19.672 -26.047 1 91.5 139 GLN B O 1
ATOM 5559 N N . PHE B 1 140 ? -20.297 -18.688 -27.5 1 91.62 140 PHE B N 1
ATOM 5560 C CA . PHE B 1 140 ? -19.922 -19.953 -28.141 1 91.62 140 PHE B CA 1
ATOM 5561 C C . PHE B 1 140 ? -19.219 -20.859 -27.141 1 91.62 140 PHE B C 1
ATOM 5563 O O . PHE B 1 140 ? -19.578 -22.047 -27.016 1 91.62 140 PHE B O 1
ATOM 5570 N N . LEU B 1 141 ? -18.266 -20.375 -26.5 1 93.19 141 LEU B N 1
ATOM 5571 C CA . LEU B 1 141 ? -17.453 -21.156 -25.562 1 93.19 141 LEU B CA 1
ATOM 5572 C C . LEU B 1 141 ? -18.297 -21.734 -24.453 1 93.19 141 LEU B C 1
ATOM 5574 O O . LEU B 1 141 ? -18.156 -22.906 -24.094 1 93.19 141 LEU B O 1
ATOM 5578 N N . PHE B 1 142 ? -19.234 -21.031 -23.953 1 93.81 142 PHE B N 1
ATOM 5579 C CA . PHE B 1 142 ? -20.062 -21.5 -22.844 1 93.81 142 PHE B CA 1
ATOM 5580 C C . PHE B 1 142 ? -21.078 -22.516 -23.328 1 93.81 142 PHE B C 1
ATOM 5582 O O . PHE B 1 142 ? -21.422 -23.453 -22.594 1 93.81 142 PHE B O 1
ATOM 5589 N N . SER B 1 143 ? -21.516 -22.266 -24.547 1 93.75 143 SER B N 1
ATOM 5590 C CA . SER B 1 143 ? -22.359 -23.281 -25.141 1 93.75 143 SER B CA 1
ATOM 5591 C C . SER B 1 143 ? -21.625 -24.594 -25.328 1 93.75 143 SER B C 1
ATOM 5593 O O . SER B 1 143 ? -22.156 -25.672 -25.047 1 93.75 143 SER B O 1
ATOM 5595 N N . GLU B 1 144 ? -20.391 -24.547 -25.828 1 94.06 144 GLU B N 1
ATOM 5596 C CA . GLU B 1 144 ? -19.562 -25.734 -25.984 1 94.06 144 GLU B CA 1
ATOM 5597 C C . GLU B 1 144 ? -19.281 -26.391 -24.641 1 94.06 144 GLU B C 1
ATOM 5599 O O . GLU B 1 144 ? -19.234 -27.625 -24.531 1 94.06 144 GLU B O 1
ATOM 5604 N N . TYR B 1 145 ? -19.031 -25.594 -23.656 1 94.56 145 TYR B N 1
ATOM 5605 C CA . TYR B 1 145 ? -18.828 -26.109 -22.312 1 94.56 145 TYR B CA 1
ATOM 5606 C C . TYR B 1 145 ? -20 -26.953 -21.844 1 94.56 145 TYR B C 1
ATOM 5608 O O . TYR B 1 145 ? -19.828 -28.062 -21.344 1 94.56 145 TYR B O 1
ATOM 5616 N N . ARG B 1 146 ? -21.219 -26.453 -22.047 1 93.38 146 ARG B N 1
ATOM 5617 C CA . ARG B 1 146 ? -22.422 -27.172 -21.641 1 93.38 146 ARG B CA 1
ATOM 5618 C C . ARG B 1 146 ? -22.594 -28.453 -22.438 1 93.38 146 ARG B C 1
ATOM 5620 O O . ARG B 1 146 ? -22.984 -29.484 -21.875 1 93.38 146 ARG B O 1
ATOM 5627 N N . ASN B 1 147 ? -22.266 -28.344 -23.672 1 94.25 147 ASN B N 1
ATOM 5628 C CA . ASN B 1 147 ? -22.375 -29.516 -24.516 1 94.25 147 ASN B CA 1
ATOM 5629 C C . ASN B 1 147 ? -21.438 -30.641 -24.062 1 94.25 147 ASN B C 1
ATOM 5631 O O . ASN B 1 147 ? -21.844 -31.797 -23.969 1 94.25 147 ASN B O 1
ATOM 5635 N N . ILE B 1 148 ? -20.219 -30.312 -23.781 1 94.81 148 ILE B N 1
ATOM 5636 C CA . ILE B 1 148 ? -19.219 -31.297 -23.359 1 94.81 148 ILE B CA 1
ATOM 5637 C C . ILE B 1 148 ? -19.609 -31.859 -21.984 1 94.81 148 ILE B C 1
ATOM 5639 O O . ILE B 1 148 ? -19.484 -33.062 -21.75 1 94.81 148 ILE B O 1
ATOM 5643 N N . GLN B 1 149 ? -20.078 -30.984 -21.141 1 91.94 149 GLN B N 1
ATOM 5644 C CA . GLN B 1 149 ? -20.516 -31.422 -19.812 1 91.94 149 GLN B CA 1
ATOM 5645 C C . GLN B 1 149 ? -21.625 -32.469 -19.906 1 91.94 149 GLN B C 1
ATOM 5647 O O . GLN B 1 149 ? -21.609 -33.438 -19.172 1 91.94 149 GLN B O 1
ATOM 5652 N N . ASN B 1 150 ? -22.516 -32.219 -20.797 1 92.19 150 ASN B N 1
ATOM 5653 C CA . ASN B 1 150 ? -23.625 -33.156 -20.984 1 92.19 150 ASN B CA 1
ATOM 5654 C C . ASN B 1 150 ? -23.141 -34.5 -21.516 1 92.19 150 ASN B C 1
ATOM 5656 O O . ASN B 1 150 ? -23.672 -35.531 -21.125 1 92.19 150 ASN B O 1
ATOM 5660 N N . GLN B 1 151 ? -22.188 -34.469 -22.344 1 92.56 151 GLN B N 1
ATOM 5661 C CA . GLN B 1 151 ? -21.625 -35.688 -22.891 1 92.56 151 GLN B CA 1
ATOM 5662 C C . GLN B 1 151 ? -20.828 -36.438 -21.828 1 92.56 151 GLN B C 1
ATOM 5664 O O . GLN B 1 151 ? -20.922 -37.688 -21.734 1 92.56 151 GLN B O 1
ATOM 5669 N N . LEU B 1 152 ? -20.094 -35.75 -21.016 1 92.88 152 LEU B N 1
ATOM 5670 C CA . LEU B 1 152 ? -19.281 -36.375 -19.984 1 92.88 152 LEU B CA 1
ATOM 5671 C C . LEU B 1 152 ? -20.156 -37 -18.906 1 92.88 152 LEU B C 1
ATOM 5673 O O . LEU B 1 152 ? -19.797 -38 -18.312 1 92.88 152 LEU B O 1
ATOM 5677 N N . LYS B 1 153 ? -21.297 -36.375 -18.625 1 87.88 153 LYS B N 1
ATOM 5678 C CA . LYS B 1 153 ? -22.219 -36.906 -17.625 1 87.88 153 LYS B CA 1
ATOM 5679 C C . LYS B 1 153 ? -22.75 -38.281 -18.031 1 87.88 153 LYS B C 1
ATOM 5681 O O . LYS B 1 153 ? -23.109 -39.094 -17.172 1 87.88 153 LYS B O 1
ATOM 5686 N N . LYS B 1 154 ? -22.797 -38.531 -19.266 1 88.44 154 LYS B N 1
ATOM 5687 C CA . LYS B 1 154 ? -23.328 -39.781 -19.781 1 88.44 154 LYS B CA 1
ATOM 5688 C C . LYS B 1 154 ? -22.281 -40.875 -19.75 1 88.44 154 LYS B C 1
ATOM 5690 O O . LYS B 1 154 ? -22.609 -42.062 -19.875 1 88.44 154 LYS B O 1
ATOM 5695 N N . GLU B 1 155 ? -21.062 -40.406 -19.516 1 84.38 155 GLU B N 1
ATOM 5696 C CA . GLU B 1 155 ? -19.953 -41.344 -19.5 1 84.38 155 GLU B CA 1
ATOM 5697 C C . GLU B 1 155 ? -19.906 -42.125 -18.188 1 84.38 155 GLU B C 1
ATOM 5699 O O . GLU B 1 155 ? -20.156 -41.531 -17.125 1 84.38 155 GLU B O 1
ATOM 5704 N N . ILE B 1 156 ? -19.594 -43.344 -18.25 1 71.44 156 ILE B N 1
ATOM 5705 C CA . ILE B 1 156 ? -19.578 -44.25 -17.094 1 71.44 156 ILE B CA 1
ATOM 5706 C C . ILE B 1 156 ? -18.219 -44.156 -16.391 1 71.44 156 ILE B C 1
ATOM 5708 O O . ILE B 1 156 ? -18.141 -44.344 -15.18 1 71.44 156 ILE B O 1
ATOM 5712 N N . SER B 1 157 ? -17.266 -43.688 -17.094 1 77.12 157 SER B N 1
ATOM 5713 C CA . SER B 1 157 ? -15.906 -43.688 -16.562 1 77.12 157 SER B CA 1
ATOM 5714 C C . SER B 1 157 ? -15.75 -42.656 -15.453 1 77.12 157 SER B C 1
ATOM 5716 O O . SER B 1 157 ? -16.25 -41.531 -15.578 1 77.12 157 SER B O 1
ATOM 5718 N N . SER B 1 158 ? -15.141 -43.125 -14.438 1 81.38 158 SER B N 1
ATOM 5719 C CA . SER B 1 158 ? -14.836 -42.219 -13.328 1 81.38 158 SER B CA 1
ATOM 5720 C C . SER B 1 158 ? -13.859 -41.125 -13.75 1 81.38 158 SER B C 1
ATOM 5722 O O . SER B 1 158 ? -13.773 -40.094 -13.102 1 81.38 158 SER B O 1
ATOM 5724 N N . TYR B 1 159 ? -13.25 -41.375 -14.883 1 89.44 159 TYR B N 1
ATOM 5725 C CA . TYR B 1 159 ? -12.234 -40.438 -15.32 1 89.44 159 TYR B CA 1
ATOM 5726 C C . TYR B 1 159 ? -12.859 -39.281 -16.109 1 89.44 159 TYR B C 1
ATOM 5728 O O . TYR B 1 159 ? -12.203 -38.281 -16.391 1 89.44 159 TYR B O 1
ATOM 5736 N N . ALA B 1 160 ? -14.164 -39.406 -16.375 1 92.75 160 ALA B N 1
ATOM 5737 C CA . ALA B 1 160 ? -14.898 -38.312 -17 1 92.75 160 ALA B CA 1
ATOM 5738 C C . ALA B 1 160 ? -14.93 -37.094 -16.094 1 92.75 160 ALA B C 1
ATOM 5740 O O . ALA B 1 160 ? -14.906 -35.969 -16.562 1 92.75 160 ALA B O 1
ATOM 5741 N N . GLU B 1 161 ? -14.977 -37.438 -14.852 1 93.12 161 GLU B N 1
ATOM 5742 C CA . GLU B 1 161 ? -14.992 -36.344 -13.867 1 93.12 161 GLU B CA 1
ATOM 5743 C C . GLU B 1 161 ? -13.68 -35.562 -13.875 1 93.12 161 GLU B C 1
ATOM 5745 O O . GLU B 1 161 ? -13.664 -34.344 -13.664 1 93.12 161 GLU B O 1
ATOM 5750 N N . ASP B 1 162 ? -12.57 -36.25 -14.117 1 94.62 162 ASP B N 1
ATOM 5751 C CA . ASP B 1 162 ? -11.266 -35.562 -14.203 1 94.62 162 ASP B CA 1
ATOM 5752 C C . ASP B 1 162 ? -11.242 -34.594 -15.359 1 94.62 162 ASP B C 1
ATOM 5754 O O . ASP B 1 162 ? -10.781 -33.438 -15.203 1 94.62 162 ASP B O 1
ATOM 5758 N N . LEU B 1 163 ? -11.734 -35.031 -16.469 1 96.06 163 LEU B N 1
ATOM 5759 C CA . LEU B 1 163 ? -11.758 -34.156 -17.625 1 96.06 163 LEU B CA 1
ATOM 5760 C C . LEU B 1 163 ? -12.727 -33 -17.406 1 96.06 163 LEU B C 1
ATOM 5762 O O . LEU B 1 163 ? -12.461 -31.859 -17.828 1 96.06 163 LEU B O 1
ATOM 5766 N N . ARG B 1 164 ? -13.836 -33.281 -16.766 1 95.19 164 ARG B N 1
ATOM 5767 C CA . ARG B 1 164 ? -14.82 -32.219 -16.453 1 95.19 164 ARG B CA 1
ATOM 5768 C C . ARG B 1 164 ? -14.203 -31.125 -15.602 1 95.19 164 ARG B C 1
ATOM 5770 O O . ARG B 1 164 ? -14.391 -29.938 -15.883 1 95.19 164 ARG B O 1
ATOM 5777 N N . LEU B 1 165 ? -13.5 -31.5 -14.57 1 95.06 165 LEU B N 1
ATOM 5778 C CA . LEU B 1 165 ? -12.875 -30.531 -13.664 1 95.06 165 LEU B CA 1
ATOM 5779 C C . LEU B 1 165 ? -11.773 -29.75 -14.375 1 95.06 165 LEU B C 1
ATOM 5781 O O . LEU B 1 165 ? -11.594 -28.562 -14.133 1 95.06 165 LEU B O 1
ATOM 5785 N N . MET B 1 166 ? -11.016 -30.453 -15.25 1 96.88 166 MET B N 1
ATOM 5786 C CA . MET B 1 166 ? -10 -29.766 -16.047 1 96.88 166 MET B CA 1
ATOM 5787 C C . MET B 1 166 ? -10.633 -28.688 -16.922 1 96.88 166 MET B C 1
ATOM 5789 O O . MET B 1 166 ? -10.141 -27.562 -16.984 1 96.88 166 MET B O 1
ATOM 5793 N N . LEU B 1 167 ? -11.703 -29.078 -17.531 1 96.94 167 LEU B N 1
ATOM 5794 C CA . LEU B 1 167 ? -12.398 -28.141 -18.422 1 96.94 167 LEU B CA 1
ATOM 5795 C C . LEU B 1 167 ? -12.953 -26.953 -17.641 1 96.94 167 LEU B C 1
ATOM 5797 O O . LEU B 1 167 ? -12.875 -25.812 -18.109 1 96.94 167 LEU B O 1
ATOM 5801 N N . GLU B 1 168 ? -13.547 -27.25 -16.531 1 96.62 168 GLU B N 1
ATOM 5802 C CA . GLU B 1 168 ? -14.055 -26.172 -15.672 1 96.62 168 GLU B CA 1
ATOM 5803 C C . GLU B 1 168 ? -12.953 -25.172 -15.336 1 96.62 168 GLU B C 1
ATOM 5805 O O . GLU B 1 168 ? -13.141 -23.969 -15.461 1 96.62 168 GLU B O 1
ATOM 5810 N N . GLY B 1 169 ? -11.789 -25.688 -14.922 1 97.75 169 GLY B N 1
ATOM 5811 C CA . GLY B 1 169 ? -10.656 -24.828 -14.602 1 97.75 169 GLY B CA 1
ATOM 5812 C C . GLY B 1 169 ? -10.18 -24 -15.781 1 97.75 169 GLY B C 1
ATOM 5813 O O . GLY B 1 169 ? -9.844 -22.828 -15.625 1 97.75 169 GLY B O 1
ATOM 5814 N N . PHE B 1 170 ? -10.203 -24.625 -16.906 1 98.06 170 PHE B N 1
ATOM 5815 C CA . PHE B 1 170 ? -9.758 -23.969 -18.125 1 98.06 170 PHE B CA 1
ATOM 5816 C C . PHE B 1 170 ? -10.641 -22.781 -18.469 1 98.06 170 PHE B C 1
ATOM 5818 O O . PHE B 1 170 ? -10.156 -21.766 -18.969 1 98.06 170 PHE B O 1
ATOM 5825 N N . PHE B 1 171 ? -11.93 -22.875 -18.141 1 96.94 171 PHE B N 1
ATOM 5826 C CA . PHE B 1 171 ? -12.875 -21.797 -18.438 1 96.94 171 PHE B CA 1
ATOM 5827 C C . PHE B 1 171 ? -12.883 -20.766 -17.328 1 96.94 171 PHE B C 1
ATOM 5829 O O . PHE B 1 171 ? -12.906 -19.562 -17.594 1 96.94 171 PHE B O 1
ATOM 5836 N N . VAL B 1 172 ? -12.812 -21.203 -16.109 1 96.88 172 VAL B N 1
ATOM 5837 C CA . VAL B 1 172 ? -12.945 -20.312 -14.969 1 96.88 172 VAL B CA 1
ATOM 5838 C C . VAL B 1 172 ? -11.656 -19.516 -14.773 1 96.88 172 VAL B C 1
ATOM 5840 O O . VAL B 1 172 ? -11.688 -18.359 -14.336 1 96.88 172 VAL B O 1
ATOM 5843 N N . GLY B 1 173 ? -10.492 -20.078 -15.148 1 97.38 173 GLY B N 1
ATOM 5844 C CA . GLY B 1 173 ? -9.195 -19.469 -14.922 1 97.38 173 GLY B CA 1
ATOM 5845 C C . GLY B 1 173 ? -9.109 -18.047 -15.445 1 97.38 173 GLY B C 1
ATOM 5846 O O . GLY B 1 173 ? -8.953 -17.094 -14.672 1 97.38 173 GLY B O 1
ATOM 5847 N N . PRO B 1 174 ? -9.305 -17.859 -16.75 1 97 174 PRO B N 1
ATOM 5848 C CA . PRO B 1 174 ? -9.242 -16.516 -17.328 1 97 174 PRO B CA 1
ATOM 5849 C C . PRO B 1 174 ? -10.297 -15.57 -16.734 1 97 174 PRO B C 1
ATOM 5851 O O . PRO B 1 174 ? -10.031 -14.375 -16.578 1 97 174 PRO B O 1
ATOM 5854 N N . ILE B 1 175 ? -11.445 -16.109 -16.359 1 96.38 175 ILE B N 1
ATOM 5855 C CA . ILE B 1 175 ? -12.539 -15.289 -15.836 1 96.38 175 ILE B CA 1
ATOM 5856 C C . ILE B 1 175 ? -12.18 -14.766 -14.453 1 96.38 175 ILE B C 1
ATOM 5858 O O . ILE B 1 175 ? -12.336 -13.578 -14.164 1 96.38 175 ILE B O 1
ATOM 5862 N N . ILE B 1 176 ? -11.68 -15.672 -13.617 1 96.69 176 ILE B N 1
ATOM 5863 C CA . ILE B 1 176 ? -11.344 -15.312 -12.242 1 96.69 176 ILE B CA 1
ATOM 5864 C C . ILE B 1 176 ? -10.227 -14.273 -12.242 1 96.69 176 ILE B C 1
ATOM 5866 O O . ILE B 1 176 ? -10.258 -13.312 -11.477 1 96.69 176 ILE B O 1
ATOM 5870 N N . VAL B 1 177 ? -9.25 -14.453 -13.094 1 96.44 177 VAL B N 1
ATOM 5871 C CA . VAL B 1 177 ? -8.125 -13.531 -13.172 1 96.44 177 VAL B CA 1
ATOM 5872 C C . VAL B 1 177 ? -8.602 -12.18 -13.703 1 96.44 177 VAL B C 1
ATOM 5874 O O . VAL B 1 177 ? -8.242 -11.133 -13.156 1 96.44 177 VAL B O 1
ATOM 5877 N N . GLY B 1 178 ? -9.414 -12.18 -14.734 1 94.94 178 GLY B N 1
ATOM 5878 C CA . GLY B 1 178 ? -9.938 -10.945 -15.281 1 94.94 178 GLY B CA 1
ATOM 5879 C C . GLY B 1 178 ? -10.727 -10.133 -14.273 1 94.94 178 GLY B C 1
ATOM 5880 O O . GLY B 1 178 ? -10.484 -8.93 -14.109 1 94.94 178 GLY B O 1
ATOM 5881 N N . LEU B 1 179 ? -11.656 -10.789 -13.602 1 94.56 179 LEU B N 1
ATOM 5882 C CA . LEU B 1 179 ? -12.508 -10.117 -12.625 1 94.56 179 LEU B CA 1
ATOM 5883 C C . LEU B 1 179 ? -11.703 -9.688 -11.398 1 94.56 179 LEU B C 1
ATOM 5885 O O . LEU B 1 179 ? -11.977 -8.648 -10.805 1 94.56 179 LEU B O 1
ATOM 5889 N N . GLY B 1 180 ? -10.727 -10.492 -11.023 1 93.94 180 GLY B N 1
ATOM 5890 C CA . GLY B 1 180 ? -9.867 -10.141 -9.906 1 93.94 180 GLY B CA 1
ATOM 5891 C C . GLY B 1 180 ? -8.977 -8.945 -10.18 1 93.94 180 GLY B C 1
ATOM 5892 O O . GLY B 1 180 ? -8.914 -8.016 -9.375 1 93.94 180 GLY B O 1
ATOM 5893 N N . MET B 1 181 ? -8.344 -8.898 -11.289 1 93 181 MET B N 1
ATOM 5894 C CA . MET B 1 181 ? -7.395 -7.848 -11.664 1 93 181 MET B CA 1
ATOM 5895 C C . MET B 1 181 ? -8.109 -6.516 -11.859 1 93 181 MET B C 1
ATOM 5897 O O . MET B 1 181 ? -7.535 -5.457 -11.617 1 93 181 MET B O 1
ATOM 5901 N N . THR B 1 182 ? -9.305 -6.578 -12.32 1 91.06 182 THR B N 1
ATOM 5902 C CA . THR B 1 182 ? -10.023 -5.34 -12.602 1 91.06 182 THR B CA 1
ATOM 5903 C C . THR B 1 182 ? -10.758 -4.852 -11.359 1 91.06 182 THR B C 1
ATOM 5905 O O . THR B 1 182 ? -11.461 -3.842 -11.406 1 91.06 182 THR B O 1
ATOM 5908 N N . GLY B 1 183 ? -10.664 -5.633 -10.281 1 90.38 183 GLY B N 1
ATOM 5909 C CA . GLY B 1 183 ? -11.258 -5.215 -9.023 1 90.38 183 GLY B CA 1
ATOM 5910 C C . GLY B 1 183 ? -12.742 -5.508 -8.938 1 90.38 183 GLY B C 1
ATOM 5911 O O . GLY B 1 183 ? -13.406 -5.098 -7.98 1 90.38 183 GLY B O 1
ATOM 5912 N N . MET B 1 184 ? -13.289 -6.168 -9.797 1 90.38 184 MET B N 1
ATOM 5913 C CA . MET B 1 184 ? -14.727 -6.398 -9.859 1 90.38 184 MET B CA 1
ATOM 5914 C C . MET B 1 184 ? -15.203 -7.23 -8.672 1 90.38 184 MET B C 1
ATOM 5916 O O . MET B 1 184 ? -16.266 -6.977 -8.117 1 90.38 184 MET B O 1
ATOM 5920 N N . PHE B 1 185 ? -14.422 -8.227 -8.281 1 92.06 185 PHE B N 1
ATOM 5921 C CA . PHE B 1 185 ? -14.805 -9.047 -7.145 1 92.06 185 PHE B CA 1
ATOM 5922 C C . PHE B 1 185 ? -14.953 -8.195 -5.887 1 92.06 185 PHE B C 1
ATOM 5924 O O . PHE B 1 185 ? -15.898 -8.383 -5.117 1 92.06 185 PHE B O 1
ATOM 5931 N N . HIS B 1 186 ? -14.016 -7.301 -5.719 1 90.12 186 HIS B N 1
ATOM 5932 C CA . HIS B 1 186 ? -14.109 -6.398 -4.578 1 90.12 186 HIS B CA 1
ATOM 5933 C C . HIS B 1 186 ? -15.336 -5.504 -4.68 1 90.12 186 HIS B C 1
ATOM 5935 O O . HIS B 1 186 ? -16.047 -5.293 -3.691 1 90.12 186 HIS B O 1
ATOM 5941 N N . ASN B 1 187 ? -15.531 -4.969 -5.836 1 88.12 187 ASN B N 1
ATOM 5942 C CA . ASN B 1 187 ? -16.688 -4.113 -6.059 1 88.12 187 ASN B CA 1
ATOM 5943 C C . ASN B 1 187 ? -18 -4.844 -5.75 1 88.12 187 ASN B C 1
ATOM 5945 O O . ASN B 1 187 ? -18.891 -4.285 -5.117 1 88.12 187 ASN B O 1
ATOM 5949 N N . TYR B 1 188 ? -18.094 -6.062 -6.242 1 87.12 188 TYR B N 1
ATOM 5950 C CA . TYR B 1 188 ? -19.266 -6.879 -5.969 1 87.12 188 TYR B CA 1
ATOM 5951 C C . TYR B 1 188 ? -19.469 -7.078 -4.473 1 87.12 188 TYR B C 1
ATOM 5953 O O . TYR B 1 188 ? -20.594 -7.023 -3.971 1 87.12 188 TYR B O 1
ATOM 5961 N N . PHE B 1 189 ? -18.406 -7.324 -3.812 1 85.69 189 PHE B N 1
ATOM 5962 C CA . PHE B 1 189 ? -18.438 -7.59 -2.379 1 85.69 189 PHE B CA 1
ATOM 5963 C C . PHE B 1 189 ? -18.875 -6.352 -1.61 1 85.69 189 PHE B C 1
ATOM 5965 O O . PHE B 1 189 ? -19.547 -6.457 -0.579 1 85.69 189 PHE B O 1
ATOM 5972 N N . MET B 1 190 ? -18.469 -5.203 -2.109 1 83.56 190 MET B N 1
ATOM 5973 C CA . MET B 1 190 ? -18.766 -3.949 -1.426 1 83.56 190 MET B CA 1
ATOM 5974 C C . MET B 1 190 ? -20.266 -3.656 -1.467 1 83.56 190 MET B C 1
ATOM 5976 O O . MET B 1 190 ? -20.781 -2.906 -0.636 1 83.56 190 MET B O 1
ATOM 5980 N N . GLU B 1 191 ? -20.922 -4.297 -2.408 1 79.12 191 GLU B N 1
ATOM 5981 C CA . GLU B 1 191 ? -22.375 -4.141 -2.523 1 79.12 191 GLU B CA 1
ATOM 5982 C C . GLU B 1 191 ? -23.109 -5.332 -1.918 1 79.12 191 GLU B C 1
ATOM 5984 O O . GLU B 1 191 ? -22.594 -6.453 -1.927 1 79.12 191 GLU B O 1
ATOM 5989 N N . SER B 1 192 ? -24.234 -5.07 -1.248 1 74.06 192 SER B N 1
ATOM 5990 C CA . SER B 1 192 ? -25.062 -6.18 -0.77 1 74.06 192 SER B CA 1
ATOM 5991 C C . SER B 1 192 ? -25.578 -7.02 -1.93 1 74.06 192 SER B C 1
ATOM 5993 O O . SER B 1 192 ? -25.625 -8.25 -1.839 1 74.06 192 SER B O 1
ATOM 5995 N N . SER B 1 193 ? -26.016 -6.363 -2.867 1 79.5 193 SER B N 1
ATOM 5996 C CA . SER B 1 193 ? -26.453 -6.938 -4.133 1 79.5 193 SER B CA 1
ATOM 5997 C C . SER B 1 193 ? -26.141 -6.016 -5.301 1 79.5 193 SER B C 1
ATOM 5999 O O . SER B 1 193 ? -25.953 -4.809 -5.117 1 79.5 193 SER B O 1
ATOM 6001 N N . PHE B 1 194 ? -25.891 -6.672 -6.547 1 82.62 194 PHE B N 1
ATOM 6002 C CA . PHE B 1 194 ? -25.5 -5.828 -7.668 1 82.62 194 PHE B CA 1
ATOM 6003 C C . PHE B 1 194 ? -26.062 -6.367 -8.977 1 82.62 194 PHE B C 1
ATOM 6005 O O . PHE B 1 194 ? -26.531 -7.508 -9.031 1 82.62 194 PHE B O 1
ATOM 6012 N N . THR B 1 195 ? -26.188 -5.488 -9.844 1 81.31 195 THR B N 1
ATOM 6013 C CA . THR B 1 195 ? -26.578 -5.859 -11.203 1 81.31 195 THR B CA 1
ATOM 6014 C C . THR B 1 195 ? -25.406 -5.656 -12.164 1 81.31 195 THR B C 1
ATOM 6016 O O . THR B 1 195 ? -24.469 -4.91 -11.867 1 81.31 195 THR B O 1
ATOM 6019 N N . ALA B 1 196 ? -25.359 -6.363 -13.258 1 78.56 196 ALA B N 1
ATOM 6020 C CA . ALA B 1 196 ? -24.297 -6.234 -14.25 1 78.56 196 ALA B CA 1
ATOM 6021 C C . ALA B 1 196 ? -24.188 -4.801 -14.758 1 78.56 196 ALA B C 1
ATOM 6023 O O . ALA B 1 196 ? -23.094 -4.316 -15.039 1 78.56 196 ALA B O 1
ATOM 6024 N N . GLU B 1 197 ? -25.25 -4.098 -14.867 1 76.19 197 GLU B N 1
ATOM 6025 C CA . GLU B 1 197 ? -25.312 -2.74 -15.406 1 76.19 197 GLU B CA 1
ATOM 6026 C C . GLU B 1 197 ? -24.609 -1.749 -14.477 1 76.19 197 GLU B C 1
ATOM 6028 O O . GLU B 1 197 ? -24.078 -0.74 -14.922 1 76.19 197 GLU B O 1
ATOM 6033 N N . GLU B 1 198 ? -24.547 -2.07 -13.297 1 72.75 198 GLU B N 1
ATOM 6034 C CA . GLU B 1 198 ? -24.016 -1.159 -12.289 1 72.75 198 GLU B CA 1
ATOM 6035 C C . GLU B 1 198 ? -22.5 -1.042 -12.406 1 72.75 198 GLU B C 1
ATOM 6037 O O . GLU B 1 198 ? -21.922 0.015 -12.125 1 72.75 198 GLU B O 1
ATOM 6042 N N . PHE B 1 199 ? -21.891 -2.074 -12.961 1 72.06 199 PHE B N 1
ATOM 6043 C CA . PHE B 1 199 ? -20.438 -2.078 -12.789 1 72.06 199 PHE B CA 1
ATOM 6044 C C . PHE B 1 199 ? -19.734 -2.188 -14.141 1 72.06 199 PHE B C 1
ATOM 6046 O O . PHE B 1 199 ? -18.531 -1.971 -14.234 1 72.06 199 PHE B O 1
ATOM 6053 N N . HIS B 1 200 ? -20.438 -2.586 -15.109 1 75.5 200 HIS B N 1
ATOM 6054 C CA . HIS B 1 200 ? -19.719 -2.893 -16.344 1 75.5 200 HIS B CA 1
ATOM 6055 C C . HIS B 1 200 ? -20.25 -2.053 -17.5 1 75.5 200 HIS B C 1
ATOM 6057 O O . HIS B 1 200 ? -21.453 -1.845 -17.641 1 75.5 200 HIS B O 1
ATOM 6063 N N . LYS B 1 201 ? -19.375 -1.542 -18.266 1 75 201 LYS B N 1
ATOM 6064 C CA . LYS B 1 201 ? -19.703 -0.79 -19.469 1 75 201 LYS B CA 1
ATOM 6065 C C . LYS B 1 201 ? -20.391 -1.678 -20.5 1 75 201 LYS B C 1
ATOM 6067 O O . LYS B 1 201 ? -21.172 -1.194 -21.312 1 75 201 LYS B O 1
ATOM 6072 N N . GLU B 1 202 ? -20.062 -2.992 -20.438 1 80.81 202 GLU B N 1
ATOM 6073 C CA . GLU B 1 202 ? -20.656 -3.992 -21.312 1 80.81 202 GLU B CA 1
ATOM 6074 C C . GLU B 1 202 ? -21.531 -4.961 -20.531 1 80.81 202 GLU B C 1
ATOM 6076 O O . GLU B 1 202 ? -21.203 -6.141 -20.406 1 80.81 202 GLU B O 1
ATOM 6081 N N . PRO B 1 203 ? -22.703 -4.574 -20.219 1 86 203 PRO B N 1
ATOM 6082 C CA . PRO B 1 203 ? -23.516 -5.352 -19.281 1 86 203 PRO B CA 1
ATOM 6083 C C . PRO B 1 203 ? -23.922 -6.715 -19.828 1 86 203 PRO B C 1
ATOM 6085 O O . PRO B 1 203 ? -24.016 -7.688 -19.078 1 86 203 PRO B O 1
ATOM 6088 N N . GLN B 1 204 ? -24.141 -6.828 -21.141 1 85.75 204 GLN B N 1
ATOM 6089 C CA . GLN B 1 204 ? -24.594 -8.094 -21.703 1 85.75 204 GLN B CA 1
ATOM 6090 C C . GLN B 1 204 ? -23.516 -9.164 -21.594 1 85.75 204 GLN B C 1
ATOM 6092 O O . GLN B 1 204 ? -23.812 -10.32 -21.266 1 85.75 204 GLN B O 1
ATOM 6097 N N . LEU B 1 205 ? -22.375 -8.82 -21.953 1 89.69 205 LEU B N 1
ATOM 6098 C CA . LEU B 1 205 ? -21.25 -9.742 -21.844 1 89.69 205 LEU B CA 1
ATOM 6099 C C . LEU B 1 205 ? -21.062 -10.211 -20.391 1 89.69 205 LEU B C 1
ATOM 6101 O O . LEU B 1 205 ? -20.922 -11.414 -20.141 1 89.69 205 LEU B O 1
ATOM 6105 N N . PHE B 1 206 ? -21.172 -9.312 -19.531 1 89.62 206 PHE B N 1
ATOM 6106 C CA . PHE B 1 206 ? -20.938 -9.633 -18.141 1 89.62 206 PHE B CA 1
ATOM 6107 C C . PHE B 1 206 ? -22.094 -10.43 -17.547 1 89.62 206 PHE B C 1
ATOM 6109 O O . PHE B 1 206 ? -21.906 -11.273 -16.672 1 89.62 206 PHE B O 1
ATOM 6116 N N . GLU B 1 207 ? -23.25 -10.117 -18 1 90.62 207 GLU B N 1
ATOM 6117 C CA . GLU B 1 207 ? -24.375 -10.938 -17.594 1 90.62 207 GLU B CA 1
ATOM 6118 C C . GLU B 1 207 ? -24.172 -12.398 -17.969 1 90.62 207 GLU B C 1
ATOM 6120 O O . GLU B 1 207 ? -24.484 -13.297 -17.188 1 90.62 207 GLU B O 1
ATOM 6125 N N . THR B 1 208 ? -23.672 -12.641 -19.172 1 91.94 208 THR B N 1
ATOM 6126 C CA . THR B 1 208 ? -23.375 -14 -19.641 1 91.94 208 THR B CA 1
ATOM 6127 C C . THR B 1 208 ? -22.344 -14.664 -18.734 1 91.94 208 THR B C 1
ATOM 6129 O O . THR B 1 208 ? -22.484 -15.836 -18.391 1 91.94 208 THR B O 1
ATOM 6132 N N . ILE B 1 209 ? -21.344 -13.969 -18.344 1 93.44 209 ILE B N 1
ATOM 6133 C CA . ILE B 1 209 ? -20.281 -14.469 -17.469 1 93.44 209 ILE B CA 1
ATOM 6134 C C . ILE B 1 209 ? -20.859 -14.773 -16.094 1 93.44 209 ILE B C 1
ATOM 6136 O O . ILE B 1 209 ? -20.578 -15.828 -15.516 1 93.44 209 ILE B O 1
ATOM 6140 N N . LEU B 1 210 ? -21.719 -13.867 -15.602 1 92.69 210 LEU B N 1
ATOM 6141 C CA . LEU B 1 210 ? -22.312 -14.047 -14.281 1 92.69 210 LEU B CA 1
ATOM 6142 C C . LEU B 1 210 ? -23.25 -15.242 -14.266 1 92.69 210 LEU B C 1
ATOM 6144 O O . LEU B 1 210 ? -23.328 -15.961 -13.273 1 92.69 210 LEU B O 1
ATOM 6148 N N . GLU B 1 211 ? -23.938 -15.391 -15.312 1 92.12 211 GLU B N 1
ATOM 6149 C CA . GLU B 1 211 ? -24.812 -16.562 -15.43 1 92.12 211 GLU B CA 1
ATOM 6150 C C . GLU B 1 211 ? -24 -17.859 -15.383 1 92.12 211 GLU B C 1
ATOM 6152 O O . GLU B 1 211 ? -24.391 -18.812 -14.734 1 92.12 211 GLU B O 1
ATOM 6157 N N . PHE B 1 212 ? -22.953 -17.906 -16.109 1 94.25 212 PHE B N 1
ATOM 6158 C CA . PHE B 1 212 ? -22.047 -19.062 -16.109 1 94.25 212 PHE B CA 1
ATOM 6159 C C . PHE B 1 212 ? -21.531 -19.328 -14.711 1 94.25 212 PHE B C 1
ATOM 6161 O O . PHE B 1 212 ? -21.562 -20.469 -14.234 1 94.25 212 PHE B O 1
ATOM 6168 N N . LEU B 1 213 ? -21.031 -18.281 -14 1 95.12 213 LEU B N 1
ATOM 6169 C CA . LEU B 1 213 ? -20.484 -18.422 -12.648 1 95.12 213 LEU B CA 1
ATOM 6170 C C . LEU B 1 213 ? -21.578 -18.828 -11.664 1 95.12 213 LEU B C 1
ATOM 6172 O O . LEU B 1 213 ? -21.328 -19.547 -10.695 1 95.12 213 LEU B O 1
ATOM 6176 N N . SER B 1 214 ? -22.828 -18.312 -11.953 1 94.62 214 SER B N 1
ATOM 6177 C CA . SER B 1 214 ? -23.953 -18.719 -11.125 1 94.62 214 SER B CA 1
ATOM 6178 C C . SER B 1 214 ? -24.266 -20.203 -11.289 1 94.62 214 SER B C 1
ATOM 6180 O O . SER B 1 214 ? -24.625 -20.875 -10.328 1 94.62 214 SER B O 1
ATOM 6182 N N . GLN B 1 215 ? -24.141 -20.672 -12.461 1 92.88 215 GLN B N 1
ATOM 6183 C CA . GLN B 1 215 ? -24.328 -22.094 -12.719 1 92.88 215 GLN B CA 1
ATOM 6184 C C . GLN B 1 215 ? -23.312 -22.938 -11.969 1 92.88 215 GLN B C 1
ATOM 6186 O O . GLN B 1 215 ? -23.594 -24.078 -11.594 1 92.88 215 GLN B O 1
ATOM 6191 N N . LEU B 1 216 ? -22.156 -22.438 -11.758 1 94.12 216 LEU B N 1
ATOM 6192 C CA . LEU B 1 216 ? -21.109 -23.141 -11.023 1 94.12 216 LEU B CA 1
ATOM 6193 C C . LEU B 1 216 ? -21.281 -22.938 -9.516 1 94.12 216 LEU B C 1
ATOM 6195 O O . LEU B 1 216 ? -20.5 -23.469 -8.727 1 94.12 216 LEU B O 1
ATOM 6199 N N . GLY B 1 217 ? -22.266 -22.047 -9.117 1 93.88 217 GLY B N 1
ATOM 6200 C CA . GLY B 1 217 ? -22.609 -21.891 -7.711 1 93.88 217 GLY B CA 1
ATOM 6201 C C . GLY B 1 217 ? -21.891 -20.719 -7.055 1 93.88 217 GLY B C 1
ATOM 6202 O O . GLY B 1 217 ? -21.891 -20.609 -5.828 1 93.88 217 GLY B O 1
ATOM 6203 N N . TRP B 1 218 ? -21.234 -19.844 -7.84 1 94.44 218 TRP B N 1
ATOM 6204 C CA . TRP B 1 218 ? -20.438 -18.766 -7.25 1 94.44 218 TRP B CA 1
ATOM 6205 C C . TRP B 1 218 ? -21.344 -17.609 -6.812 1 94.44 218 TRP B C 1
ATOM 6207 O O . TRP B 1 218 ? -21 -16.844 -5.914 1 94.44 218 TRP B O 1
ATOM 6217 N N . PHE B 1 219 ? -22.531 -17.422 -7.531 1 94.56 219 PHE B N 1
ATOM 6218 C CA . PHE B 1 219 ? -23.484 -16.359 -7.227 1 94.56 219 PHE B CA 1
ATOM 6219 C C . PHE B 1 219 ? -24.906 -16.906 -7.156 1 94.56 219 PHE B C 1
ATOM 6221 O O . PHE B 1 219 ? -25.234 -17.875 -7.84 1 94.56 219 PHE B O 1
ATOM 6228 N N . SER B 1 220 ? -25.656 -16.359 -6.262 1 94.5 220 SER B N 1
ATOM 6229 C CA . SER B 1 220 ? -27.109 -16.516 -6.324 1 94.5 220 SER B CA 1
ATOM 6230 C C . SER B 1 220 ? -27.75 -15.406 -7.164 1 94.5 220 SER B C 1
ATOM 6232 O O . SER B 1 220 ? -27.297 -14.258 -7.117 1 94.5 220 SER B O 1
ATOM 6234 N N . GLU B 1 221 ? -28.641 -15.789 -7.969 1 91.44 221 GLU B N 1
ATOM 6235 C CA . GLU B 1 221 ? -29.281 -14.836 -8.859 1 91.44 221 GLU B CA 1
ATOM 6236 C C . GLU B 1 221 ? -30.797 -14.766 -8.602 1 91.44 221 GLU B C 1
ATOM 6238 O O . GLU B 1 221 ? -31.453 -15.797 -8.531 1 91.44 221 GLU B O 1
ATOM 6243 N N . LYS B 1 222 ? -31.281 -13.531 -8.258 1 89.38 222 LYS B N 1
ATOM 6244 C CA . LYS B 1 222 ? -32.688 -13.242 -8.156 1 89.38 222 LYS B CA 1
ATOM 6245 C C . LYS B 1 222 ? -33.062 -11.992 -8.961 1 89.38 222 LYS B C 1
ATOM 6247 O O . LYS B 1 222 ? -32.688 -10.883 -8.594 1 89.38 222 LYS B O 1
ATOM 6252 N N . ASN B 1 223 ? -33.875 -12.055 -9.945 1 87.88 223 ASN B N 1
ATOM 6253 C CA . ASN B 1 223 ? -34.312 -10.945 -10.773 1 87.88 223 ASN B CA 1
ATOM 6254 C C . ASN B 1 223 ? -33.156 -10.117 -11.281 1 87.88 223 ASN B C 1
ATOM 6256 O O . ASN B 1 223 ? -33.125 -8.891 -11.102 1 87.88 223 ASN B O 1
ATOM 6260 N N . LYS B 1 224 ? -32.125 -10.703 -11.695 1 84.5 224 LYS B N 1
ATOM 6261 C CA . LYS B 1 224 ? -30.938 -10.109 -12.305 1 84.5 224 LYS B CA 1
ATOM 6262 C C . LYS B 1 224 ? -30.062 -9.422 -11.25 1 84.5 224 LYS B C 1
ATOM 6264 O O . LYS B 1 224 ? -29.203 -8.617 -11.586 1 84.5 224 LYS B O 1
ATOM 6269 N N . HIS B 1 225 ? -30.422 -9.766 -9.992 1 88.81 225 HIS B N 1
ATOM 6270 C CA . HIS B 1 225 ? -29.547 -9.344 -8.906 1 88.81 225 HIS B CA 1
ATOM 6271 C C . HIS B 1 225 ? -28.672 -10.5 -8.422 1 88.81 225 HIS B C 1
ATOM 6273 O O . HIS B 1 225 ? -29.156 -11.617 -8.25 1 88.81 225 HIS B O 1
ATOM 6279 N N . TYR B 1 226 ? -27.406 -10.18 -8.328 1 91.69 226 TYR B N 1
ATOM 6280 C CA . TYR B 1 226 ? -26.438 -11.219 -7.984 1 91.69 226 TYR B CA 1
ATOM 6281 C C . TYR B 1 226 ? -25.844 -10.984 -6.598 1 91.69 226 TYR B C 1
ATOM 6283 O O . TYR B 1 226 ? -25.625 -9.844 -6.195 1 91.69 226 TYR B O 1
ATOM 6291 N N . GLN B 1 227 ? -25.672 -12 -5.883 1 91.88 227 GLN B N 1
ATOM 6292 C CA . GLN B 1 227 ? -25.016 -11.992 -4.582 1 91.88 227 GLN B CA 1
ATOM 6293 C C . GLN B 1 227 ? -24 -13.133 -4.465 1 91.88 227 GLN B C 1
ATOM 6295 O O . GLN B 1 227 ? -24.266 -14.25 -4.918 1 91.88 227 GLN B O 1
ATOM 6300 N N . PHE B 1 228 ? -22.891 -12.867 -3.836 1 91.38 228 PHE B N 1
ATOM 6301 C CA . PHE B 1 228 ? -21.891 -13.906 -3.639 1 91.38 228 PHE B CA 1
ATOM 6302 C C . PHE B 1 228 ? -22.453 -15.047 -2.791 1 91.38 228 PHE B C 1
ATOM 6304 O O . PHE B 1 228 ? -23.156 -14.805 -1.815 1 91.38 228 PHE B O 1
ATOM 6311 N N . THR B 1 229 ? -22.188 -16.234 -3.199 1 92.06 229 THR B N 1
ATOM 6312 C CA . THR B 1 229 ? -22.281 -17.359 -2.277 1 92.06 229 THR B CA 1
ATOM 6313 C C . THR B 1 229 ? -20.969 -17.531 -1.514 1 92.06 229 THR B C 1
ATOM 6315 O O . THR B 1 229 ? -19.969 -16.875 -1.815 1 92.06 229 THR B O 1
ATOM 6318 N N . ASP B 1 230 ? -20.922 -18.453 -0.544 1 87.75 230 ASP B N 1
ATOM 6319 C CA . ASP B 1 230 ? -19.672 -18.734 0.173 1 87.75 230 ASP B CA 1
ATOM 6320 C C . ASP B 1 230 ? -18.609 -19.297 -0.771 1 87.75 230 ASP B C 1
ATOM 6322 O O . ASP B 1 230 ? -17.438 -18.953 -0.66 1 87.75 230 ASP B O 1
ATOM 6326 N N . LEU B 1 231 ? -19.094 -20.094 -1.683 1 90.69 231 LEU B N 1
ATOM 6327 C CA . LEU B 1 231 ? -18.188 -20.688 -2.666 1 90.69 231 LEU B CA 1
ATOM 6328 C C . LEU B 1 231 ? -17.578 -19.609 -3.557 1 90.69 231 LEU B C 1
ATOM 6330 O O . LEU B 1 231 ? -16.359 -19.547 -3.727 1 90.69 231 LEU B O 1
ATOM 6334 N N . GLY B 1 232 ? -18.484 -18.781 -4.031 1 93.5 232 GLY B N 1
ATOM 6335 C CA . GLY B 1 232 ? -18.031 -17.719 -4.914 1 93.5 232 GLY B CA 1
ATOM 6336 C C . GLY B 1 232 ? -17.062 -16.75 -4.238 1 93.5 232 GLY B C 1
ATOM 6337 O O . GLY B 1 232 ? -16.078 -16.344 -4.836 1 93.5 232 GLY B O 1
ATOM 6338 N N . LEU B 1 233 ? -17.375 -16.422 -3.053 1 92 233 LEU B N 1
ATOM 6339 C CA . LEU B 1 233 ? -16.531 -15.5 -2.312 1 92 233 LEU B CA 1
ATOM 6340 C C . LEU B 1 233 ? -15.164 -16.125 -2.021 1 92 233 LEU B C 1
ATOM 6342 O O . LEU B 1 233 ? -14.141 -15.445 -2.076 1 92 233 LEU B O 1
ATOM 6346 N N . SER B 1 234 ? -15.141 -17.359 -1.737 1 91.5 234 SER B N 1
ATOM 6347 C CA . SER B 1 234 ? -13.883 -18.047 -1.476 1 91.5 234 SER B CA 1
ATOM 6348 C C . SER B 1 234 ? -12.977 -18.016 -2.697 1 91.5 234 SER B C 1
ATOM 6350 O O . SER B 1 234 ? -11.773 -17.766 -2.578 1 91.5 234 SER B O 1
ATOM 6352 N N . PHE B 1 235 ? -13.5 -18.297 -3.857 1 93.94 235 PHE B N 1
ATOM 6353 C CA . PHE B 1 235 ? -12.703 -18.297 -5.082 1 93.94 235 PHE B CA 1
ATOM 6354 C C . PHE B 1 235 ? -12.281 -16.875 -5.445 1 93.94 235 PHE B C 1
ATOM 6356 O O . PHE B 1 235 ? -11.172 -16.656 -5.949 1 93.94 235 PHE B O 1
ATOM 6363 N N . ALA B 1 236 ? -13.219 -15.945 -5.207 1 94.12 236 ALA B N 1
ATOM 6364 C CA . ALA B 1 236 ? -12.867 -14.547 -5.461 1 94.12 236 ALA B CA 1
ATOM 6365 C C . ALA B 1 236 ? -11.664 -14.117 -4.625 1 94.12 236 ALA B C 1
ATOM 6367 O O . ALA B 1 236 ? -10.758 -13.445 -5.121 1 94.12 236 ALA B O 1
ATOM 6368 N N . LYS B 1 237 ? -11.625 -14.547 -3.424 1 90.81 237 LYS B N 1
ATOM 6369 C CA . LYS B 1 237 ? -10.547 -14.195 -2.502 1 90.81 237 LYS B CA 1
ATOM 6370 C C . LYS B 1 237 ? -9.242 -14.891 -2.885 1 90.81 237 LYS B C 1
ATOM 6372 O O . LYS B 1 237 ? -8.156 -14.445 -2.504 1 90.81 237 LYS B O 1
ATOM 6377 N N . LYS B 1 238 ? -9.32 -15.961 -3.652 1 92.19 238 LYS B N 1
ATOM 6378 C CA . LYS B 1 238 ? -8.141 -16.719 -4.059 1 92.19 238 LYS B CA 1
ATOM 6379 C C . LYS B 1 238 ? -7.812 -16.469 -5.531 1 92.19 238 LYS B C 1
ATOM 6381 O O . LYS B 1 238 ? -7.098 -17.266 -6.148 1 92.19 238 LYS B O 1
ATOM 6386 N N . ALA B 1 239 ? -8.305 -15.453 -6.062 1 94.62 239 ALA B N 1
ATOM 6387 C CA . ALA B 1 239 ? -8.172 -15.188 -7.492 1 94.62 239 ALA B CA 1
ATOM 6388 C C . ALA B 1 239 ? -6.703 -15.117 -7.898 1 94.62 239 ALA B C 1
ATOM 6390 O O . ALA B 1 239 ? -6.328 -15.578 -8.977 1 94.62 239 ALA B O 1
ATOM 6391 N N . THR B 1 240 ? -5.859 -14.609 -7.086 1 91.94 240 THR B N 1
ATOM 6392 C CA . THR B 1 240 ? -4.457 -14.398 -7.422 1 91.94 240 THR B CA 1
ATOM 6393 C C . THR B 1 240 ? -3.738 -15.727 -7.605 1 91.94 240 THR B C 1
ATOM 6395 O O . THR B 1 240 ? -2.732 -15.805 -8.32 1 91.94 240 THR B O 1
ATOM 6398 N N . ALA B 1 241 ? -4.242 -16.797 -7.035 1 93.19 241 ALA B N 1
ATOM 6399 C CA . ALA B 1 241 ? -3.635 -18.109 -7.156 1 93.19 241 ALA B CA 1
ATOM 6400 C C . ALA B 1 241 ? -3.674 -18.609 -8.602 1 93.19 241 ALA B C 1
ATOM 6402 O O . ALA B 1 241 ? -2.881 -19.469 -8.992 1 93.19 241 ALA B O 1
ATOM 6403 N N . TYR B 1 242 ? -4.574 -18.062 -9.367 1 96.88 242 TYR B N 1
ATOM 6404 C CA . TYR B 1 242 ? -4.715 -18.453 -10.766 1 96.88 242 TYR B CA 1
ATOM 6405 C C . TYR B 1 242 ? -3.812 -17.609 -11.664 1 96.88 242 TYR B C 1
ATOM 6407 O O . TYR B 1 242 ? -3.572 -17.969 -12.82 1 96.88 242 TYR B O 1
ATOM 6415 N N . GLY B 1 243 ? -3.354 -16.484 -11.117 1 95.25 243 GLY B N 1
ATOM 6416 C CA . GLY B 1 243 ? -2.762 -15.422 -11.914 1 95.25 243 GLY B CA 1
ATOM 6417 C C . GLY B 1 243 ? -1.536 -15.867 -12.688 1 95.25 243 GLY B C 1
ATOM 6418 O O . GLY B 1 243 ? -1.456 -15.672 -13.898 1 95.25 243 GLY B O 1
ATOM 6419 N N . VAL B 1 244 ? -0.624 -16.531 -12.031 1 93.69 244 VAL B N 1
ATOM 6420 C CA . VAL B 1 244 ? 0.62 -16.922 -12.688 1 93.69 244 VAL B CA 1
ATOM 6421 C C . VAL B 1 244 ? 0.327 -17.938 -13.781 1 93.69 244 VAL B C 1
ATOM 6423 O O . VAL B 1 244 ? 0.798 -17.797 -14.914 1 93.69 244 VAL B O 1
ATOM 6426 N N . THR B 1 245 ? -0.436 -18.953 -13.5 1 97.5 245 THR B N 1
ATOM 6427 C CA . THR B 1 245 ? -0.741 -20 -14.469 1 97.5 245 THR B CA 1
ATOM 6428 C C . THR B 1 245 ? -1.448 -19.422 -15.688 1 97.5 245 THR B C 1
ATOM 6430 O O . THR B 1 245 ? -1.067 -19.703 -16.828 1 97.5 245 THR B O 1
ATOM 6433 N N . VAL B 1 246 ? -2.42 -18.578 -15.453 1 97.69 246 VAL B N 1
ATOM 6434 C CA . VAL B 1 246 ? -3.211 -18 -16.531 1 97.69 246 VAL B CA 1
ATOM 6435 C C . VAL B 1 246 ? -2.348 -17.047 -17.359 1 97.69 246 VAL B C 1
ATOM 6437 O O . VAL B 1 246 ? -2.525 -16.938 -18.578 1 97.69 246 VAL B O 1
ATOM 6440 N N . SER B 1 247 ? -1.425 -16.422 -16.734 1 95.75 247 SER B N 1
ATOM 6441 C CA . SER B 1 247 ? -0.59 -15.43 -17.422 1 95.75 247 SER B CA 1
ATOM 6442 C C . SER B 1 247 ? 0.222 -16.062 -18.531 1 95.75 247 SER B C 1
ATOM 6444 O O . SER B 1 247 ? 0.676 -15.383 -19.453 1 95.75 247 SER B O 1
ATOM 6446 N N . TYR B 1 248 ? 0.385 -17.391 -18.531 1 96.38 248 TYR B N 1
ATOM 6447 C CA . TYR B 1 248 ? 1.19 -18.078 -19.547 1 96.38 248 TYR B CA 1
ATOM 6448 C C . TYR B 1 248 ? 0.312 -18.641 -20.641 1 96.38 248 TYR B C 1
ATOM 6450 O O . TYR B 1 248 ? 0.808 -19.312 -21.562 1 96.38 248 TYR B O 1
ATOM 6458 N N . LEU B 1 249 ? -0.981 -18.406 -20.641 1 97.25 249 LEU B N 1
ATOM 6459 C CA . LEU B 1 249 ? -1.881 -18.969 -21.641 1 97.25 249 LEU B CA 1
ATOM 6460 C C . LEU B 1 249 ? -1.474 -18.516 -23.047 1 97.25 249 LEU B C 1
ATOM 6462 O O . LEU B 1 249 ? -1.621 -19.25 -24 1 97.25 249 LEU B O 1
ATOM 6466 N N . PRO B 1 250 ? -0.938 -17.234 -23.203 1 94.94 250 PRO B N 1
ATOM 6467 C CA . PRO B 1 250 ? -0.432 -16.891 -24.547 1 94.94 250 PRO B CA 1
ATOM 6468 C C . PRO B 1 250 ? 0.609 -17.875 -25.047 1 94.94 250 PRO B C 1
ATOM 6470 O O . PRO B 1 250 ? 0.629 -18.203 -26.234 1 94.94 250 PRO B O 1
ATOM 6473 N N . MET B 1 251 ? 1.45 -18.375 -24.219 1 95.12 251 MET B N 1
ATOM 6474 C CA . MET B 1 251 ? 2.436 -19.391 -24.594 1 95.12 251 MET B CA 1
ATOM 6475 C C . MET B 1 251 ? 1.753 -20.672 -25.016 1 95.12 251 MET B C 1
ATOM 6477 O O . MET B 1 251 ? 2.135 -21.281 -26.031 1 95.12 251 MET B O 1
ATOM 6481 N N . PHE B 1 252 ? 0.716 -21.062 -24.359 1 97.19 252 PHE B N 1
ATOM 6482 C CA . PHE B 1 252 ? 0.009 -22.312 -24.641 1 97.19 252 PHE B CA 1
ATOM 6483 C C . PHE B 1 252 ? -0.772 -22.188 -25.953 1 97.19 252 PHE B C 1
ATOM 6485 O O . PHE B 1 252 ? -1.092 -23.203 -26.578 1 97.19 252 PHE B O 1
ATOM 6492 N N . GLN B 1 253 ? -1.1 -20.969 -26.297 1 96 253 GLN B N 1
ATOM 6493 C CA . GLN B 1 253 ? -1.72 -20.781 -27.609 1 96 253 GLN B CA 1
ATOM 6494 C C . GLN B 1 253 ? -0.747 -21.109 -28.734 1 96 253 GLN B C 1
ATOM 6496 O O . GLN B 1 253 ? -1.166 -21.422 -29.859 1 96 253 GLN B O 1
ATOM 6501 N N . SER B 1 254 ? 0.524 -21.094 -28.453 1 94.38 254 SER B N 1
ATOM 6502 C CA . SER B 1 254 ? 1.558 -21.375 -29.438 1 94.38 254 SER B CA 1
ATOM 6503 C C . SER B 1 254 ? 2.234 -22.703 -29.172 1 94.38 254 SER B C 1
ATOM 6505 O O . SER B 1 254 ? 3.395 -22.906 -29.531 1 94.38 254 SER B O 1
ATOM 6507 N N . LEU B 1 255 ? 1.538 -23.609 -28.578 1 96.19 255 LEU B N 1
ATOM 6508 C CA . LEU B 1 255 ? 2.109 -24.891 -28.188 1 96.19 255 LEU B CA 1
ATOM 6509 C C . LEU B 1 255 ? 2.566 -25.688 -29.406 1 96.19 255 LEU B C 1
ATOM 6511 O O . LEU B 1 255 ? 3.559 -26.406 -29.344 1 96.19 255 LEU B O 1
ATOM 6515 N N . ASP B 1 256 ? 1.838 -25.531 -30.484 1 95.5 256 ASP B N 1
ATOM 6516 C CA . ASP B 1 256 ? 2.197 -26.234 -31.703 1 95.5 256 ASP B CA 1
ATOM 6517 C C . ASP B 1 256 ? 3.588 -25.812 -32.188 1 95.5 256 ASP B C 1
ATOM 6519 O O . ASP B 1 256 ? 4.391 -26.672 -32.594 1 95.5 256 ASP B O 1
ATOM 6523 N N . LYS B 1 257 ? 3.824 -24.562 -32.125 1 94.31 257 LYS B N 1
ATOM 6524 C CA . LYS B 1 257 ? 5.129 -24.047 -32.531 1 94.31 257 LYS B CA 1
ATOM 6525 C C . LYS B 1 257 ? 6.215 -24.484 -31.562 1 94.31 257 LYS B C 1
ATOM 6527 O O . LYS B 1 257 ? 7.336 -24.797 -31.969 1 94.31 257 LYS B O 1
ATOM 6532 N N . LEU B 1 258 ? 5.906 -24.578 -30.312 1 96.06 258 LEU B N 1
ATOM 6533 C CA . LEU B 1 258 ? 6.875 -24.969 -29.297 1 96.06 258 LEU B CA 1
ATOM 6534 C C . LEU B 1 258 ? 7.219 -26.453 -29.422 1 96.06 258 LEU B C 1
ATOM 6536 O O . LEU B 1 258 ? 8.391 -26.828 -29.359 1 96.06 258 LEU B O 1
ATOM 6540 N N . LEU B 1 259 ? 6.188 -27.234 -29.625 1 97.44 259 LEU B N 1
ATOM 6541 C CA . LEU B 1 259 ? 6.387 -28.672 -29.625 1 97.44 259 LEU B CA 1
ATOM 6542 C C . LEU B 1 259 ? 6.914 -29.156 -30.969 1 97.44 259 LEU B C 1
ATOM 6544 O O . LEU B 1 259 ? 7.77 -30.047 -31.016 1 97.44 259 LEU B O 1
ATOM 6548 N N . PHE B 1 260 ? 6.48 -28.547 -32.094 1 96.81 260 PHE B N 1
ATOM 6549 C CA . PHE B 1 260 ? 6.711 -29.172 -33.375 1 96.81 260 PHE B CA 1
ATOM 6550 C C . PHE B 1 260 ? 7.316 -28.172 -34.375 1 96.81 260 PHE B C 1
ATOM 6552 O O . PHE B 1 260 ? 7.688 -28.531 -35.469 1 96.81 260 PHE B O 1
ATOM 6559 N N . GLY B 1 261 ? 7.402 -26.953 -33.938 1 94.56 261 GLY B N 1
ATOM 6560 C CA . GLY B 1 261 ? 7.91 -25.922 -34.812 1 94.56 261 GLY B CA 1
ATOM 6561 C C . GLY B 1 261 ? 9.156 -25.234 -34.312 1 94.56 261 GLY B C 1
ATOM 6562 O O . GLY B 1 261 ? 10.016 -25.891 -33.688 1 94.56 261 GLY B O 1
ATOM 6563 N N . ASN B 1 262 ? 9.281 -23.922 -34.656 1 91.12 262 ASN B N 1
ATOM 6564 C CA . ASN B 1 262 ? 10.422 -23.125 -34.219 1 91.12 262 ASN B CA 1
ATOM 6565 C C . ASN B 1 262 ? 10.156 -22.469 -32.844 1 91.12 262 ASN B C 1
ATOM 6567 O O . ASN B 1 262 ? 9.492 -21.438 -32.781 1 91.12 262 ASN B O 1
ATOM 6571 N N . ALA B 1 263 ? 10.805 -23.062 -31.922 1 88.06 263 ALA B N 1
ATOM 6572 C CA . ALA B 1 263 ? 10.586 -22.625 -30.547 1 88.06 263 ALA B CA 1
ATOM 6573 C C . ALA B 1 263 ? 11.047 -21.188 -30.344 1 88.06 263 ALA B C 1
ATOM 6575 O O . ALA B 1 263 ? 10.492 -20.469 -29.516 1 88.06 263 ALA B O 1
ATOM 6576 N N . THR B 1 264 ? 12.008 -20.672 -31.031 1 84.38 264 THR B N 1
ATOM 6577 C CA . THR B 1 264 ? 12.609 -19.344 -30.828 1 84.38 264 THR B CA 1
ATOM 6578 C C . THR B 1 264 ? 11.664 -18.25 -31.312 1 84.38 264 THR B C 1
ATOM 6580 O O . THR B 1 264 ? 11.75 -17.109 -30.844 1 84.38 264 THR B O 1
ATOM 6583 N N . GLU B 1 265 ? 10.789 -18.578 -32.125 1 79.69 265 GLU B N 1
ATOM 6584 C CA . GLU B 1 265 ? 9.844 -17.594 -32.656 1 79.69 265 GLU B CA 1
ATOM 6585 C C . GLU B 1 265 ? 8.836 -17.172 -31.594 1 79.69 265 GLU B C 1
ATOM 6587 O O . GLU B 1 265 ? 8.297 -16.062 -31.641 1 79.69 265 GLU B O 1
ATOM 6592 N N . VAL B 1 266 ? 8.648 -18.031 -30.719 1 77 266 VAL B N 1
ATOM 6593 C CA . VAL B 1 266 ? 7.645 -17.781 -29.688 1 77 266 VAL B CA 1
ATOM 6594 C C . VAL B 1 266 ? 8.258 -16.938 -28.562 1 77 266 VAL B C 1
ATOM 6596 O O . VAL B 1 266 ? 7.574 -16.109 -27.969 1 77 266 VAL B O 1
ATOM 6599 N N . LYS B 1 267 ? 9.523 -17 -28.359 1 72.94 267 LYS B N 1
ATOM 6600 C CA . LYS B 1 267 ? 10.133 -16.438 -27.156 1 72.94 267 LYS B CA 1
ATOM 6601 C C . LYS B 1 267 ? 10.906 -15.156 -27.469 1 72.94 267 LYS B C 1
ATOM 6603 O O . LYS B 1 267 ? 11.109 -14.312 -26.594 1 72.94 267 LYS B O 1
ATOM 6608 N N . GLU B 1 268 ? 11.43 -15.109 -28.672 1 63 268 GLU B N 1
ATOM 6609 C CA . GLU B 1 268 ? 12.32 -13.992 -28.969 1 63 268 GLU B CA 1
ATOM 6610 C C . GLU B 1 268 ? 11.547 -12.688 -29.125 1 63 268 GLU B C 1
ATOM 6612 O O . GLU B 1 268 ? 10.516 -12.648 -29.797 1 63 268 GLU B O 1
ATOM 6617 N N . TYR B 1 269 ? 11.656 -11.961 -28.203 1 55.81 269 TYR B N 1
ATOM 6618 C CA . TYR B 1 269 ? 11.172 -10.586 -28.266 1 55.81 269 TYR B CA 1
ATOM 6619 C C . TYR B 1 269 ? 12.312 -9.602 -28.047 1 55.81 269 TYR B C 1
ATOM 6621 O O . TYR B 1 269 ? 13.32 -9.93 -27.422 1 55.81 269 TYR B O 1
ATOM 6629 N N . THR B 1 270 ? 12.32 -8.625 -28.891 1 47.84 270 THR B N 1
ATOM 6630 C CA . THR B 1 270 ? 13.289 -7.562 -28.672 1 47.84 270 THR B CA 1
ATOM 6631 C C . THR B 1 270 ? 12.977 -6.797 -27.391 1 47.84 270 THR B C 1
ATOM 6633 O O . THR B 1 270 ? 11.844 -6.824 -26.906 1 47.84 270 THR B O 1
ATOM 6636 N N . LEU B 1 271 ? 14 -6.375 -26.719 1 47.56 271 LEU B N 1
ATOM 6637 C CA . LEU B 1 271 ? 13.969 -5.582 -25.5 1 47.56 271 LEU B CA 1
ATOM 6638 C C . LEU B 1 271 ? 12.781 -4.621 -25.5 1 47.56 271 LEU B C 1
ATOM 6640 O O . LEU B 1 271 ? 12.211 -4.332 -24.453 1 47.56 271 LEU B O 1
ATOM 6644 N N . LEU B 1 272 ? 12.555 -4.219 -26.688 1 46.22 272 LEU B N 1
ATOM 6645 C CA . LEU B 1 272 ? 11.539 -3.176 -26.797 1 46.22 272 LEU B CA 1
ATOM 6646 C C . LEU B 1 272 ? 10.148 -3.783 -26.953 1 46.22 272 LEU B C 1
ATOM 6648 O O . LEU B 1 272 ? 9.148 -3.088 -26.797 1 46.22 272 LEU B O 1
ATOM 6652 N N . GLU B 1 273 ? 10.164 -5.074 -27.203 1 53.41 273 GLU B N 1
ATOM 6653 C CA . GLU B 1 273 ? 8.859 -5.648 -27.5 1 53.41 273 GLU B CA 1
ATOM 6654 C C . GLU B 1 273 ? 8.266 -6.34 -26.281 1 53.41 273 GLU B C 1
ATOM 6656 O O . GLU B 1 273 ? 9 -6.785 -25.391 1 53.41 273 GLU B O 1
ATOM 6661 N N . THR B 1 274 ? 7.035 -6.188 -26.109 1 60.94 274 THR B N 1
ATOM 6662 C CA . THR B 1 274 ? 6.25 -6.844 -25.062 1 60.94 274 THR B CA 1
ATOM 6663 C C . THR B 1 274 ? 6.406 -8.359 -25.141 1 60.94 274 THR B C 1
ATOM 6665 O O . THR B 1 274 ? 6.43 -8.93 -26.234 1 60.94 274 THR B O 1
ATOM 6668 N N . GLU B 1 275 ? 6.785 -9.008 -24.031 1 74.12 275 GLU B N 1
ATOM 6669 C CA . GLU B 1 275 ? 6.836 -10.469 -23.938 1 74.12 275 GLU B CA 1
ATOM 6670 C C . GLU B 1 275 ? 5.555 -11.102 -24.469 1 74.12 275 GLU B C 1
ATOM 6672 O O . GLU B 1 275 ? 4.461 -10.789 -24 1 74.12 275 GLU B O 1
ATOM 6677 N N . LYS B 1 276 ? 5.684 -11.945 -25.5 1 78.88 276 LYS B N 1
ATOM 6678 C CA . LYS B 1 276 ? 4.516 -12.5 -26.172 1 78.88 276 LYS B CA 1
ATOM 6679 C C . LYS B 1 276 ? 4.039 -13.781 -25.5 1 78.88 276 LYS B C 1
ATOM 6681 O O . LYS B 1 276 ? 2.875 -14.164 -25.625 1 78.88 276 LYS B O 1
ATOM 6686 N N . HIS B 1 277 ? 4.953 -14.453 -24.797 1 87.88 277 HIS B N 1
ATOM 6687 C CA . HIS B 1 277 ? 4.605 -15.766 -24.266 1 87.88 277 HIS B CA 1
ATOM 6688 C C . HIS B 1 277 ? 3.955 -15.648 -22.891 1 87.88 277 HIS B C 1
ATOM 6690 O O . HIS B 1 277 ? 3.426 -16.625 -22.359 1 87.88 277 HIS B O 1
ATOM 6696 N N . VAL B 1 278 ? 4.039 -14.469 -22.312 1 90.44 278 VAL B N 1
ATOM 6697 C CA . VAL B 1 278 ? 3.479 -14.273 -20.969 1 90.44 278 VAL B CA 1
ATOM 6698 C C . VAL B 1 278 ? 2.83 -12.898 -20.875 1 90.44 278 VAL B C 1
ATOM 6700 O O . VAL B 1 278 ? 3.348 -11.922 -21.422 1 90.44 278 VAL B O 1
ATOM 6703 N N . ASN B 1 279 ? 1.623 -12.812 -20.391 1 90.69 279 ASN B N 1
ATOM 6704 C CA . ASN B 1 279 ? 1.061 -11.531 -20 1 90.69 279 ASN B CA 1
ATOM 6705 C C . ASN B 1 279 ? 1.681 -11.023 -18.703 1 90.69 279 ASN B C 1
ATOM 6707 O O . ASN B 1 279 ? 1.277 -11.43 -17.609 1 90.69 279 ASN B O 1
ATOM 6711 N N . ARG B 1 280 ? 2.58 -10.094 -18.812 1 83.94 280 ARG B N 1
ATOM 6712 C CA . ARG B 1 280 ? 3.414 -9.672 -17.703 1 83.94 280 ARG B CA 1
ATOM 6713 C C . ARG B 1 280 ? 2.576 -9.016 -16.609 1 83.94 280 ARG B C 1
ATOM 6715 O O . ARG B 1 280 ? 2.848 -9.195 -15.414 1 83.94 280 ARG B O 1
ATOM 6722 N N . GLU B 1 281 ? 1.587 -8.25 -16.969 1 84.31 281 GLU B N 1
ATOM 6723 C CA . GLU B 1 281 ? 0.71 -7.625 -15.984 1 84.31 281 GLU B CA 1
ATOM 6724 C C . GLU B 1 281 ? 0.022 -8.672 -15.117 1 84.31 281 GLU B C 1
ATOM 6726 O O . GLU B 1 281 ? -0.018 -8.539 -13.891 1 84.31 281 GLU B O 1
ATOM 6731 N N . MET B 1 282 ? -0.444 -9.766 -15.742 1 90.19 282 MET B N 1
ATOM 6732 C CA . MET B 1 282 ? -1.094 -10.867 -15.031 1 90.19 282 MET B CA 1
ATOM 6733 C C . MET B 1 282 ? -0.099 -11.594 -14.133 1 90.19 282 MET B C 1
ATOM 6735 O O . MET B 1 282 ? -0.428 -11.961 -13 1 90.19 282 MET B O 1
ATOM 6739 N N . ASN B 1 283 ? 1.026 -11.734 -14.688 1 89.19 283 ASN B N 1
ATOM 6740 C CA . ASN B 1 283 ? 2.055 -12.484 -13.977 1 89.19 283 ASN B CA 1
ATOM 6741 C C . ASN B 1 283 ? 2.482 -11.773 -12.695 1 89.19 283 ASN B C 1
ATOM 6743 O O . ASN B 1 283 ? 2.613 -12.406 -11.641 1 89.19 283 ASN B O 1
ATOM 6747 N N . VAL B 1 284 ? 2.689 -10.531 -12.812 1 82.31 284 VAL B N 1
ATOM 6748 C CA . VAL B 1 284 ? 3.105 -9.727 -11.664 1 82.31 284 VAL B CA 1
ATOM 6749 C C . VAL B 1 284 ? 1.991 -9.695 -10.617 1 82.31 284 VAL B C 1
ATOM 6751 O O . VAL B 1 284 ? 2.25 -9.836 -9.422 1 82.31 284 VAL B O 1
ATOM 6754 N N . TRP B 1 285 ? 0.774 -9.508 -11.062 1 85.31 285 TRP B N 1
ATOM 6755 C CA . TRP B 1 285 ? -0.378 -9.492 -10.164 1 85.31 285 TRP B CA 1
ATOM 6756 C C . TRP B 1 285 ? -0.521 -10.82 -9.438 1 85.31 285 TRP B C 1
ATOM 6758 O O . TRP B 1 285 ? -0.734 -10.852 -8.219 1 85.31 285 TRP B O 1
ATOM 6768 N N . GLY B 1 286 ? -0.45 -11.906 -10.156 1 89.06 286 GLY B N 1
ATOM 6769 C CA . GLY B 1 286 ? -0.538 -13.227 -9.562 1 89.06 286 GLY B CA 1
ATOM 6770 C C . GLY B 1 286 ? 0.578 -13.516 -8.57 1 89.06 286 GLY B C 1
ATOM 6771 O O . GLY B 1 286 ? 0.336 -14.07 -7.5 1 89.06 286 GLY B O 1
ATOM 6772 N N . SER B 1 287 ? 1.755 -13.148 -8.938 1 84.81 287 SER B N 1
ATOM 6773 C CA . SER B 1 287 ? 2.916 -13.352 -8.078 1 84.81 287 SER B CA 1
ATOM 6774 C C . SER B 1 287 ? 2.783 -12.586 -6.773 1 84.81 287 SER B C 1
ATOM 6776 O O . SER B 1 287 ? 3.219 -13.055 -5.719 1 84.81 287 SER B O 1
ATOM 6778 N N . GLY B 1 288 ? 2.236 -11.445 -6.844 1 77.62 288 GLY B N 1
ATOM 6779 C CA . GLY B 1 288 ? 2.014 -10.648 -5.645 1 77.62 288 GLY B CA 1
ATOM 6780 C C . GLY B 1 288 ? 1.139 -11.352 -4.621 1 77.62 288 GLY B C 1
ATOM 6781 O O . GLY B 1 288 ? 1.432 -11.32 -3.424 1 77.62 288 GLY B O 1
ATOM 6782 N N . GLY B 1 289 ? 0.061 -11.945 -5.059 1 76.44 289 GLY B N 1
ATOM 6783 C CA . GLY B 1 289 ? -0.813 -12.703 -4.176 1 76.44 289 GLY B CA 1
ATOM 6784 C C . GLY B 1 289 ? -0.136 -13.906 -3.553 1 76.44 289 GLY B C 1
ATOM 6785 O O . GLY B 1 289 ? -0.39 -14.242 -2.393 1 76.44 289 GLY B O 1
ATOM 6786 N N . ALA B 1 290 ? 0.683 -14.523 -4.285 1 73.06 290 ALA B N 1
ATOM 6787 C CA . ALA B 1 290 ? 1.389 -15.711 -3.807 1 73.06 290 ALA B CA 1
ATOM 6788 C C . ALA B 1 290 ? 2.338 -15.359 -2.664 1 73.06 290 ALA B C 1
ATOM 6790 O O . ALA B 1 290 ? 2.463 -16.125 -1.7 1 73.06 290 ALA B O 1
ATOM 6791 N N . HIS B 1 291 ? 2.91 -14.242 -2.691 1 71 291 HIS B N 1
ATOM 6792 C CA . HIS B 1 291 ? 3.881 -13.812 -1.69 1 71 291 HIS B CA 1
ATOM 6793 C C . HIS B 1 291 ? 3.229 -13.664 -0.321 1 71 291 HIS B C 1
ATOM 6795 O O . HIS B 1 291 ? 3.807 -14.055 0.694 1 71 291 HIS B O 1
ATOM 6801 N N . SER B 1 292 ? 2.105 -13.18 -0.302 1 68.19 292 SER B N 1
ATOM 6802 C CA . SER B 1 292 ? 1.441 -12.844 0.953 1 68.19 292 SER B CA 1
ATOM 6803 C C . SER B 1 292 ? 1.234 -14.086 1.819 1 68.19 292 SER B C 1
ATOM 6805 O O . SER B 1 292 ? 1.223 -13.992 3.049 1 68.19 292 SER B O 1
ATOM 6807 N N . THR B 1 293 ? 1.222 -15.164 1.167 1 71.56 293 THR B N 1
ATOM 6808 C CA . THR B 1 293 ? 1.017 -16.438 1.863 1 71.56 293 THR B CA 1
ATOM 6809 C C . THR B 1 293 ? 2.219 -16.766 2.744 1 71.56 293 THR B C 1
ATOM 6811 O O . THR B 1 293 ? 2.078 -17.453 3.762 1 71.56 293 THR B O 1
ATOM 6814 N N . TYR B 1 294 ? 3.34 -16.219 2.352 1 81.62 294 TYR B N 1
ATOM 6815 C CA . TYR B 1 294 ? 4.562 -16.625 3.031 1 81.62 294 TYR B CA 1
ATOM 6816 C C . TYR B 1 294 ? 5.102 -15.5 3.912 1 81.62 294 TYR B C 1
ATOM 6818 O O . TYR B 1 294 ? 6.16 -15.641 4.527 1 81.62 294 TYR B O 1
ATOM 6826 N N . PHE B 1 295 ? 4.379 -14.391 3.986 1 78.06 295 PHE B N 1
ATOM 6827 C CA . PHE B 1 295 ? 4.848 -13.211 4.703 1 78.06 295 PHE B CA 1
ATOM 6828 C C . PHE B 1 295 ? 5.043 -13.516 6.184 1 78.06 295 PHE B C 1
ATOM 6830 O O . PHE B 1 295 ? 5.984 -13.023 6.809 1 78.06 295 PHE B O 1
ATOM 6837 N N . LYS B 1 296 ? 4.203 -14.359 6.684 1 80.56 296 LYS B N 1
ATOM 6838 C CA . LYS B 1 296 ? 4.328 -14.68 8.102 1 80.56 296 LYS B CA 1
ATOM 6839 C C . LYS B 1 296 ? 5.672 -15.344 8.398 1 80.56 296 LYS B C 1
ATOM 6841 O O . LYS B 1 296 ? 6.336 -15 9.383 1 80.56 296 LYS B O 1
ATOM 6846 N N . ALA B 1 297 ? 5.992 -16.328 7.566 1 87 297 ALA B N 1
ATOM 6847 C CA . ALA B 1 297 ? 7.27 -17 7.75 1 87 297 ALA B CA 1
ATOM 6848 C C . ALA B 1 297 ? 8.438 -16.047 7.52 1 87 297 ALA B C 1
ATOM 6850 O O . ALA B 1 297 ? 9.438 -16.094 8.242 1 87 297 ALA B O 1
ATOM 6851 N N . ILE B 1 298 ? 8.32 -15.234 6.598 1 91.94 298 ILE B N 1
ATOM 6852 C CA . ILE B 1 298 ? 9.359 -14.258 6.277 1 91.94 298 ILE B CA 1
ATOM 6853 C C . ILE B 1 298 ? 9.516 -13.273 7.43 1 91.94 298 ILE B C 1
ATOM 6855 O O . ILE B 1 298 ? 10.641 -12.914 7.801 1 91.94 298 ILE B O 1
ATOM 6859 N N . ASP B 1 299 ? 8.375 -12.828 7.98 1 90.69 299 ASP B N 1
ATOM 6860 C CA . ASP B 1 299 ? 8.391 -11.867 9.078 1 90.69 299 ASP B CA 1
ATOM 6861 C C . ASP B 1 299 ? 9.195 -12.406 10.266 1 90.69 299 ASP B C 1
ATOM 6863 O O . ASP B 1 299 ? 9.953 -11.672 10.891 1 90.69 299 ASP B O 1
ATOM 6867 N N . SER B 1 300 ? 8.992 -13.656 10.531 1 90.31 300 SER B N 1
ATOM 6868 C CA . SER B 1 300 ? 9.719 -14.273 11.641 1 90.31 300 SER B CA 1
ATOM 6869 C C . SER B 1 300 ? 11.227 -14.203 11.422 1 90.31 300 SER B C 1
ATOM 6871 O O . SER B 1 300 ? 11.984 -13.984 12.367 1 90.31 300 SER B O 1
ATOM 6873 N N . VAL B 1 301 ? 11.641 -14.445 10.211 1 94.88 301 VAL B N 1
ATOM 6874 C CA . VAL B 1 301 ? 13.062 -14.383 9.867 1 94.88 301 VAL B CA 1
ATOM 6875 C C . VAL B 1 301 ? 13.57 -12.953 10.023 1 94.88 301 VAL B C 1
ATOM 6877 O O . VAL B 1 301 ? 14.625 -12.727 10.617 1 94.88 301 VAL B O 1
ATOM 6880 N N . ILE B 1 302 ? 12.828 -12.008 9.531 1 95.81 302 ILE B N 1
ATOM 6881 C CA . ILE B 1 302 ? 13.211 -10.602 9.547 1 95.81 302 ILE B CA 1
ATOM 6882 C C . ILE B 1 302 ? 13.289 -10.094 10.984 1 95.81 302 ILE B C 1
ATOM 6884 O O . ILE B 1 302 ? 14.219 -9.375 11.352 1 95.81 302 ILE B O 1
ATOM 6888 N N . LEU B 1 303 ? 12.312 -10.477 11.797 1 94.25 303 LEU B N 1
ATOM 6889 C CA . LEU B 1 303 ? 12.328 -10.109 13.211 1 94.25 303 LEU B CA 1
ATOM 6890 C C . LEU B 1 303 ? 13.578 -10.656 13.898 1 94.25 303 LEU B C 1
ATOM 6892 O O . LEU B 1 303 ? 14.211 -9.953 14.695 1 94.25 303 LEU B O 1
ATOM 6896 N N . SER B 1 304 ? 13.898 -11.859 13.586 1 95.31 304 SER B N 1
ATOM 6897 C CA . SER B 1 304 ? 15.062 -12.484 14.195 1 95.31 304 SER B CA 1
ATOM 6898 C C . SER B 1 304 ? 16.344 -11.75 13.82 1 95.31 304 SER B C 1
ATOM 6900 O O . SER B 1 304 ? 17.203 -11.523 14.664 1 95.31 304 SER B O 1
ATOM 6902 N N . ILE B 1 305 ? 16.516 -11.32 12.641 1 96 305 ILE B N 1
ATOM 6903 C CA . ILE B 1 305 ? 17.734 -10.703 12.133 1 96 305 ILE B CA 1
ATOM 6904 C C . ILE B 1 305 ? 17.844 -9.273 12.641 1 96 305 ILE B C 1
ATOM 6906 O O . ILE B 1 305 ? 18.891 -8.867 13.156 1 96 305 ILE B O 1
ATOM 6910 N N . PHE B 1 306 ? 16.781 -8.523 12.578 1 97.44 306 PHE B N 1
ATOM 6911 C CA . PHE B 1 306 ? 16.859 -7.082 12.812 1 97.44 306 PHE B CA 1
ATOM 6912 C C . PHE B 1 306 ? 16.516 -6.75 14.266 1 97.44 306 PHE B C 1
ATOM 6914 O O . PHE B 1 306 ? 16.359 -5.578 14.617 1 97.44 306 PHE B O 1
ATOM 6921 N N . ASN B 1 307 ? 16.391 -7.766 15.086 1 96.56 307 ASN B N 1
ATOM 6922 C CA . ASN B 1 307 ? 16.328 -7.551 16.531 1 96.56 307 ASN B CA 1
ATOM 6923 C C . ASN B 1 307 ? 17.641 -7.953 17.203 1 96.56 307 ASN B C 1
ATOM 6925 O O . ASN B 1 307 ? 17.781 -7.836 18.422 1 96.56 307 ASN B O 1
ATOM 6929 N N . GLN B 1 308 ? 18.562 -8.422 16.5 1 95.94 308 GLN B N 1
ATOM 6930 C CA . GLN B 1 308 ? 19.922 -8.594 17.016 1 95.94 308 GLN B CA 1
ATOM 6931 C C . GLN B 1 308 ? 20.547 -7.25 17.375 1 95.94 308 GLN B C 1
ATOM 6933 O O . GLN B 1 308 ? 20.016 -6.195 17.031 1 95.94 308 GLN B O 1
ATOM 6938 N N . PRO B 1 309 ? 21.672 -7.309 18.094 1 95.94 309 PRO B N 1
ATOM 6939 C CA . PRO B 1 309 ? 22.375 -6.043 18.328 1 95.94 309 PRO B CA 1
ATOM 6940 C C . PRO B 1 309 ? 22.656 -5.277 17.047 1 95.94 309 PRO B C 1
ATOM 6942 O O . PRO B 1 309 ? 23 -5.887 16.031 1 95.94 309 PRO B O 1
ATOM 6945 N N . LEU B 1 310 ? 22.547 -3.994 17.031 1 94.69 310 LEU B N 1
ATOM 6946 C CA . LEU B 1 310 ? 22.562 -3.143 15.836 1 94.69 310 LEU B CA 1
ATOM 6947 C C . LEU B 1 310 ? 23.828 -3.357 15.023 1 94.69 310 LEU B C 1
ATOM 6949 O O . LEU B 1 310 ? 23.797 -3.363 13.797 1 94.69 310 LEU B O 1
ATOM 6953 N N . ASP B 1 311 ? 24.984 -3.594 15.711 1 92.19 311 ASP B N 1
ATOM 6954 C CA . ASP B 1 311 ? 26.281 -3.725 15.039 1 92.19 311 ASP B CA 1
ATOM 6955 C C . ASP B 1 311 ? 26.406 -5.074 14.344 1 92.19 311 ASP B C 1
ATOM 6957 O O . ASP B 1 311 ? 27.281 -5.266 13.5 1 92.19 311 ASP B O 1
ATOM 6961 N N . GLN B 1 312 ? 25.484 -5.973 14.617 1 93.88 312 GLN B N 1
ATOM 6962 C CA . GLN B 1 312 ? 25.516 -7.305 14.023 1 93.88 312 GLN B CA 1
ATOM 6963 C C . GLN B 1 312 ? 24.5 -7.43 12.898 1 93.88 312 GLN B C 1
ATOM 6965 O O . GLN B 1 312 ? 24.469 -8.445 12.195 1 93.88 312 GLN B O 1
ATOM 6970 N N . GLN B 1 313 ? 23.688 -6.438 12.664 1 96.19 313 GLN B N 1
ATOM 6971 C CA . GLN B 1 313 ? 22.641 -6.469 11.648 1 96.19 313 GLN B CA 1
ATOM 6972 C C . GLN B 1 313 ? 23.188 -6.059 10.289 1 96.19 313 GLN B C 1
ATOM 6974 O O . GLN B 1 313 ? 24.172 -5.32 10.203 1 96.19 313 GLN B O 1
ATOM 6979 N N . PRO B 1 314 ? 22.578 -6.543 9.227 1 97 314 PRO B N 1
ATOM 6980 C CA . PRO B 1 314 ? 22.938 -6.012 7.906 1 97 314 PRO B CA 1
ATOM 6981 C C . PRO B 1 314 ? 22.719 -4.504 7.797 1 97 314 PRO B C 1
ATOM 6983 O O . PRO B 1 314 ? 21.844 -3.955 8.469 1 97 314 PRO B O 1
ATOM 6986 N N . LYS B 1 315 ? 23.453 -3.867 6.891 1 96.38 315 LYS B N 1
ATOM 6987 C CA . LYS B 1 315 ? 23.328 -2.428 6.68 1 96.38 315 LYS B CA 1
ATOM 6988 C C . LYS B 1 315 ? 22.016 -2.088 5.98 1 96.38 315 LYS B C 1
ATOM 6990 O O . LYS B 1 315 ? 21.562 -0.946 6.035 1 96.38 315 LYS B O 1
ATOM 6995 N N . GLY B 1 316 ? 21.531 -3.092 5.309 1 97.44 316 GLY B N 1
ATOM 6996 C CA . GLY B 1 316 ? 20.281 -2.912 4.566 1 97.44 316 GLY B CA 1
ATOM 6997 C C . GLY B 1 316 ? 19.812 -4.176 3.869 1 97.44 316 GLY B C 1
ATOM 6998 O O . GLY B 1 316 ? 20.188 -5.285 4.27 1 97.44 316 GLY B O 1
ATOM 6999 N N . ILE B 1 317 ? 18.922 -4.023 2.939 1 98 317 ILE B N 1
ATOM 7000 C CA . ILE B 1 317 ? 18.312 -5.141 2.221 1 98 317 ILE B CA 1
ATOM 7001 C C . ILE B 1 317 ? 18.391 -4.887 0.716 1 98 317 ILE B C 1
ATOM 7003 O O . ILE B 1 317 ? 18.188 -3.764 0.257 1 98 317 ILE B O 1
ATOM 7007 N N . LEU B 1 318 ? 18.734 -5.859 0.021 1 98.12 318 LEU B N 1
ATOM 7008 C CA . LEU B 1 318 ? 18.672 -5.816 -1.436 1 98.12 318 LEU B CA 1
ATOM 7009 C C . LEU B 1 318 ? 17.672 -6.852 -1.958 1 98.12 318 LEU B C 1
ATOM 7011 O O . LEU B 1 318 ? 17.859 -8.055 -1.752 1 98.12 318 LEU B O 1
ATOM 7015 N N . ASP B 1 319 ? 16.625 -6.438 -2.605 1 97 319 ASP B N 1
ATOM 7016 C CA . ASP B 1 319 ? 15.609 -7.297 -3.199 1 97 319 ASP B CA 1
ATOM 7017 C C . ASP B 1 319 ? 15.867 -7.512 -4.688 1 97 319 ASP B C 1
ATOM 7019 O O . ASP B 1 319 ? 15.484 -6.688 -5.52 1 97 319 ASP B O 1
ATOM 7023 N N . MET B 1 320 ? 16.516 -8.641 -5.047 1 96.25 320 MET B N 1
ATOM 7024 C CA . MET B 1 320 ? 16.75 -9.008 -6.438 1 96.25 320 MET B CA 1
ATOM 7025 C C . MET B 1 320 ? 15.484 -9.531 -7.094 1 96.25 320 MET B C 1
ATOM 7027 O O . MET B 1 320 ? 14.836 -10.445 -6.57 1 96.25 320 MET B O 1
ATOM 7031 N N . GLY B 1 321 ? 15.117 -9.008 -8.234 1 92.62 321 GLY B N 1
ATOM 7032 C CA . GLY B 1 321 ? 13.82 -9.32 -8.812 1 92.62 321 GLY B CA 1
ATOM 7033 C C . GLY B 1 321 ? 12.656 -8.719 -8.039 1 92.62 321 GLY B C 1
ATOM 7034 O O . GLY B 1 321 ? 11.727 -9.43 -7.66 1 92.62 321 GLY B O 1
ATOM 7035 N N . CYS B 1 322 ? 12.703 -7.426 -7.824 1 91.88 322 CYS B N 1
ATOM 7036 C CA . CYS B 1 322 ? 11.805 -6.777 -6.879 1 91.88 322 CYS B CA 1
ATOM 7037 C C . CYS B 1 322 ? 10.406 -6.645 -7.461 1 91.88 322 CYS B C 1
ATOM 7039 O O . CYS B 1 322 ? 9.445 -6.398 -6.73 1 91.88 322 CYS B O 1
ATOM 7041 N N . GLY B 1 323 ? 10.281 -6.859 -8.781 1 86.44 323 GLY B N 1
ATOM 7042 C CA . GLY B 1 323 ? 8.961 -6.836 -9.391 1 86.44 323 GLY B CA 1
ATOM 7043 C C . GLY B 1 323 ? 8.25 -5.504 -9.227 1 86.44 323 GLY B C 1
ATOM 7044 O O . GLY B 1 323 ? 8.695 -4.488 -9.766 1 86.44 323 GLY B O 1
ATOM 7045 N N . ASN B 1 324 ? 7.25 -5.426 -8.43 1 85.12 324 ASN B N 1
ATOM 7046 C CA . ASN B 1 324 ? 6.52 -4.18 -8.219 1 85.12 324 ASN B CA 1
ATOM 7047 C C . ASN B 1 324 ? 6.898 -3.52 -6.898 1 85.12 324 ASN B C 1
ATOM 7049 O O . ASN B 1 324 ? 6.281 -2.533 -6.492 1 85.12 324 ASN B O 1
ATOM 7053 N N . GLY B 1 325 ? 7.754 -4.078 -6.246 1 90.31 325 GLY B N 1
ATOM 7054 C CA . GLY B 1 325 ? 8.281 -3.477 -5.031 1 90.31 325 GLY B CA 1
ATOM 7055 C C . GLY B 1 325 ? 7.496 -3.85 -3.789 1 90.31 325 GLY B C 1
ATOM 7056 O O . GLY B 1 325 ? 7.895 -3.512 -2.672 1 90.31 325 GLY B O 1
ATOM 7057 N N . ALA B 1 326 ? 6.395 -4.594 -3.91 1 85.81 326 ALA B N 1
ATOM 7058 C CA . ALA B 1 326 ? 5.516 -4.922 -2.791 1 85.81 326 ALA B CA 1
ATOM 7059 C C . ALA B 1 326 ? 6.273 -5.672 -1.699 1 85.81 326 ALA B C 1
ATOM 7061 O O . ALA B 1 326 ? 6.043 -5.449 -0.508 1 85.81 326 ALA B O 1
ATOM 7062 N N . PHE B 1 327 ? 7.133 -6.547 -2.09 1 90.88 327 PHE B N 1
ATOM 7063 C CA . PHE B 1 327 ? 7.887 -7.332 -1.124 1 90.88 327 PHE B CA 1
ATOM 7064 C C . PHE B 1 327 ? 8.836 -6.445 -0.327 1 90.88 327 PHE B C 1
ATOM 7066 O O . PHE B 1 327 ? 8.906 -6.547 0.9 1 90.88 327 PHE B O 1
ATOM 7073 N N . LEU B 1 328 ? 9.562 -5.594 -1.009 1 93.88 328 LEU B N 1
ATOM 7074 C CA . LEU B 1 328 ? 10.492 -4.68 -0.358 1 93.88 328 LEU B CA 1
ATOM 7075 C C . LEU B 1 328 ? 9.758 -3.746 0.601 1 93.88 328 LEU B C 1
ATOM 7077 O O . LEU B 1 328 ? 10.242 -3.479 1.704 1 93.88 328 LEU B O 1
ATOM 7081 N N . ILE B 1 329 ? 8.609 -3.262 0.192 1 91.25 329 ILE B N 1
ATOM 7082 C CA . ILE B 1 329 ? 7.777 -2.393 1.021 1 91.25 329 ILE B CA 1
ATOM 7083 C C . ILE B 1 329 ? 7.367 -3.129 2.293 1 91.25 329 ILE B C 1
ATOM 7085 O O . ILE B 1 329 ? 7.438 -2.572 3.391 1 91.25 329 ILE B O 1
ATOM 7089 N N . HIS B 1 330 ? 6.996 -4.34 2.137 1 89.56 330 HIS B N 1
ATOM 7090 C CA . HIS B 1 330 ? 6.594 -5.152 3.277 1 89.56 330 HIS B CA 1
ATOM 7091 C C . HIS B 1 330 ? 7.75 -5.34 4.254 1 89.56 330 HIS B C 1
ATOM 7093 O O . HIS B 1 330 ? 7.578 -5.168 5.465 1 89.56 330 HIS B O 1
ATOM 7099 N N . LEU B 1 331 ? 8.906 -5.715 3.771 1 94.44 331 LEU B N 1
ATOM 7100 C CA . LEU B 1 331 ? 10.062 -5.945 4.629 1 94.44 331 LEU B CA 1
ATOM 7101 C C . LEU B 1 331 ? 10.406 -4.691 5.426 1 94.44 331 LEU B C 1
ATOM 7103 O O . LEU B 1 331 ? 10.633 -4.766 6.637 1 94.44 331 LEU B O 1
ATOM 7107 N N . TYR B 1 332 ? 10.398 -3.564 4.754 1 94.5 332 TYR B N 1
ATOM 7108 C CA . TYR B 1 332 ? 10.719 -2.316 5.438 1 94.5 332 TYR B CA 1
ATOM 7109 C C . TYR B 1 332 ? 9.711 -2.021 6.535 1 94.5 332 TYR B C 1
ATOM 7111 O O . TYR B 1 332 ? 10.078 -1.609 7.637 1 94.5 332 TYR B O 1
ATOM 7119 N N . THR B 1 333 ? 8.492 -2.209 6.211 1 88.69 333 THR B N 1
ATOM 7120 C CA . THR B 1 333 ? 7.434 -1.911 7.164 1 88.69 333 THR B CA 1
ATOM 7121 C C . THR B 1 333 ? 7.57 -2.771 8.414 1 88.69 333 THR B C 1
ATOM 7123 O O . THR B 1 333 ? 7.418 -2.277 9.531 1 88.69 333 THR B O 1
ATOM 7126 N N . VAL B 1 334 ? 7.836 -3.996 8.25 1 90 334 VAL B N 1
ATOM 7127 C CA . VAL B 1 334 ? 8.016 -4.906 9.375 1 90 334 VAL B CA 1
ATOM 7128 C C . VAL B 1 334 ? 9.211 -4.465 10.211 1 90 334 VAL B C 1
ATOM 7130 O O . VAL B 1 334 ? 9.141 -4.426 11.445 1 90 334 VAL B O 1
ATOM 7133 N N . ILE B 1 335 ? 10.305 -4.117 9.578 1 94.56 335 ILE B N 1
ATOM 7134 C CA . ILE B 1 335 ? 11.516 -3.719 10.289 1 94.56 335 ILE B CA 1
ATOM 7135 C C . ILE B 1 335 ? 11.258 -2.424 11.055 1 94.56 335 ILE B C 1
ATOM 7137 O O . ILE B 1 335 ? 11.562 -2.332 12.25 1 94.56 335 ILE B O 1
ATOM 7141 N N . GLU B 1 336 ? 10.711 -1.477 10.352 1 90.62 336 GLU B N 1
ATOM 7142 C CA . GLU B 1 336 ? 10.484 -0.154 10.93 1 90.62 336 GLU B CA 1
ATOM 7143 C C . GLU B 1 336 ? 9.578 -0.234 12.156 1 90.62 336 GLU B C 1
ATOM 7145 O O . GLU B 1 336 ? 9.82 0.448 13.156 1 90.62 336 GLU B O 1
ATOM 7150 N N . ARG B 1 337 ? 8.664 -1.102 12.156 1 83.88 337 ARG B N 1
ATOM 7151 C CA . ARG B 1 337 ? 7.598 -1.032 13.148 1 83.88 337 ARG B CA 1
ATOM 7152 C C . ARG B 1 337 ? 7.824 -2.037 14.273 1 83.88 337 ARG B C 1
ATOM 7154 O O . ARG B 1 337 ? 7.367 -1.832 15.398 1 83.88 337 ARG B O 1
ATOM 7161 N N . PHE B 1 338 ? 8.547 -3.104 13.961 1 85.31 338 PHE B N 1
ATOM 7162 C CA . PHE B 1 338 ? 8.469 -4.195 14.922 1 85.31 338 PHE B CA 1
ATOM 7163 C C . PHE B 1 338 ? 9.859 -4.672 15.312 1 85.31 338 PHE B C 1
ATOM 7165 O O . PHE B 1 338 ? 10.016 -5.742 15.906 1 85.31 338 PHE B O 1
ATOM 7172 N N . THR B 1 339 ? 10.898 -3.922 15.008 1 93.69 339 THR B N 1
ATOM 7173 C CA . THR B 1 339 ? 12.234 -4.395 15.344 1 93.69 339 THR B CA 1
ATOM 7174 C C . THR B 1 339 ? 13.016 -3.326 16.109 1 93.69 339 THR B C 1
ATOM 7176 O O . THR B 1 339 ? 12.57 -2.178 16.188 1 93.69 339 THR B O 1
ATOM 7179 N N . LEU B 1 340 ? 14.125 -3.797 16.688 1 95.88 340 LEU B N 1
ATOM 7180 C CA . LEU B 1 340 ? 15.062 -2.885 17.328 1 95.88 340 LEU B CA 1
ATOM 7181 C C . LEU B 1 340 ? 15.602 -1.865 16.328 1 95.88 340 LEU B C 1
ATOM 7183 O O . LEU B 1 340 ? 15.758 -0.688 16.656 1 95.88 340 LEU B O 1
ATOM 7187 N N . ARG B 1 341 ? 15.906 -2.264 15.117 1 95.69 341 ARG B N 1
ATOM 7188 C CA . ARG B 1 341 ? 16.391 -1.364 14.078 1 95.69 341 ARG B CA 1
ATOM 7189 C C . ARG B 1 341 ? 15.422 -0.22 13.828 1 95.69 341 ARG B C 1
ATOM 7191 O O . ARG B 1 341 ? 15.828 0.93 13.664 1 95.69 341 ARG B O 1
ATOM 7198 N N . GLY B 1 342 ? 14.164 -0.608 13.766 1 91.75 342 GLY B N 1
ATOM 7199 C CA . GLY B 1 342 ? 13.125 0.382 13.523 1 91.75 342 GLY B CA 1
ATOM 7200 C C . GLY B 1 342 ? 13.125 1.507 14.539 1 91.75 342 GLY B C 1
ATOM 7201 O O . GLY B 1 342 ? 12.766 2.641 14.219 1 91.75 342 GLY B O 1
ATOM 7202 N N . LYS B 1 343 ? 13.539 1.223 15.703 1 87.56 343 LYS B N 1
ATOM 7203 C CA . LYS B 1 343 ? 13.578 2.209 16.781 1 87.56 343 LYS B CA 1
ATOM 7204 C C . LYS B 1 343 ? 14.797 3.121 16.641 1 87.56 343 LYS B C 1
ATOM 7206 O O . LYS B 1 343 ? 14.859 4.18 17.266 1 87.56 343 LYS B O 1
ATOM 7211 N N . HIS B 1 344 ? 15.719 2.73 15.797 1 90.88 344 HIS B N 1
ATOM 7212 C CA . HIS B 1 344 ? 16.984 3.463 15.711 1 90.88 344 HIS B CA 1
ATOM 7213 C C . HIS B 1 344 ? 17.297 3.842 14.266 1 90.88 344 HIS B C 1
ATOM 7215 O O . HIS B 1 344 ? 18.469 3.879 13.875 1 90.88 344 HIS B O 1
ATOM 7221 N N . LEU B 1 345 ? 16.344 4.051 13.422 1 89 345 LEU B N 1
ATOM 7222 C CA . LEU B 1 345 ? 16.547 4.293 12 1 89 345 LEU B CA 1
ATOM 7223 C C . LEU B 1 345 ? 17.25 5.629 11.773 1 89 345 LEU B C 1
ATOM 7225 O O . LEU B 1 345 ? 17.906 5.824 10.75 1 89 345 LEU B O 1
ATOM 7229 N N . GLN B 1 346 ? 17.109 6.477 12.68 1 79.25 346 GLN B N 1
ATOM 7230 C CA . GLN B 1 346 ? 17.75 7.777 12.547 1 79.25 346 GLN B CA 1
ATOM 7231 C C . GLN B 1 346 ? 19.266 7.652 12.664 1 79.25 346 GLN B C 1
ATOM 7233 O O . GLN B 1 346 ? 20.016 8.25 11.883 1 79.25 346 GLN B O 1
ATOM 7238 N N . ASP B 1 347 ? 19.703 6.812 13.625 1 82.62 347 ASP B N 1
ATOM 7239 C CA . ASP B 1 347 ? 21.125 6.621 13.883 1 82.62 347 ASP B CA 1
ATOM 7240 C C . ASP B 1 347 ? 21.688 5.48 13.039 1 82.62 347 ASP B C 1
ATOM 7242 O O . ASP B 1 347 ? 22.859 5.488 12.688 1 82.62 347 ASP B O 1
ATOM 7246 N N . TYR B 1 348 ? 20.812 4.535 12.781 1 89.31 348 TYR B N 1
ATOM 7247 C CA . TYR B 1 348 ? 21.188 3.367 11.992 1 89.31 348 TYR B CA 1
ATOM 7248 C C . TYR B 1 348 ? 20.25 3.182 10.812 1 89.31 348 TYR B C 1
ATOM 7250 O O . TYR B 1 348 ? 19.453 2.234 10.781 1 89.31 348 TYR B O 1
ATOM 7258 N N . PRO B 1 349 ? 20.469 4.051 9.805 1 90.69 349 PRO B N 1
ATOM 7259 C CA . PRO B 1 349 ? 19.547 3.977 8.672 1 90.69 349 PRO B CA 1
ATOM 7260 C C . PRO B 1 349 ? 19.656 2.652 7.914 1 90.69 349 PRO B C 1
ATOM 7262 O O . PRO B 1 349 ? 20.719 2.02 7.914 1 90.69 349 PRO B O 1
ATOM 7265 N N . LEU B 1 350 ? 18.594 2.254 7.359 1 95 350 LEU B N 1
ATOM 7266 C CA . LEU B 1 350 ? 18.531 1.021 6.586 1 95 350 LEU B CA 1
ATOM 7267 C C . LEU B 1 350 ? 18.656 1.306 5.094 1 95 350 LEU B C 1
ATOM 7269 O O . LEU B 1 350 ? 17.875 2.078 4.535 1 95 350 LEU B O 1
ATOM 7273 N N . PHE B 1 351 ? 19.656 0.751 4.465 1 95.25 351 PHE B N 1
ATOM 7274 C CA . PHE B 1 351 ? 19.859 0.911 3.029 1 95.25 351 PHE B CA 1
ATOM 7275 C C . PHE B 1 351 ? 18.984 -0.069 2.25 1 95.25 351 PHE B C 1
ATOM 7277 O O . PHE B 1 351 ? 19.172 -1.284 2.355 1 95.25 351 PHE B O 1
ATOM 7284 N N . LEU B 1 352 ? 18.016 0.426 1.479 1 96.88 352 LEU B N 1
ATOM 7285 C CA . LEU B 1 352 ? 17.094 -0.412 0.72 1 96.88 352 LEU B CA 1
ATOM 7286 C C . LEU B 1 352 ? 17.359 -0.29 -0.777 1 96.88 352 LEU B C 1
ATOM 7288 O O . LEU B 1 352 ? 17.5 0.818 -1.299 1 96.88 352 LEU B O 1
ATOM 7292 N N . VAL B 1 353 ? 17.422 -1.445 -1.435 1 96.5 353 VAL B N 1
ATOM 7293 C CA . VAL B 1 353 ? 17.672 -1.438 -2.873 1 96.5 353 VAL B CA 1
ATOM 7294 C C . VAL B 1 353 ? 16.734 -2.434 -3.562 1 96.5 353 VAL B C 1
ATOM 7296 O O . VAL B 1 353 ? 16.688 -3.607 -3.188 1 96.5 353 VAL B O 1
ATOM 7299 N N . GLY B 1 354 ? 15.945 -2.006 -4.516 1 96.06 354 GLY B N 1
ATOM 7300 C CA . GLY B 1 354 ? 15.234 -2.875 -5.438 1 96.06 354 GLY B CA 1
ATOM 7301 C C . GLY B 1 354 ? 15.938 -3.045 -6.77 1 96.06 354 GLY B C 1
ATOM 7302 O O . GLY B 1 354 ? 16.375 -2.062 -7.379 1 96.06 354 GLY B O 1
ATOM 7303 N N . VAL B 1 355 ? 16.141 -4.27 -7.188 1 95.62 355 VAL B N 1
ATOM 7304 C CA . VAL B 1 355 ? 16.844 -4.57 -8.43 1 95.62 355 VAL B CA 1
ATOM 7305 C C . VAL B 1 355 ? 15.961 -5.426 -9.336 1 95.62 355 VAL B C 1
ATOM 7307 O O . VAL B 1 355 ? 15.305 -6.359 -8.867 1 95.62 355 VAL B O 1
ATOM 7310 N N . ASP B 1 356 ? 15.922 -5.105 -10.547 1 91.44 356 ASP B N 1
ATOM 7311 C CA . ASP B 1 356 ? 15.195 -5.918 -11.516 1 91.44 356 ASP B CA 1
ATOM 7312 C C . ASP B 1 356 ? 15.82 -5.793 -12.906 1 91.44 356 ASP B C 1
ATOM 7314 O O . ASP B 1 356 ? 16.484 -4.797 -13.211 1 91.44 356 ASP B O 1
ATOM 7318 N N . TYR B 1 357 ? 15.617 -6.871 -13.617 1 86.62 357 TYR B N 1
ATOM 7319 C CA . TYR B 1 357 ? 16.109 -6.891 -14.992 1 86.62 357 TYR B CA 1
ATOM 7320 C C . TYR B 1 357 ? 15.188 -6.109 -15.914 1 86.62 357 TYR B C 1
ATOM 7322 O O . TYR B 1 357 ? 15.641 -5.477 -16.875 1 86.62 357 TYR B O 1
ATOM 7330 N N . ASN B 1 358 ? 13.961 -6.188 -15.656 1 81.19 358 ASN B N 1
ATOM 7331 C CA . ASN B 1 358 ? 12.922 -5.59 -16.5 1 81.19 358 ASN B CA 1
ATOM 7332 C C . ASN B 1 358 ? 12.695 -4.125 -16.141 1 81.19 358 ASN B C 1
ATOM 7334 O O . ASN B 1 358 ? 12.344 -3.799 -15.008 1 81.19 358 ASN B O 1
ATOM 7338 N N . THR B 1 359 ? 12.75 -3.271 -17.141 1 83.38 359 THR B N 1
ATOM 7339 C CA . THR B 1 359 ? 12.648 -1.833 -16.922 1 83.38 359 THR B CA 1
ATOM 7340 C C . THR B 1 359 ? 11.227 -1.45 -16.516 1 83.38 359 THR B C 1
ATOM 7342 O O . THR B 1 359 ? 11.031 -0.508 -15.75 1 83.38 359 THR B O 1
ATOM 7345 N N . ALA B 1 360 ? 10.273 -2.141 -17.031 1 77.88 360 ALA B N 1
ATOM 7346 C CA . ALA B 1 360 ? 8.891 -1.877 -16.656 1 77.88 360 ALA B CA 1
ATOM 7347 C C . ALA B 1 360 ? 8.656 -2.172 -15.18 1 77.88 360 ALA B C 1
ATOM 7349 O O . ALA B 1 360 ? 7.938 -1.438 -14.5 1 77.88 360 ALA B O 1
ATOM 7350 N N . ALA B 1 361 ? 9.281 -3.24 -14.766 1 81.75 361 ALA B N 1
ATOM 7351 C CA . ALA B 1 361 ? 9.188 -3.586 -13.352 1 81.75 361 ALA B CA 1
ATOM 7352 C C . ALA B 1 361 ? 9.789 -2.492 -12.477 1 81.75 361 ALA B C 1
ATOM 7354 O O . ALA B 1 361 ? 9.242 -2.154 -11.43 1 81.75 361 ALA B O 1
ATOM 7355 N N . LEU B 1 362 ? 10.875 -1.881 -12.898 1 88.06 362 LEU B N 1
ATOM 7356 C CA . LEU B 1 362 ? 11.555 -0.828 -12.148 1 88.06 362 LEU B CA 1
ATOM 7357 C C . LEU B 1 362 ? 10.68 0.415 -12.039 1 88.06 362 LEU B C 1
ATOM 7359 O O . LEU B 1 362 ? 10.633 1.058 -10.992 1 88.06 362 LEU B O 1
ATOM 7363 N N . LYS B 1 363 ? 10.031 0.742 -13.086 1 85.62 363 LYS B N 1
ATOM 7364 C CA . LYS B 1 363 ? 9.141 1.901 -13.086 1 85.62 363 LYS B CA 1
ATOM 7365 C C . LYS B 1 363 ? 8.008 1.725 -12.086 1 85.62 363 LYS B C 1
ATOM 7367 O O . LYS B 1 363 ? 7.676 2.648 -11.344 1 85.62 363 LYS B O 1
ATOM 7372 N N . VAL B 1 364 ? 7.434 0.555 -12.102 1 83.38 364 VAL B N 1
ATOM 7373 C CA . VAL B 1 364 ? 6.336 0.27 -11.188 1 83.38 364 VAL B CA 1
ATOM 7374 C C . VAL B 1 364 ? 6.848 0.271 -9.742 1 83.38 364 VAL B C 1
ATOM 7376 O O . VAL B 1 364 ? 6.18 0.781 -8.844 1 83.38 364 VAL B O 1
ATOM 7379 N N . THR B 1 365 ? 7.984 -0.3 -9.555 1 89.25 365 THR B N 1
ATOM 7380 C CA . THR B 1 365 ? 8.594 -0.312 -8.227 1 89.25 365 THR B CA 1
ATOM 7381 C C . THR B 1 365 ? 8.805 1.11 -7.719 1 89.25 365 THR B C 1
ATOM 7383 O O . THR B 1 365 ? 8.5 1.416 -6.566 1 89.25 365 THR B O 1
ATOM 7386 N N . ARG B 1 366 ? 9.336 1.95 -8.578 1 89.94 366 ARG B N 1
ATOM 7387 C CA . ARG B 1 366 ? 9.555 3.344 -8.203 1 89.94 366 ARG B CA 1
ATOM 7388 C C . ARG B 1 366 ? 8.258 4.004 -7.762 1 89.94 366 ARG B C 1
ATOM 7390 O O . ARG B 1 366 ? 8.203 4.641 -6.707 1 89.94 366 ARG B O 1
ATOM 7397 N N . SER B 1 367 ? 7.285 3.83 -8.547 1 87.94 367 SER B N 1
ATOM 7398 C CA . SER B 1 367 ? 5.988 4.434 -8.258 1 87.94 367 SER B CA 1
ATOM 7399 C C . SER B 1 367 ? 5.43 3.932 -6.93 1 87.94 367 SER B C 1
ATOM 7401 O O . SER B 1 367 ? 4.898 4.715 -6.137 1 87.94 367 SER B O 1
ATOM 7403 N N . ASN B 1 368 ? 5.508 2.656 -6.754 1 86.94 368 ASN B N 1
ATOM 7404 C CA . ASN B 1 368 ? 4.953 2.078 -5.531 1 86.94 368 ASN B CA 1
ATOM 7405 C C . ASN B 1 368 ? 5.738 2.516 -4.301 1 86.94 368 ASN B C 1
ATOM 7407 O O . ASN B 1 368 ? 5.164 2.715 -3.229 1 86.94 368 ASN B O 1
ATOM 7411 N N . LEU B 1 369 ? 7.059 2.631 -4.414 1 91.19 369 LEU B N 1
ATOM 7412 C CA . LEU B 1 369 ? 7.883 3.094 -3.303 1 91.19 369 LEU B CA 1
ATOM 7413 C C . LEU B 1 369 ? 7.57 4.547 -2.963 1 91.19 369 LEU B C 1
ATOM 7415 O O . LEU B 1 369 ? 7.523 4.918 -1.788 1 91.19 369 LEU B O 1
ATOM 7419 N N . ILE B 1 370 ? 7.371 5.324 -3.979 1 88.44 370 ILE B N 1
ATOM 7420 C CA . ILE B 1 370 ? 7.004 6.723 -3.787 1 88.44 370 ILE B CA 1
ATOM 7421 C C . ILE B 1 370 ? 5.656 6.809 -3.068 1 88.44 370 ILE B C 1
ATOM 7423 O O . ILE B 1 370 ? 5.516 7.543 -2.088 1 88.44 370 ILE B O 1
ATOM 7427 N N . SER B 1 371 ? 4.75 6.039 -3.529 1 83.31 371 SER B N 1
ATOM 7428 C CA . SER B 1 371 ? 3.416 6.035 -2.939 1 83.31 371 SER B CA 1
ATOM 7429 C C . SER B 1 371 ? 3.457 5.586 -1.482 1 83.31 371 SER B C 1
ATOM 7431 O O . SER B 1 371 ? 2.656 6.039 -0.663 1 83.31 371 SER B O 1
ATOM 7433 N N . ALA B 1 372 ? 4.332 4.707 -1.183 1 84.38 372 ALA B N 1
ATOM 7434 C CA . ALA B 1 372 ? 4.453 4.18 0.174 1 84.38 372 ALA B CA 1
ATOM 7435 C C . ALA B 1 372 ? 5.379 5.051 1.021 1 84.38 372 ALA B C 1
ATOM 7437 O O . ALA B 1 372 ? 5.586 4.777 2.205 1 84.38 372 ALA B O 1
ATOM 7438 N N . ASP B 1 373 ? 5.984 6.047 0.436 1 88.25 373 ASP B N 1
ATOM 7439 C CA . ASP B 1 373 ? 6.926 6.957 1.08 1 88.25 373 ASP B CA 1
ATOM 7440 C C . ASP B 1 373 ? 8.125 6.199 1.65 1 88.25 373 ASP B C 1
ATOM 7442 O O . ASP B 1 373 ? 8.492 6.398 2.809 1 88.25 373 ASP B O 1
ATOM 7446 N N . ILE B 1 374 ? 8.617 5.309 0.943 1 91.56 374 ILE B N 1
ATOM 7447 C CA . ILE B 1 374 ? 9.797 4.543 1.324 1 91.56 374 ILE B CA 1
ATOM 7448 C C . ILE B 1 374 ? 11 5.012 0.512 1 91.56 374 ILE B C 1
ATOM 7450 O O . ILE B 1 374 ? 10.914 5.156 -0.709 1 91.56 374 ILE B O 1
ATOM 7454 N N . TRP B 1 375 ? 12.016 5.27 1.166 1 91.94 375 TRP B N 1
ATOM 7455 C CA . TRP B 1 375 ? 13.234 5.805 0.561 1 91.94 375 TRP B CA 1
ATOM 7456 C C . TRP B 1 375 ? 14.203 4.684 0.216 1 91.94 375 TRP B C 1
ATOM 7458 O O . TRP B 1 375 ? 14.969 4.23 1.073 1 91.94 375 TRP B O 1
ATOM 7468 N N . ALA B 1 376 ? 14.219 4.234 -0.991 1 94.44 376 ALA B N 1
ATOM 7469 C CA . ALA B 1 376 ? 15.031 3.123 -1.485 1 94.44 376 ALA B CA 1
ATOM 7470 C C . ALA B 1 376 ? 15.672 3.467 -2.826 1 94.44 376 ALA B C 1
ATOM 7472 O O . ALA B 1 376 ? 15.234 4.398 -3.51 1 94.44 376 ALA B O 1
ATOM 7473 N N . LYS B 1 377 ? 16.766 2.83 -3.123 1 94.31 377 LYS B N 1
ATOM 7474 C CA . LYS B 1 377 ? 17.375 2.887 -4.453 1 94.31 377 LYS B CA 1
ATOM 7475 C C . LYS B 1 377 ? 16.75 1.833 -5.375 1 94.31 377 LYS B C 1
ATOM 7477 O O . LYS B 1 377 ? 16.422 0.734 -4.93 1 94.31 377 LYS B O 1
ATOM 7482 N N . VAL B 1 378 ? 16.5 2.193 -6.598 1 93.56 378 VAL B N 1
ATOM 7483 C CA . VAL B 1 378 ? 15.977 1.276 -7.609 1 93.56 378 VAL B CA 1
ATOM 7484 C C . VAL B 1 378 ? 16.938 1.228 -8.797 1 93.56 378 VAL B C 1
ATOM 7486 O O . VAL B 1 378 ? 17.094 2.221 -9.508 1 93.56 378 VAL B O 1
ATOM 7489 N N . ILE B 1 379 ? 17.578 0.094 -8.992 1 93.25 379 ILE B N 1
ATOM 7490 C CA . ILE B 1 379 ? 18.625 0.052 -10.016 1 93.25 379 ILE B CA 1
ATOM 7491 C C . ILE B 1 379 ? 18.438 -1.186 -10.883 1 93.25 379 ILE B C 1
ATOM 7493 O O . ILE B 1 379 ? 17.766 -2.139 -10.492 1 93.25 379 ILE B O 1
ATOM 7497 N N . TRP B 1 380 ? 18.984 -1.138 -12.039 1 92.44 380 TRP B N 1
ATOM 7498 C CA . TRP B 1 380 ? 18.969 -2.27 -12.961 1 92.44 380 TRP B CA 1
ATOM 7499 C C . TRP B 1 380 ? 20.016 -3.312 -12.562 1 92.44 380 TRP B C 1
ATOM 7501 O O . TRP B 1 380 ? 21.109 -2.965 -12.109 1 92.44 380 TRP B O 1
ATOM 7511 N N . GLY B 1 381 ? 19.656 -4.57 -12.711 1 91.88 381 GLY B N 1
ATOM 7512 C CA . GLY B 1 381 ? 20.594 -5.648 -12.461 1 91.88 381 GLY B CA 1
ATOM 7513 C C . GLY B 1 381 ? 20.141 -6.984 -13.016 1 91.88 381 GLY B C 1
ATOM 7514 O O . GLY B 1 381 ? 18.938 -7.207 -13.195 1 91.88 381 GLY B O 1
ATOM 7515 N N . ASP B 1 382 ? 21.109 -7.805 -13.312 1 90.81 382 ASP B N 1
ATOM 7516 C CA . ASP B 1 382 ? 20.906 -9.172 -13.789 1 90.81 382 ASP B CA 1
ATOM 7517 C C . ASP B 1 382 ? 21.312 -10.188 -12.727 1 90.81 382 ASP B C 1
ATOM 7519 O O . ASP B 1 382 ? 22.453 -10.172 -12.25 1 90.81 382 ASP B O 1
ATOM 7523 N N . ILE B 1 383 ? 20.391 -11.086 -12.422 1 93.12 383 ILE B N 1
ATOM 7524 C CA . ILE B 1 383 ? 20.672 -12.07 -11.383 1 93.12 383 ILE B CA 1
ATOM 7525 C C . ILE B 1 383 ? 21.828 -12.969 -11.812 1 93.12 383 ILE B C 1
ATOM 7527 O O . ILE B 1 383 ? 22.516 -13.547 -10.977 1 93.12 383 ILE B O 1
ATOM 7531 N N . SER B 1 384 ? 22.062 -13.102 -13.086 1 91 384 SER B N 1
ATOM 7532 C CA . SER B 1 384 ? 23.109 -13.969 -13.617 1 91 384 SER B CA 1
ATOM 7533 C C . SER B 1 384 ? 24.484 -13.297 -13.523 1 91 384 SER B C 1
ATOM 7535 O O . SER B 1 384 ? 25.516 -13.938 -13.758 1 91 384 SER B O 1
ATOM 7537 N N . ASP B 1 385 ? 24.516 -12.039 -13.148 1 93.38 385 ASP B N 1
ATOM 7538 C CA . ASP B 1 385 ? 25.766 -11.305 -13.07 1 93.38 385 ASP B CA 1
ATOM 7539 C C . ASP B 1 385 ? 25.844 -10.484 -11.781 1 93.38 385 ASP B C 1
ATOM 7541 O O . ASP B 1 385 ? 25.891 -9.258 -11.828 1 93.38 385 ASP B O 1
ATOM 7545 N N . PRO B 1 386 ? 26.016 -11.141 -10.711 1 95.88 386 PRO B N 1
ATOM 7546 C CA . PRO B 1 386 ? 26.094 -10.422 -9.438 1 95.88 386 PRO B CA 1
ATOM 7547 C C . PRO B 1 386 ? 27.344 -9.547 -9.328 1 95.88 386 PRO B C 1
ATOM 7549 O O . PRO B 1 386 ? 27.359 -8.57 -8.578 1 95.88 386 PRO B O 1
ATOM 7552 N N . SER B 1 387 ? 28.391 -9.828 -10.078 1 96.5 387 SER B N 1
ATOM 7553 C CA . SER B 1 387 ? 29.609 -9.023 -10.047 1 96.5 387 SER B CA 1
ATOM 7554 C C . SER B 1 387 ? 29.344 -7.609 -10.547 1 96.5 387 SER B C 1
ATOM 7556 O O . SER B 1 387 ? 29.812 -6.637 -9.945 1 96.5 387 SER B O 1
ATOM 7558 N N . GLN B 1 388 ? 28.641 -7.551 -11.594 1 96.12 388 GLN B N 1
ATOM 7559 C CA . GLN B 1 388 ? 28.297 -6.238 -12.117 1 96.12 388 GLN B CA 1
ATOM 7560 C C . GLN B 1 388 ? 27.422 -5.465 -11.133 1 96.12 388 GLN B C 1
ATOM 7562 O O . GLN B 1 388 ? 27.594 -4.262 -10.945 1 96.12 388 GLN B O 1
ATOM 7567 N N . LEU B 1 389 ? 26.516 -6.109 -10.594 1 96.06 389 LEU B N 1
ATOM 7568 C CA . LEU B 1 389 ? 25.641 -5.484 -9.602 1 96.06 389 LEU B CA 1
ATOM 7569 C C . LEU B 1 389 ? 26.438 -4.941 -8.43 1 96.06 389 LEU B C 1
ATOM 7571 O O . LEU B 1 389 ? 26.203 -3.82 -7.977 1 96.06 389 LEU B O 1
ATOM 7575 N N . ALA B 1 390 ? 27.391 -5.715 -7.965 1 96.88 390 ALA B N 1
ATOM 7576 C CA . ALA B 1 390 ? 28.234 -5.312 -6.852 1 96.88 390 ALA B CA 1
ATOM 7577 C C . ALA B 1 390 ? 29.047 -4.062 -7.203 1 96.88 390 ALA B C 1
ATOM 7579 O O . ALA B 1 390 ? 29.188 -3.156 -6.383 1 96.88 390 ALA B O 1
ATOM 7580 N N . GLN B 1 391 ? 29.531 -4.023 -8.391 1 96.5 391 GLN B N 1
ATOM 7581 C CA . GLN B 1 391 ? 30.297 -2.877 -8.852 1 96.5 391 GLN B CA 1
ATOM 7582 C C . GLN B 1 391 ? 29.438 -1.622 -8.93 1 96.5 391 GLN B C 1
ATOM 7584 O O . GLN B 1 391 ? 29.859 -0.545 -8.5 1 96.5 391 GLN B O 1
ATOM 7589 N N . ASP B 1 392 ? 28.312 -1.803 -9.445 1 93.94 392 ASP B N 1
ATOM 7590 C CA . ASP B 1 392 ? 27.391 -0.675 -9.562 1 93.94 392 ASP B CA 1
ATOM 7591 C C . ASP B 1 392 ? 27.031 -0.107 -8.195 1 93.94 392 ASP B C 1
ATOM 7593 O O . ASP B 1 392 ? 26.984 1.112 -8.016 1 93.94 392 ASP B O 1
ATOM 7597 N N . LEU B 1 393 ? 26.766 -0.943 -7.285 1 94.19 393 LEU B N 1
ATOM 7598 C CA . LEU B 1 393 ? 26.422 -0.528 -5.93 1 94.19 393 LEU B CA 1
ATOM 7599 C C . LEU B 1 393 ? 27.578 0.226 -5.281 1 94.19 393 LEU B C 1
ATOM 7601 O O . LEU B 1 393 ? 27.375 1.257 -4.637 1 94.19 393 LEU B O 1
ATOM 7605 N N . LEU B 1 394 ? 28.734 -0.288 -5.453 1 94.06 394 LEU B N 1
ATOM 7606 C CA . LEU B 1 394 ? 29.906 0.319 -4.844 1 94.06 394 LEU B CA 1
ATOM 7607 C C . LEU B 1 394 ? 30.219 1.667 -5.484 1 94.06 394 LEU B C 1
ATOM 7609 O O . LEU B 1 394 ? 30.469 2.65 -4.781 1 94.06 394 LEU B O 1
ATOM 7613 N N . GLU B 1 395 ? 30.172 1.777 -6.758 1 92.12 395 GLU B N 1
ATOM 7614 C CA . GLU B 1 395 ? 30.547 2.975 -7.5 1 92.12 395 GLU B CA 1
ATOM 7615 C C . GLU B 1 395 ? 29.516 4.082 -7.332 1 92.12 395 GLU B C 1
ATOM 7617 O O . GLU B 1 395 ? 29.859 5.254 -7.191 1 92.12 395 GLU B O 1
ATOM 7622 N N . ASN B 1 396 ? 28.328 3.705 -7.297 1 87.69 396 ASN B N 1
ATOM 7623 C CA . ASN B 1 396 ? 27.281 4.719 -7.348 1 87.69 396 ASN B CA 1
ATOM 7624 C C . ASN B 1 396 ? 26.781 5.07 -5.949 1 87.69 396 ASN B C 1
ATOM 7626 O O . ASN B 1 396 ? 26.281 6.176 -5.727 1 87.69 396 ASN B O 1
ATOM 7630 N N . TYR B 1 397 ? 26.953 4.129 -5.008 1 87.44 397 TYR B N 1
ATOM 7631 C CA . TYR B 1 397 ? 26.297 4.375 -3.729 1 87.44 397 TYR B CA 1
ATOM 7632 C C . TYR B 1 397 ? 27.25 4.074 -2.568 1 87.44 397 TYR B C 1
ATOM 7634 O O . TYR B 1 397 ? 26.875 4.223 -1.402 1 87.44 397 TYR B O 1
ATOM 7642 N N . ALA B 1 398 ? 28.406 3.602 -2.803 1 90.69 398 ALA B N 1
ATOM 7643 C CA . ALA B 1 398 ? 29.438 3.311 -1.804 1 90.69 398 ALA B CA 1
ATOM 7644 C C . ALA B 1 398 ? 28.969 2.244 -0.822 1 90.69 398 ALA B C 1
ATOM 7646 O O . ALA B 1 398 ? 29.172 2.363 0.386 1 90.69 398 ALA B O 1
ATOM 7647 N N . ILE B 1 399 ? 28.266 1.204 -1.333 1 92.81 399 ILE B N 1
ATOM 7648 C CA . ILE B 1 399 ? 27.766 0.092 -0.525 1 92.81 399 ILE B CA 1
ATOM 7649 C C . ILE B 1 399 ? 28.25 -1.229 -1.121 1 92.81 399 ILE B C 1
ATOM 7651 O O . ILE B 1 399 ? 28.25 -1.401 -2.342 1 92.81 399 ILE B O 1
ATOM 7655 N N . GLU B 1 400 ? 28.719 -2.021 -0.241 1 95.88 400 GLU B N 1
ATOM 7656 C CA . GLU B 1 400 ? 29.109 -3.363 -0.667 1 95.88 400 GLU B CA 1
ATOM 7657 C C . GLU B 1 400 ? 27.906 -4.301 -0.692 1 95.88 400 GLU B C 1
ATOM 7659 O O . GLU B 1 400 ? 27.125 -4.34 0.26 1 95.88 400 GLU B O 1
ATOM 7664 N N . LEU B 1 401 ? 27.797 -5.035 -1.763 1 96.62 401 LEU B N 1
ATOM 7665 C CA . LEU B 1 401 ? 26.672 -5.969 -1.914 1 96.62 401 LEU B CA 1
ATOM 7666 C C . LEU B 1 401 ? 26.625 -6.945 -0.744 1 96.62 401 LEU B C 1
ATOM 7668 O O . LEU B 1 401 ? 25.547 -7.285 -0.263 1 96.62 401 LEU B O 1
ATOM 7672 N N . GLY B 1 402 ? 27.766 -7.352 -0.233 1 95.44 402 GLY B N 1
ATOM 7673 C CA . GLY B 1 402 ? 27.844 -8.328 0.843 1 95.44 402 GLY B CA 1
ATOM 7674 C C . GLY B 1 402 ? 27.438 -7.762 2.193 1 95.44 402 GLY B C 1
ATOM 7675 O O . GLY B 1 402 ? 27.203 -8.516 3.141 1 95.44 402 GLY B O 1
ATOM 7676 N N . ASP B 1 403 ? 27.344 -6.461 2.271 1 95.5 403 ASP B N 1
ATOM 7677 C CA . ASP B 1 403 ? 26.953 -5.824 3.527 1 95.5 403 ASP B CA 1
ATOM 7678 C C . ASP B 1 403 ? 25.438 -5.852 3.717 1 95.5 403 ASP B C 1
ATOM 7680 O O . ASP B 1 403 ? 24.938 -5.543 4.801 1 95.5 403 ASP B O 1
ATOM 7684 N N . LEU B 1 404 ? 24.766 -6.254 2.678 1 97.25 404 LEU B N 1
ATOM 7685 C CA . LEU B 1 404 ? 23.312 -6.25 2.697 1 97.25 404 LEU B CA 1
ATOM 7686 C C . LEU B 1 404 ? 22.766 -7.664 2.869 1 97.25 404 LEU B C 1
ATOM 7688 O O . LEU B 1 404 ? 23.438 -8.641 2.537 1 97.25 404 LEU B O 1
ATOM 7692 N N . LEU B 1 405 ? 21.625 -7.766 3.492 1 97.94 405 LEU B N 1
ATOM 7693 C CA . LEU B 1 405 ? 20.844 -8.992 3.363 1 97.94 405 LEU B CA 1
ATOM 7694 C C . LEU B 1 405 ? 20.234 -9.102 1.972 1 97.94 405 LEU B C 1
ATOM 7696 O O . LEU B 1 405 ? 19.453 -8.242 1.565 1 97.94 405 LEU B O 1
ATOM 7700 N N . ASN B 1 406 ? 20.641 -10.094 1.274 1 97.69 406 ASN B N 1
ATOM 7701 C CA . ASN B 1 406 ? 20.031 -10.336 -0.033 1 97.69 406 ASN B CA 1
ATOM 7702 C C . ASN B 1 406 ? 18.734 -11.117 0.086 1 97.69 406 ASN B C 1
ATOM 7704 O O . ASN B 1 406 ? 18.641 -12.078 0.858 1 97.69 406 ASN B O 1
ATOM 7708 N N . VAL B 1 407 ? 17.734 -10.633 -0.601 1 97.19 407 VAL B N 1
ATOM 7709 C CA . VAL B 1 407 ? 16.469 -11.336 -0.571 1 97.19 407 VAL B CA 1
ATOM 7710 C C . VAL B 1 407 ? 15.945 -11.531 -1.995 1 97.19 407 VAL B C 1
ATOM 7712 O O . VAL B 1 407 ? 16.203 -10.695 -2.869 1 97.19 407 VAL B O 1
ATOM 7715 N N . ARG B 1 408 ? 15.344 -12.602 -2.275 1 94.56 408 ARG B N 1
ATOM 7716 C CA . ARG B 1 408 ? 14.68 -12.797 -3.559 1 94.56 408 ARG B CA 1
ATOM 7717 C C . ARG B 1 408 ? 13.609 -13.875 -3.463 1 94.56 408 ARG B C 1
ATOM 7719 O O . ARG B 1 408 ? 13.758 -14.844 -2.707 1 94.56 408 ARG B O 1
ATOM 7726 N N . THR B 1 409 ? 12.57 -13.688 -4.168 1 91.69 409 THR B N 1
ATOM 7727 C CA . THR B 1 409 ? 11.414 -14.578 -4.152 1 91.69 409 THR B CA 1
ATOM 7728 C C . THR B 1 409 ? 11.102 -15.086 -5.555 1 91.69 409 THR B C 1
ATOM 7730 O O . THR B 1 409 ? 10.844 -14.297 -6.465 1 91.69 409 THR B O 1
ATOM 7733 N N . PHE B 1 410 ? 11.109 -16.438 -5.68 1 91.31 410 PHE B N 1
ATOM 7734 C CA . PHE B 1 410 ? 10.703 -17.109 -6.902 1 91.31 410 PHE B CA 1
ATOM 7735 C C . PHE B 1 410 ? 11.469 -16.578 -8.102 1 91.31 410 PHE B C 1
ATOM 7737 O O . PHE B 1 410 ? 10.859 -16.188 -9.109 1 91.31 410 PHE B O 1
ATOM 7744 N N . LEU B 1 411 ? 12.758 -16.594 -8.016 1 92.81 411 LEU B N 1
ATOM 7745 C CA . LEU B 1 411 ? 13.516 -15.945 -9.086 1 92.81 411 LEU B CA 1
ATOM 7746 C C . LEU B 1 411 ? 14.586 -16.875 -9.633 1 92.81 411 LEU B C 1
ATOM 7748 O O . LEU B 1 411 ? 14.836 -16.906 -10.836 1 92.81 411 LEU B O 1
ATOM 7752 N N . ASP B 1 412 ? 15.234 -17.703 -8.828 1 95.25 412 ASP B N 1
ATOM 7753 C CA . ASP B 1 412 ? 16.438 -18.453 -9.203 1 95.25 412 ASP B CA 1
ATOM 7754 C C . ASP B 1 412 ? 16.125 -19.484 -10.281 1 95.25 412 ASP B C 1
ATOM 7756 O O . ASP B 1 412 ? 16.969 -19.781 -11.133 1 95.25 412 ASP B O 1
ATOM 7760 N N . HIS B 1 413 ? 14.898 -20 -10.227 1 95.38 413 HIS B N 1
ATOM 7761 C CA . HIS B 1 413 ? 14.531 -20.953 -11.266 1 95.38 413 HIS B CA 1
ATOM 7762 C C . HIS B 1 413 ? 14.406 -20.281 -12.625 1 95.38 413 HIS B C 1
ATOM 7764 O O . HIS B 1 413 ? 14.359 -20.938 -13.656 1 95.38 413 HIS B O 1
ATOM 7770 N N . ASN B 1 414 ? 14.336 -18.969 -12.664 1 91.25 414 ASN B N 1
ATOM 7771 C CA . ASN B 1 414 ? 14.203 -18.203 -13.898 1 91.25 414 ASN B CA 1
ATOM 7772 C C . ASN B 1 414 ? 15.539 -17.625 -14.352 1 91.25 414 ASN B C 1
ATOM 7774 O O . ASN B 1 414 ? 15.578 -16.672 -15.133 1 91.25 414 ASN B O 1
ATOM 7778 N N . ARG B 1 415 ? 16.609 -18.141 -13.898 1 90.25 415 ARG B N 1
ATOM 7779 C CA . ARG B 1 415 ? 17.938 -17.703 -14.32 1 90.25 415 ARG B CA 1
ATOM 7780 C C . ARG B 1 415 ? 18.156 -17.953 -15.805 1 90.25 415 ARG B C 1
ATOM 7782 O O . ARG B 1 415 ? 17.641 -18.938 -16.359 1 90.25 415 ARG B O 1
ATOM 7789 N N . ILE B 1 416 ? 18.891 -17.109 -16.438 1 85.19 416 ILE B N 1
ATOM 7790 C CA . ILE B 1 416 ? 19.188 -17.281 -17.859 1 85.19 416 ILE B CA 1
ATOM 7791 C C . ILE B 1 416 ? 20.125 -18.469 -18.062 1 85.19 416 ILE B C 1
ATOM 7793 O O . ILE B 1 416 ? 21.141 -18.594 -17.375 1 85.19 416 ILE B O 1
ATOM 7797 N N . TRP B 1 417 ? 19.75 -19.312 -18.969 1 90.56 417 TRP B N 1
ATOM 7798 C CA . TRP B 1 417 ? 20.516 -20.531 -19.188 1 90.56 417 TRP B CA 1
ATOM 7799 C C . TRP B 1 417 ? 21.891 -20.219 -19.781 1 90.56 417 TRP B C 1
ATOM 7801 O O . TRP B 1 417 ? 22 -19.484 -20.766 1 90.56 417 TRP B O 1
ATOM 7811 N N . GLU B 1 418 ? 22.844 -20.656 -19.188 1 89.25 418 GLU B N 1
ATOM 7812 C CA . GLU B 1 418 ? 24.219 -20.656 -19.688 1 89.25 418 GLU B CA 1
ATOM 7813 C C . GLU B 1 418 ? 24.75 -22.078 -19.844 1 89.25 418 GLU B C 1
ATOM 7815 O O . GLU B 1 418 ? 24.625 -22.891 -18.922 1 89.25 418 GLU B O 1
ATOM 7820 N N . GLU B 1 419 ? 25.312 -22.266 -21 1 89.25 419 GLU B N 1
ATOM 7821 C CA . GLU B 1 419 ? 25.844 -23.609 -21.25 1 89.25 419 GLU B CA 1
ATOM 7822 C C . GLU B 1 419 ? 26.938 -23.953 -20.234 1 89.25 419 GLU B C 1
ATOM 7824 O O . GLU B 1 419 ? 27.766 -23.109 -19.891 1 89.25 419 GLU B O 1
ATOM 7829 N N . VAL B 1 420 ? 26.766 -25.125 -19.734 1 87.25 420 VAL B N 1
ATOM 7830 C CA . VAL B 1 420 ? 27.75 -25.578 -18.75 1 87.25 420 VAL B CA 1
ATOM 7831 C C . VAL B 1 420 ? 28.391 -26.891 -19.203 1 87.25 420 VAL B C 1
ATOM 7833 O O . VAL B 1 420 ? 27.781 -27.641 -19.984 1 87.25 420 VAL B O 1
ATOM 7836 N N . VAL B 1 421 ? 29.781 -27 -18.828 1 75.38 421 VAL B N 1
ATOM 7837 C CA . VAL B 1 421 ? 30.484 -28.25 -19.109 1 75.38 421 VAL B CA 1
ATOM 7838 C C . VAL B 1 421 ? 30.531 -29.109 -17.859 1 75.38 421 VAL B C 1
ATOM 7840 O O . VAL B 1 421 ? 30.875 -28.641 -16.781 1 75.38 421 VAL B O 1
ATOM 7843 N N . THR B 1 422 ? 29.703 -30.203 -17.922 1 68.38 422 THR B N 1
ATOM 7844 C CA . THR B 1 422 ? 29.734 -31.109 -16.766 1 68.38 422 THR B CA 1
ATOM 7845 C C . THR B 1 422 ? 30.984 -31.969 -16.781 1 68.38 422 THR B C 1
ATOM 7847 O O . THR B 1 422 ? 31.453 -32.375 -17.844 1 68.38 422 THR B O 1
ATOM 7850 N N . THR B 1 423 ? 31.781 -31.797 -15.781 1 59.53 423 THR B N 1
ATOM 7851 C CA . THR B 1 423 ? 32.906 -32.75 -15.68 1 59.53 423 THR B CA 1
ATOM 7852 C C . THR B 1 423 ? 32.438 -34.094 -15.148 1 59.53 423 THR B C 1
ATOM 7854 O O . THR B 1 423 ? 31.469 -34.156 -14.391 1 59.53 423 THR B O 1
ATOM 7857 N N . SER B 1 424 ? 32.656 -35.219 -15.867 1 54.91 424 SER B N 1
ATOM 7858 C CA . SER B 1 424 ? 32.312 -36.625 -15.688 1 54.91 424 SER B CA 1
ATOM 7859 C C . SER B 1 424 ? 32.25 -37 -14.211 1 54.91 424 SER B C 1
ATOM 7861 O O . SER B 1 424 ? 31.578 -37.969 -13.828 1 54.91 424 SER B O 1
ATOM 7863 N N . GLU B 1 425 ? 32.812 -36.375 -13.289 1 58.66 425 GLU B N 1
ATOM 7864 C CA . GLU B 1 425 ? 33.031 -36.938 -11.961 1 58.66 425 GLU B CA 1
ATOM 7865 C C . GLU B 1 425 ? 31.891 -36.562 -11.016 1 58.66 425 GLU B C 1
ATOM 7867 O O . GLU B 1 425 ? 31.703 -37.188 -9.969 1 58.66 425 GLU B O 1
ATOM 7872 N N . VAL B 1 426 ? 30.969 -35.656 -11.359 1 62.91 426 VAL B N 1
ATOM 7873 C CA . VAL B 1 426 ? 30.016 -35.188 -10.344 1 62.91 426 VAL B CA 1
ATOM 7874 C C . VAL B 1 426 ? 28.656 -35.875 -10.562 1 62.91 426 VAL B C 1
ATOM 7876 O O . VAL B 1 426 ? 28.078 -35.781 -11.648 1 62.91 426 VAL B O 1
ATOM 7879 N N . LYS B 1 427 ? 28.328 -36.812 -9.555 1 75.69 427 LYS B N 1
ATOM 7880 C CA . LYS B 1 427 ? 27.031 -37.5 -9.609 1 75.69 427 LYS B CA 1
ATOM 7881 C C . LYS B 1 427 ? 25.984 -36.75 -8.797 1 75.69 427 LYS B C 1
ATOM 7883 O O . LYS B 1 427 ? 26.141 -36.562 -7.59 1 75.69 427 LYS B O 1
ATOM 7888 N N . TYR B 1 428 ? 25.047 -36.188 -9.547 1 75.81 428 TYR B N 1
ATOM 7889 C CA . TYR B 1 428 ? 23.938 -35.531 -8.875 1 75.81 428 TYR B CA 1
ATOM 7890 C C . TYR B 1 428 ? 22.828 -36.5 -8.516 1 75.81 428 TYR B C 1
ATOM 7892 O O . TYR B 1 428 ? 22.766 -37.594 -9.062 1 75.81 428 TYR B O 1
ATOM 7900 N N . GLY B 1 429 ? 22 -36.125 -7.484 1 70.12 429 GLY B N 1
ATOM 7901 C CA . GLY B 1 429 ? 20.828 -36.906 -7.133 1 70.12 429 GLY B CA 1
ATOM 7902 C C . GLY B 1 429 ? 19.828 -37.062 -8.273 1 70.12 429 GLY B C 1
ATOM 7903 O O . GLY B 1 429 ? 19.797 -36.219 -9.172 1 70.12 429 GLY B O 1
ATOM 7904 N N . LEU B 1 430 ? 19.094 -38.062 -8.18 1 76.88 430 LEU B N 1
ATOM 7905 C CA . LEU B 1 430 ? 18.094 -38.344 -9.211 1 76.88 430 LEU B CA 1
ATOM 7906 C C . LEU B 1 430 ? 17 -37.281 -9.203 1 76.88 430 LEU B C 1
ATOM 7908 O O . LEU B 1 430 ? 16.5 -36.906 -8.141 1 76.88 430 LEU B O 1
ATOM 7912 N N . SER B 1 431 ? 16.781 -36.656 -10.297 1 87 431 SER B N 1
ATOM 7913 C CA . SER B 1 431 ? 15.703 -35.719 -10.5 1 87 431 SER B CA 1
ATOM 7914 C C . SER B 1 431 ? 14.711 -36.219 -11.539 1 87 431 SER B C 1
ATOM 7916 O O . SER B 1 431 ? 15.086 -36.938 -12.469 1 87 431 SER B O 1
ATOM 7918 N N . SER B 1 432 ? 13.469 -35.969 -11.273 1 92.75 432 SER B N 1
ATOM 7919 C CA . SER B 1 432 ? 12.422 -36.344 -12.211 1 92.75 432 SER B CA 1
ATOM 7920 C C . SER B 1 432 ? 11.977 -35.156 -13.07 1 92.75 432 SER B C 1
ATOM 7922 O O . SER B 1 432 ? 11.016 -35.281 -13.836 1 92.75 432 SER B O 1
ATOM 7924 N N . GLY B 1 433 ? 12.656 -34.062 -12.969 1 95.25 433 GLY B N 1
ATOM 7925 C CA . GLY B 1 433 ? 12.234 -32.844 -13.664 1 95.25 433 GLY B CA 1
ATOM 7926 C C . GLY B 1 433 ? 12.406 -32.938 -15.164 1 95.25 433 GLY B C 1
ATOM 7927 O O . GLY B 1 433 ? 13.227 -33.719 -15.656 1 95.25 433 GLY B O 1
ATOM 7928 N N . ALA B 1 434 ? 11.539 -32.281 -15.945 1 97.12 434 ALA B N 1
ATOM 7929 C CA . ALA B 1 434 ? 11.656 -32.094 -17.391 1 97.12 434 ALA B CA 1
ATOM 7930 C C . ALA B 1 434 ? 12.109 -30.688 -17.75 1 97.12 434 ALA B C 1
ATOM 7932 O O . ALA B 1 434 ? 11.523 -29.703 -17.297 1 97.12 434 ALA B O 1
ATOM 7933 N N . TYR B 1 435 ? 13.227 -30.609 -18.547 1 96.31 435 TYR B N 1
ATOM 7934 C CA . TYR B 1 435 ? 13.828 -29.312 -18.797 1 96.31 435 TYR B CA 1
ATOM 7935 C C . TYR B 1 435 ? 14.117 -29.125 -20.281 1 96.31 435 TYR B C 1
ATOM 7937 O O . TYR B 1 435 ? 14.391 -30.094 -21 1 96.31 435 TYR B O 1
ATOM 7945 N N . ALA B 1 436 ? 13.969 -27.906 -20.703 1 96.12 436 ALA B N 1
ATOM 7946 C CA . ALA B 1 436 ? 14.234 -27.547 -22.094 1 96.12 436 ALA B CA 1
ATOM 7947 C C . ALA B 1 436 ? 14.891 -26.172 -22.203 1 96.12 436 ALA B C 1
ATOM 7949 O O . ALA B 1 436 ? 14.734 -25.344 -21.297 1 96.12 436 ALA B O 1
ATOM 7950 N N . SER B 1 437 ? 15.672 -25.953 -23.141 1 94.56 437 SER B N 1
ATOM 7951 C CA . SER B 1 437 ? 16.141 -24.641 -23.562 1 94.56 437 SER B CA 1
ATOM 7952 C C . SER B 1 437 ? 15.969 -24.453 -25.062 1 94.56 437 SER B C 1
ATOM 7954 O O . SER B 1 437 ? 16.609 -25.156 -25.859 1 94.56 437 SER B O 1
ATOM 7956 N N . LYS B 1 438 ? 15.078 -23.609 -25.469 1 92.56 438 LYS B N 1
ATOM 7957 C CA . LYS B 1 438 ? 14.766 -23.359 -26.859 1 92.56 438 LYS B CA 1
ATOM 7958 C C . LYS B 1 438 ? 14.414 -24.656 -27.594 1 92.56 438 LYS B C 1
ATOM 7960 O O . LYS B 1 438 ? 14.867 -24.906 -28.703 1 92.56 438 LYS B O 1
ATOM 7965 N N . GLY B 1 439 ? 13.781 -25.531 -26.891 1 94.75 439 GLY B N 1
ATOM 7966 C CA . GLY B 1 439 ? 13.273 -26.75 -27.5 1 94.75 439 GLY B CA 1
ATOM 7967 C C . GLY B 1 439 ? 14.164 -27.953 -27.266 1 94.75 439 GLY B C 1
ATOM 7968 O O . GLY B 1 439 ? 13.727 -29.094 -27.391 1 94.75 439 GLY B O 1
ATOM 7969 N N . GLN B 1 440 ? 15.414 -27.703 -26.953 1 95.06 440 GLN B N 1
ATOM 7970 C CA . GLN B 1 440 ? 16.391 -28.781 -26.797 1 95.06 440 GLN B CA 1
ATOM 7971 C C . GLN B 1 440 ? 16.234 -29.453 -25.422 1 95.06 440 GLN B C 1
ATOM 7973 O O . GLN B 1 440 ? 16 -28.781 -24.422 1 95.06 440 GLN B O 1
ATOM 7978 N N . PHE B 1 441 ? 16.438 -30.766 -25.438 1 96.5 441 PHE B N 1
ATOM 7979 C CA . PHE B 1 441 ? 16.406 -31.562 -24.219 1 96.5 441 PHE B CA 1
ATOM 7980 C C . PHE B 1 441 ? 17.578 -31.234 -23.312 1 96.5 441 PHE B C 1
ATOM 7982 O O . PHE B 1 441 ? 18.719 -31.125 -23.781 1 96.5 441 PHE B O 1
ATOM 7989 N N . LEU B 1 442 ? 17.312 -31 -22.047 1 94.88 442 LEU B N 1
ATOM 7990 C CA . LEU B 1 442 ? 18.344 -30.844 -21.016 1 94.88 442 LEU B CA 1
ATOM 7991 C C . LEU B 1 442 ? 18.234 -31.938 -19.969 1 94.88 442 LEU B C 1
ATOM 7993 O O . LEU B 1 442 ? 17.141 -32.188 -19.422 1 94.88 442 LEU B O 1
ATOM 7997 N N . SER B 1 443 ? 19.344 -32.594 -19.656 1 91.88 443 SER B N 1
ATOM 7998 C CA . SER B 1 443 ? 19.328 -33.594 -18.594 1 91.88 443 SER B CA 1
ATOM 7999 C C . SER B 1 443 ? 19.266 -32.938 -17.219 1 91.88 443 SER B C 1
ATOM 8001 O O . SER B 1 443 ? 19.641 -31.781 -17.047 1 91.88 443 SER B O 1
ATOM 8003 N N . SER B 1 444 ? 18.766 -33.688 -16.234 1 91.44 444 SER B N 1
ATOM 8004 C CA . SER B 1 444 ? 18.703 -33.156 -14.867 1 91.44 444 SER B CA 1
ATOM 8005 C C . SER B 1 444 ? 20.078 -32.844 -14.32 1 91.44 444 SER B C 1
ATOM 8007 O O . SER B 1 444 ? 20.234 -31.906 -13.531 1 91.44 444 SER B O 1
ATOM 8009 N N . GLU B 1 445 ? 21.031 -33.531 -14.719 1 90.56 445 GLU B N 1
ATOM 8010 C CA . GLU B 1 445 ? 22.406 -33.344 -14.266 1 90.56 445 GLU B CA 1
ATOM 8011 C C . GLU B 1 445 ? 22.938 -31.984 -14.727 1 90.56 445 GLU B C 1
ATOM 8013 O O . GLU B 1 445 ? 23.562 -31.266 -13.953 1 90.56 445 GLU B O 1
ATOM 8018 N N . ILE B 1 446 ? 22.703 -31.703 -15.984 1 92.19 446 ILE B N 1
ATOM 8019 C CA . ILE B 1 446 ? 23.219 -30.453 -16.547 1 92.19 446 ILE B CA 1
ATOM 8020 C C . ILE B 1 446 ? 22.484 -29.266 -15.914 1 92.19 446 ILE B C 1
ATOM 8022 O O . ILE B 1 446 ? 23.078 -28.203 -15.695 1 92.19 446 ILE B O 1
ATOM 8026 N N . VAL B 1 447 ? 21.234 -29.438 -15.625 1 94.44 447 VAL B N 1
ATOM 8027 C CA . VAL B 1 447 ? 20.453 -28.375 -15.016 1 94.44 447 VAL B CA 1
ATOM 8028 C C . VAL B 1 447 ? 20.938 -28.109 -13.586 1 94.44 447 VAL B C 1
ATOM 8030 O O . VAL B 1 447 ? 21.047 -26.969 -13.156 1 94.44 447 VAL B O 1
ATOM 8033 N N . GLN B 1 448 ? 21.219 -29.141 -12.82 1 94.06 448 GLN B N 1
ATOM 8034 C CA . GLN B 1 448 ? 21.734 -29.016 -11.461 1 94.06 448 GLN B CA 1
ATOM 8035 C C . GLN B 1 448 ? 23.125 -28.391 -11.469 1 94.06 448 GLN B C 1
ATOM 8037 O O . GLN B 1 448 ? 23.453 -27.578 -10.602 1 94.06 448 GLN B O 1
ATOM 8042 N N . GLU B 1 449 ? 23.922 -28.781 -12.469 1 93.5 449 GLU B N 1
ATOM 8043 C CA . GLU B 1 449 ? 25.234 -28.156 -12.602 1 93.5 449 GLU B CA 1
ATOM 8044 C C . GLU B 1 449 ? 25.109 -26.672 -12.906 1 93.5 449 GLU B C 1
ATOM 8046 O O . GLU B 1 449 ? 25.859 -25.844 -12.383 1 93.5 449 GLU B O 1
ATOM 8051 N N . ASN B 1 450 ? 24.219 -26.375 -13.773 1 94.25 450 ASN B N 1
ATOM 8052 C CA . ASN B 1 450 ? 23.922 -24.984 -14.094 1 94.25 450 ASN B CA 1
ATOM 8053 C C . ASN B 1 450 ? 23.516 -24.188 -12.844 1 94.25 450 ASN B C 1
ATOM 8055 O O . ASN B 1 450 ? 23.984 -23.062 -12.641 1 94.25 450 ASN B O 1
ATOM 8059 N N . LEU B 1 451 ? 22.688 -24.781 -12.023 1 95.38 451 LEU B N 1
ATOM 8060 C CA . LEU B 1 451 ? 22.25 -24.172 -10.773 1 95.38 451 LEU B CA 1
ATOM 8061 C C . LEU B 1 451 ? 23.422 -23.969 -9.828 1 95.38 451 LEU B C 1
ATOM 8063 O O . LEU B 1 451 ? 23.531 -22.922 -9.172 1 95.38 451 LEU B O 1
ATOM 8067 N N . LYS B 1 452 ? 24.25 -24.953 -9.742 1 94.75 452 LYS B N 1
ATOM 8068 C CA . LYS B 1 452 ? 25.438 -24.859 -8.914 1 94.75 452 LYS B CA 1
ATOM 8069 C C . LYS B 1 452 ? 26.312 -23.688 -9.32 1 94.75 452 LYS B C 1
ATOM 8071 O O . LYS B 1 452 ? 26.766 -22.922 -8.469 1 94.75 452 LYS B O 1
ATOM 8076 N N . GLN B 1 453 ? 26.547 -23.531 -10.625 1 94.31 453 GLN B N 1
ATOM 8077 C CA . GLN B 1 453 ? 27.359 -22.422 -11.133 1 94.31 453 GLN B CA 1
ATOM 8078 C C . GLN B 1 453 ? 26.719 -21.078 -10.82 1 94.31 453 GLN B C 1
ATOM 8080 O O . GLN B 1 453 ? 27.406 -20.109 -10.523 1 94.31 453 GLN B O 1
ATOM 8085 N N . HIS B 1 454 ? 25.469 -21.062 -10.93 1 95.31 454 HIS B N 1
ATOM 8086 C CA . HIS B 1 454 ? 24.719 -19.844 -10.609 1 95.31 454 HIS B CA 1
ATOM 8087 C C . HIS B 1 454 ? 24.984 -19.406 -9.164 1 95.31 454 HIS B C 1
ATOM 8089 O O . HIS B 1 454 ? 25.312 -18.25 -8.914 1 95.31 454 HIS B O 1
ATOM 8095 N N . PHE B 1 455 ? 24.953 -20.312 -8.18 1 95.94 455 PHE B N 1
ATOM 8096 C CA . PHE B 1 455 ? 25.109 -19.969 -6.773 1 95.94 455 PHE B CA 1
ATOM 8097 C C . PHE B 1 455 ? 26.578 -19.734 -6.441 1 95.94 455 PHE B C 1
ATOM 8099 O O . PHE B 1 455 ? 26.906 -18.984 -5.52 1 95.94 455 PHE B O 1
ATOM 8106 N N . LEU B 1 456 ? 27.438 -20.344 -7.23 1 95.12 456 LEU B N 1
ATOM 8107 C CA . LEU B 1 456 ? 28.859 -20.078 -7.047 1 95.12 456 LEU B CA 1
ATOM 8108 C C . LEU B 1 456 ? 29.172 -18.609 -7.32 1 95.12 456 LEU B C 1
ATOM 8110 O O . LEU B 1 456 ? 30.016 -18 -6.641 1 95.12 456 LEU B O 1
ATOM 8114 N N . LYS B 1 457 ? 28.531 -18.078 -8.281 1 95.06 457 LYS B N 1
ATOM 8115 C CA . LYS B 1 457 ? 28.719 -16.672 -8.602 1 95.06 457 LYS B CA 1
ATOM 8116 C C . LYS B 1 457 ? 28.219 -15.773 -7.469 1 95.06 457 LYS B C 1
ATOM 8118 O O . LYS B 1 457 ? 28.75 -14.688 -7.238 1 95.06 457 LYS B O 1
ATOM 8123 N N . TRP B 1 458 ? 27.219 -16.172 -6.746 1 96.44 458 TRP B N 1
ATOM 8124 C CA . TRP B 1 458 ? 26.578 -15.359 -5.719 1 96.44 458 TRP B CA 1
ATOM 8125 C C . TRP B 1 458 ? 27.25 -15.57 -4.363 1 96.44 458 TRP B C 1
ATOM 8127 O O . TRP B 1 458 ? 27.109 -14.734 -3.465 1 96.44 458 TRP B O 1
ATOM 8137 N N . LYS B 1 459 ? 27.969 -16.625 -4.184 1 96.12 459 LYS B N 1
ATOM 8138 C CA . LYS B 1 459 ? 28.516 -17.078 -2.908 1 96.12 459 LYS B CA 1
ATOM 8139 C C . LYS B 1 459 ? 29.297 -15.945 -2.223 1 96.12 459 LYS B C 1
ATOM 8141 O O . LYS B 1 459 ? 29.078 -15.68 -1.038 1 96.12 459 LYS B O 1
ATOM 8146 N N . PRO B 1 460 ? 30.125 -15.133 -2.898 1 95.62 460 PRO B N 1
ATOM 8147 C CA . PRO B 1 460 ? 30.906 -14.094 -2.211 1 95.62 460 PRO B CA 1
ATOM 8148 C C . PRO B 1 460 ? 30.016 -13.008 -1.603 1 95.62 460 PRO B C 1
ATOM 8150 O O . PRO B 1 460 ? 30.453 -12.297 -0.685 1 95.62 460 PRO B O 1
ATOM 8153 N N . TYR B 1 461 ? 28.875 -12.875 -2.066 1 96.75 461 TYR B N 1
ATOM 8154 C CA . TYR B 1 461 ? 28.047 -11.734 -1.697 1 96.75 461 TYR B CA 1
ATOM 8155 C C . TYR B 1 461 ? 27 -12.133 -0.662 1 96.75 461 TYR B C 1
ATOM 8157 O O . TYR B 1 461 ? 26.297 -11.281 -0.124 1 96.75 461 TYR B O 1
ATOM 8165 N N . ILE B 1 462 ? 26.906 -13.438 -0.342 1 95.62 462 ILE B N 1
ATOM 8166 C CA . ILE B 1 462 ? 25.828 -13.852 0.564 1 95.62 462 ILE B CA 1
ATOM 8167 C C . ILE B 1 462 ? 26.422 -14.578 1.765 1 95.62 462 ILE B C 1
ATOM 8169 O O . ILE B 1 462 ? 25.703 -15.078 2.621 1 95.62 462 ILE B O 1
ATOM 8173 N N . GLU B 1 463 ? 27.656 -14.586 1.918 1 91.25 463 GLU B N 1
ATOM 8174 C CA . GLU B 1 463 ? 28.359 -15.328 2.971 1 91.25 463 GLU B CA 1
ATOM 8175 C C . GLU B 1 463 ? 28.156 -14.664 4.328 1 91.25 463 GLU B C 1
ATOM 8177 O O . GLU B 1 463 ? 27.969 -15.344 5.34 1 91.25 463 GLU B O 1
ATOM 8182 N N . LYS B 1 464 ? 28.203 -13.367 4.348 1 88.06 464 LYS B N 1
ATOM 8183 C CA . LYS B 1 464 ? 28.219 -12.625 5.605 1 88.06 464 LYS B CA 1
ATOM 8184 C C . LYS B 1 464 ? 26.797 -12.445 6.152 1 88.06 464 LYS B C 1
ATOM 8186 O O . LYS B 1 464 ? 26.5 -12.898 7.258 1 88.06 464 LYS B O 1
ATOM 8191 N N . ASN B 1 465 ? 25.922 -11.812 5.363 1 92.81 465 ASN B N 1
ATOM 8192 C CA . ASN B 1 465 ? 24.594 -11.438 5.859 1 92.81 465 ASN B CA 1
ATOM 8193 C C . ASN B 1 465 ? 23.516 -12.367 5.316 1 92.81 465 ASN B C 1
ATOM 8195 O O . ASN B 1 465 ? 22.359 -12.297 5.746 1 92.81 465 ASN B O 1
ATOM 8199 N N . GLY B 1 466 ? 23.922 -13.258 4.391 1 94.31 466 GLY B N 1
ATOM 8200 C CA . GLY B 1 466 ? 23.047 -14.344 3.975 1 94.31 466 GLY B CA 1
ATOM 8201 C C . GLY B 1 466 ? 22.109 -13.961 2.846 1 94.31 466 GLY B C 1
ATOM 8202 O O . GLY B 1 466 ? 22.156 -12.828 2.35 1 94.31 466 GLY B O 1
ATOM 8203 N N . LEU B 1 467 ? 21.375 -14.945 2.387 1 97.75 467 LEU B N 1
ATOM 8204 C CA . LEU B 1 467 ? 20.344 -14.852 1.351 1 97.75 467 LEU B CA 1
ATOM 8205 C C . LEU B 1 467 ? 19.031 -15.438 1.836 1 97.75 467 LEU B C 1
ATOM 8207 O O . LEU B 1 467 ? 18.938 -16.641 2.123 1 97.75 467 LEU B O 1
ATOM 8211 N N . LEU B 1 468 ? 18.109 -14.586 2.072 1 97.38 468 LEU B N 1
ATOM 8212 C CA . LEU B 1 468 ? 16.734 -15.039 2.309 1 97.38 468 LEU B CA 1
ATOM 8213 C C . LEU B 1 468 ? 16.031 -15.352 0.992 1 97.38 468 LEU B C 1
ATOM 8215 O O . LEU B 1 468 ? 15.867 -14.469 0.146 1 97.38 468 LEU B O 1
ATOM 8219 N N . LEU B 1 469 ? 15.586 -16.609 0.902 1 96.06 469 LEU B N 1
ATOM 8220 C CA . LEU B 1 469 ? 15.125 -17.062 -0.403 1 96.06 469 LEU B CA 1
ATOM 8221 C C . LEU B 1 469 ? 13.828 -17.875 -0.273 1 96.06 469 LEU B C 1
ATOM 8223 O O . LEU B 1 469 ? 13.719 -18.734 0.6 1 96.06 469 LEU B O 1
ATOM 8227 N N . ILE B 1 470 ? 12.844 -17.531 -1.059 1 95.19 470 ILE B N 1
ATOM 8228 C CA . ILE B 1 470 ? 11.688 -18.391 -1.324 1 95.19 470 ILE B CA 1
ATOM 8229 C C . ILE B 1 470 ? 11.75 -18.906 -2.758 1 95.19 470 ILE B C 1
ATOM 8231 O O . ILE B 1 470 ? 11.883 -18.125 -3.705 1 95.19 470 ILE B O 1
ATOM 8235 N N . GLU B 1 471 ? 11.672 -20.156 -2.877 1 95.75 471 GLU B N 1
ATOM 8236 C CA . GLU B 1 471 ? 11.891 -20.734 -4.203 1 95.75 471 GLU B CA 1
ATOM 8237 C C . GLU B 1 471 ? 10.812 -21.75 -4.547 1 95.75 471 GLU B C 1
ATOM 8239 O O . GLU B 1 471 ? 10.164 -22.297 -3.652 1 95.75 471 GLU B O 1
ATOM 8244 N N . LEU B 1 472 ? 10.594 -21.875 -5.832 1 96.25 472 LEU B N 1
ATOM 8245 C CA . LEU B 1 472 ? 9.633 -22.844 -6.371 1 96.25 472 LEU B CA 1
ATOM 8246 C C . LEU B 1 472 ? 10.312 -24.141 -6.75 1 96.25 472 LEU B C 1
ATOM 8248 O O . LEU B 1 472 ? 11.445 -24.141 -7.254 1 96.25 472 LEU B O 1
ATOM 8252 N N . HIS B 1 473 ? 9.617 -25.297 -6.555 1 97.25 473 HIS B N 1
ATOM 8253 C CA . HIS B 1 473 ? 10.195 -26.609 -6.789 1 97.25 473 HIS B CA 1
ATOM 8254 C C . HIS B 1 473 ? 9.227 -27.516 -7.543 1 97.25 473 HIS B C 1
ATOM 8256 O O . HIS B 1 473 ? 8.016 -27.281 -7.516 1 97.25 473 HIS B O 1
ATOM 8262 N N . THR B 1 474 ? 9.773 -28.453 -8.281 1 97.31 474 THR B N 1
ATOM 8263 C CA . THR B 1 474 ? 8.977 -29.516 -8.891 1 97.31 474 THR B CA 1
ATOM 8264 C C . THR B 1 474 ? 8.852 -30.703 -7.953 1 97.31 474 THR B C 1
ATOM 8266 O O . THR B 1 474 ? 9.531 -30.766 -6.922 1 97.31 474 THR B O 1
ATOM 8269 N N . VAL B 1 475 ? 7.926 -31.609 -8.25 1 97.19 475 VAL B N 1
ATOM 8270 C CA . VAL B 1 475 ? 7.629 -32.812 -7.488 1 97.19 475 VAL B CA 1
ATOM 8271 C C . VAL B 1 475 ? 7.539 -34 -8.43 1 97.19 475 VAL B C 1
ATOM 8273 O O . VAL B 1 475 ? 7.148 -33.875 -9.594 1 97.19 475 VAL B O 1
ATOM 8276 N N . ASN B 1 476 ? 7.941 -35.125 -7.902 1 96.56 476 ASN B N 1
ATOM 8277 C CA . ASN B 1 476 ? 7.84 -36.344 -8.695 1 96.56 476 ASN B CA 1
ATOM 8278 C C . ASN B 1 476 ? 6.434 -36.531 -9.258 1 96.56 476 ASN B C 1
ATOM 8280 O O . ASN B 1 476 ? 5.457 -36.562 -8.5 1 96.56 476 ASN B O 1
ATOM 8284 N N . PRO B 1 477 ? 6.359 -36.688 -10.609 1 97.31 477 PRO B N 1
ATOM 8285 C CA . PRO B 1 477 ? 5.031 -36.75 -11.219 1 97.31 477 PRO B CA 1
ATOM 8286 C C . PRO B 1 477 ? 4.203 -37.938 -10.719 1 97.31 477 PRO B C 1
ATOM 8288 O O . PRO B 1 477 ? 2.975 -37.844 -10.641 1 97.31 477 PRO B O 1
ATOM 8291 N N . ASN B 1 478 ? 4.805 -39.094 -10.359 1 96.5 478 ASN B N 1
ATOM 8292 C CA . ASN B 1 478 ? 4.062 -40.219 -9.82 1 96.5 478 ASN B CA 1
ATOM 8293 C C . ASN B 1 478 ? 3.432 -39.875 -8.469 1 96.5 478 ASN B C 1
ATOM 8295 O O . ASN B 1 478 ? 2.322 -40.312 -8.172 1 96.5 478 ASN B O 1
ATOM 8299 N N . LEU B 1 479 ? 4.188 -39.188 -7.73 1 96.81 479 LEU B N 1
ATOM 8300 C CA . LEU B 1 479 ? 3.646 -38.719 -6.453 1 96.81 479 LEU B CA 1
ATOM 8301 C C . LEU B 1 479 ? 2.479 -37.781 -6.668 1 96.81 479 LEU B C 1
ATOM 8303 O O . LEU B 1 479 ? 1.471 -37.844 -5.961 1 96.81 479 LEU B O 1
ATOM 8307 N N . VAL B 1 480 ? 2.592 -36.875 -7.613 1 97.81 480 VAL B N 1
ATOM 8308 C CA . VAL B 1 480 ? 1.544 -35.906 -7.93 1 97.81 480 VAL B CA 1
ATOM 8309 C C . VAL B 1 480 ? 0.29 -36.625 -8.398 1 97.81 480 VAL B C 1
ATOM 8311 O O . VAL B 1 480 ? -0.822 -36.312 -7.973 1 97.81 480 VAL B O 1
ATOM 8314 N N . ALA B 1 481 ? 0.466 -37.625 -9.195 1 97.44 481 ALA B N 1
ATOM 8315 C CA . ALA B 1 481 ? -0.636 -38.406 -9.75 1 97.44 481 ALA B CA 1
ATOM 8316 C C . ALA B 1 481 ? -1.452 -39.062 -8.641 1 97.44 481 ALA B C 1
ATOM 8318 O O . ALA B 1 481 ? -2.668 -39.219 -8.766 1 97.44 481 ALA B O 1
ATOM 8319 N N . ASN B 1 482 ? -0.824 -39.375 -7.586 1 96.88 482 ASN B N 1
ATOM 8320 C CA . ASN B 1 482 ? -1.491 -40.031 -6.465 1 96.88 482 ASN B CA 1
ATOM 8321 C C . ASN B 1 482 ? -2.141 -39.031 -5.527 1 96.88 482 ASN B C 1
ATOM 8323 O O . ASN B 1 482 ? -2.797 -39.406 -4.555 1 96.88 482 ASN B O 1
ATOM 8327 N N . HIS B 1 483 ? -1.946 -37.781 -5.777 1 97.06 483 HIS B N 1
ATOM 8328 C CA . HIS B 1 483 ? -2.461 -36.75 -4.887 1 97.06 483 HIS B CA 1
ATOM 8329 C C . HIS B 1 483 ? -3.113 -35.625 -5.676 1 97.06 483 HIS B C 1
ATOM 8331 O O . HIS B 1 483 ? -2.881 -34.438 -5.395 1 97.06 483 HIS B O 1
ATOM 8337 N N . LEU B 1 484 ? -3.871 -36 -6.699 1 95.5 484 LEU B N 1
ATOM 8338 C CA . LEU B 1 484 ? -4.594 -35 -7.48 1 95.5 484 LEU B CA 1
ATOM 8339 C C . LEU B 1 484 ? -5.5 -34.156 -6.586 1 95.5 484 LEU B C 1
ATOM 8341 O O . LEU B 1 484 ? -6.145 -34.688 -5.68 1 95.5 484 LEU B O 1
ATOM 8345 N N . GLY B 1 485 ? -5.438 -32.875 -6.762 1 95.44 485 GLY B N 1
ATOM 8346 C CA . GLY B 1 485 ? -6.242 -31.969 -5.953 1 95.44 485 GLY B CA 1
ATOM 8347 C C . GLY B 1 485 ? -5.547 -31.531 -4.68 1 95.44 485 GLY B C 1
ATOM 8348 O O . GLY B 1 485 ? -6.133 -30.812 -3.867 1 95.44 485 GLY B O 1
ATOM 8349 N N . LYS B 1 486 ? -4.285 -31.828 -4.562 1 95.81 486 LYS B N 1
ATOM 8350 C CA . LYS B 1 486 ? -3.598 -31.484 -3.322 1 95.81 486 LYS B CA 1
ATOM 8351 C C . LYS B 1 486 ? -2.355 -30.641 -3.596 1 95.81 486 LYS B C 1
ATOM 8353 O O . LYS B 1 486 ? -1.663 -30.219 -2.664 1 95.81 486 LYS B O 1
ATOM 8358 N N . THR B 1 487 ? -2.109 -30.375 -4.816 1 96.06 487 THR B N 1
ATOM 8359 C CA . THR B 1 487 ? -0.901 -29.641 -5.16 1 96.06 487 THR B CA 1
ATOM 8360 C C . THR B 1 487 ? -1.061 -28.938 -6.504 1 96.06 487 THR B C 1
ATOM 8362 O O . THR B 1 487 ? -1.87 -29.344 -7.336 1 96.06 487 THR B O 1
ATOM 8365 N N . ALA B 1 488 ? -0.336 -27.891 -6.664 1 95.69 488 ALA B N 1
ATOM 8366 C CA . ALA B 1 488 ? -0.345 -27.156 -7.918 1 95.69 488 ALA B CA 1
ATOM 8367 C C . ALA B 1 488 ? 0.84 -27.547 -8.797 1 95.69 488 ALA B C 1
ATOM 8369 O O . ALA B 1 488 ? 1.14 -26.859 -9.781 1 95.69 488 ALA B O 1
ATOM 8370 N N . ALA B 1 489 ? 1.479 -28.594 -8.586 1 97.62 489 ALA B N 1
ATOM 8371 C CA . ALA B 1 489 ? 2.756 -28.969 -9.188 1 97.62 489 ALA B CA 1
ATOM 8372 C C . ALA B 1 489 ? 2.631 -29.094 -10.703 1 97.62 489 ALA B C 1
ATOM 8374 O O . ALA B 1 489 ? 3.523 -28.672 -11.438 1 97.62 489 ALA B O 1
ATOM 8375 N N . THR B 1 490 ? 1.556 -29.703 -11.195 1 98.38 490 THR B N 1
ATOM 8376 C CA . THR B 1 490 ? 1.393 -29.906 -12.625 1 98.38 490 THR B CA 1
ATOM 8377 C C . THR B 1 490 ? 1.387 -28.578 -13.367 1 98.38 490 THR B C 1
ATOM 8379 O O . THR B 1 490 ? 2.059 -28.422 -14.391 1 98.38 490 THR B O 1
ATOM 8382 N N . ALA B 1 491 ? 0.638 -27.672 -12.828 1 98.25 491 ALA B N 1
ATOM 8383 C CA . ALA B 1 491 ? 0.542 -26.359 -13.453 1 98.25 491 ALA B CA 1
ATOM 8384 C C . ALA B 1 491 ? 1.895 -25.656 -13.445 1 98.25 491 ALA B C 1
ATOM 8386 O O . ALA B 1 491 ? 2.287 -25.047 -14.445 1 98.25 491 ALA B O 1
ATOM 8387 N N . TYR B 1 492 ? 2.607 -25.734 -12.367 1 97 492 TYR B N 1
ATOM 8388 C CA . TYR B 1 492 ? 3.92 -25.109 -12.266 1 97 492 TYR B CA 1
ATOM 8389 C C . TYR B 1 492 ? 4.91 -25.766 -13.227 1 97 492 TYR B C 1
ATOM 8391 O O . TYR B 1 492 ? 5.676 -25.062 -13.898 1 97 492 TYR B O 1
ATOM 8399 N N . ASP B 1 493 ? 4.871 -27.047 -13.297 1 98 493 ASP B N 1
ATOM 8400 C CA . ASP B 1 493 ? 5.777 -27.766 -14.18 1 98 493 ASP B CA 1
ATOM 8401 C C . ASP B 1 493 ? 5.551 -27.375 -15.641 1 98 493 ASP B C 1
ATOM 8403 O O . ASP B 1 493 ? 6.508 -27.188 -16.391 1 98 493 ASP B O 1
ATOM 8407 N N . ALA B 1 494 ? 4.316 -27.266 -15.977 1 98.44 494 ALA B N 1
ATOM 8408 C CA . ALA B 1 494 ? 3.986 -26.953 -17.359 1 98.44 494 ALA B CA 1
ATOM 8409 C C . ALA B 1 494 ? 4.387 -25.516 -17.703 1 98.44 494 ALA B C 1
ATOM 8411 O O . ALA B 1 494 ? 5.059 -25.281 -18.719 1 98.44 494 ALA B O 1
ATOM 8412 N N . THR B 1 495 ? 3.961 -24.547 -16.891 1 97.56 495 THR B N 1
ATOM 8413 C CA . THR B 1 495 ? 4.223 -23.141 -17.188 1 97.56 495 THR B CA 1
ATOM 8414 C C . THR B 1 495 ? 5.723 -22.859 -17.188 1 97.56 495 THR B C 1
ATOM 8416 O O . THR B 1 495 ? 6.234 -22.219 -18.109 1 97.56 495 THR B O 1
ATOM 8419 N N . HIS B 1 496 ? 6.43 -23.406 -16.234 1 96.62 496 HIS B N 1
ATOM 8420 C CA . HIS B 1 496 ? 7.855 -23.125 -16.125 1 96.62 496 HIS B CA 1
ATOM 8421 C C . HIS B 1 496 ? 8.656 -23.969 -17.125 1 96.62 496 HIS B C 1
ATOM 8423 O O . HIS B 1 496 ? 9.648 -23.516 -17.688 1 96.62 496 HIS B O 1
ATOM 8429 N N . GLY B 1 497 ? 8.227 -25.156 -17.375 1 97.31 497 GLY B N 1
ATOM 8430 C CA . GLY B 1 497 ? 8.898 -26.016 -18.328 1 97.31 497 GLY B CA 1
ATOM 8431 C C . GLY B 1 497 ? 8.875 -25.469 -19.75 1 97.31 497 GLY B C 1
ATOM 8432 O O . GLY B 1 497 ? 9.906 -25.422 -20.422 1 97.31 497 GLY B O 1
ATOM 8433 N N . PHE B 1 498 ? 7.742 -25.016 -20.172 1 96.94 498 PHE B N 1
ATOM 8434 C CA . PHE B 1 498 ? 7.59 -24.531 -21.531 1 96.94 498 PHE B CA 1
ATOM 8435 C C . PHE B 1 498 ? 8.219 -23.141 -21.672 1 96.94 498 PHE B C 1
ATOM 8437 O O . PHE B 1 498 ? 8.445 -22.672 -22.797 1 96.94 498 PHE B O 1
ATOM 8444 N N . SER B 1 499 ? 8.492 -22.453 -20.594 1 94.12 499 SER B N 1
ATOM 8445 C CA . SER B 1 499 ? 9.07 -21.125 -20.641 1 94.12 499 SER B CA 1
ATOM 8446 C C . SER B 1 499 ? 10.555 -21.141 -20.297 1 94.12 499 SER B C 1
ATOM 8448 O O . SER B 1 499 ? 11.148 -20.109 -20.016 1 94.12 499 SER B O 1
ATOM 8450 N N . ASP B 1 500 ? 11.172 -22.328 -20.266 1 94.31 500 ASP B N 1
ATOM 8451 C CA . ASP B 1 500 ? 12.609 -22.5 -20.047 1 94.31 500 ASP B CA 1
ATOM 8452 C C . ASP B 1 500 ? 13.023 -21.984 -18.672 1 94.31 500 ASP B C 1
ATOM 8454 O O . ASP B 1 500 ? 13.984 -21.219 -18.562 1 94.31 500 ASP B O 1
ATOM 8458 N N . GLN B 1 501 ? 12.227 -22.281 -17.719 1 95.25 501 GLN B N 1
ATOM 8459 C CA . GLN B 1 501 ? 12.562 -22.062 -16.312 1 95.25 501 GLN B CA 1
ATOM 8460 C C . GLN B 1 501 ? 12.836 -23.375 -15.594 1 95.25 501 GLN B C 1
ATOM 8462 O O . GLN B 1 501 ? 12.203 -24.391 -15.898 1 95.25 501 GLN B O 1
ATOM 8467 N N . TYR B 1 502 ? 13.711 -23.391 -14.68 1 96.75 502 TYR B N 1
ATOM 8468 C CA . TYR B 1 502 ? 14.273 -24.656 -14.211 1 96.75 502 TYR B CA 1
ATOM 8469 C C . TYR B 1 502 ? 13.984 -24.875 -12.734 1 96.75 502 TYR B C 1
ATOM 8471 O O . TYR B 1 502 ? 14.828 -24.594 -11.883 1 96.75 502 TYR B O 1
ATOM 8479 N N . ILE B 1 503 ? 12.844 -25.391 -12.43 1 96.81 503 ILE B N 1
ATOM 8480 C CA . ILE B 1 503 ? 12.484 -25.703 -11.055 1 96.81 503 ILE B CA 1
ATOM 8481 C C . ILE B 1 503 ? 12.977 -27.109 -10.703 1 96.81 503 ILE B C 1
ATOM 8483 O O . ILE B 1 503 ? 12.648 -28.078 -11.391 1 96.81 503 ILE B O 1
ATOM 8487 N N . VAL B 1 504 ? 13.758 -27.234 -9.688 1 96.81 504 VAL B N 1
ATOM 8488 C CA . VAL B 1 504 ? 14.32 -28.516 -9.273 1 96.81 504 VAL B CA 1
ATOM 8489 C C . VAL B 1 504 ? 13.688 -28.953 -7.949 1 96.81 504 VAL B C 1
ATOM 8491 O O . VAL B 1 504 ? 13.07 -28.141 -7.254 1 96.81 504 VAL B O 1
ATOM 8494 N N . GLU B 1 505 ? 13.727 -30.281 -7.629 1 97 505 GLU B N 1
ATOM 8495 C CA . GLU B 1 505 ? 13.211 -30.797 -6.359 1 97 505 GLU B CA 1
ATOM 8496 C C . GLU B 1 505 ? 13.953 -30.172 -5.18 1 97 505 GLU B C 1
ATOM 8498 O O . GLU B 1 505 ? 15.141 -29.859 -5.285 1 97 505 GLU B O 1
ATOM 8503 N N . ILE B 1 506 ? 13.297 -30.047 -4.035 1 96.56 506 ILE B N 1
ATOM 8504 C CA . ILE B 1 506 ? 13.844 -29.375 -2.855 1 96.56 506 ILE B CA 1
ATOM 8505 C C . ILE B 1 506 ? 15.141 -30.078 -2.436 1 96.56 506 ILE B C 1
ATOM 8507 O O . ILE B 1 506 ? 16.141 -29.406 -2.137 1 96.56 506 ILE B O 1
ATOM 8511 N N . ASP B 1 507 ? 15.156 -31.422 -2.439 1 94.88 507 ASP B N 1
ATOM 8512 C CA . ASP B 1 507 ? 16.344 -32.156 -2.016 1 94.88 507 ASP B CA 1
ATOM 8513 C C . ASP B 1 507 ? 17.516 -31.906 -2.961 1 94.88 507 ASP B C 1
ATOM 8515 O O . ASP B 1 507 ? 18.656 -31.781 -2.518 1 94.88 507 ASP B O 1
ATOM 8519 N N . ASN B 1 508 ? 17.219 -31.891 -4.238 1 95.31 508 ASN B N 1
ATOM 8520 C CA . ASN B 1 508 ? 18.266 -31.594 -5.219 1 95.31 508 ASN B CA 1
ATOM 8521 C C . ASN B 1 508 ? 18.797 -30.172 -5.043 1 95.31 508 ASN B C 1
ATOM 8523 O O . ASN B 1 508 ? 20 -29.938 -5.203 1 95.31 508 ASN B O 1
ATOM 8527 N N . PHE B 1 509 ? 17.922 -29.25 -4.766 1 96.69 509 PHE B N 1
ATOM 8528 C CA . PHE B 1 509 ? 18.297 -27.859 -4.535 1 96.69 509 PHE B CA 1
ATOM 8529 C C . PHE B 1 509 ? 19.25 -27.75 -3.357 1 96.69 509 PHE B C 1
ATOM 8531 O O . PHE B 1 509 ? 20.297 -27.094 -3.461 1 96.69 509 PHE B O 1
ATOM 8538 N N . ILE B 1 510 ? 18.891 -28.359 -2.254 1 95.69 510 ILE B N 1
ATOM 8539 C CA . ILE B 1 510 ? 19.703 -28.328 -1.038 1 95.69 510 ILE B CA 1
ATOM 8540 C C . ILE B 1 510 ? 21.047 -29 -1.294 1 95.69 510 ILE B C 1
ATOM 8542 O O . ILE B 1 510 ? 22.078 -28.531 -0.824 1 95.69 510 ILE B O 1
ATOM 8546 N N . ASP B 1 511 ? 21 -30.062 -2.027 1 94.81 511 ASP B N 1
ATOM 8547 C CA . ASP B 1 511 ? 22.234 -30.781 -2.357 1 94.81 511 ASP B CA 1
ATOM 8548 C C . ASP B 1 511 ? 23.203 -29.875 -3.133 1 94.81 511 ASP B C 1
ATOM 8550 O O . ASP B 1 511 ? 24.406 -29.875 -2.865 1 94.81 511 ASP B O 1
ATOM 8554 N N . VAL B 1 512 ? 22.672 -29.172 -4.086 1 94.31 512 VAL B N 1
ATOM 8555 C CA . VAL B 1 512 ? 23.484 -28.266 -4.895 1 94.31 512 VAL B CA 1
ATOM 8556 C C . VAL B 1 512 ? 24.141 -27.219 -3.996 1 94.31 512 VAL B C 1
ATOM 8558 O O . VAL B 1 512 ? 25.328 -26.938 -4.145 1 94.31 512 VAL B O 1
ATOM 8561 N N . LEU B 1 513 ? 23.438 -26.641 -3.061 1 95.12 513 LEU B N 1
ATOM 8562 C CA . LEU B 1 513 ? 23.969 -25.641 -2.137 1 95.12 513 LEU B CA 1
ATOM 8563 C C . LEU B 1 513 ? 25.078 -26.234 -1.281 1 95.12 513 LEU B C 1
ATOM 8565 O O . LEU B 1 513 ? 26.141 -25.625 -1.134 1 95.12 513 LEU B O 1
ATOM 8569 N N . ASN B 1 514 ? 24.859 -27.406 -0.809 1 94.31 514 ASN B N 1
ATOM 8570 C CA . ASN B 1 514 ? 25.828 -28.062 0.078 1 94.31 514 ASN B CA 1
ATOM 8571 C C . ASN B 1 514 ? 27.141 -28.344 -0.633 1 94.31 514 ASN B C 1
ATOM 8573 O O . ASN B 1 514 ? 28.203 -28.297 -0.021 1 94.31 514 ASN B O 1
ATOM 8577 N N . ARG B 1 515 ? 27.109 -28.625 -1.837 1 93 515 ARG B N 1
ATOM 8578 C CA . ARG B 1 515 ? 28.281 -29 -2.623 1 93 515 ARG B CA 1
ATOM 8579 C C . ARG B 1 515 ? 29.234 -27.812 -2.76 1 93 515 ARG B C 1
ATOM 8581 O O . ARG B 1 515 ? 30.438 -28 -3.012 1 93 515 ARG B O 1
ATOM 8588 N N . ILE B 1 516 ? 28.766 -26.672 -2.564 1 93.88 516 ILE B N 1
ATOM 8589 C CA . ILE B 1 516 ? 29.641 -25.516 -2.74 1 93.88 516 ILE B CA 1
ATOM 8590 C C . ILE B 1 516 ? 29.828 -24.797 -1.405 1 93.88 516 ILE B C 1
ATOM 8592 O O . ILE B 1 516 ? 30.203 -23.625 -1.37 1 93.88 516 ILE B O 1
ATOM 8596 N N . GLY B 1 517 ? 29.422 -25.359 -0.36 1 94.12 517 GLY B N 1
ATOM 8597 C CA . GLY B 1 517 ? 29.688 -24.844 0.975 1 94.12 517 GLY B CA 1
ATOM 8598 C C . GLY B 1 517 ? 28.641 -23.875 1.459 1 94.12 517 GLY B C 1
ATOM 8599 O O . GLY B 1 517 ? 28.875 -23.125 2.414 1 94.12 517 GLY B O 1
ATOM 8600 N N . LEU B 1 518 ? 27.547 -23.781 0.811 1 95.12 518 LEU B N 1
ATOM 8601 C CA . LEU B 1 518 ? 26.406 -23 1.293 1 95.12 518 LEU B CA 1
ATOM 8602 C C . LEU B 1 518 ? 25.422 -23.906 2.035 1 95.12 518 LEU B C 1
ATOM 8604 O O . LEU B 1 518 ? 25.344 -25.094 1.764 1 95.12 518 LEU B O 1
ATOM 8608 N N . CYS B 1 519 ? 24.781 -23.297 3.021 1 94.69 519 CYS B N 1
ATOM 8609 C CA . CYS B 1 519 ? 23.859 -24.094 3.814 1 94.69 519 CYS B CA 1
ATOM 8610 C C . CYS B 1 519 ? 22.578 -23.312 4.117 1 94.69 519 CYS B C 1
ATOM 8612 O O . CY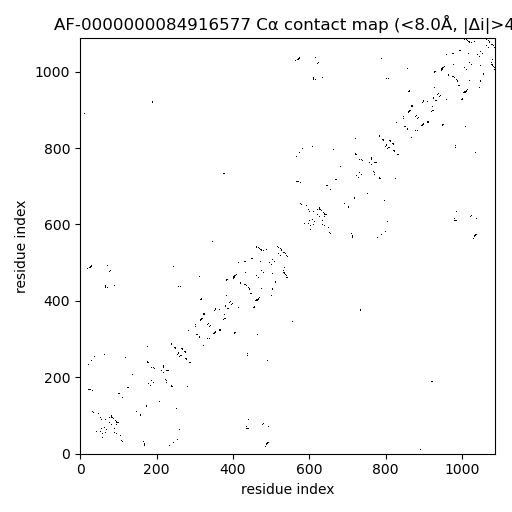S B 1 519 ? 22.641 -22.125 4.41 1 94.69 519 CYS B O 1
ATOM 8614 N N . SER B 1 520 ? 21.516 -24.016 3.988 1 94.5 520 SER B N 1
ATOM 8615 C CA . SER B 1 520 ? 20.25 -23.5 4.484 1 94.5 520 SER B CA 1
ATOM 8616 C C . SER B 1 520 ? 20.125 -23.672 5.996 1 94.5 520 SER B C 1
ATOM 8618 O O . SER B 1 520 ? 20.172 -24.797 6.504 1 94.5 520 SER B O 1
ATOM 8620 N N . GLN B 1 521 ? 19.984 -22.578 6.688 1 93.19 521 GLN B N 1
ATOM 8621 C CA . GLN B 1 521 ? 19.906 -22.641 8.141 1 93.19 521 GLN B CA 1
ATOM 8622 C C . GLN B 1 521 ? 18.641 -23.375 8.586 1 93.19 521 GLN B C 1
ATOM 8624 O O . GLN B 1 521 ? 17.531 -22.953 8.281 1 93.19 521 GLN B O 1
ATOM 8629 N N . SER B 1 522 ? 18.781 -24.359 9.398 1 92.56 522 SER B N 1
ATOM 8630 C CA . SER B 1 522 ? 17.703 -25.281 9.75 1 92.56 522 SER B CA 1
ATOM 8631 C C . SER B 1 522 ? 16.609 -24.547 10.539 1 92.56 522 SER B C 1
ATOM 8633 O O . SER B 1 522 ? 15.422 -24.906 10.43 1 92.56 522 SER B O 1
ATOM 8635 N N . GLU B 1 523 ? 17 -23.562 11.25 1 91.81 523 GLU B N 1
ATOM 8636 C CA . GLU B 1 523 ? 16.047 -22.859 12.102 1 91.81 523 GLU B CA 1
ATOM 8637 C C . GLU B 1 523 ? 15.023 -22.094 11.266 1 91.81 523 GLU B C 1
ATOM 8639 O O . GLU B 1 523 ? 13.914 -21.828 11.727 1 91.81 523 GLU B O 1
ATOM 8644 N N . TYR B 1 524 ? 15.406 -21.812 10.062 1 92.69 524 TYR B N 1
ATOM 8645 C CA . TYR B 1 524 ? 14.539 -20.953 9.258 1 92.69 524 TYR B CA 1
ATOM 8646 C C . TYR B 1 524 ? 13.906 -21.75 8.109 1 92.69 524 TYR B C 1
ATOM 8648 O O . TYR B 1 524 ? 12.953 -21.281 7.48 1 92.69 524 TYR B O 1
ATOM 8656 N N . PHE B 1 525 ? 14.406 -22.969 7.844 1 95 525 PHE B N 1
ATOM 8657 C CA . PHE B 1 525 ? 13.961 -23.75 6.695 1 95 525 PHE B CA 1
ATOM 8658 C C . PHE B 1 525 ? 12.508 -24.172 6.852 1 95 525 PHE B C 1
ATOM 8660 O O . PHE B 1 525 ? 12.117 -24.703 7.898 1 95 525 PHE B O 1
ATOM 8667 N N . LYS B 1 526 ? 11.734 -23.859 5.824 1 94.69 526 LYS B N 1
ATOM 8668 C CA . LYS B 1 526 ? 10.344 -24.281 5.762 1 94.69 526 LYS B CA 1
ATOM 8669 C C . LYS B 1 526 ? 9.969 -24.734 4.352 1 94.69 526 LYS B C 1
ATOM 8671 O O . LYS B 1 526 ? 10.539 -24.25 3.369 1 94.69 526 LYS B O 1
ATOM 8676 N N . LYS B 1 527 ? 9.203 -25.656 4.242 1 94.94 527 LYS B N 1
ATOM 8677 C CA . LYS B 1 527 ? 8.656 -26.047 2.949 1 94.94 527 LYS B CA 1
ATOM 8678 C C . LYS B 1 527 ? 7.133 -26.031 2.971 1 94.94 527 LYS B C 1
ATOM 8680 O O . LYS B 1 527 ? 6.52 -26.281 4.012 1 94.94 527 LYS B O 1
ATOM 8685 N N . TYR B 1 528 ? 6.484 -25.781 1.928 1 92.62 528 TYR B N 1
ATOM 8686 C CA . TYR B 1 528 ? 5.039 -25.625 1.805 1 92.62 528 TYR B CA 1
ATOM 8687 C C . TYR B 1 528 ? 4.496 -26.469 0.647 1 92.62 528 TYR B C 1
ATOM 8689 O O . TYR B 1 528 ? 4.863 -26.234 -0.509 1 92.62 528 TYR B O 1
ATOM 8697 N N . PRO B 1 529 ? 3.51 -27.344 0.897 1 92.5 529 PRO B N 1
ATOM 8698 C CA . PRO B 1 529 ? 3.168 -27.797 2.25 1 92.5 529 PRO B CA 1
ATOM 8699 C C . PRO B 1 529 ? 4.316 -28.531 2.938 1 92.5 529 PRO B C 1
ATOM 8701 O O . PRO B 1 529 ? 5.32 -28.844 2.295 1 92.5 529 PRO B O 1
ATOM 8704 N N . ASN B 1 530 ? 4.168 -28.719 4.215 1 92.5 530 ASN B N 1
ATOM 8705 C CA . ASN B 1 530 ? 5.227 -29.406 4.945 1 92.5 530 ASN B CA 1
ATOM 8706 C C . ASN B 1 530 ? 5.141 -30.922 4.766 1 92.5 530 ASN B C 1
ATOM 8708 O O . ASN B 1 530 ? 5.086 -31.672 5.75 1 92.5 530 ASN B O 1
ATOM 8712 N N . THR B 1 531 ? 5.082 -31.359 3.529 1 95 531 THR B N 1
ATOM 8713 C CA . THR B 1 531 ? 5.035 -32.75 3.107 1 95 531 THR B CA 1
ATOM 8714 C C . THR B 1 531 ? 5.902 -32.969 1.872 1 95 531 THR B C 1
ATOM 8716 O O . THR B 1 531 ? 6.582 -32.062 1.41 1 95 531 THR B O 1
ATOM 8719 N N . ASP B 1 532 ? 5.887 -34.188 1.393 1 94.44 532 ASP B N 1
ATOM 8720 C CA . ASP B 1 532 ? 6.656 -34.531 0.197 1 94.44 532 ASP B CA 1
ATOM 8721 C C . ASP B 1 532 ? 6.062 -33.875 -1.041 1 94.44 532 ASP B C 1
ATOM 8723 O O . ASP B 1 532 ? 6.703 -33.812 -2.094 1 94.44 532 ASP B O 1
ATOM 8727 N N . LEU B 1 533 ? 4.957 -33.25 -0.904 1 96.06 533 LEU B N 1
ATOM 8728 C CA . LEU B 1 533 ? 4.301 -32.562 -2.014 1 96.06 533 LEU B CA 1
ATOM 8729 C C . LEU B 1 533 ? 4.719 -31.109 -2.082 1 96.06 533 LEU B C 1
ATOM 8731 O O . LEU B 1 533 ? 4.188 -30.344 -2.891 1 96.06 533 LEU B O 1
ATOM 8735 N N . ALA B 1 534 ? 5.742 -30.75 -1.276 1 96.25 534 ALA B N 1
ATOM 8736 C CA . ALA B 1 534 ? 6.145 -29.359 -1.176 1 96.25 534 ALA B CA 1
ATOM 8737 C C . ALA B 1 534 ? 6.625 -28.828 -2.521 1 96.25 534 ALA B C 1
ATOM 8739 O O . ALA B 1 534 ? 7.461 -29.453 -3.182 1 96.25 534 ALA B O 1
ATOM 8740 N N . THR B 1 535 ? 6.031 -27.656 -2.9 1 96.12 535 THR B N 1
ATOM 8741 C CA . THR B 1 535 ? 6.453 -27 -4.137 1 96.12 535 THR B CA 1
ATOM 8742 C C . THR B 1 535 ? 7.152 -25.688 -3.844 1 96.12 535 THR B C 1
ATOM 8744 O O . THR B 1 535 ? 7.715 -25.047 -4.746 1 96.12 535 THR B O 1
ATOM 8747 N N . VAL B 1 536 ? 7.137 -25.203 -2.629 1 95.31 536 VAL B N 1
ATOM 8748 C CA . VAL B 1 536 ? 7.766 -23.953 -2.244 1 95.31 536 VAL B CA 1
ATOM 8749 C C . VAL B 1 536 ? 8.633 -24.156 -1.004 1 95.31 536 VAL B C 1
ATOM 8751 O O . VAL B 1 536 ? 8.273 -24.938 -0.115 1 95.31 536 VAL B O 1
ATOM 8754 N N . SER B 1 537 ? 9.742 -23.578 -0.983 1 96.31 537 SER B N 1
ATOM 8755 C CA . SER B 1 537 ? 10.609 -23.641 0.189 1 96.31 537 SER B CA 1
ATOM 8756 C C . SER B 1 537 ? 11.125 -22.25 0.562 1 96.31 537 SER B C 1
ATOM 8758 O O . SER B 1 537 ? 11.188 -21.359 -0.286 1 96.31 537 SER B O 1
ATOM 8760 N N . LEU B 1 538 ? 11.32 -22.047 1.807 1 96.06 538 LEU B N 1
ATOM 8761 C CA . LEU B 1 538 ? 11.938 -20.844 2.359 1 96.06 538 LEU B CA 1
ATOM 8762 C C . LEU B 1 538 ? 13.297 -21.156 2.965 1 96.06 538 LEU B C 1
ATOM 8764 O O . LEU B 1 538 ? 13.438 -22.125 3.721 1 96.06 538 LEU B O 1
ATOM 8768 N N . HIS B 1 539 ? 14.336 -20.406 2.592 1 96.44 539 HIS B N 1
ATOM 8769 C CA . HIS B 1 539 ? 15.703 -20.641 3.047 1 96.44 539 HIS B CA 1
ATOM 8770 C C . HIS B 1 539 ? 16.344 -19.344 3.525 1 96.44 539 HIS B C 1
ATOM 8772 O O . HIS B 1 539 ? 16.078 -18.281 2.982 1 96.44 539 HIS B O 1
ATOM 8778 N N . VAL B 1 540 ? 17.094 -19.438 4.582 1 96.62 540 VAL B N 1
ATOM 8779 C CA . VAL B 1 540 ? 18.172 -18.5 4.844 1 96.62 540 VAL B CA 1
ATOM 8780 C C . VAL B 1 540 ? 19.531 -19.172 4.602 1 96.62 540 VAL B C 1
ATOM 8782 O O . VAL B 1 540 ? 19.938 -20.031 5.371 1 96.62 540 VAL B O 1
ATOM 8785 N N . ILE B 1 541 ? 20.156 -18.734 3.562 1 97.12 541 ILE B N 1
ATOM 8786 C CA . ILE B 1 541 ? 21.359 -19.406 3.1 1 97.12 541 ILE B CA 1
ATOM 8787 C C . ILE B 1 541 ? 22.594 -18.609 3.535 1 97.12 541 ILE B C 1
ATOM 8789 O O . ILE B 1 541 ? 22.656 -17.391 3.336 1 97.12 541 ILE B O 1
ATOM 8793 N N . LYS B 1 542 ? 23.469 -19.234 4.129 1 93 542 LYS B N 1
ATOM 8794 C CA . LYS B 1 542 ? 24.75 -18.672 4.539 1 93 542 LYS B CA 1
ATOM 8795 C C . LYS B 1 542 ? 25.891 -19.656 4.285 1 93 542 LYS B C 1
ATOM 8797 O O . LYS B 1 542 ? 25.656 -20.781 3.848 1 93 542 LYS B O 1
ATOM 8802 N N . SER B 1 543 ? 27.094 -19.047 4.48 1 89.75 543 SER B N 1
ATOM 8803 C CA . SER B 1 543 ? 28.234 -19.953 4.402 1 89.75 543 SER B CA 1
ATOM 8804 C C . SER B 1 543 ? 28.344 -20.812 5.656 1 89.75 543 SER B C 1
ATOM 8806 O O . SER B 1 543 ? 27.922 -20.391 6.738 1 89.75 543 SER B O 1
ATOM 8808 N N . ARG B 1 544 ? 28.906 -22 5.57 1 77.56 544 ARG B N 1
ATOM 8809 C CA . ARG B 1 544 ? 29.109 -22.922 6.684 1 77.56 544 ARG B CA 1
ATOM 8810 C C . ARG B 1 544 ? 30.219 -22.438 7.613 1 77.56 544 ARG B C 1
ATOM 8812 O O . ARG B 1 544 ? 31.188 -21.828 7.156 1 77.56 544 ARG B O 1
#

Sequence (1088 aa):
MIMFFIKFEKIYAQMEEYYRQLLFRHLDGIVCIPILGCLQENGIIDYIKLNENFTLHEVAQFKKSNVGYLHVALRCLASQGILKYQSGENPDAIVFKHSEKTLPFLSLVTLIQPVYARFKKSDFFTSVHWNSSHKEEVQFLFSEYRNIQNQLKKEISSYAEDLRLMLEGFFVGPIIVGLGMTGMFHNYFMESSFTAEEFHKEPQLFETILEFLSQLGWFSEKNKHYQFTDLGLSFAKKATAYGVTVSYLPMFQSLDKLLFGNATEVKEYTLLETEKHVNREMNVWGSGGAHSTYFKAIDSVILSIFNQPLDQQPKGILDMGCGNGAFLIHLYTVIERFTLRGKHLQDYPLFLVGVDYNTAALKVTRSNLISADIWAKVIWGDISDPSQLAQDLLENYAIELGDLLNVRTFLDHNRIWEEVVTTSEVKYGLSSGAYASKGQFLSSEIVQENLKQHFLKWKPYIEKNGLLLIELHTVNPNLVANHLGKTAATAYDATHGFSDQYIVEIDNFIDVLNRIGLCSQSEYFKKYPNTDLATVSLHVIKSRMIMFFIKFEKIYAQMEEYYRQLLFRHLDGIVCIPILGCLQENGIIDYIKLNENFTLHEVAQFKKSNVGYLHVALRCLASQGILKYQSGENPDAIVFKHSEKTLPFLSLVTLIQPVYARFKKSDFFTSVHWNSSHKEEVQFLFSEYRNIQNQLKKEISSYAEDLRLMLEGFFVGPIIVGLGMTGMFHNYFMESSFTAEEFHKEPQLFETILEFLSQLGWFSEKNKHYQFTDLGLSFAKKATAYGVTVSYLPMFQSLDKLLFGNATEVKEYTLLETEKHVNREMNVWGSGGAHSTYFKAIDSVILSIFNQPLDQQPKGILDMGCGNGAFLIHLYTVIERFTLRGKHLQDYPLFLVGVDYNTAALKVTRSNLISADIWAKVIWGDISDPSQLAQDLLENYAIELGDLLNVRTFLDHNRIWEEVVTTSEVKYGLSSGAYASKGQFLSSEIVQENLKQHFLKWKPYIEKNGLLLIELHTVNPNLVANHLGKTAATAYDATHGFSDQYIVEIDNFIDVLNRIGLCSQSEYFKKYPNTDLATVSLHVIKSR

pLDDT: mean 90.7, std 10.03, range [33.25, 98.75]

Secondary structure (DSSP, 8-state):
-HHHHHHHHHHHHHHHHHHHHHHHHHHHHHHHHHHHHHHHHTTHHHHHHH-SEEEHHHHHHHS---HHHHHHHHHHHHHTTSEEEE--SSTTT-EEEE-TTHHHHHTTGGGGHHHHHHHTT-STTT-S---GGGHHHHHHHHHHHHHHHHHHHT---TTHHHHHHHHHHHHHHHHHHHHHHTTHHHHHHHSSSB-HHHH-SSHHHHHHHHHHHHHTTSEEEETTEEEE-HHHHHHHHTGGGGHHHHHTHHHHHTHHHHHHS-HHHHH---TTSPPSSS-HHHHHHHHHHHHHTTHHHHHHHHHHHHTS-GGGS-SEEEEET-TTSHHHHHHHHHHHHHSHHHHTTTTS--EEEEEES-HHHHHHHHHHHHHTT---EEEE--TT-HHHHHHHHHHHH---GGGEEEEEES-GGGPPP------TT--PPP----EEETTEEE-HHHHHHHHHHHHHHHHHHHTTT-EEEEEE----HHHHHTTTTS--HHHHHHHHHHTT-----HHHHHHHHHHTTEEE-TTT-EEESSSTT--EEEEEEEE-/-HHHHHHHHHHHHHHHHHHHHHHHHHHHHHHHHHHHHHHHHTTHHHHHHH-SEEEHHHHHHHTT--HHHHHHHHHHHHHTTSEEEE--SSTTT-EEEE-TTHHHHHTTGGGGHHHHHHHTT-STTT-S---GGGHHHHHHHHHHHHHHHHHHHT---TTHHHHHHHHHHHHHHHHHHHHHHTTHHHHHHHSSSB-HHHH-S-HHHHHHHHHHHHHTTSEEEETTEEEE-HHHHHHHHTGGGGHHHHHTHHHHHTHHHHHHS-HHHHH---TTSPPSSS-HHHHHHHHHHHHHTTHHHHHHHHHHHHTS-GGGS-SEEEEET-TTSHHHHHHHHHHHHHSHHHHTTTTS--EEEEEES-HHHHHHHHHHHHHTT---EEEE--TT-HHHHHHHHHHHH---GGGEEEEEES-GGGPPP------TT--PPP----EEETTEEE-HHHHHHHHHHHHHHHHHHHTTT-EEEEEE----HHHHHTTTTS--HHHHHHHHHHTT-----HHHHHHHHHHTTEEE-TTT-EEESSSTT--EEEEEEEE-

Organism: Flavobacterium indicum (strain DSM 17447 / CIP 109464 / GPTSA100-9) (NCBI:txid1094466)

Solvent-accessible surface area (backbone atoms only — not comparable to full-atom values): 56052 Å² total; per-residue (Å²): 110,66,61,56,48,50,51,50,48,50,51,52,49,51,51,50,51,51,52,48,24,51,49,24,33,17,44,36,8,52,52,46,50,49,50,52,32,51,35,48,76,69,46,47,48,59,51,51,71,74,40,59,63,48,30,52,42,55,52,32,66,73,47,70,42,22,52,7,34,46,43,28,53,54,46,45,39,13,24,68,36,35,26,40,73,42,68,50,73,44,49,77,51,21,36,41,31,65,38,93,41,25,60,73,40,61,69,51,52,70,71,48,40,68,58,40,62,48,51,56,73,45,59,69,60,62,36,64,77,82,56,77,86,46,37,65,57,51,54,50,52,53,52,51,50,52,51,47,50,56,54,39,69,72,45,85,53,77,50,36,56,56,53,50,43,18,51,50,15,44,60,46,40,33,50,41,35,21,37,44,75,71,34,45,53,53,54,54,64,42,34,73,59,47,43,47,68,78,77,37,97,49,30,68,53,46,43,54,52,50,49,54,40,28,74,74,48,26,30,47,77,57,95,72,31,39,31,73,30,74,61,24,46,52,51,52,76,47,20,35,77,42,14,46,64,43,17,34,40,47,34,53,48,42,40,61,36,36,31,59,47,62,30,56,71,56,66,67,51,54,94,85,44,73,64,64,36,36,40,62,70,40,29,54,54,9,50,55,51,57,48,61,76,46,43,67,65,49,48,54,54,50,43,58,49,40,50,43,63,74,91,77,34,56,53,24,42,33,29,48,61,31,50,53,29,62,64,60,54,50,54,50,51,50,39,48,74,68,25,57,46,31,76,35,38,86,83,49,57,68,48,38,36,38,24,24,72,49,67,68,34,48,53,43,19,50,52,45,30,47,74,68,70,50,82,47,35,69,46,78,37,50,90,85,40,49,65,60,43,33,49,50,37,35,75,61,67,72,38,60,54,34,48,17,26,35,32,38,58,66,47,77,37,62,48,76,88,60,93,69,85,80,65,91,80,71,84,69,76,91,54,72,66,51,34,27,56,79,23,39,67,48,39,50,59,59,52,49,50,38,50,36,54,54,50,58,64,42,45,83,39,21,42,79,48,13,32,41,36,36,39,59,29,36,60,53,35,68,61,40,31,75,40,73,37,73,46,56,50,54,29,51,46,47,57,32,19,74,65,47,28,60,47,48,37,65,68,56,50,52,50,42,37,48,74,73,49,31,39,64,39,72,90,59,51,44,48,41,54,89,53,90,71,26,34,33,36,35,34,39,31,27,52,115,109,64,63,55,50,49,50,51,48,51,50,53,51,50,51,51,52,50,52,49,22,50,50,23,34,16,45,37,8,52,52,45,50,48,50,50,34,50,36,48,75,69,45,48,50,58,49,51,71,75,40,60,63,47,31,51,44,56,52,32,66,73,46,71,42,22,52,7,36,45,43,29,54,54,46,45,39,14,24,67,36,34,26,40,71,43,69,49,75,44,49,77,50,21,37,38,31,63,39,90,42,26,60,73,40,59,70,51,52,69,71,47,40,69,58,39,61,48,49,56,74,44,60,71,60,63,37,64,77,82,56,76,86,45,38,66,55,51,52,50,52,53,50,50,49,52,52,47,50,57,56,38,70,72,46,85,53,76,51,36,56,54,54,50,44,19,51,49,14,43,60,45,40,36,51,42,34,21,37,46,76,71,34,45,52,54,55,54,65,42,35,73,59,45,43,45,68,77,77,38,96,51,30,68,52,47,42,54,51,49,49,53,42,28,73,74,49,26,32,48,76,58,96,72,30,39,30,74,30,75,61,24,46,52,51,53,75,46,18,33,78,43,15,46,65,42,17,34,40,46,36,54,48,42,40,61,35,36,29,55,48,63,31,57,72,57,67,67,51,55,93,85,43,74,64,64,36,36,43,61,70,41,30,53,53,8,49,54,50,57,48,61,76,46,42,65,64,49,47,55,53,50,43,60,49,38,50,43,63,75,90,75,34,56,52,24,40,35,28,49,60,31,48,53,28,62,65,59,53,48,54,50,51,50,38,47,72,69,26,57,46,31,76,35,38,85,82,50,57,66,47,38,34,38,23,24,72,48,68,68,34,47,53,45,18,50,52,47,30,47,73,67,70,52,82,46,34,68,48,78,37,50,87,87,39,50,64,60,43,35,48,50,36,35,75,60,67,71,39,60,54,34,47,17,27,35,32,38,58,65,47,77,37,62,48,77,89,59,94,71,85,80,64,91,81,71,82,68,75,92,56,71,66,51,36,27,57,78,23,39,67,46,38,52,60,58,52,50,51,39,52,37,54,55,49,60,65,43,44,82,39,21,43,79,50,14,33,42,37,36,40,58,28,34,59,53,33,67,62,40,32,75,40,74,36,72,46,57,48,55,29,51,47,46,56,33,21,73,64,45,27,59,46,48,37,64,68,55,51,52,49,41,37,49,75,72,48,32,40,65,39,72,92,58,50,45,48,42,53,89,52,90,72,28,34,35,37,37,34,40,31,26,53,115